Protein AF-A0A3B3RCG5-F1 (afdb_monomer)

Mean predicted aligned error: 26.18 Å

Organism: NCBI:txid1676925

pLDDT: mean 73.28, std 20.29, range [25.5, 97.88]

Sequence (905 aa):
MWHACSPLQGFFHMVLTFVVLSPRSDWYYARSPFLKSHLAAGIINHLYELNEVQFDVASRGFDLDSSWPTFARRTLGSPAHMWRPPSRSSSISSLVSSYSQAPEFVCSPEPGPSFISDLSSLTPCSAAEDLRVELDQSELRQQELLEQVERANEEAAGLRALVKSLESQLEARHRSANQKNDELLARLDAALVEMGQHAVGHLDYAQKIHVLLDKLKEAEKAKFEALREAETRRQEADGLAEDLRRDEASGCEMEEMHSTIEKLQGALAVKEKESRKLQMQLLDLQSSLEARDRQVEELKWKLQEEKGNLNVRQGSDWNELEGQLHALTKQLGAEKEELSVSPEMETQEQSVSTGLVESEADVQQQRGKVDDYKARCACLMELNDRMLQIMSRNKETKRELTEVQEAHMGGQAADTMVQGVIRRLQLENRELGEKQGILTEALSSTREELRAIGCHITELESSLTSSRRSEATFREQLKGAGLLESRDQQSEELQAGLQSTERGPSALALQAQLELHVKEVSRLQTEAVDLRCRVQDLAKEKLKAQAQLEVAEASCEELKSLTDQLKSQVEELNRRHVQEILLHQQREEMLETEEEAHSLESASCREELDVLKQRLERLALEHAETKAYLEKATTETAELGIRVGGLTSEKEEAYGRLQVLEQENTSLHKRLQQAEALSGTVPQLQERLKQAEVRAREEVDTVRFQMSGEALTLQNQLQCASGELESVRQWHAVELEKTRGLEARLSQLEDEIGRYSQLLEERNVLVEKSESVIQQKGAEMVRLTENLTSAEEELSATQAACRDLREQMDLAAADRRSCDMKTAAEIDDLYRTKKNLEERLIELIQDKDALFKQNLRSEEPNDRDGTHCLGCQGQFSWWLRRHPCRWVAVSGVPVTNPPAQGPVS

Foldseek 3Di:
DDDDDDPVVVVVVVVVCVLPVPLDDPPDDPVDLSVPPVSVVVVVVVVVVVVPPDDPPPPPPPVDDPPDDPVPPDDDDDDDDDDDDDDPDDDDDDDDDDDDDDDDDDDDDDDDDDDDDDPDDDDPPPVVVVVVVVVVVVVVVVVVVVVVVVVVVVVVVVVVVVVVVVVVVVVVVVVVVVVVVVVVVVVVVVVVVVVVVVVVVVVVVVVVVVVVVVVVVVVVVVVVVVVVVVVVVVVVVVVVVVVVVVVVLPDDDPPPVVVVVVVVVVVVVVVVVVVVVVVVVVVVVVVVVVVVVVVVVVVVVVVVVVVVVVVVVCVVVVVVVVVVCVVVVVVVVPPPPDDDDDDDDDPPCVVVVVVCVVVVVVVVVVVVVVVVVVVVVVVVVVVVVVVVVVVVVVVVVVVVVVVVVVVVVVVVVVVVVVVVVVVVVVVVVVVVVVVVVVVVVVVVVVVVVVVVVVVVVVVVVVVVVVVVVVVVVVVVVVPPDDDDDDDDDDDDDYDDDYYDDDDDPPVCVVVVVVVVVVVVVVVVVVVVVVVVVVVVVVVVVVVVVVVVVVVVVVVVVVVVVVVVVVVVVVVVVVVVVVVVVVVVVVVVVVVVVVVVVVVVVVVVVVVVVVVVVVVVVVVVVVVVVVVVVVVVVVVVVVVVVSVVVSVVVVVVVVVVVVVVVVVCVVVVVVVVVVVVPPPDDPPVVVVVVVVVVVVVVVVVVVVVVVVVVVVVVVVVVVVVVVVVVVVVVVVVVVVVVVVVVVVVVVVVVVVVVVVVVVVVVVVVVVVVVVVVVVVVVVVVVVVVVVVVVVVVVVVVVVVVVVVVVVVVVVVVVVVVVVVVVVVVVVVVVVVVVVVVVVVVVVVVVVVVVVVVVVVVVVDDDDDDDDQADPVPRDGDDPVPPDDPPDDDDDDDDDDDDDDDDDDDD

Solvent-accessible surface area (backbone atoms only — not comparable to full-atom values): 53177 Å² total; per-residue (Å²): 140,88,82,92,76,60,71,69,60,55,50,53,51,51,50,54,51,57,67,70,74,48,97,76,66,96,83,65,61,98,82,46,57,74,80,36,70,82,48,30,55,53,55,52,50,50,61,59,58,77,61,75,73,83,73,82,78,75,78,63,84,79,85,63,68,97,81,64,70,77,82,74,81,71,88,85,83,84,91,76,82,93,79,77,84,88,76,94,71,84,86,92,77,90,93,84,89,89,88,82,84,82,85,88,84,88,84,84,85,87,87,89,83,88,83,92,80,82,96,77,82,89,68,83,80,47,70,62,55,52,54,46,55,52,46,54,53,49,53,50,52,50,50,57,50,48,55,51,52,51,51,52,51,50,53,51,47,53,51,56,50,51,49,53,51,52,50,55,52,48,54,52,49,50,53,56,49,49,52,49,50,56,51,49,48,55,51,48,54,50,50,53,52,51,52,49,52,50,53,52,49,53,51,55,50,51,52,50,50,50,55,50,53,50,52,46,55,50,53,51,50,52,50,57,51,54,51,51,54,50,51,52,54,45,54,52,49,54,51,52,53,51,53,50,57,62,62,64,71,73,72,87,77,77,80,69,53,66,76,50,47,67,60,49,53,59,51,49,66,48,51,54,56,53,49,56,50,52,52,49,52,49,52,52,48,48,54,53,44,55,54,46,49,53,50,49,52,52,48,49,49,50,51,51,50,49,49,49,53,49,53,52,44,51,52,51,52,48,57,52,46,56,53,46,48,60,51,46,61,66,44,65,73,64,68,77,76,75,80,84,89,86,90,88,79,91,80,60,55,78,66,50,53,56,54,44,54,56,54,47,52,51,51,48,54,53,47,50,53,53,51,52,51,49,51,55,50,49,54,51,49,53,50,50,52,51,50,51,52,51,53,50,50,56,59,44,56,54,48,56,50,49,53,52,49,54,51,48,53,52,49,53,54,50,51,55,51,50,53,55,51,52,55,50,55,53,49,53,51,49,54,50,51,56,54,48,50,57,52,52,52,54,56,48,54,56,51,50,53,52,48,53,52,50,52,55,51,54,54,52,49,53,53,51,50,54,51,50,52,58,51,45,64,60,53,60,77,67,58,89,73,87,91,93,88,91,91,91,90,87,90,88,92,95,95,92,90,91,92,88,95,92,87,71,73,69,70,40,48,61,50,48,50,50,49,47,54,51,50,48,50,49,49,53,49,50,50,53,47,54,51,51,51,51,53,52,50,53,50,50,52,49,52,51,54,48,55,52,46,56,52,52,52,52,53,51,50,53,52,47,54,54,50,54,50,51,47,55,53,51,54,53,48,50,54,47,51,53,52,50,50,54,59,46,51,57,47,50,57,50,48,52,55,52,50,52,51,50,48,51,53,49,47,54,52,48,54,53,49,51,55,48,47,58,50,50,53,49,52,48,49,55,47,50,50,54,46,48,54,50,50,52,51,49,49,54,51,45,56,50,48,48,52,51,47,49,57,49,49,55,48,52,48,47,54,48,50,49,55,45,48,53,53,41,56,62,41,44,65,53,38,66,76,43,60,88,73,62,92,74,65,72,73,70,58,64,61,59,53,60,65,49,62,54,54,62,48,59,54,51,57,52,52,52,52,51,54,55,52,52,54,52,51,53,52,50,50,52,53,53,52,49,54,51,52,50,55,51,51,54,51,52,53,55,49,53,53,51,50,51,55,47,53,55,48,49,54,53,49,52,56,45,52,52,51,52,52,52,53,48,50,57,47,50,62,49,48,56,56,49,48,54,51,50,51,51,51,50,55,52,49,52,53,52,50,55,53,48,52,54,50,50,50,53,49,50,52,53,54,46,55,58,44,56,56,47,55,53,50,54,50,54,50,49,54,48,53,52,51,56,51,50,53,50,52,53,50,49,51,50,51,51,53,48,50,55,51,53,52,52,49,52,51,52,51,50,54,52,51,50,52,49,58,48,52,66,69,68,60,76,92,82,83,87,78,79,64,50,40,92,92,73,70,48,68,65,52,93,93,41,97,65,78,85,81,85,77,92,87,87,92,92,88,87,91,90,88,90,93,88,89,87,83,92,134

Secondary structure (DSSP, 8-state):
------HHHHHHHHHHHHHHH-SS-TTS-TT-GGGSHHHHHHHHHHHHHTT---------TTSS-TTS-GGG----SS-----------------------PPP-------------------TTSHHHHHHHHHHHHHHHHHHHHHHHHHHHHHHHHHHHHHHHHHHHHHHHHHHHHHHHHHHHHHHHHHHHHHHHHHHHHHHHHHHHHHHHHHHHHHHHHHHHHHHHHHHHHHHHHHHHHHHHHHGGGSS-TTTTHHHHHHHHHHHHHHHHHHHHHHHHHHHHHHHHHHHHHHHHHHHHHHHHHHHHHHHHHHHHHHHHHHHHHHHHTTTTTTTS--------SSSHHHHHHHHHHHHHHHHHHHHHHHHHHHHHHHHHHHHHHHHHHHHHHHHHHHHHHHHHHHHHHHHHHHHHHHHHHHHHHHHHHHHHHHHHHHHHHHHHHHHHHHHHHHHHHHHHHHHHHHHHHHHHHHHTT-S------------------------HHHHHHHHHHHHHHHHHHHHHHHHHHHHHHHHHHHHHHHHHHHHHHHHHHHHHHHHHHHHHHHHHHHHHHHHHHHHHHHHHHHHHHHHHHHHHHHHHHHHHHHHHHHHHHHHHHHHHHHHHHHHHHHHHHHHHHHHHHHHHHHHHHHHHHHHHHHHHHHHHHHHHHHHHHHTT-TT-THHHHHHHHHHHHHHHHHHHHHHHHHHHHHHHHHHHHHHHHHHHHHHHHHHHHHHHHHHHHHHHHHHHHHHHHHHHHHHHHHHHHHHHHHHHHHHHHHHHHHHHHHHHHHHHHHHHHHHHHHHHHHHHHHHHHHHHHHHHHHHHHHHHHHHHHHHHHHHHHHHHHHHHHHHHHHHHH------S--B-TTT-PBPPTT-SS-----------------------

Radius of gyration: 77.42 Å; Cα contacts (8 Å, |Δi|>4): 28; chains: 1; bounding box: 190×118×249 Å

Structure (mmCIF, N/CA/C/O backbone):
data_AF-A0A3B3RCG5-F1
#
_entry.id   AF-A0A3B3RCG5-F1
#
loop_
_atom_site.group_PDB
_atom_site.id
_atom_site.type_symbol
_atom_site.label_atom_id
_atom_site.label_alt_id
_atom_site.label_comp_id
_atom_site.label_asym_id
_atom_site.label_entity_id
_atom_site.label_seq_id
_atom_site.pdbx_PDB_ins_code
_atom_site.Cartn_x
_atom_site.Cartn_y
_atom_site.Cartn_z
_atom_site.occupancy
_atom_site.B_iso_or_equiv
_atom_site.auth_seq_id
_atom_site.auth_comp_id
_atom_site.auth_asym_id
_atom_site.auth_atom_id
_atom_site.pdbx_PDB_model_num
ATOM 1 N N . MET A 1 1 ? 43.922 20.743 5.793 1.00 31.58 1 MET A N 1
ATOM 2 C CA . MET A 1 1 ? 42.515 21.133 6.025 1.00 31.58 1 MET A CA 1
ATOM 3 C C . MET A 1 1 ? 41.739 19.861 6.301 1.00 31.58 1 MET A C 1
ATOM 5 O O . MET A 1 1 ? 41.776 18.983 5.455 1.00 31.58 1 MET A O 1
ATOM 9 N N . TRP A 1 2 ? 41.135 19.737 7.480 1.00 30.47 2 TRP A N 1
ATOM 10 C CA . TRP A 1 2 ? 40.265 18.630 7.896 1.00 30.47 2 TRP A CA 1
ATOM 11 C C . TRP A 1 2 ? 39.188 19.262 8.783 1.00 30.47 2 TRP A C 1
ATOM 13 O O . TRP A 1 2 ? 39.561 19.849 9.791 1.00 30.47 2 TRP A O 1
ATOM 23 N N . HIS A 1 3 ? 37.917 19.212 8.378 1.00 33.69 3 HIS A N 1
ATOM 24 C CA . HIS A 1 3 ? 36.691 19.361 9.186 1.00 33.69 3 HIS A CA 1
ATOM 25 C C . HIS A 1 3 ? 35.468 19.321 8.243 1.00 33.69 3 HIS A C 1
ATOM 27 O O . HIS A 1 3 ? 35.633 19.435 7.032 1.00 33.69 3 HIS A O 1
ATOM 33 N N . ALA A 1 4 ? 34.263 19.172 8.808 1.00 33.28 4 ALA A N 1
ATOM 34 C CA . ALA A 1 4 ? 32.976 19.072 8.101 1.00 33.28 4 ALA A CA 1
ATOM 35 C C . ALA A 1 4 ? 32.783 17.815 7.216 1.00 33.28 4 ALA A C 1
ATOM 37 O O . ALA A 1 4 ? 32.541 17.897 6.017 1.00 33.28 4 ALA A O 1
ATOM 38 N N . CYS A 1 5 ? 32.787 16.642 7.854 1.00 32.41 5 CYS A N 1
ATOM 39 C CA . CYS A 1 5 ? 31.914 15.527 7.461 1.00 32.41 5 CYS A CA 1
ATOM 40 C C . CYS A 1 5 ? 30.988 15.199 8.641 1.00 32.41 5 CYS A C 1
ATOM 42 O O . CYS A 1 5 ? 31.374 15.391 9.798 1.00 32.41 5 CYS A O 1
ATOM 44 N N . SER A 1 6 ? 29.763 14.758 8.355 1.00 35.47 6 SER A N 1
ATOM 45 C CA . SER A 1 6 ? 28.703 14.615 9.363 1.00 35.47 6 SER A CA 1
ATOM 46 C C . SER A 1 6 ? 28.993 13.488 10.367 1.00 35.47 6 SER A C 1
ATOM 48 O O . SER A 1 6 ? 29.526 12.445 9.976 1.00 35.47 6 SER A O 1
ATOM 50 N N . PRO A 1 7 ? 28.608 13.631 11.653 1.00 41.03 7 PRO A N 1
ATOM 51 C CA . PRO A 1 7 ? 28.958 12.663 12.699 1.00 41.03 7 PRO A CA 1
ATOM 52 C C . PRO A 1 7 ? 28.417 11.249 12.433 1.00 41.03 7 PRO A C 1
ATOM 54 O O . PRO A 1 7 ? 29.111 10.276 12.717 1.00 41.03 7 PRO A O 1
ATOM 57 N N . LEU A 1 8 ? 27.236 11.125 11.812 1.00 39.19 8 LEU A N 1
ATOM 58 C CA . LEU A 1 8 ? 26.661 9.844 11.371 1.00 39.19 8 LEU A CA 1
ATOM 59 C C . LEU A 1 8 ? 27.567 9.094 10.380 1.00 39.19 8 LEU A C 1
ATOM 61 O O . LEU A 1 8 ? 27.749 7.884 10.498 1.00 39.19 8 LEU A O 1
ATOM 65 N N . GLN A 1 9 ? 28.177 9.817 9.440 1.00 42.44 9 GLN A N 1
ATOM 66 C CA . GLN A 1 9 ? 29.020 9.246 8.389 1.00 42.44 9 GLN A CA 1
ATOM 67 C C . GLN A 1 9 ? 30.347 8.728 8.965 1.00 42.44 9 GLN A C 1
ATOM 69 O O . GLN A 1 9 ? 30.796 7.638 8.613 1.00 42.44 9 GLN A O 1
ATOM 74 N N . GLY A 1 10 ? 30.923 9.457 9.929 1.00 40.38 10 GLY A N 1
ATOM 75 C CA . GLY A 1 10 ? 32.064 8.981 10.714 1.00 40.38 10 GLY A CA 1
ATOM 76 C C . GLY A 1 10 ? 31.732 7.748 11.563 1.00 40.38 10 GLY A C 1
ATOM 77 O O . GLY A 1 10 ? 32.540 6.824 11.637 1.00 40.38 10 GLY A O 1
ATOM 78 N N . PHE A 1 11 ? 30.533 7.693 12.155 1.00 45.59 11 PHE A N 1
ATOM 79 C CA . PHE A 1 11 ? 30.102 6.560 12.980 1.00 45.59 11 PHE A CA 1
ATOM 80 C C . PHE A 1 11 ? 29.924 5.279 12.151 1.00 45.59 11 PHE A C 1
ATOM 82 O O . PHE A 1 11 ? 30.487 4.244 12.504 1.00 45.59 11 PHE A O 1
ATOM 89 N N . PHE A 1 12 ? 29.226 5.350 11.011 1.00 46.81 12 PHE A N 1
ATOM 90 C CA . PHE A 1 12 ? 29.067 4.206 10.103 1.00 46.81 12 PHE A CA 1
ATOM 91 C C . PHE A 1 12 ? 30.399 3.729 9.520 1.00 46.81 12 PHE A C 1
ATOM 93 O O . PHE A 1 12 ? 30.667 2.526 9.521 1.00 46.81 12 PHE A O 1
ATOM 100 N N . HIS A 1 13 ? 31.271 4.648 9.088 1.00 46.84 13 HIS A N 1
ATOM 101 C CA . HIS A 1 13 ? 32.583 4.256 8.574 1.00 46.84 13 HIS A CA 1
ATOM 102 C C . HIS A 1 13 ? 33.433 3.596 9.671 1.00 46.84 13 HIS A C 1
ATOM 104 O O . HIS A 1 13 ? 34.086 2.587 9.403 1.00 46.84 13 HIS A O 1
ATOM 110 N N . MET A 1 14 ? 33.393 4.098 10.913 1.00 46.84 14 MET A N 1
ATOM 111 C CA . MET A 1 14 ? 34.090 3.483 12.051 1.00 46.84 14 MET A CA 1
ATOM 112 C C . MET A 1 14 ? 33.549 2.079 12.354 1.00 46.84 14 MET A C 1
ATOM 114 O O . MET A 1 14 ? 34.348 1.164 12.537 1.00 46.84 14 MET A O 1
ATOM 118 N N . VAL A 1 15 ? 32.226 1.880 12.343 1.00 51.78 15 VAL A N 1
ATOM 119 C CA . VAL A 1 15 ? 31.593 0.568 12.571 1.00 51.78 15 VAL A CA 1
ATOM 120 C C . VAL A 1 15 ? 31.966 -0.443 11.481 1.00 51.78 15 VAL A C 1
ATOM 122 O O . VAL A 1 15 ? 32.437 -1.528 11.821 1.00 51.78 15 VAL A O 1
ATOM 125 N N . LEU A 1 16 ? 31.851 -0.106 10.188 1.00 51.81 16 LEU A N 1
ATOM 126 C CA . LEU A 1 16 ? 32.253 -1.031 9.114 1.00 51.81 16 LEU A CA 1
ATOM 127 C C . LEU A 1 16 ? 33.760 -1.335 9.153 1.00 51.81 16 LEU A C 1
ATOM 129 O O . LEU A 1 16 ? 34.157 -2.491 9.016 1.00 51.81 16 LEU A O 1
ATOM 133 N N . THR A 1 17 ? 34.599 -0.331 9.423 1.00 52.06 17 THR A N 1
ATOM 134 C CA . THR A 1 17 ? 36.053 -0.519 9.596 1.00 52.06 17 THR A CA 1
ATOM 135 C C . THR A 1 17 ? 36.348 -1.486 10.753 1.00 52.06 17 THR A C 1
ATOM 137 O O . THR A 1 17 ? 37.196 -2.366 10.613 1.00 52.06 17 THR A O 1
ATOM 140 N N . PHE A 1 18 ? 35.611 -1.395 11.867 1.00 48.3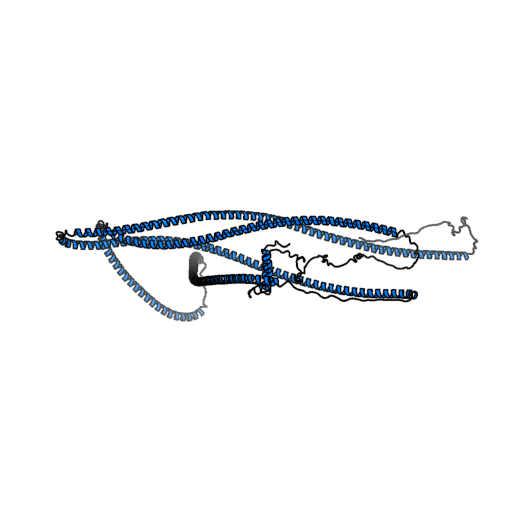4 18 PHE A N 1
ATOM 141 C CA . PHE A 1 18 ? 35.766 -2.290 13.021 1.00 48.34 18 PHE A CA 1
ATOM 142 C C . PHE A 1 18 ? 35.312 -3.733 12.728 1.00 48.34 18 PHE A C 1
ATOM 144 O O . PHE A 1 18 ? 35.955 -4.682 13.176 1.00 48.34 18 PHE A O 1
ATOM 151 N N . VAL A 1 19 ? 34.235 -3.905 11.952 1.00 54.03 19 VAL A N 1
ATOM 152 C CA . VAL A 1 19 ? 33.704 -5.220 11.539 1.00 54.03 19 VAL A CA 1
ATOM 153 C C . VAL A 1 19 ? 34.623 -5.920 10.530 1.00 54.03 19 VAL A C 1
ATOM 155 O O . VAL A 1 19 ? 34.802 -7.132 10.615 1.00 54.03 19 VAL A O 1
ATOM 158 N N . VAL A 1 20 ? 35.230 -5.183 9.593 1.00 52.09 20 VAL A N 1
ATOM 159 C CA . VAL A 1 20 ? 35.996 -5.770 8.476 1.00 52.09 20 VAL A CA 1
ATOM 160 C C . VAL A 1 20 ? 37.474 -6.031 8.815 1.00 52.09 20 VAL A C 1
ATOM 162 O O . VAL A 1 20 ? 38.040 -7.010 8.331 1.00 52.09 20 VAL A O 1
ATOM 165 N N . LEU A 1 21 ? 38.120 -5.207 9.652 1.00 46.69 21 LEU A N 1
ATOM 166 C CA . LEU A 1 21 ? 39.577 -5.288 9.886 1.00 46.69 21 LEU A CA 1
ATOM 167 C C . LEU A 1 21 ? 40.017 -6.109 11.112 1.00 46.69 21 LEU A C 1
ATOM 169 O O . LEU A 1 21 ? 41.219 -6.275 11.318 1.00 46.69 21 LEU A O 1
ATOM 173 N N . SER A 1 22 ? 39.094 -6.668 11.904 1.00 42.69 22 SER A N 1
ATOM 174 C CA . SER A 1 22 ? 39.428 -7.518 13.064 1.00 42.69 22 SER A CA 1
ATOM 175 C C . SER A 1 22 ? 38.922 -8.962 12.933 1.00 42.69 22 SER A C 1
ATOM 177 O O . SER A 1 22 ? 38.000 -9.359 13.642 1.00 42.69 22 SER A O 1
ATOM 179 N N . PRO A 1 23 ? 39.590 -9.823 12.138 1.00 46.72 23 PRO A N 1
ATOM 180 C CA . PRO A 1 23 ? 39.331 -11.268 12.129 1.00 46.72 23 PRO A CA 1
ATOM 181 C C . PRO A 1 23 ? 39.806 -11.990 13.413 1.00 46.72 23 PRO A C 1
ATOM 183 O O . PRO A 1 23 ? 39.847 -13.219 13.449 1.00 46.72 23 PRO A O 1
ATOM 186 N N . ARG A 1 24 ? 40.228 -11.246 14.450 1.00 52.44 24 ARG A N 1
ATOM 187 C CA . ARG A 1 24 ? 40.677 -11.740 15.762 1.00 52.44 24 ARG A CA 1
ATOM 188 C C . ARG A 1 24 ? 40.438 -10.691 16.861 1.00 52.44 24 ARG A C 1
ATOM 190 O O . ARG A 1 24 ? 41.349 -9.932 17.186 1.00 52.44 24 ARG A O 1
ATOM 197 N N . SER A 1 25 ? 39.252 -10.657 17.460 1.00 42.72 25 SER A N 1
ATOM 198 C CA . SER A 1 25 ? 39.077 -10.079 18.800 1.00 42.72 25 SER A CA 1
ATOM 199 C C . SER A 1 25 ? 37.866 -10.687 19.512 1.00 42.72 25 SER A C 1
ATOM 201 O O . SER A 1 25 ? 36.861 -11.033 18.890 1.00 42.72 25 SER A O 1
ATOM 203 N N . ASP A 1 26 ? 37.967 -10.837 20.830 1.00 47.38 26 ASP A N 1
ATOM 204 C CA . ASP A 1 26 ? 37.087 -11.683 21.652 1.00 47.38 26 ASP A CA 1
ATOM 205 C C . ASP A 1 26 ? 35.729 -11.033 22.003 1.00 47.38 26 ASP A C 1
ATOM 207 O O . ASP A 1 26 ? 35.097 -11.362 23.005 1.00 47.38 26 ASP A O 1
ATOM 211 N N . TRP A 1 27 ? 35.278 -10.086 21.175 1.00 51.88 27 TRP A N 1
ATOM 212 C CA . TRP A 1 27 ? 34.093 -9.248 21.402 1.00 51.88 27 TRP A CA 1
ATOM 213 C C . TRP A 1 27 ? 32.800 -9.829 20.814 1.00 51.88 27 TRP A C 1
ATOM 215 O O . TRP A 1 27 ? 31.707 -9.411 21.194 1.00 51.88 27 TRP A O 1
ATOM 225 N N . TYR A 1 28 ? 32.899 -10.804 19.906 1.00 55.97 28 TYR A N 1
ATOM 226 C CA . TYR A 1 28 ? 31.740 -11.458 19.296 1.00 55.97 28 TYR A CA 1
ATOM 227 C C . TYR A 1 28 ? 31.475 -12.826 19.926 1.00 55.97 28 TYR A C 1
ATOM 229 O O . TYR A 1 28 ? 32.331 -13.708 19.928 1.00 55.97 28 TYR A O 1
ATOM 237 N N . TYR A 1 29 ? 30.246 -13.031 20.404 1.00 52.94 29 TYR A N 1
ATOM 238 C CA . TYR A 1 29 ? 29.803 -14.315 20.949 1.00 52.94 29 TYR A CA 1
ATOM 239 C C . TYR A 1 29 ? 29.952 -15.432 19.902 1.00 52.94 29 TYR A C 1
ATOM 241 O O . TYR A 1 29 ? 29.623 -15.226 18.734 1.00 52.94 29 TYR A O 1
ATOM 249 N N . ALA A 1 30 ? 30.364 -16.640 20.303 1.00 57.75 30 ALA A N 1
ATOM 250 C CA . ALA A 1 30 ? 30.774 -17.726 19.392 1.00 57.75 30 ALA A CA 1
ATOM 251 C C . ALA A 1 30 ? 29.689 -18.267 18.423 1.00 57.75 30 ALA A C 1
ATOM 253 O O . ALA A 1 30 ? 29.959 -19.153 17.615 1.00 57.75 30 ALA A O 1
ATOM 254 N N . ARG A 1 31 ? 28.452 -17.755 18.493 1.00 61.06 31 ARG A N 1
ATOM 255 C CA . ARG A 1 31 ? 27.352 -18.039 17.551 1.00 61.06 31 ARG A CA 1
ATOM 256 C C . ARG A 1 31 ? 27.023 -16.874 16.601 1.00 61.06 31 ARG A C 1
ATOM 258 O O . ARG A 1 31 ? 26.123 -17.024 15.779 1.00 61.06 31 ARG A O 1
ATOM 265 N N . SER A 1 32 ? 27.733 -15.747 16.703 1.00 66.56 32 SER A N 1
ATOM 266 C CA . SER A 1 32 ? 27.517 -14.532 15.905 1.00 66.56 32 SER A CA 1
ATOM 267 C C . SER A 1 32 ? 27.558 -14.820 14.396 1.00 66.56 32 SER A C 1
ATOM 269 O O . SER A 1 32 ? 28.487 -15.494 13.937 1.00 66.56 32 SER A O 1
ATOM 271 N N . PRO A 1 33 ? 26.606 -14.302 13.593 1.00 61.47 33 PRO A N 1
ATOM 272 C CA . PRO A 1 33 ? 26.634 -14.470 12.141 1.00 61.47 33 PRO A CA 1
ATOM 273 C C . PRO A 1 33 ? 27.833 -13.758 11.496 1.00 61.47 33 PRO A C 1
ATOM 275 O O . PRO A 1 33 ? 28.336 -14.235 10.484 1.00 61.47 33 PRO A O 1
ATOM 278 N N . PHE A 1 34 ? 28.365 -12.697 12.114 1.00 60.59 34 PHE A N 1
ATOM 279 C CA . PHE A 1 34 ? 29.555 -11.985 11.630 1.00 60.59 34 PHE A CA 1
ATOM 280 C C . PHE A 1 34 ? 30.847 -12.821 11.704 1.00 60.59 34 PHE A C 1
ATOM 282 O O . PHE A 1 34 ? 31.789 -12.550 10.969 1.00 60.59 34 PHE A O 1
ATOM 289 N N . LEU A 1 35 ? 30.884 -13.883 12.522 1.00 63.03 35 LEU A N 1
ATOM 290 C CA . LEU A 1 35 ? 31.996 -14.847 12.549 1.00 63.03 35 LEU A CA 1
ATOM 291 C C . LEU A 1 35 ? 31.900 -15.910 11.432 1.00 63.03 35 LEU A C 1
ATOM 293 O O . LEU A 1 35 ? 32.794 -16.744 11.295 1.00 63.03 35 LEU A O 1
ATOM 297 N N . LYS A 1 36 ? 30.824 -15.912 10.633 1.00 64.38 36 LYS A N 1
ATOM 298 C CA . LYS A 1 36 ? 30.596 -16.857 9.531 1.00 64.38 36 LYS A CA 1
ATOM 299 C C . LYS A 1 36 ? 30.736 -16.124 8.200 1.00 64.3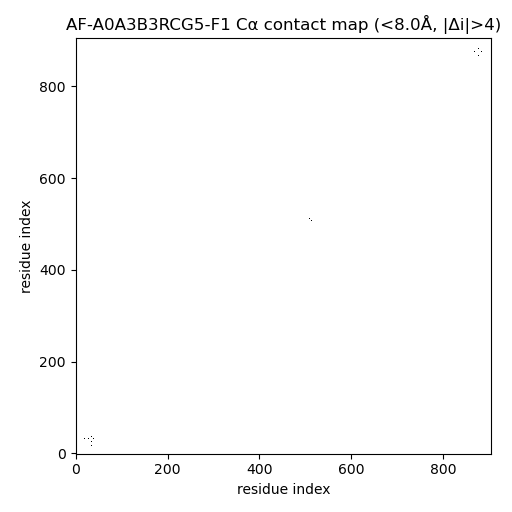8 36 LYS A C 1
ATOM 301 O O . LYS A 1 36 ? 29.834 -15.396 7.801 1.00 64.38 36 LYS A O 1
ATOM 306 N N . SER A 1 37 ? 31.836 -16.360 7.487 1.00 58.03 37 SER A N 1
ATOM 307 C CA . SER A 1 37 ? 32.199 -15.653 6.243 1.00 58.03 37 SER A CA 1
ATOM 308 C C . SER A 1 37 ? 31.068 -15.530 5.209 1.00 58.03 37 SER A C 1
ATOM 310 O O . SER A 1 37 ? 30.870 -14.456 4.648 1.00 58.03 37 SER A O 1
ATOM 312 N N . HIS A 1 38 ? 30.291 -16.597 4.999 1.00 60.66 38 HIS A N 1
ATOM 313 C CA . HIS A 1 38 ? 29.174 -16.626 4.045 1.00 60.66 38 HIS A CA 1
ATOM 314 C C . HIS A 1 38 ? 27.949 -15.797 4.477 1.00 60.66 38 HIS A C 1
ATOM 316 O O . HIS A 1 38 ? 27.205 -15.342 3.618 1.00 60.66 38 HIS A O 1
ATOM 322 N N . LEU A 1 39 ? 27.740 -15.572 5.781 1.00 61.88 39 LEU A N 1
ATOM 323 C CA . LEU A 1 39 ? 26.678 -14.686 6.283 1.00 61.88 39 LEU A CA 1
ATOM 324 C C . LEU A 1 39 ? 27.171 -13.247 6.433 1.00 61.88 39 LEU A C 1
ATOM 326 O O . LEU A 1 39 ? 26.435 -12.322 6.109 1.00 61.88 39 LEU A O 1
ATOM 330 N N . ALA A 1 40 ? 28.417 -13.053 6.873 1.00 60.16 40 ALA A N 1
ATOM 331 C CA . ALA A 1 40 ? 29.023 -11.732 7.004 1.00 60.16 40 ALA A CA 1
ATOM 332 C C . ALA A 1 40 ? 28.998 -10.964 5.671 1.00 60.16 40 ALA A C 1
ATOM 334 O O . ALA A 1 40 ? 28.579 -9.812 5.654 1.00 60.16 40 ALA A O 1
ATOM 335 N N . ALA A 1 41 ? 29.356 -11.611 4.554 1.00 60.06 41 ALA A N 1
ATOM 336 C CA . ALA A 1 41 ? 29.289 -10.996 3.226 1.00 60.06 41 ALA A CA 1
ATOM 337 C C . ALA A 1 41 ? 27.856 -10.584 2.834 1.00 60.06 41 ALA A C 1
ATOM 339 O O . ALA A 1 41 ? 27.646 -9.459 2.392 1.00 60.06 41 ALA A O 1
ATOM 340 N N . GLY A 1 42 ? 26.862 -11.454 3.055 1.00 58.31 42 GLY A N 1
ATOM 341 C CA . GLY A 1 42 ? 25.458 -11.148 2.756 1.00 58.31 42 GLY A CA 1
ATOM 342 C C . GLY A 1 42 ? 24.910 -9.986 3.591 1.00 58.31 42 GLY A C 1
ATOM 343 O O . GLY A 1 42 ? 24.308 -9.070 3.040 1.00 58.31 42 GLY A O 1
ATOM 344 N N . ILE A 1 43 ? 25.181 -9.985 4.901 1.00 65.12 43 ILE A N 1
ATOM 345 C CA . ILE A 1 43 ? 24.760 -8.917 5.824 1.00 65.12 43 ILE A CA 1
ATOM 346 C C . ILE A 1 43 ? 25.448 -7.589 5.476 1.00 65.12 43 ILE A C 1
ATOM 348 O O . ILE A 1 43 ? 24.803 -6.546 5.514 1.00 65.12 43 ILE A O 1
ATOM 352 N N . ILE A 1 44 ? 26.734 -7.612 5.109 1.00 61.75 44 ILE A N 1
ATOM 353 C CA . ILE A 1 44 ? 27.460 -6.410 4.675 1.00 61.75 44 ILE A CA 1
ATOM 354 C C . ILE A 1 44 ? 26.867 -5.863 3.369 1.00 61.75 44 ILE A C 1
ATOM 356 O O . ILE A 1 44 ? 26.608 -4.666 3.309 1.00 61.75 44 ILE A O 1
ATOM 360 N N . ASN A 1 45 ? 26.574 -6.706 2.370 1.00 59.16 45 ASN A N 1
ATOM 361 C CA . ASN A 1 45 ? 25.902 -6.262 1.142 1.00 59.16 45 ASN A CA 1
ATOM 362 C C . ASN A 1 45 ? 24.538 -5.620 1.432 1.00 59.16 45 ASN A C 1
ATOM 364 O O . ASN A 1 45 ? 24.313 -4.494 1.003 1.00 59.16 45 ASN A O 1
ATOM 368 N N . HIS A 1 46 ? 23.684 -6.261 2.240 1.00 57.88 46 HIS A N 1
ATOM 369 C CA . HIS A 1 46 ? 22.372 -5.697 2.584 1.00 57.88 46 HIS A CA 1
ATOM 370 C C . HIS A 1 46 ? 22.499 -4.362 3.342 1.00 57.88 46 HIS A C 1
ATOM 372 O O . HIS A 1 46 ? 21.672 -3.477 3.162 1.00 57.88 46 HIS A O 1
ATOM 378 N N . LEU A 1 47 ? 23.545 -4.170 4.158 1.00 56.09 47 LEU A N 1
ATOM 379 C CA . LEU A 1 47 ? 23.832 -2.890 4.826 1.00 56.09 47 LEU A CA 1
ATOM 380 C C . LEU A 1 47 ? 24.382 -1.806 3.879 1.00 56.09 47 LEU A C 1
ATOM 382 O O . LEU A 1 47 ? 24.246 -0.620 4.185 1.00 56.09 47 LEU A O 1
ATOM 386 N N . TYR A 1 48 ? 24.984 -2.179 2.747 1.00 53.75 48 TYR A N 1
ATOM 387 C CA . TYR A 1 48 ? 25.320 -1.242 1.670 1.00 53.75 48 TYR A CA 1
ATOM 388 C C . TYR A 1 48 ? 24.091 -0.900 0.812 1.00 53.75 48 TYR A C 1
ATOM 390 O O . TYR A 1 48 ? 23.902 0.265 0.474 1.00 53.75 48 TYR A O 1
ATOM 398 N N . GLU A 1 49 ? 23.236 -1.880 0.514 1.00 53.88 49 GLU A N 1
ATOM 399 C CA . GLU A 1 49 ? 22.001 -1.713 -0.267 1.00 53.88 49 GLU A CA 1
ATOM 400 C C . GLU A 1 49 ? 20.961 -0.855 0.483 1.00 53.88 49 GLU A C 1
ATOM 402 O O . GLU A 1 49 ? 20.440 0.105 -0.081 1.00 53.88 49 GLU A O 1
ATOM 407 N N . LEU A 1 50 ? 20.746 -1.105 1.783 1.00 47.97 50 LEU A N 1
ATOM 408 C CA . LEU A 1 50 ? 19.796 -0.381 2.654 1.00 47.97 50 LEU A CA 1
ATOM 409 C C . LEU A 1 50 ? 20.082 1.120 2.861 1.00 47.97 50 LEU A C 1
ATOM 411 O O . LEU A 1 50 ? 19.318 1.785 3.558 1.00 47.97 50 LEU A O 1
ATOM 415 N N . ASN A 1 51 ? 21.176 1.661 2.320 1.00 44.97 51 ASN A N 1
ATOM 416 C CA . ASN A 1 51 ? 21.504 3.084 2.438 1.00 44.97 51 ASN A CA 1
ATOM 417 C C . ASN A 1 51 ? 21.078 3.929 1.221 1.00 44.97 51 ASN A C 1
ATOM 419 O O . ASN A 1 51 ? 21.135 5.150 1.326 1.00 44.97 51 ASN A O 1
ATOM 423 N N . GLU A 1 52 ? 20.715 3.322 0.082 1.00 46.41 52 GLU A N 1
ATOM 424 C CA . GLU A 1 52 ? 20.310 3.964 -1.197 1.00 46.41 52 GLU A CA 1
ATOM 425 C C . GLU A 1 52 ? 21.237 5.059 -1.791 1.00 46.41 52 GLU A C 1
ATOM 427 O O . GLU A 1 52 ? 21.006 5.546 -2.900 1.00 46.41 52 GLU A O 1
ATOM 432 N N . VAL A 1 53 ? 22.340 5.421 -1.126 1.00 41.62 53 VAL A N 1
ATOM 433 C CA . VAL A 1 53 ? 23.340 6.362 -1.644 1.00 41.62 53 VAL A CA 1
ATOM 434 C C . VAL A 1 53 ? 24.055 5.739 -2.843 1.00 41.62 53 VAL A C 1
ATOM 436 O O . VAL A 1 53 ? 24.957 4.914 -2.691 1.00 41.62 53 VAL A O 1
ATOM 439 N N . GLN A 1 54 ? 23.691 6.184 -4.047 1.00 32.09 54 GLN A N 1
ATOM 440 C CA . GLN A 1 54 ? 24.430 5.886 -5.271 1.00 32.09 54 GLN A CA 1
ATOM 441 C C . GLN A 1 54 ? 25.836 6.500 -5.205 1.00 32.09 54 GLN A C 1
ATOM 443 O O . GLN A 1 54 ? 26.052 7.665 -5.542 1.00 32.09 54 GLN A O 1
ATOM 448 N N . PHE A 1 55 ? 26.813 5.700 -4.782 1.00 39.31 55 PHE A N 1
ATOM 449 C CA . PHE A 1 55 ? 28.221 6.023 -4.964 1.00 39.31 55 PHE A CA 1
ATOM 450 C C . PHE A 1 55 ? 28.595 5.831 -6.437 1.00 39.31 55 PHE A C 1
ATOM 452 O O . PHE A 1 55 ? 28.639 4.704 -6.928 1.00 39.31 55 PHE A O 1
ATOM 459 N N . ASP A 1 56 ? 28.917 6.922 -7.133 1.00 33.88 56 ASP A N 1
ATOM 460 C CA . ASP A 1 56 ? 29.596 6.856 -8.430 1.00 33.88 56 ASP A CA 1
ATOM 461 C C . ASP A 1 56 ? 31.039 6.369 -8.214 1.00 33.88 56 ASP A C 1
ATOM 463 O O . ASP A 1 56 ? 31.965 7.154 -7.994 1.00 33.88 56 ASP A O 1
ATOM 467 N N . VAL A 1 57 ? 31.237 5.045 -8.234 1.00 39.56 57 VAL A N 1
ATOM 468 C CA . VAL A 1 57 ? 32.558 4.404 -8.099 1.00 39.56 57 VAL A CA 1
ATOM 469 C C . VAL A 1 57 ? 33.331 4.465 -9.426 1.00 39.56 57 VAL A C 1
ATOM 471 O O . VAL A 1 57 ? 33.945 3.497 -9.878 1.00 39.56 57 VAL A O 1
ATOM 474 N N . ALA A 1 58 ? 33.367 5.647 -10.043 1.00 34.59 58 ALA A N 1
ATOM 475 C CA . ALA A 1 58 ? 34.363 6.026 -11.032 1.00 34.59 58 ALA A CA 1
ATOM 476 C C . ALA A 1 58 ? 35.743 6.102 -10.349 1.00 34.59 58 ALA A C 1
ATOM 478 O O . ALA A 1 58 ? 36.237 7.180 -10.017 1.00 34.59 58 ALA A O 1
ATOM 479 N N . SER A 1 59 ? 36.361 4.939 -10.115 1.00 40.38 59 SER A N 1
ATOM 480 C CA . SER A 1 59 ? 37.563 4.741 -9.294 1.00 40.38 59 SER A CA 1
ATOM 481 C C . SER A 1 59 ? 38.836 5.341 -9.916 1.00 40.38 59 SER A C 1
ATOM 483 O O . SER A 1 59 ? 39.749 4.634 -10.357 1.00 40.38 59 SER A O 1
ATOM 485 N N . ARG A 1 60 ? 38.905 6.674 -9.956 1.00 47.81 60 ARG A N 1
ATOM 486 C CA . ARG A 1 60 ? 40.077 7.453 -10.363 1.00 47.81 60 ARG A CA 1
ATOM 487 C C . ARG A 1 60 ? 41.182 7.212 -9.337 1.00 47.81 60 ARG A C 1
ATOM 489 O O . ARG A 1 60 ? 41.049 7.549 -8.169 1.00 47.81 60 ARG A O 1
ATOM 496 N N . GLY A 1 61 ? 42.284 6.600 -9.771 1.00 45.19 61 GLY A N 1
ATOM 497 C CA . GLY A 1 61 ? 43.296 5.997 -8.890 1.00 45.19 61 GLY A CA 1
ATOM 498 C C . GLY A 1 61 ? 44.181 6.943 -8.061 1.00 45.19 61 GLY A C 1
ATOM 499 O O . GLY A 1 61 ? 45.301 6.542 -7.740 1.00 45.19 61 GLY A O 1
ATOM 500 N N . PHE A 1 62 ? 43.713 8.158 -7.754 1.00 43.78 62 PHE A N 1
ATOM 501 C CA . PHE A 1 62 ? 44.375 9.161 -6.910 1.00 43.78 62 PHE A CA 1
ATOM 502 C C . PHE A 1 62 ? 43.933 9.112 -5.437 1.00 43.78 62 PHE A C 1
ATOM 504 O O . PHE A 1 62 ? 44.740 9.441 -4.573 1.00 43.78 62 PHE A O 1
ATOM 511 N N . ASP A 1 63 ? 42.711 8.653 -5.143 1.00 45.12 63 ASP A N 1
ATOM 512 C CA . ASP A 1 63 ? 42.132 8.682 -3.785 1.00 45.12 63 ASP A CA 1
ATOM 513 C C . ASP A 1 63 ? 42.404 7.408 -2.953 1.00 45.12 63 ASP A C 1
ATOM 515 O O . ASP A 1 63 ? 41.932 7.275 -1.826 1.00 45.12 63 ASP A O 1
ATOM 519 N N . LEU A 1 64 ? 43.180 6.459 -3.494 1.00 52.44 64 LEU A N 1
ATOM 520 C CA . LEU A 1 64 ? 43.559 5.208 -2.825 1.00 52.44 64 LEU A CA 1
ATOM 521 C C . LEU A 1 64 ? 45.025 5.242 -2.388 1.00 52.44 64 LEU A C 1
ATOM 523 O O . LEU A 1 64 ? 45.924 5.379 -3.225 1.00 52.44 64 LEU A O 1
ATOM 527 N N . ASP A 1 65 ? 45.259 5.059 -1.087 1.00 50.22 65 ASP A N 1
ATOM 528 C CA . ASP A 1 65 ? 46.597 5.112 -0.503 1.00 50.22 65 ASP A CA 1
ATOM 529 C C . ASP A 1 65 ? 47.495 3.913 -0.885 1.00 50.22 65 ASP A C 1
ATOM 531 O O . ASP A 1 65 ? 47.106 2.966 -1.578 1.00 50.22 65 ASP A O 1
ATOM 535 N N . SER A 1 66 ? 48.754 3.982 -0.449 1.00 47.50 66 SER A N 1
ATOM 536 C CA . SER A 1 66 ? 49.786 2.988 -0.772 1.00 47.50 66 SER A CA 1
ATOM 537 C C . SER A 1 66 ? 49.661 1.639 -0.039 1.00 47.50 66 SER A C 1
ATOM 539 O O . SER A 1 66 ? 50.467 0.748 -0.298 1.00 47.50 66 SER A O 1
ATOM 541 N N . SER A 1 67 ? 48.665 1.466 0.836 1.00 46.56 67 SER A N 1
ATOM 542 C CA . SER A 1 67 ? 48.396 0.225 1.577 1.00 46.56 67 SER A CA 1
ATOM 543 C C . SER A 1 67 ? 47.268 -0.630 0.976 1.00 46.56 67 SER A C 1
ATOM 545 O O . SER A 1 67 ? 47.099 -1.787 1.370 1.00 46.56 67 SER A O 1
ATOM 547 N N . TRP A 1 68 ? 46.514 -0.105 0.001 1.00 44.78 68 TRP A N 1
ATOM 548 C CA . TRP A 1 68 ? 45.349 -0.799 -0.557 1.00 44.78 68 TRP A CA 1
ATOM 549 C C . TRP A 1 68 ? 45.725 -2.049 -1.392 1.00 44.78 68 TRP A C 1
ATOM 551 O O . TRP A 1 68 ? 46.636 -1.972 -2.226 1.00 44.78 68 TRP A O 1
ATOM 561 N N . PRO A 1 69 ? 45.023 -3.196 -1.246 1.00 38.56 69 PRO A N 1
ATOM 562 C CA . PRO A 1 69 ? 45.359 -4.435 -1.953 1.00 38.56 69 PRO A CA 1
ATOM 563 C C . PRO A 1 69 ? 45.374 -4.312 -3.485 1.00 38.56 69 PRO A C 1
ATOM 565 O O . PRO A 1 69 ? 44.447 -3.798 -4.112 1.00 38.56 69 PRO A O 1
ATOM 568 N N . THR A 1 70 ? 46.415 -4.866 -4.112 1.00 37.34 70 THR A N 1
ATOM 569 C CA . THR A 1 70 ? 46.755 -4.627 -5.528 1.00 37.34 70 THR A CA 1
ATOM 570 C C . THR A 1 70 ? 45.717 -5.140 -6.535 1.00 37.34 70 THR A C 1
ATOM 572 O O . THR A 1 70 ? 45.724 -4.701 -7.684 1.00 37.34 70 THR A O 1
ATOM 575 N N . PHE A 1 71 ? 44.808 -6.040 -6.136 1.00 41.16 71 PHE A N 1
ATOM 576 C CA . PHE A 1 71 ? 43.803 -6.615 -7.041 1.00 41.16 71 PHE A CA 1
ATOM 577 C C . PHE A 1 71 ? 42.770 -5.587 -7.538 1.00 41.16 71 PHE A C 1
ATOM 579 O O . PHE A 1 71 ? 42.233 -5.752 -8.630 1.00 41.16 71 PHE A O 1
ATOM 586 N N . ALA A 1 72 ? 42.541 -4.505 -6.783 1.00 36.75 72 ALA A N 1
ATOM 587 C CA . ALA A 1 72 ? 41.552 -3.475 -7.104 1.00 36.75 72 ALA A CA 1
ATOM 588 C C . ALA A 1 72 ? 41.967 -2.527 -8.253 1.00 36.75 72 ALA A C 1
ATOM 590 O O . ALA A 1 72 ? 41.171 -1.698 -8.684 1.00 36.75 72 ALA A O 1
ATOM 591 N N . ARG A 1 73 ? 43.197 -2.627 -8.785 1.00 45.03 73 ARG A N 1
ATOM 592 C CA . ARG A 1 73 ? 43.684 -1.786 -9.900 1.00 45.03 73 ARG A CA 1
ATOM 593 C C . ARG A 1 73 ? 43.441 -2.432 -11.276 1.00 45.03 73 ARG A C 1
ATOM 595 O O . ARG A 1 73 ? 44.363 -2.543 -12.081 1.00 45.03 73 ARG A O 1
ATOM 602 N N . ARG A 1 74 ? 42.202 -2.861 -11.550 1.00 42.06 74 ARG A N 1
ATOM 603 C CA . ARG A 1 74 ? 41.747 -3.326 -12.876 1.00 42.06 74 ARG A CA 1
ATOM 604 C C . ARG A 1 74 ? 40.455 -2.616 -13.278 1.00 42.06 74 ARG A C 1
ATOM 606 O O . ARG A 1 74 ? 39.421 -2.830 -12.660 1.00 42.06 74 ARG A O 1
ATOM 613 N N . THR A 1 75 ? 40.523 -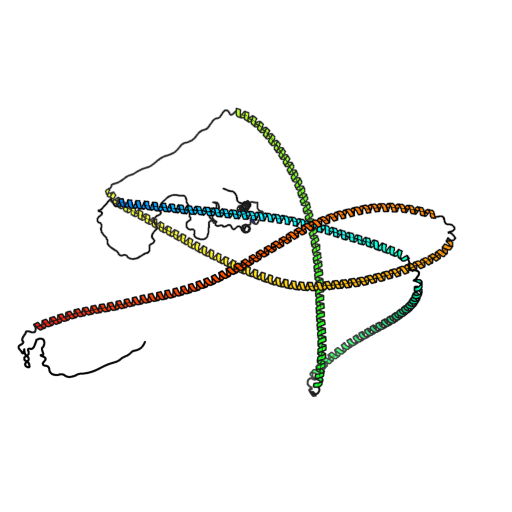1.811 -14.333 1.00 34.28 75 THR A N 1
ATOM 614 C CA . THR A 1 75 ? 39.374 -1.109 -14.927 1.00 34.28 75 THR A CA 1
ATOM 615 C C . THR A 1 75 ? 39.080 -1.710 -16.301 1.00 34.28 75 THR A C 1
ATOM 617 O O . THR A 1 75 ? 40.011 -2.014 -17.047 1.00 34.28 75 THR A O 1
ATOM 620 N N . LEU A 1 76 ? 37.802 -1.894 -16.636 1.00 36.19 76 LEU A N 1
ATOM 621 C CA . LEU A 1 76 ? 37.342 -2.427 -17.922 1.00 36.19 76 LEU A CA 1
ATOM 622 C C . LEU A 1 76 ? 36.696 -1.309 -18.757 1.00 36.19 76 LEU A C 1
ATOM 624 O O . LEU A 1 76 ? 35.879 -0.561 -18.232 1.00 36.19 76 LEU A O 1
ATOM 628 N N . GLY A 1 77 ? 37.002 -1.263 -20.059 1.00 32.94 77 GLY A N 1
ATOM 629 C CA . GLY A 1 77 ? 36.194 -0.555 -21.064 1.00 32.94 77 GLY A CA 1
ATOM 630 C C . GLY A 1 77 ? 36.713 0.802 -21.574 1.00 32.94 77 GLY A C 1
ATOM 631 O O . GLY A 1 77 ? 36.735 1.791 -20.851 1.00 32.94 77 GLY A O 1
ATOM 632 N N . SER A 1 78 ? 36.965 0.852 -22.889 1.00 28.36 78 SER A N 1
ATOM 633 C CA . SER A 1 78 ? 37.049 2.052 -23.748 1.00 28.36 78 SER A CA 1
ATOM 634 C C . SER A 1 78 ? 38.261 3.012 -23.619 1.00 28.36 78 SER A C 1
ATOM 636 O O . SER A 1 78 ? 39.020 2.967 -22.650 1.00 28.36 78 SER A O 1
ATOM 638 N N . PRO A 1 79 ? 38.569 3.791 -24.686 1.00 42.56 79 PRO A N 1
ATOM 639 C CA . PRO A 1 79 ? 39.965 3.997 -25.084 1.00 42.56 79 PRO A CA 1
ATOM 640 C C . PRO A 1 79 ? 40.598 5.308 -24.591 1.00 42.56 79 PRO A C 1
ATOM 642 O O . PRO A 1 79 ? 40.575 6.330 -25.275 1.00 42.56 79 PRO A O 1
ATOM 645 N N . ALA A 1 80 ? 41.283 5.248 -23.449 1.00 29.50 80 ALA A N 1
ATOM 646 C CA . ALA A 1 80 ? 42.178 6.307 -22.974 1.00 29.50 80 ALA A CA 1
ATOM 647 C C . ALA A 1 80 ? 43.659 5.993 -23.277 1.00 29.50 80 ALA A C 1
ATOM 649 O O . ALA A 1 80 ? 44.462 5.723 -22.381 1.00 29.50 80 ALA A O 1
ATOM 650 N N . HIS A 1 81 ? 44.054 6.045 -24.553 1.00 40.03 81 HIS A N 1
ATOM 651 C CA . HIS A 1 81 ? 45.472 6.250 -24.871 1.00 40.03 81 HIS A CA 1
ATOM 652 C C . HIS A 1 81 ? 45.900 7.664 -24.421 1.00 40.03 81 HIS A C 1
ATOM 654 O O . HIS A 1 81 ? 45.095 8.589 -24.437 1.00 40.03 81 HIS A O 1
ATOM 660 N N . MET A 1 82 ? 47.180 7.835 -24.062 1.00 36.88 82 MET A N 1
ATOM 661 C CA . MET A 1 82 ? 47.791 9.093 -23.579 1.00 36.88 82 MET A CA 1
ATOM 662 C C . MET A 1 82 ? 47.534 9.513 -22.113 1.00 36.88 82 MET A C 1
ATOM 664 O O . MET A 1 82 ? 47.365 10.696 -21.832 1.00 36.88 82 MET A O 1
ATOM 668 N N . TRP A 1 83 ? 47.684 8.602 -21.142 1.00 31.33 83 TRP A N 1
ATOM 669 C CA . TRP A 1 83 ? 48.232 9.016 -19.836 1.00 31.33 83 TRP A CA 1
ATOM 670 C C . TRP A 1 83 ? 49.304 8.052 -19.310 1.00 31.33 83 TRP A C 1
ATOM 672 O O . TRP A 1 83 ? 49.052 6.873 -19.072 1.00 31.33 83 TRP A O 1
ATOM 682 N N . ARG A 1 84 ? 50.521 8.574 -19.119 1.00 38.06 84 ARG A N 1
ATOM 683 C CA . ARG A 1 84 ? 51.604 7.952 -18.342 1.00 38.06 84 ARG A CA 1
ATOM 684 C C . ARG A 1 84 ? 51.915 8.869 -17.153 1.00 38.06 84 ARG A C 1
ATOM 686 O O . ARG A 1 84 ? 51.938 10.083 -17.350 1.00 38.06 84 ARG A O 1
ATOM 693 N N . PRO A 1 85 ? 52.191 8.335 -15.951 1.00 32.38 85 PRO A N 1
ATOM 694 C CA . PRO A 1 85 ? 52.588 9.162 -14.818 1.00 32.38 85 PRO A CA 1
ATOM 695 C C . PRO A 1 85 ? 53.972 9.806 -15.055 1.00 32.38 85 PRO A C 1
ATOM 697 O O . PRO A 1 85 ? 54.839 9.179 -15.670 1.00 32.38 85 PRO A O 1
ATOM 700 N N . PRO A 1 86 ? 54.219 11.033 -14.559 1.00 31.59 86 PRO A N 1
ATOM 701 C CA . PRO A 1 86 ? 55.477 11.743 -14.781 1.00 31.59 86 PRO A CA 1
ATOM 702 C C . PRO A 1 86 ? 56.611 11.224 -13.877 1.00 31.59 86 PRO A C 1
ATOM 704 O O . PRO A 1 86 ? 56.818 11.703 -12.760 1.00 31.59 86 PRO A O 1
ATOM 707 N N . SER A 1 87 ? 57.394 10.264 -14.373 1.00 34.56 87 SER A N 1
ATOM 708 C CA . SER A 1 87 ? 58.640 9.822 -13.729 1.00 34.56 87 SER A CA 1
ATOM 709 C C . SER A 1 87 ? 59.693 10.941 -13.720 1.00 34.56 87 SER A C 1
ATOM 711 O O . SER A 1 87 ? 60.179 11.365 -14.767 1.00 34.56 87 SER A O 1
ATOM 713 N N . ARG A 1 88 ? 60.083 11.413 -12.528 1.00 44.41 88 ARG A N 1
ATOM 714 C CA . ARG A 1 88 ? 61.087 12.480 -12.351 1.00 44.41 88 ARG A CA 1
ATOM 715 C C . ARG A 1 88 ? 62.524 11.955 -12.491 1.00 44.41 88 ARG A C 1
ATOM 717 O O . ARG A 1 88 ? 63.226 11.839 -11.489 1.00 44.41 88 ARG A O 1
ATOM 724 N N . SER A 1 89 ? 62.988 11.693 -13.713 1.00 32.09 89 SER A N 1
ATOM 725 C CA . SER A 1 89 ? 64.420 11.456 -13.969 1.00 32.09 89 SER A CA 1
ATOM 726 C C . SER A 1 89 ? 64.869 11.761 -15.406 1.00 32.09 89 SER A C 1
ATOM 728 O O . SER A 1 89 ? 64.505 11.050 -16.336 1.00 32.09 89 SER A O 1
ATOM 730 N N . SER A 1 90 ? 65.751 12.762 -15.516 1.00 31.98 90 SER A N 1
ATOM 731 C CA . SER A 1 90 ? 66.854 12.904 -16.489 1.00 31.98 90 SER A CA 1
ATOM 732 C C . SER A 1 90 ? 66.598 12.859 -18.012 1.00 31.98 90 SER A C 1
ATOM 734 O O . SER A 1 90 ? 66.435 11.797 -18.603 1.00 31.98 90 SER A O 1
ATOM 736 N N . SER A 1 91 ? 66.886 14.020 -18.618 1.00 35.12 91 SER A N 1
ATOM 737 C CA . SER A 1 91 ? 67.703 14.203 -19.836 1.00 35.12 91 SER A CA 1
ATOM 738 C C . SER A 1 91 ? 67.043 14.230 -21.220 1.00 35.12 91 SER A C 1
ATOM 740 O O . SER A 1 91 ? 66.262 13.375 -21.618 1.00 35.12 91 SER A O 1
ATOM 742 N N . ILE A 1 92 ? 67.459 15.249 -21.977 1.00 44.53 92 ILE A N 1
ATOM 743 C CA . ILE A 1 92 ? 67.081 15.558 -23.359 1.00 44.53 92 ILE A CA 1
ATOM 744 C C . ILE A 1 92 ? 67.918 14.713 -24.326 1.00 44.53 92 ILE A C 1
ATOM 746 O O . ILE A 1 92 ? 69.145 14.802 -24.289 1.00 44.53 92 ILE A O 1
ATOM 750 N N . SER A 1 93 ? 67.273 13.970 -25.232 1.00 37.22 93 SER A N 1
ATOM 751 C CA . SER A 1 93 ? 67.799 13.603 -26.562 1.00 37.22 93 SER A CA 1
ATOM 752 C C . SER A 1 93 ? 66.722 12.948 -27.441 1.00 37.22 93 SER A C 1
ATOM 754 O O . SER A 1 93 ? 65.856 12.239 -26.940 1.00 37.22 93 SER A O 1
ATOM 756 N N . SER A 1 94 ? 66.844 13.139 -28.759 1.00 33.78 94 SER A N 1
ATOM 757 C CA . SER A 1 94 ? 66.217 12.332 -29.824 1.00 33.78 94 SER A CA 1
ATOM 758 C C . SER A 1 94 ? 64.681 12.314 -29.941 1.00 33.78 94 SER A C 1
ATOM 760 O O . SER A 1 94 ? 64.037 11.297 -29.696 1.00 33.78 94 SER A O 1
ATOM 762 N N . LEU A 1 95 ? 64.115 13.392 -30.503 1.00 30.97 95 LEU A N 1
ATOM 763 C CA . LEU A 1 95 ? 62.845 13.352 -31.251 1.00 30.97 95 LEU A CA 1
ATOM 764 C C . LEU A 1 95 ? 62.944 14.107 -32.593 1.00 30.97 95 LEU A C 1
ATOM 766 O O . LEU A 1 95 ? 62.369 15.176 -32.742 1.00 30.97 95 LEU A O 1
ATOM 770 N N . VAL A 1 96 ? 63.620 13.519 -33.589 1.00 30.27 96 VAL A N 1
ATOM 771 C CA . VAL A 1 96 ? 63.284 13.696 -35.020 1.00 30.27 96 VAL A CA 1
ATOM 772 C C . VAL A 1 96 ? 63.640 12.411 -35.774 1.00 30.27 96 VAL A C 1
ATOM 774 O O . VAL A 1 96 ? 64.822 12.127 -35.950 1.00 30.27 96 VAL A O 1
ATOM 777 N N . SER A 1 97 ? 62.631 11.648 -36.217 1.00 31.66 97 SER A N 1
ATOM 778 C CA . SER A 1 97 ? 62.605 10.859 -37.474 1.00 31.66 97 SER A CA 1
ATOM 779 C C . SER A 1 97 ? 61.469 9.832 -37.459 1.00 31.66 97 SER A C 1
ATOM 781 O O . SER A 1 97 ? 61.628 8.728 -36.945 1.00 31.66 97 SER A O 1
ATOM 783 N N . SER A 1 98 ? 60.323 10.183 -38.047 1.00 28.11 98 SER A N 1
ATOM 784 C CA . SER A 1 98 ? 59.294 9.238 -38.520 1.00 28.11 98 SER A CA 1
ATOM 785 C C . SER A 1 98 ? 58.310 9.976 -39.429 1.00 28.11 98 SER A C 1
ATOM 787 O O . SER A 1 98 ? 57.223 10.350 -39.002 1.00 28.11 98 SER A O 1
ATOM 789 N N . TYR A 1 99 ? 58.711 10.221 -40.679 1.00 33.44 99 TYR A N 1
ATOM 790 C CA . TYR A 1 99 ? 57.797 10.705 -41.718 1.00 33.44 99 TYR A CA 1
ATOM 791 C C . TYR A 1 99 ? 58.193 10.168 -43.098 1.00 33.44 99 TYR A C 1
ATOM 793 O O . TYR A 1 99 ? 58.883 10.826 -43.870 1.00 33.44 99 TYR A O 1
ATOM 801 N N . SER A 1 100 ? 57.782 8.928 -43.378 1.00 34.41 100 SER A N 1
ATOM 802 C CA . SER A 1 100 ? 57.558 8.389 -44.729 1.00 34.41 100 SER A CA 1
ATOM 803 C C . SER A 1 100 ? 56.942 6.992 -44.633 1.00 34.41 100 SER A C 1
ATOM 805 O O . SER A 1 100 ? 57.632 6.014 -44.358 1.00 34.41 100 SER A O 1
ATOM 807 N N . GLN A 1 101 ? 55.644 6.899 -44.910 1.00 34.72 101 GLN A N 1
ATOM 808 C CA . GLN A 1 101 ? 55.109 5.771 -45.670 1.00 34.72 101 GLN A CA 1
ATOM 809 C C . GLN A 1 101 ? 54.810 6.309 -47.070 1.00 34.72 101 GLN A C 1
ATOM 811 O O . GLN A 1 101 ? 54.283 7.413 -47.204 1.00 34.72 101 GLN A O 1
ATOM 816 N N . ALA A 1 102 ? 55.212 5.570 -48.098 1.00 32.41 102 ALA A N 1
ATOM 817 C CA . ALA A 1 102 ? 55.028 5.958 -49.492 1.00 32.41 102 ALA A CA 1
ATOM 818 C C . ALA A 1 102 ? 53.769 5.303 -50.084 1.00 32.41 102 ALA A C 1
ATOM 820 O O . ALA A 1 102 ? 53.338 4.259 -49.593 1.00 32.41 102 ALA A O 1
ATOM 821 N N . PRO A 1 103 ? 53.245 5.838 -51.193 1.00 40.38 103 PRO A N 1
ATOM 822 C CA . PRO A 1 103 ? 52.666 5.042 -52.263 1.00 40.38 103 PRO A CA 1
ATOM 823 C C . PRO A 1 103 ? 53.691 4.816 -53.394 1.00 40.38 103 PRO A C 1
ATOM 825 O O . PRO A 1 103 ? 54.619 5.599 -53.597 1.00 40.38 103 PRO A O 1
ATOM 828 N N . GLU A 1 104 ? 53.532 3.713 -54.118 1.00 35.06 104 GLU A N 1
ATOM 829 C CA . GLU A 1 104 ? 54.453 3.226 -55.156 1.00 35.06 104 GLU A CA 1
ATOM 830 C C . GLU A 1 104 ? 54.201 3.891 -56.524 1.00 35.06 104 GLU A C 1
ATOM 832 O O . GLU A 1 104 ? 53.061 4.253 -56.796 1.00 35.06 104 GLU A O 1
ATOM 837 N N . PHE A 1 105 ? 55.205 3.945 -57.423 1.00 27.38 105 PHE A N 1
ATOM 838 C CA . PHE A 1 105 ? 55.014 3.615 -58.856 1.00 27.38 105 PHE A CA 1
ATOM 839 C C . PHE A 1 105 ? 56.339 3.402 -59.645 1.00 27.38 105 PHE A C 1
ATOM 841 O O . PHE A 1 105 ? 57.037 4.350 -59.980 1.00 27.38 105 PHE A O 1
ATOM 848 N N . VAL A 1 106 ? 56.628 2.130 -59.963 1.00 29.33 106 VAL A N 1
ATOM 849 C CA . VAL A 1 106 ? 57.160 1.558 -61.235 1.00 29.33 106 VAL A CA 1
ATOM 850 C C . VAL A 1 106 ? 58.425 2.121 -61.956 1.00 29.33 106 VAL A C 1
ATOM 852 O O . VAL A 1 106 ? 58.517 3.285 -62.319 1.00 29.33 106 VAL A O 1
ATOM 855 N N . CYS A 1 107 ? 59.271 1.161 -62.384 1.00 25.50 107 CYS A N 1
ATOM 856 C CA . CYS A 1 107 ? 60.302 1.168 -63.455 1.00 25.50 107 CYS A CA 1
ATOM 857 C C . CYS A 1 107 ? 61.737 1.693 -63.204 1.00 25.50 107 CYS A C 1
ATOM 859 O O . CYS A 1 107 ? 62.007 2.885 -63.115 1.00 25.50 107 CYS A O 1
ATOM 861 N N . SER A 1 108 ? 62.685 0.751 -63.301 1.00 30.41 108 SER A N 1
ATOM 862 C CA . SER A 1 108 ? 64.069 0.947 -63.782 1.00 30.41 108 SER A CA 1
ATOM 863 C C . SER A 1 108 ? 64.097 0.988 -65.335 1.00 30.41 108 SER A C 1
ATOM 865 O O . SER A 1 108 ? 63.086 0.627 -65.944 1.00 30.41 108 SER A O 1
ATOM 867 N N . PRO A 1 109 ? 65.202 1.396 -66.007 1.00 41.88 109 PRO A N 1
ATOM 868 C CA . PRO A 1 109 ? 66.408 0.554 -66.080 1.00 41.88 109 PRO A CA 1
ATOM 869 C C . PRO A 1 109 ? 67.771 1.274 -65.931 1.00 41.88 109 PRO A C 1
ATOM 871 O O . PRO A 1 109 ? 67.890 2.493 -65.992 1.00 41.88 109 PRO A O 1
ATOM 874 N N . GLU A 1 110 ? 68.800 0.446 -65.742 1.00 29.77 110 GLU A N 1
ATOM 875 C CA . GLU A 1 110 ? 70.255 0.707 -65.773 1.00 29.77 110 GLU A CA 1
ATOM 876 C C . GLU A 1 110 ? 70.807 0.962 -67.208 1.00 29.77 110 GLU A C 1
ATOM 878 O O . GLU A 1 110 ? 70.031 0.836 -68.161 1.00 29.77 110 GLU A O 1
ATOM 883 N N . PRO A 1 111 ? 72.137 1.153 -67.445 1.00 55.94 111 PRO A N 1
ATOM 884 C CA . PRO A 1 111 ? 73.249 1.574 -66.560 1.00 55.94 111 PRO A CA 1
ATOM 885 C C . PRO A 1 111 ? 74.183 2.662 -67.181 1.00 55.94 111 PRO A C 1
ATOM 887 O O . PRO A 1 111 ? 74.095 2.973 -68.367 1.00 55.94 111 PRO A O 1
ATOM 890 N N . GLY A 1 112 ? 75.183 3.168 -66.435 1.00 28.67 112 GLY A N 1
ATOM 891 C CA . GLY A 1 112 ? 76.322 3.907 -67.033 1.00 28.67 112 GLY A CA 1
ATOM 892 C C . GLY A 1 112 ? 77.262 4.637 -66.043 1.00 28.67 112 GLY A C 1
ATOM 893 O O . GLY A 1 112 ? 76.758 5.374 -65.201 1.00 28.67 112 GLY A O 1
ATOM 894 N N . PRO A 1 113 ? 78.607 4.476 -66.115 1.00 58.22 113 PRO A N 1
ATOM 895 C CA . PRO A 1 113 ? 79.557 5.106 -65.182 1.00 58.22 113 PRO A CA 1
ATOM 896 C C . PRO A 1 113 ? 80.421 6.239 -65.789 1.00 58.22 113 PRO A C 1
ATOM 898 O O . PRO A 1 113 ? 80.557 6.347 -67.006 1.00 58.22 113 PRO A O 1
ATOM 901 N N . SER A 1 114 ? 81.174 6.936 -64.919 1.00 32.69 114 SER A N 1
ATOM 902 C CA . SER A 1 114 ? 82.180 7.997 -65.202 1.00 32.69 114 SER A CA 1
ATOM 903 C C . SER A 1 114 ? 81.569 9.394 -65.423 1.00 32.69 114 SER A C 1
ATOM 905 O O . SER A 1 114 ? 80.675 9.558 -66.237 1.00 32.69 114 SER A O 1
ATOM 907 N N . PHE A 1 115 ? 82.017 10.453 -64.740 1.00 34.09 115 PHE A N 1
ATOM 908 C CA . PHE A 1 115 ? 83.405 10.933 -64.773 1.00 34.09 115 PHE A CA 1
ATOM 909 C C . PHE A 1 115 ? 83.833 11.689 -63.499 1.00 34.09 115 PHE A C 1
ATOM 911 O O . PHE A 1 115 ? 83.008 12.291 -62.818 1.00 34.09 115 PHE A O 1
ATOM 918 N N . ILE A 1 116 ? 85.143 11.728 -63.232 1.00 48.44 116 ILE A N 1
ATOM 919 C CA . ILE A 1 116 ? 85.758 12.693 -62.305 1.00 48.44 116 ILE A CA 1
ATOM 920 C C . ILE A 1 116 ? 86.200 13.906 -63.126 1.00 48.44 116 ILE A C 1
ATOM 922 O O . ILE A 1 116 ? 87.082 13.756 -63.968 1.00 48.44 116 ILE A O 1
ATOM 926 N N . SER A 1 117 ? 85.655 15.094 -62.852 1.00 37.59 117 SER A N 1
ATOM 927 C CA . SER A 1 117 ? 86.326 16.358 -63.186 1.00 37.59 117 SER A CA 1
ATOM 928 C C . SER A 1 117 ? 85.838 17.521 -62.314 1.00 37.59 117 SER A C 1
ATOM 930 O O . SER A 1 117 ? 84.714 17.521 -61.821 1.00 37.59 117 SER A O 1
ATOM 932 N N . ASP A 1 118 ? 86.712 18.516 -62.177 1.00 33.22 118 ASP A N 1
ATOM 933 C CA . ASP A 1 118 ? 86.402 19.930 -61.930 1.00 33.22 118 ASP A CA 1
ATOM 934 C C . ASP A 1 118 ? 85.844 20.318 -60.550 1.00 33.22 118 ASP A C 1
ATOM 936 O O . ASP A 1 118 ? 84.981 21.182 -60.389 1.00 33.22 118 ASP A O 1
ATOM 940 N N . LEU A 1 119 ? 86.516 19.807 -59.517 1.00 46.75 119 LEU A N 1
ATOM 941 C CA . LEU A 1 119 ? 86.642 20.487 -58.223 1.00 46.75 119 LEU A CA 1
ATOM 942 C C . LEU A 1 119 ? 87.454 21.796 -58.408 1.00 46.75 119 LEU A C 1
ATOM 944 O O . LEU A 1 119 ? 88.654 21.846 -58.140 1.00 46.75 119 LEU A O 1
ATOM 948 N N . SER A 1 120 ? 86.836 22.848 -58.963 1.00 46.06 120 SER A N 1
ATOM 949 C CA . SER A 1 120 ? 87.506 24.129 -59.282 1.00 46.06 120 SER A CA 1
ATOM 950 C C . SER A 1 120 ? 86.574 25.353 -59.318 1.00 46.06 120 SER A C 1
ATOM 952 O O . SER A 1 120 ? 86.546 26.101 -60.293 1.00 46.06 120 SER A O 1
ATOM 954 N N . SER A 1 121 ? 85.845 25.609 -58.226 1.00 37.72 121 SER A N 1
ATOM 955 C CA . SER A 1 121 ? 85.380 26.958 -57.838 1.00 37.72 121 SER A CA 1
ATOM 956 C C . SER A 1 121 ? 84.927 26.989 -56.375 1.00 37.72 121 SER A C 1
ATOM 958 O O . SER A 1 121 ? 83.852 26.499 -56.046 1.00 37.72 121 SER A O 1
ATOM 960 N N . LEU A 1 122 ? 85.734 27.592 -55.496 1.00 45.09 122 LEU A N 1
ATOM 961 C CA . LEU A 1 122 ? 85.296 28.023 -54.165 1.00 45.09 122 LEU A CA 1
ATOM 962 C C . LEU A 1 122 ? 85.024 29.528 -54.209 1.00 45.09 122 LEU A C 1
ATOM 964 O O . LEU A 1 122 ? 85.958 30.320 -54.324 1.00 45.09 122 LEU A O 1
ATOM 968 N N . THR A 1 123 ? 83.755 29.914 -54.077 1.00 46.50 123 THR A N 1
ATOM 969 C CA . THR A 1 123 ? 83.329 31.317 -53.992 1.00 46.50 123 THR A CA 1
ATOM 970 C C . THR A 1 123 ? 82.832 31.593 -52.568 1.00 46.50 123 THR A C 1
ATOM 972 O O . THR A 1 123 ? 81.757 31.106 -52.220 1.00 46.50 123 THR A O 1
ATOM 975 N N . PRO A 1 124 ? 83.549 32.370 -51.729 1.00 50.97 124 PRO A N 1
ATOM 976 C CA . PRO A 1 124 ? 83.183 32.558 -50.315 1.00 50.97 124 PRO A CA 1
ATOM 977 C C . PRO A 1 124 ? 81.865 33.312 -50.043 1.00 50.97 124 PRO A C 1
ATOM 979 O O . PRO A 1 124 ? 81.491 33.466 -48.886 1.00 50.97 124 PRO A O 1
ATOM 982 N N . CYS A 1 125 ? 81.180 33.805 -51.080 1.00 49.12 125 CYS A N 1
ATOM 983 C CA . CYS A 1 125 ? 80.030 34.716 -50.987 1.00 49.12 125 CYS A CA 1
ATOM 984 C C . CYS A 1 125 ? 78.663 34.060 -51.278 1.00 49.12 125 CYS A C 1
ATOM 986 O O . CYS A 1 125 ? 77.728 34.762 -51.638 1.00 49.12 125 CYS A O 1
ATOM 988 N N . SER A 1 126 ? 78.549 32.730 -51.182 1.00 57.09 126 SER A N 1
ATOM 989 C CA . SER A 1 126 ? 77.244 32.040 -51.105 1.00 57.09 126 SER A CA 1
ATOM 990 C C . SER A 1 126 ? 76.942 31.672 -49.656 1.00 57.09 126 SER A C 1
ATOM 992 O O . SER A 1 126 ? 76.084 32.290 -49.041 1.00 57.09 126 SER A O 1
ATOM 994 N N . ALA A 1 127 ? 77.766 30.806 -49.059 1.00 60.03 127 ALA A N 1
ATOM 995 C CA . ALA A 1 127 ? 77.563 30.271 -47.710 1.00 60.03 127 ALA A CA 1
ATOM 996 C C . ALA A 1 127 ? 77.364 31.323 -46.592 1.00 60.03 127 ALA A C 1
ATOM 998 O O . ALA A 1 127 ? 76.739 31.024 -45.579 1.00 60.03 127 ALA A O 1
ATOM 999 N N . ALA A 1 128 ? 77.884 32.547 -46.744 1.00 66.38 128 ALA A N 1
ATOM 1000 C CA . ALA A 1 128 ? 77.659 33.641 -45.791 1.00 66.38 128 ALA A CA 1
ATOM 1001 C C . ALA A 1 128 ? 76.274 34.307 -45.939 1.00 66.38 128 ALA A C 1
ATOM 1003 O O . ALA A 1 128 ? 75.699 34.749 -44.947 1.00 66.38 128 ALA A O 1
ATOM 1004 N N . GLU A 1 129 ? 75.741 34.361 -47.158 1.00 70.94 129 GLU A N 1
ATOM 1005 C CA . GLU A 1 129 ? 74.378 34.796 -47.475 1.00 70.94 129 GLU A CA 1
ATOM 1006 C C . GLU A 1 129 ? 73.364 33.684 -47.162 1.00 70.94 129 GLU A C 1
ATOM 1008 O O . GLU A 1 129 ? 72.321 33.968 -46.577 1.00 70.94 129 GLU A O 1
ATOM 1013 N N . ASP A 1 130 ? 73.698 32.421 -47.444 1.00 74.88 130 ASP A N 1
ATOM 1014 C CA . ASP A 1 130 ? 72.863 31.259 -47.109 1.00 74.88 130 ASP A CA 1
ATOM 1015 C C . ASP A 1 130 ? 72.614 31.185 -45.588 1.00 74.88 130 ASP A C 1
ATOM 1017 O O . ASP A 1 130 ? 71.468 31.122 -45.146 1.00 74.88 130 ASP A O 1
ATOM 1021 N N . LEU A 1 131 ? 73.670 31.320 -44.770 1.00 78.31 131 LEU A N 1
ATOM 1022 C CA . LEU A 1 131 ? 73.562 31.357 -43.302 1.00 78.31 131 LEU A CA 1
ATOM 1023 C C . LEU A 1 131 ? 72.788 32.575 -42.764 1.00 78.31 131 LEU A C 1
ATOM 1025 O O . LEU A 1 131 ? 72.233 32.502 -41.669 1.00 78.31 131 LEU A O 1
ATOM 1029 N N . ARG A 1 132 ? 72.730 33.692 -43.506 1.00 81.50 132 ARG A N 1
ATOM 1030 C CA . ARG A 1 132 ? 71.872 34.841 -43.155 1.00 81.50 132 ARG A CA 1
ATOM 1031 C C . ARG A 1 132 ? 70.407 34.517 -43.411 1.00 81.50 132 ARG A C 1
ATOM 1033 O O . ARG A 1 132 ? 69.588 34.720 -42.528 1.00 81.50 132 ARG A O 1
ATOM 1040 N N . VAL A 1 133 ? 70.096 33.932 -44.566 1.00 83.50 133 VAL A N 1
ATOM 1041 C CA . VAL A 1 133 ? 68.733 33.501 -44.907 1.00 83.50 133 VAL A CA 1
ATOM 1042 C C . VAL A 1 133 ? 68.237 32.398 -43.961 1.00 83.50 133 VAL A C 1
ATOM 1044 O O . VAL A 1 133 ? 67.062 32.394 -43.599 1.00 83.50 133 VAL A O 1
ATOM 1047 N N . GLU A 1 134 ? 69.107 31.491 -43.507 1.00 85.75 134 GLU A N 1
ATOM 1048 C CA . GLU A 1 134 ? 68.770 30.518 -42.458 1.00 85.75 134 GLU A CA 1
ATOM 1049 C C . GLU A 1 134 ? 68.533 31.181 -41.091 1.00 85.75 134 GLU A C 1
ATOM 1051 O O . GLU A 1 134 ? 67.590 30.795 -40.393 1.00 85.75 134 GLU A O 1
ATOM 1056 N N . LEU A 1 135 ? 69.327 32.195 -40.719 1.00 87.00 135 LEU A N 1
ATOM 1057 C CA . LEU A 1 135 ? 69.118 32.964 -39.488 1.00 87.00 135 LEU A CA 1
ATOM 1058 C C . LEU A 1 135 ? 67.787 33.727 -39.532 1.00 87.00 135 LEU A C 1
ATOM 1060 O O . LEU A 1 135 ? 66.971 33.535 -38.633 1.00 87.00 135 LEU A O 1
ATOM 1064 N N . ASP A 1 136 ? 67.522 34.487 -40.597 1.00 87.44 136 ASP A N 1
ATOM 1065 C CA . ASP A 1 136 ? 66.275 35.238 -40.800 1.00 87.44 136 ASP A CA 1
ATOM 1066 C C . ASP A 1 136 ? 65.046 34.303 -40.755 1.00 87.44 136 ASP A C 1
ATOM 1068 O O . ASP A 1 136 ? 64.037 34.603 -40.113 1.00 87.44 136 ASP A O 1
ATOM 1072 N N . GLN A 1 137 ? 65.136 33.114 -41.372 1.00 87.25 137 GLN A N 1
ATOM 1073 C CA . GLN A 1 137 ? 64.094 32.082 -41.275 1.00 87.25 137 GLN A CA 1
ATOM 1074 C C . GLN A 1 137 ? 63.950 31.501 -39.862 1.00 87.25 137 GLN A C 1
ATOM 1076 O O . GLN A 1 137 ? 62.844 31.122 -39.473 1.00 87.25 137 GLN A O 1
ATOM 1081 N N . SER A 1 138 ? 65.035 31.392 -39.092 1.00 79.50 138 SER A N 1
ATOM 1082 C CA . SER A 1 138 ? 64.976 30.932 -37.701 1.00 79.50 138 SER A CA 1
ATOM 1083 C C . SER A 1 138 ? 64.349 31.980 -36.776 1.00 79.50 138 SER A C 1
ATOM 1085 O O . SER A 1 138 ? 63.523 31.619 -35.939 1.00 79.50 138 SER A O 1
ATOM 1087 N N . GLU A 1 139 ? 64.641 33.268 -36.986 1.00 91.38 139 GLU A N 1
ATOM 1088 C CA . GLU A 1 139 ? 64.034 34.374 -36.242 1.00 91.38 139 GLU A CA 1
ATOM 1089 C C . GLU A 1 139 ? 62.539 34.506 -36.558 1.00 91.38 139 GLU A C 1
ATOM 1091 O O . GLU A 1 139 ? 61.736 34.658 -35.636 1.00 91.38 139 GLU A O 1
ATOM 1096 N N . LEU A 1 140 ? 62.139 34.350 -37.826 1.00 90.62 140 LEU A N 1
ATOM 1097 C CA . LEU A 1 140 ? 60.726 34.336 -38.215 1.00 90.62 140 LEU A CA 1
ATOM 1098 C C . LEU A 1 140 ? 59.972 33.161 -37.568 1.00 90.62 140 LEU A C 1
ATOM 1100 O O . LEU A 1 140 ? 58.940 33.373 -36.937 1.00 90.62 140 LEU A O 1
ATOM 1104 N N . ARG A 1 141 ? 60.522 31.938 -37.621 1.00 89.88 141 ARG A N 1
ATOM 1105 C CA . ARG A 1 141 ? 59.938 30.768 -36.929 1.00 89.88 141 ARG A CA 1
ATOM 1106 C C . ARG A 1 141 ? 59.867 30.969 -35.414 1.00 89.88 141 ARG A C 1
ATOM 1108 O O . ARG A 1 141 ? 58.929 30.497 -34.777 1.00 89.88 141 ARG A O 1
ATOM 1115 N N . GLN A 1 142 ? 60.837 31.664 -34.817 1.00 87.94 142 GLN A N 1
ATOM 1116 C CA . GLN A 1 142 ? 60.810 31.997 -33.393 1.00 87.94 142 GLN A CA 1
ATOM 1117 C C . GLN A 1 142 ? 59.694 33.004 -33.064 1.00 87.94 142 GLN A C 1
ATOM 1119 O O . GLN A 1 142 ? 59.035 32.847 -32.038 1.00 87.94 142 GLN A O 1
ATOM 1124 N N . GLN A 1 143 ? 59.433 33.987 -33.932 1.00 90.56 143 GLN A N 1
ATOM 1125 C CA . GLN A 1 143 ? 58.303 34.916 -33.795 1.00 90.56 143 GLN A CA 1
ATOM 1126 C C . GLN A 1 143 ? 56.956 34.187 -33.952 1.00 90.56 143 GLN A C 1
ATOM 1128 O O . GLN A 1 143 ? 56.101 34.293 -33.075 1.00 90.56 143 GLN A O 1
ATOM 1133 N N . GLU A 1 144 ? 56.802 33.350 -34.985 1.00 91.31 144 GLU A N 1
ATOM 1134 C CA . GLU A 1 144 ? 55.608 32.515 -35.199 1.00 91.31 144 GLU A CA 1
ATOM 1135 C C . GLU A 1 144 ? 55.312 31.584 -34.009 1.00 91.31 144 GLU A C 1
ATOM 1137 O O . GLU A 1 144 ? 54.148 31.351 -33.672 1.00 91.31 144 GLU A O 1
ATOM 1142 N N . LEU A 1 145 ? 56.350 31.038 -33.362 1.00 91.75 145 LEU A N 1
ATOM 1143 C CA . LEU A 1 145 ? 56.216 30.208 -32.160 1.00 91.75 145 LEU A CA 1
ATOM 1144 C C . LEU A 1 145 ? 55.836 31.027 -30.919 1.00 91.75 145 LEU A C 1
ATOM 1146 O O . LEU A 1 145 ? 55.060 30.540 -30.096 1.00 91.75 145 LEU A O 1
ATOM 1150 N N . LEU A 1 146 ? 56.333 32.260 -30.783 1.00 92.31 146 LEU A N 1
ATOM 1151 C CA . LEU A 1 146 ? 55.933 33.160 -29.698 1.00 92.31 146 LEU A CA 1
ATOM 1152 C C . LEU A 1 146 ? 54.454 33.549 -29.823 1.00 92.31 146 LEU A C 1
ATOM 1154 O O . LEU A 1 146 ? 53.717 33.380 -28.856 1.00 92.31 146 LEU A O 1
ATOM 1158 N N . GLU A 1 147 ? 53.979 33.929 -31.013 1.00 93.88 147 GLU A N 1
ATOM 1159 C CA . GLU A 1 147 ? 52.552 34.213 -31.243 1.00 93.88 147 GLU A CA 1
ATOM 1160 C C . GLU A 1 147 ? 51.647 32.995 -30.978 1.00 93.88 147 GLU A C 1
ATOM 1162 O O . GLU A 1 147 ? 50.521 33.137 -30.497 1.00 93.88 147 GLU A O 1
ATOM 1167 N N . GLN A 1 148 ? 52.117 31.780 -31.285 1.00 91.25 148 GLN A N 1
ATOM 1168 C CA . GLN A 1 148 ? 51.402 30.542 -30.950 1.00 91.25 148 GLN A CA 1
ATOM 1169 C C . GLN A 1 148 ? 51.320 30.321 -29.434 1.00 91.25 148 GLN A C 1
ATOM 1171 O O . GLN A 1 148 ? 50.267 29.930 -28.929 1.00 91.25 148 GLN A O 1
ATOM 1176 N N . VAL A 1 149 ? 52.400 30.601 -28.698 1.00 90.94 149 VAL A N 1
ATOM 1177 C CA . VAL A 1 149 ? 52.433 30.515 -27.230 1.00 90.94 149 VAL A CA 1
ATOM 1178 C C . VAL A 1 149 ? 51.573 31.603 -26.581 1.00 90.94 149 VAL A C 1
ATOM 1180 O O . VAL A 1 149 ? 50.911 31.327 -25.581 1.00 90.94 149 VAL A O 1
ATOM 1183 N N . GLU A 1 150 ? 51.529 32.817 -27.128 1.00 92.38 150 GLU A N 1
ATOM 1184 C CA . GLU A 1 150 ? 50.663 33.890 -26.626 1.00 92.38 150 GLU A CA 1
ATOM 1185 C C . GLU A 1 150 ? 49.181 33.549 -26.827 1.00 92.38 150 GLU A C 1
ATOM 1187 O O . GLU A 1 150 ? 48.436 33.523 -25.845 1.00 92.38 150 GLU A O 1
ATOM 1192 N N . ARG A 1 151 ? 48.770 33.128 -28.033 1.00 91.62 151 ARG A N 1
ATOM 1193 C CA . ARG A 1 151 ? 47.392 32.663 -28.291 1.00 91.62 151 ARG A CA 1
ATOM 1194 C C . ARG A 1 151 ? 46.989 31.483 -27.402 1.00 91.62 151 ARG A C 1
ATOM 1196 O O . ARG A 1 151 ? 45.923 31.514 -26.793 1.00 91.62 151 ARG A O 1
ATOM 1203 N N . ALA A 1 152 ? 47.863 30.490 -27.223 1.00 87.50 152 ALA A N 1
ATOM 1204 C CA . ALA A 1 152 ? 47.604 29.375 -26.308 1.00 87.50 152 ALA A CA 1
ATOM 1205 C C . ALA A 1 152 ? 47.476 29.822 -24.833 1.00 87.50 152 ALA A C 1
ATOM 1207 O O . ALA A 1 152 ? 46.715 29.231 -24.062 1.00 87.50 152 ALA A O 1
ATOM 1208 N N . ASN A 1 153 ? 48.186 30.879 -24.418 1.00 90.19 153 ASN A N 1
ATOM 1209 C CA . ASN A 1 153 ? 48.048 31.461 -23.081 1.00 90.19 153 ASN A CA 1
ATOM 1210 C C . ASN A 1 153 ? 46.730 32.231 -22.901 1.00 90.19 153 ASN A C 1
ATOM 1212 O O . ASN A 1 153 ? 46.141 32.150 -21.817 1.00 90.19 153 ASN A O 1
ATOM 1216 N N . GLU A 1 154 ? 46.257 32.933 -23.935 1.00 93.25 154 GLU A N 1
ATOM 1217 C CA . GLU A 1 154 ? 44.951 33.604 -23.959 1.00 93.25 154 GLU A CA 1
ATOM 1218 C C . GLU A 1 154 ? 43.795 32.595 -23.932 1.00 93.25 154 GLU A C 1
ATOM 1220 O O . GLU A 1 154 ? 42.912 32.698 -23.079 1.00 93.25 154 GLU A O 1
ATOM 1225 N N . GLU A 1 155 ? 43.840 31.555 -24.770 1.00 92.56 155 GLU A N 1
ATOM 1226 C CA . GLU A 1 155 ? 42.876 30.446 -24.756 1.00 92.56 155 GLU A CA 1
ATOM 1227 C C . GLU A 1 155 ? 42.833 29.768 -23.378 1.00 92.56 155 GLU A C 1
ATOM 1229 O O . GLU A 1 155 ? 41.765 29.607 -22.779 1.00 92.56 155 GLU A O 1
ATOM 1234 N N . ALA A 1 156 ? 43.999 29.461 -22.799 1.00 88.50 156 ALA A N 1
ATOM 1235 C CA . ALA A 1 156 ? 44.086 28.928 -21.445 1.00 88.50 156 ALA A CA 1
ATOM 1236 C C . ALA A 1 156 ? 43.564 29.917 -20.382 1.00 88.50 156 ALA A C 1
ATOM 1238 O O . ALA A 1 156 ? 43.050 29.490 -19.347 1.00 88.50 156 ALA A O 1
ATOM 1239 N N . ALA A 1 157 ? 43.672 31.236 -20.587 1.00 91.88 157 ALA A N 1
ATOM 1240 C CA . ALA A 1 157 ? 43.092 32.238 -19.691 1.00 91.88 157 ALA A CA 1
ATOM 1241 C C . ALA A 1 157 ? 41.558 32.265 -19.787 1.00 91.88 157 ALA A C 1
ATOM 1243 O O . ALA A 1 157 ? 40.898 32.262 -18.745 1.00 91.88 157 ALA A O 1
ATOM 1244 N N . GLY A 1 158 ? 41.002 32.189 -20.999 1.00 94.25 158 GLY A N 1
ATOM 1245 C CA . GLY A 1 158 ? 39.565 32.046 -21.240 1.00 94.25 158 GLY A CA 1
ATOM 1246 C C . GLY A 1 158 ? 38.992 30.781 -20.598 1.00 94.25 158 GLY A C 1
ATOM 1247 O O . GLY A 1 158 ? 38.015 30.855 -19.853 1.00 94.25 158 GLY A O 1
ATOM 1248 N N . LEU A 1 159 ? 39.653 29.633 -20.779 1.00 91.50 159 LEU A N 1
ATOM 1249 C CA . LEU A 1 159 ? 39.267 28.371 -20.136 1.00 91.50 159 LEU A CA 1
ATOM 1250 C C . LEU A 1 159 ? 39.329 28.459 -18.601 1.00 91.50 159 LEU A C 1
ATOM 1252 O O . LEU A 1 159 ? 38.385 28.050 -17.928 1.00 91.50 159 LEU A O 1
ATOM 1256 N N . ARG A 1 160 ? 40.382 29.062 -18.026 1.00 94.50 160 ARG A N 1
ATOM 1257 C CA . ARG A 1 160 ? 40.480 29.300 -16.569 1.00 94.50 160 ARG A CA 1
ATOM 1258 C C . ARG A 1 160 ? 39.380 30.232 -16.040 1.00 94.50 160 ARG A C 1
ATOM 1260 O O . ARG A 1 160 ? 38.954 30.066 -14.899 1.00 94.50 160 ARG A O 1
ATOM 1267 N N . ALA A 1 161 ? 38.916 31.197 -16.834 1.00 93.50 161 ALA A N 1
ATOM 1268 C CA . ALA A 1 161 ? 37.791 32.059 -16.471 1.00 93.50 161 ALA A CA 1
ATOM 1269 C C . ALA A 1 161 ? 36.444 31.315 -16.544 1.00 93.50 161 ALA A C 1
ATOM 1271 O O . ALA A 1 161 ? 35.620 31.451 -15.637 1.00 93.50 161 ALA A O 1
ATOM 1272 N N . LEU A 1 162 ? 36.244 30.479 -17.571 1.00 94.19 162 LEU A N 1
ATOM 1273 C CA . LEU A 1 162 ? 35.054 29.638 -17.716 1.00 94.19 162 LEU A CA 1
ATOM 1274 C C . LEU A 1 162 ? 34.928 28.637 -16.559 1.00 94.19 162 LEU A C 1
ATOM 1276 O O . LEU A 1 162 ? 33.861 28.538 -15.958 1.00 94.19 162 LEU A O 1
ATOM 1280 N N . VAL A 1 163 ? 36.024 27.955 -16.201 1.00 91.94 163 VAL A N 1
ATOM 1281 C CA . VAL A 1 163 ? 36.077 27.025 -15.059 1.00 91.94 163 VAL A CA 1
ATOM 1282 C C . VAL A 1 163 ? 35.643 27.726 -13.771 1.00 91.94 163 VAL A C 1
ATOM 1284 O O . VAL A 1 163 ? 34.706 27.260 -13.135 1.00 91.94 163 VAL A O 1
ATOM 1287 N N . LYS A 1 164 ? 36.196 28.906 -13.454 1.00 94.19 164 LYS A N 1
ATOM 1288 C CA . LYS A 1 164 ? 35.779 29.694 -12.277 1.00 94.19 164 LYS A CA 1
ATOM 1289 C C . LYS A 1 164 ? 34.304 30.097 -12.293 1.00 94.19 164 LYS A C 1
ATOM 1291 O O . LYS A 1 164 ? 33.659 30.133 -11.245 1.00 94.19 164 LYS A O 1
ATOM 1296 N N . SER A 1 165 ? 33.749 30.399 -13.468 1.00 93.62 165 SER A N 1
ATOM 1297 C CA . SER A 1 165 ? 32.314 30.673 -13.594 1.00 93.62 165 SER A CA 1
ATOM 1298 C C . SER A 1 165 ? 31.483 29.428 -13.267 1.00 93.62 165 SER A C 1
ATOM 1300 O O . SER A 1 165 ? 30.546 29.515 -12.474 1.00 93.62 165 SER A O 1
ATOM 1302 N N . LEU A 1 166 ? 31.861 28.264 -13.803 1.00 90.44 166 LEU A N 1
ATOM 1303 C CA . LEU A 1 166 ? 31.181 26.991 -13.551 1.00 90.44 166 LEU A CA 1
ATOM 1304 C C . LEU A 1 166 ? 31.316 26.537 -12.089 1.00 90.44 166 LEU A C 1
ATOM 1306 O O . LEU A 1 166 ? 30.315 26.145 -11.496 1.00 90.44 166 LEU A O 1
ATOM 1310 N N . GLU A 1 167 ? 32.498 26.676 -11.482 1.00 89.88 167 GLU A N 1
ATOM 1311 C CA . GLU A 1 167 ? 32.735 26.463 -10.045 1.00 89.88 167 GLU A CA 1
ATOM 1312 C C . GLU A 1 167 ? 31.761 27.308 -9.207 1.00 89.88 167 GLU A C 1
ATOM 1314 O O . GLU A 1 167 ? 31.002 26.763 -8.407 1.00 89.88 167 GLU A O 1
ATOM 1319 N N . SER A 1 168 ? 31.672 28.619 -9.466 1.00 90.94 168 SER A N 1
ATOM 1320 C CA . SER A 1 168 ? 30.760 29.510 -8.729 1.00 90.94 168 SER A CA 1
ATOM 1321 C C . SER A 1 168 ? 29.270 29.165 -8.910 1.00 90.94 168 SER A C 1
ATOM 1323 O O . SER A 1 168 ? 28.475 29.322 -7.979 1.00 90.94 168 SER A O 1
ATOM 1325 N N . GLN A 1 169 ? 28.878 28.648 -10.083 1.00 91.69 169 GLN A N 1
ATOM 1326 C CA . GLN A 1 169 ? 27.513 28.177 -10.343 1.00 91.69 169 GLN A CA 1
ATOM 1327 C C . GLN A 1 169 ? 27.217 26.853 -9.626 1.00 91.69 169 GLN A C 1
ATOM 1329 O O . GLN A 1 169 ? 26.115 26.681 -9.101 1.00 91.69 169 GLN A O 1
ATOM 1334 N N . LEU A 1 170 ? 28.184 25.933 -9.567 1.00 91.19 170 LEU A N 1
ATOM 1335 C CA . LEU A 1 170 ? 28.071 24.687 -8.810 1.00 91.19 170 LEU A CA 1
ATOM 1336 C C . LEU A 1 170 ? 27.986 24.971 -7.307 1.00 91.19 170 LEU A C 1
ATOM 1338 O O . LEU A 1 170 ? 27.070 24.475 -6.657 1.00 91.19 170 LEU A O 1
ATOM 1342 N N . GLU A 1 171 ? 28.834 25.845 -6.762 1.00 91.19 171 GLU A N 1
ATOM 1343 C CA . GLU A 1 171 ? 28.741 26.292 -5.366 1.00 91.19 171 GLU A CA 1
ATOM 1344 C C . GLU A 1 171 ? 27.383 26.926 -5.032 1.00 91.19 171 GLU A C 1
ATOM 1346 O O . GLU A 1 171 ? 26.865 26.735 -3.931 1.00 91.19 171 GLU A O 1
ATOM 1351 N N . ALA A 1 172 ? 26.806 27.711 -5.948 1.00 92.75 172 ALA A N 1
ATOM 1352 C CA . ALA A 1 172 ? 25.487 28.312 -5.760 1.00 92.75 172 ALA A CA 1
ATOM 1353 C C . ALA A 1 172 ? 24.369 27.253 -5.781 1.00 92.75 172 ALA A C 1
ATOM 1355 O O . ALA A 1 172 ? 23.467 27.294 -4.941 1.00 92.75 172 ALA A O 1
ATOM 1356 N N . ARG A 1 173 ? 24.454 26.266 -6.686 1.00 89.69 173 ARG A N 1
ATOM 1357 C CA . ARG A 1 173 ? 23.527 25.123 -6.740 1.00 89.69 173 ARG A CA 1
ATOM 1358 C C . ARG A 1 173 ? 23.630 24.246 -5.492 1.00 89.69 173 ARG A C 1
ATOM 1360 O O . ARG A 1 173 ? 22.596 23.946 -4.907 1.00 89.69 173 ARG A O 1
ATOM 1367 N N . HIS A 1 174 ? 24.838 23.912 -5.035 1.00 89.81 174 HIS A N 1
ATOM 1368 C CA . HIS A 1 174 ? 25.055 23.165 -3.791 1.00 89.81 174 HIS A CA 1
ATOM 1369 C C . HIS A 1 174 ? 24.508 23.912 -2.570 1.00 89.81 174 HIS A C 1
ATOM 1371 O O . HIS A 1 174 ? 23.813 23.311 -1.758 1.00 89.81 174 HIS A O 1
ATOM 1377 N N . ARG A 1 175 ? 24.730 25.230 -2.458 1.00 91.19 175 ARG A N 1
ATOM 1378 C CA . ARG A 1 175 ? 24.137 26.035 -1.374 1.00 91.19 175 ARG A CA 1
ATOM 1379 C C . ARG A 1 175 ? 22.606 26.015 -1.402 1.00 91.19 175 ARG A C 1
ATOM 1381 O O . ARG A 1 175 ? 21.999 25.824 -0.355 1.00 91.19 175 ARG A O 1
ATOM 1388 N N . SER A 1 176 ? 21.988 26.144 -2.578 1.00 93.31 176 SER A N 1
ATOM 1389 C CA . SER A 1 176 ? 20.526 26.070 -2.713 1.00 93.31 176 SER A CA 1
ATOM 1390 C C . SER A 1 176 ? 19.965 24.666 -2.442 1.00 93.31 176 SER A C 1
ATOM 1392 O O . SER A 1 176 ? 18.881 24.549 -1.875 1.00 93.31 176 SER A O 1
ATOM 1394 N N . ALA A 1 177 ? 20.690 23.604 -2.807 1.00 87.12 177 ALA A N 1
ATOM 1395 C CA . ALA A 1 177 ? 20.313 22.226 -2.498 1.00 87.12 177 ALA A CA 1
ATOM 1396 C C . ALA A 1 177 ? 20.406 21.939 -0.991 1.00 87.12 177 ALA A C 1
ATOM 1398 O O . ALA A 1 177 ? 19.451 21.432 -0.411 1.00 87.12 177 ALA A O 1
ATOM 1399 N N . ASN A 1 178 ? 21.502 22.345 -0.341 1.00 88.56 178 ASN A N 1
ATOM 1400 C CA . ASN A 1 178 ? 21.671 22.184 1.102 1.00 88.56 178 ASN A CA 1
ATOM 1401 C C . ASN A 1 178 ? 20.584 22.940 1.877 1.00 88.56 178 ASN A C 1
ATOM 1403 O O . ASN A 1 178 ? 19.940 22.337 2.721 1.00 88.56 178 ASN A O 1
ATOM 1407 N N . GLN A 1 179 ? 20.279 24.193 1.513 1.00 92.12 179 GLN A N 1
ATOM 1408 C CA . GLN A 1 179 ? 19.190 24.957 2.141 1.00 92.12 179 GLN A CA 1
ATOM 1409 C C . GLN A 1 179 ? 17.825 24.255 2.051 1.00 92.12 179 GLN A C 1
ATOM 1411 O O . GLN A 1 179 ? 17.048 24.312 2.999 1.00 92.12 179 GLN A O 1
ATOM 1416 N N . LYS A 1 180 ? 17.532 23.565 0.939 1.00 92.38 180 LYS A N 1
ATOM 1417 C CA . LYS A 1 180 ? 16.310 22.754 0.804 1.00 92.38 180 LYS A CA 1
ATOM 1418 C C . LYS A 1 180 ? 16.351 21.496 1.667 1.00 92.38 180 LYS A C 1
ATOM 1420 O O . LYS A 1 180 ? 15.328 21.137 2.234 1.00 92.38 180 LYS A O 1
ATOM 1425 N N . ASN A 1 181 ? 17.506 20.845 1.787 1.00 89.12 181 ASN A N 1
ATOM 1426 C CA . ASN A 1 181 ? 17.670 19.694 2.673 1.00 89.12 181 ASN A CA 1
ATOM 1427 C C . ASN A 1 181 ? 17.533 20.102 4.147 1.00 89.12 181 ASN A C 1
ATOM 1429 O O . ASN A 1 181 ? 16.836 19.419 4.888 1.00 89.12 181 ASN A O 1
ATOM 1433 N N . ASP A 1 182 ? 18.110 21.235 4.552 1.00 90.69 182 ASP A N 1
ATOM 1434 C CA . ASP A 1 182 ? 17.957 21.807 5.895 1.00 90.69 182 ASP A CA 1
ATOM 1435 C C . ASP A 1 182 ? 16.477 22.131 6.192 1.00 90.69 182 ASP A C 1
ATOM 1437 O O . ASP A 1 182 ? 15.971 21.827 7.272 1.00 90.69 182 ASP A O 1
ATOM 1441 N N . GLU A 1 183 ? 15.746 22.689 5.217 1.00 93.19 183 GLU A N 1
ATOM 1442 C CA . GLU A 1 183 ? 14.308 22.965 5.340 1.00 93.19 183 GLU A CA 1
ATOM 1443 C C . GLU A 1 183 ? 13.461 21.678 5.403 1.00 93.19 183 GLU A C 1
ATOM 1445 O O . GLU A 1 183 ? 12.511 21.600 6.182 1.00 93.19 183 GLU A O 1
ATOM 1450 N N . LEU A 1 184 ? 13.802 20.649 4.620 1.00 92.12 184 LEU A N 1
ATOM 1451 C CA . LEU A 1 184 ? 13.133 19.343 4.655 1.00 92.12 184 LEU A CA 1
ATOM 1452 C C . LEU A 1 184 ? 13.402 18.591 5.965 1.00 92.12 184 LEU A C 1
ATOM 1454 O O . LEU A 1 184 ? 12.475 17.996 6.510 1.00 92.12 184 LEU A O 1
ATOM 1458 N N . LEU A 1 185 ? 14.621 18.663 6.506 1.00 91.19 185 LEU A N 1
ATOM 1459 C CA . LEU A 1 185 ? 14.959 18.118 7.823 1.00 91.19 185 LEU A CA 1
ATOM 1460 C C . LEU A 1 185 ? 14.178 18.833 8.931 1.00 91.19 185 LEU A C 1
ATOM 1462 O O . LEU A 1 185 ? 13.545 18.169 9.742 1.00 91.19 185 LEU A O 1
ATOM 1466 N N . ALA A 1 186 ? 14.107 20.168 8.909 1.00 91.50 186 ALA A N 1
ATOM 1467 C CA . ALA A 1 186 ? 13.308 20.926 9.875 1.00 91.50 186 ALA A CA 1
ATOM 1468 C C . ALA A 1 186 ? 11.801 20.597 9.800 1.00 91.50 186 ALA A C 1
ATOM 1470 O O . ALA A 1 186 ? 11.122 20.560 10.827 1.00 91.50 186 ALA A O 1
ATOM 1471 N N . ARG A 1 187 ? 11.268 20.322 8.599 1.00 92.31 187 ARG A N 1
ATOM 1472 C CA . ARG A 1 187 ? 9.888 19.837 8.406 1.00 92.31 187 ARG A CA 1
ATOM 1473 C C . ARG A 1 187 ? 9.699 18.407 8.930 1.00 92.31 187 ARG A C 1
ATOM 1475 O O . ARG A 1 187 ? 8.659 18.124 9.519 1.00 92.31 187 ARG A O 1
ATOM 1482 N N . LEU A 1 188 ? 10.685 17.526 8.744 1.00 89.00 188 LEU A N 1
ATOM 1483 C CA . LEU A 1 188 ? 10.663 16.155 9.262 1.00 89.00 188 LEU A CA 1
ATOM 1484 C C . LEU A 1 188 ? 10.714 16.135 10.796 1.00 89.00 188 LEU A C 1
ATOM 1486 O O . LEU A 1 188 ? 9.894 15.464 11.414 1.00 89.00 188 LEU A O 1
ATOM 1490 N N . ASP A 1 189 ? 11.605 16.917 11.410 1.00 89.94 189 ASP A N 1
ATOM 1491 C CA . ASP A 1 189 ? 11.689 17.073 12.867 1.00 89.94 189 ASP A CA 1
ATOM 1492 C C . ASP A 1 189 ? 10.372 17.615 13.447 1.00 89.94 189 ASP A C 1
ATOM 1494 O O . ASP A 1 189 ? 9.876 17.100 14.451 1.00 89.94 189 ASP A O 1
ATOM 1498 N N . ALA A 1 190 ? 9.753 18.606 12.792 1.00 91.88 190 ALA A N 1
ATOM 1499 C CA . ALA A 1 190 ? 8.443 19.120 13.189 1.00 91.88 190 ALA A CA 1
ATOM 1500 C C . ALA A 1 190 ? 7.349 18.038 13.116 1.00 91.88 190 ALA A C 1
ATOM 1502 O O . ALA A 1 190 ? 6.614 17.850 14.085 1.00 91.88 190 ALA A O 1
ATOM 1503 N N . ALA A 1 191 ? 7.281 17.278 12.017 1.00 88.38 191 ALA A N 1
ATOM 1504 C CA . ALA A 1 191 ? 6.323 16.183 11.859 1.00 88.38 191 ALA A CA 1
ATOM 1505 C C . ALA A 1 191 ? 6.543 15.054 12.885 1.00 88.38 191 ALA A C 1
ATOM 1507 O O . ALA A 1 191 ? 5.579 14.517 13.426 1.00 88.38 191 ALA A O 1
ATOM 1508 N N . LEU A 1 192 ? 7.795 14.720 13.214 1.00 85.50 192 LEU A N 1
ATOM 1509 C CA . LEU A 1 192 ? 8.125 13.745 14.261 1.00 85.50 192 LEU A CA 1
ATOM 1510 C C . LEU A 1 192 ? 7.708 14.235 15.657 1.00 85.50 192 LEU A C 1
ATOM 1512 O O . LEU A 1 192 ? 7.226 13.439 16.465 1.00 85.50 192 LEU A O 1
ATOM 1516 N N . VAL A 1 193 ? 7.830 15.536 15.937 1.00 87.38 193 VAL A N 1
ATOM 1517 C CA . VAL A 1 193 ? 7.334 16.146 17.182 1.00 87.38 193 VAL A CA 1
ATOM 1518 C C . VAL A 1 193 ? 5.802 16.141 17.241 1.00 87.38 193 VAL A C 1
ATOM 1520 O O . VAL A 1 193 ? 5.253 15.785 18.284 1.00 87.38 193 VAL A O 1
ATOM 1523 N N . GLU A 1 194 ? 5.100 16.466 16.151 1.00 89.12 194 GLU A N 1
ATOM 1524 C CA . GLU A 1 194 ? 3.632 16.374 16.089 1.00 89.12 194 GLU A CA 1
ATOM 1525 C C . GLU A 1 194 ? 3.151 14.924 16.266 1.00 89.12 194 GLU A C 1
ATOM 1527 O O . GLU A 1 194 ? 2.292 14.661 17.108 1.00 89.12 194 GLU A O 1
ATOM 1532 N N . MET A 1 195 ? 3.760 13.956 15.573 1.00 80.44 195 MET A N 1
ATOM 1533 C CA . MET A 1 195 ? 3.457 12.527 15.744 1.00 80.44 195 MET A CA 1
ATOM 1534 C C . MET A 1 195 ? 3.741 12.035 17.170 1.00 80.44 195 MET A C 1
ATOM 1536 O O . MET A 1 195 ? 2.967 11.248 17.715 1.00 80.44 195 MET A O 1
ATOM 1540 N N . GLY A 1 196 ? 4.799 12.535 17.817 1.00 80.31 196 GLY A N 1
ATOM 1541 C CA . GLY A 1 196 ? 5.078 12.276 19.231 1.00 80.31 196 GLY A CA 1
ATOM 1542 C C . GLY A 1 196 ? 3.997 12.829 20.167 1.00 80.31 196 GLY A C 1
ATOM 1543 O O . GLY A 1 196 ? 3.577 12.140 21.097 1.00 80.31 196 GLY A O 1
ATOM 1544 N N . GLN A 1 197 ? 3.489 14.037 19.903 1.00 79.31 197 GLN A N 1
ATOM 1545 C CA . GLN A 1 197 ? 2.376 14.626 20.660 1.00 79.31 197 GLN A CA 1
ATOM 1546 C C . GLN A 1 197 ? 1.066 13.854 20.447 1.00 79.31 197 GLN A C 1
ATOM 1548 O O . GLN A 1 197 ? 0.354 13.585 21.415 1.00 79.31 197 GLN A O 1
ATOM 1553 N N . HIS A 1 198 ? 0.776 13.426 19.214 1.00 77.81 198 HIS A N 1
ATOM 1554 C CA . HIS A 1 198 ? -0.359 12.549 18.922 1.00 77.81 198 HIS A CA 1
ATOM 1555 C C . HIS A 1 198 ? -0.240 11.203 19.653 1.00 77.81 198 HIS A C 1
ATOM 1557 O O . HIS A 1 198 ? -1.208 10.767 20.273 1.00 77.81 198 HIS A O 1
ATOM 1563 N N . ALA A 1 199 ? 0.943 10.578 19.675 1.00 76.75 199 ALA A N 1
ATOM 1564 C CA . ALA A 1 199 ? 1.183 9.332 20.406 1.00 76.75 199 ALA A CA 1
ATOM 1565 C C . ALA A 1 199 ? 0.969 9.473 21.927 1.00 76.75 199 ALA A C 1
ATOM 1567 O O . ALA A 1 199 ? 0.343 8.605 22.536 1.00 76.75 199 ALA A O 1
ATOM 1568 N N . VAL A 1 200 ? 1.414 10.580 22.539 1.00 76.62 200 VAL A N 1
ATOM 1569 C CA . VAL A 1 200 ? 1.110 10.890 23.951 1.00 76.62 200 VAL A CA 1
ATOM 1570 C C . VAL A 1 200 ? -0.399 11.061 24.156 1.00 76.62 200 VAL A C 1
ATOM 1572 O O . VAL A 1 200 ? -0.957 10.454 25.067 1.00 76.62 200 VAL A O 1
ATOM 1575 N N . GLY A 1 201 ? -1.082 11.778 23.258 1.00 81.12 201 GLY A N 1
ATOM 1576 C CA . GLY A 1 201 ? -2.542 11.883 23.269 1.00 81.12 201 GLY A CA 1
ATOM 1577 C C . GLY A 1 201 ? -3.232 10.514 23.228 1.00 81.12 201 GLY A C 1
ATOM 1578 O O . GLY A 1 201 ? -4.102 10.244 24.050 1.00 81.12 201 GLY A O 1
ATOM 1579 N N . HIS A 1 202 ? -2.811 9.607 22.341 1.00 78.06 202 HIS A N 1
ATOM 1580 C CA . HIS A 1 202 ? -3.342 8.238 22.268 1.00 78.06 202 HIS A CA 1
ATOM 1581 C C . HIS A 1 202 ? -3.160 7.442 23.571 1.00 78.06 202 HIS A C 1
ATOM 1583 O O . HIS A 1 202 ? -4.065 6.691 23.945 1.00 78.06 202 HIS A O 1
ATOM 1589 N N . LEU A 1 203 ? -2.061 7.644 24.305 1.00 77.38 203 LEU A N 1
ATOM 1590 C CA . LEU A 1 203 ? -1.868 7.050 25.633 1.00 77.38 203 LEU A CA 1
ATOM 1591 C C . LEU A 1 203 ? -2.804 7.661 26.689 1.00 77.38 203 LEU A C 1
ATOM 1593 O O . LEU A 1 203 ? -3.348 6.919 27.510 1.00 77.38 203 LEU A O 1
ATOM 1597 N N . ASP A 1 204 ? -3.048 8.972 26.650 1.00 84.88 204 ASP A N 1
ATOM 1598 C CA . ASP A 1 204 ? -4.015 9.639 27.533 1.00 84.88 204 ASP A CA 1
ATOM 1599 C C . ASP A 1 204 ? -5.458 9.180 27.247 1.00 84.88 204 ASP A C 1
ATOM 1601 O O . ASP A 1 204 ? -6.221 8.913 28.180 1.00 84.88 204 ASP A O 1
ATOM 1605 N N . TYR A 1 205 ? -5.839 9.011 25.974 1.00 76.00 205 TYR A N 1
ATOM 1606 C CA . TYR A 1 205 ? -7.141 8.446 25.598 1.00 76.00 205 TYR A CA 1
ATOM 1607 C C . TYR A 1 205 ? -7.280 6.989 26.052 1.00 76.00 205 TYR A C 1
ATOM 1609 O O . TYR A 1 205 ? -8.318 6.631 26.607 1.00 76.00 205 TYR A O 1
ATOM 1617 N N . ALA A 1 206 ? -6.243 6.158 25.893 1.00 79.81 206 ALA A N 1
ATOM 1618 C CA . ALA A 1 206 ? -6.255 4.772 26.362 1.00 79.81 206 ALA A CA 1
ATOM 1619 C C . ALA A 1 206 ? -6.419 4.684 27.892 1.00 79.81 206 ALA A C 1
ATOM 1621 O O . ALA A 1 206 ? -7.274 3.945 28.383 1.00 79.81 206 ALA A O 1
ATOM 1622 N N . GLN A 1 207 ? -5.679 5.497 28.656 1.00 81.50 207 GLN A N 1
ATOM 1623 C CA . GLN A 1 207 ? -5.858 5.610 30.109 1.00 81.50 207 GLN A CA 1
ATOM 1624 C C . GLN A 1 207 ? -7.277 6.068 30.474 1.00 81.50 207 GLN A C 1
ATOM 1626 O O . GLN A 1 207 ? -7.899 5.506 31.376 1.00 81.50 207 GLN A O 1
ATOM 1631 N N . LYS A 1 208 ? -7.830 7.046 29.747 1.00 90.94 208 LYS A N 1
ATOM 1632 C CA . LYS A 1 208 ? -9.192 7.546 29.973 1.00 90.94 208 LYS A CA 1
ATOM 1633 C C . LYS A 1 208 ? -10.261 6.492 29.677 1.00 90.94 208 LYS A C 1
ATOM 1635 O O . LYS A 1 208 ? -11.221 6.389 30.437 1.00 90.94 208 LYS A O 1
ATOM 1640 N N . ILE A 1 209 ? -10.074 5.675 28.640 1.00 82.81 209 ILE A N 1
ATOM 1641 C CA . ILE A 1 209 ? -10.931 4.521 28.331 1.00 82.81 209 ILE A CA 1
ATOM 1642 C C . ILE A 1 209 ? -10.861 3.483 29.459 1.00 82.81 209 ILE A C 1
ATOM 1644 O O . ILE A 1 209 ? -11.908 3.025 29.907 1.00 82.81 209 ILE A O 1
ATOM 1648 N N . HIS A 1 210 ? -9.675 3.168 29.992 1.00 83.62 210 HIS A N 1
ATOM 1649 C CA . HIS A 1 210 ? -9.550 2.274 31.151 1.00 83.62 210 HIS A CA 1
ATOM 1650 C C . HIS A 1 210 ? -10.274 2.814 32.396 1.00 83.62 210 HIS A C 1
ATOM 1652 O O . HIS A 1 210 ? -11.063 2.087 32.996 1.00 83.62 210 HIS A O 1
ATOM 1658 N N . VAL A 1 211 ? -10.103 4.098 32.735 1.00 91.12 211 VAL A N 1
ATOM 1659 C CA . VAL A 1 211 ? -10.812 4.735 33.865 1.00 91.12 211 VAL A CA 1
ATOM 1660 C C . VAL A 1 211 ? -12.334 4.721 33.669 1.00 91.12 211 VAL A C 1
ATOM 1662 O O . VAL A 1 211 ? -13.074 4.489 34.624 1.00 91.12 211 VAL A O 1
ATOM 1665 N N . LEU A 1 212 ? -12.824 4.932 32.443 1.00 88.88 212 LEU A N 1
ATOM 1666 C CA . LEU A 1 212 ? -14.254 4.841 32.130 1.00 88.88 212 LEU A CA 1
ATOM 1667 C C . LEU A 1 212 ? -14.777 3.398 32.209 1.00 88.88 212 LEU A C 1
ATOM 1669 O O . LEU A 1 212 ? -15.870 3.187 32.728 1.00 88.88 212 LEU A O 1
ATOM 1673 N N . LEU A 1 213 ? -13.999 2.406 31.763 1.00 86.12 213 LEU A N 1
ATOM 1674 C CA . LEU A 1 213 ? -14.335 0.983 31.889 1.00 86.12 213 LEU A CA 1
ATOM 1675 C C . LEU A 1 213 ? -14.385 0.525 33.351 1.00 86.12 213 LEU A C 1
ATOM 1677 O O . LEU A 1 213 ? -15.245 -0.279 33.701 1.00 86.12 213 LEU A O 1
ATOM 1681 N N . ASP A 1 214 ? -13.495 1.016 34.212 1.00 88.31 214 ASP A N 1
ATOM 1682 C CA . ASP A 1 214 ? -13.517 0.665 35.635 1.00 88.31 214 ASP A CA 1
ATOM 1683 C C . ASP A 1 214 ? -14.666 1.363 36.377 1.00 88.31 214 ASP A C 1
ATOM 1685 O O . ASP A 1 214 ? -15.410 0.689 37.094 1.00 88.31 214 ASP A O 1
ATOM 1689 N N . LYS A 1 215 ? -14.939 2.646 36.091 1.00 90.75 215 LYS A N 1
ATOM 1690 C CA . LYS A 1 215 ? -16.157 3.324 36.578 1.00 90.75 215 LYS A CA 1
ATOM 1691 C C . LYS A 1 215 ? -17.449 2.651 36.093 1.00 90.75 215 LYS A C 1
ATOM 1693 O O . LYS A 1 215 ? -18.425 2.612 36.839 1.00 90.75 215 LYS A O 1
ATOM 1698 N N . LEU A 1 216 ? -17.467 2.083 34.881 1.00 85.56 216 LEU A N 1
ATOM 1699 C CA . LEU A 1 216 ? -18.602 1.299 34.381 1.00 85.56 216 LEU A CA 1
ATOM 1700 C C . LEU A 1 216 ? -18.804 0.021 35.211 1.00 85.56 216 LEU A C 1
ATOM 1702 O O . LEU A 1 216 ? -19.911 -0.216 35.687 1.00 85.56 216 LEU A O 1
ATOM 1706 N N . LYS A 1 217 ? -17.739 -0.755 35.462 1.00 88.31 217 LYS A N 1
ATOM 1707 C CA . LYS A 1 217 ? -17.792 -1.973 36.300 1.00 88.31 217 LYS A CA 1
ATOM 1708 C C . LYS A 1 217 ? -18.247 -1.673 37.732 1.00 88.31 217 LYS A C 1
ATOM 1710 O O . LYS A 1 217 ? -18.913 -2.500 38.351 1.00 88.31 217 LYS A O 1
ATOM 1715 N N . GLU A 1 218 ? -17.868 -0.524 38.286 1.00 89.00 218 GLU A N 1
ATOM 1716 C CA . GLU A 1 218 ? -18.321 -0.079 39.610 1.00 89.00 218 GLU A CA 1
ATOM 1717 C C . GLU A 1 218 ? -19.806 0.307 39.604 1.00 89.00 218 GLU A C 1
ATOM 1719 O O . GLU A 1 218 ? -20.553 -0.149 40.470 1.00 89.00 218 GLU A O 1
ATOM 1724 N N . ALA A 1 219 ? -20.269 1.041 38.587 1.00 85.38 219 ALA A N 1
ATOM 1725 C CA . ALA A 1 219 ? -21.687 1.357 38.412 1.00 85.38 219 ALA A CA 1
ATOM 1726 C C . ALA A 1 219 ? -22.555 0.102 38.182 1.00 85.38 219 ALA A C 1
ATOM 1728 O O . ALA A 1 219 ? -23.671 0.019 38.694 1.00 85.38 219 ALA A O 1
ATOM 1729 N N . GLU A 1 220 ? -22.048 -0.902 37.460 1.00 82.50 220 GLU A N 1
ATOM 1730 C CA . GLU A 1 220 ? -22.719 -2.194 37.281 1.00 82.50 220 GLU A CA 1
ATOM 1731 C C . GLU A 1 220 ? -22.839 -2.968 38.600 1.00 82.50 220 GLU A C 1
ATOM 1733 O O . GLU A 1 220 ? -23.929 -3.441 38.924 1.00 82.50 220 GLU A O 1
ATOM 1738 N N . LYS A 1 221 ? -21.767 -3.048 39.404 1.00 88.44 221 LYS A N 1
ATOM 1739 C CA . LYS A 1 221 ? -21.814 -3.657 40.749 1.00 88.44 221 LYS A CA 1
ATOM 1740 C C . LYS A 1 221 ? -22.833 -2.957 41.646 1.00 88.44 221 LYS A C 1
ATOM 1742 O O . LYS A 1 221 ? -23.724 -3.623 42.170 1.00 88.44 221 LYS A O 1
ATOM 1747 N N . ALA A 1 222 ? -22.768 -1.627 41.733 1.00 87.88 222 ALA A N 1
ATOM 1748 C CA . ALA A 1 222 ? -23.703 -0.827 42.522 1.00 87.88 222 ALA A CA 1
ATOM 1749 C C . ALA A 1 222 ? -25.161 -1.016 42.058 1.00 87.88 222 ALA A C 1
ATOM 1751 O O . ALA A 1 222 ? -26.072 -1.091 42.880 1.00 87.88 222 ALA A O 1
ATOM 1752 N N . LYS A 1 223 ? -25.399 -1.175 40.747 1.00 86.62 223 LYS A N 1
ATOM 1753 C CA . LYS A 1 223 ? -26.720 -1.517 40.197 1.00 86.62 223 LYS A CA 1
ATOM 1754 C C . LYS A 1 223 ? -27.186 -2.914 40.626 1.00 86.62 223 LYS A C 1
ATOM 1756 O O . LYS A 1 223 ? -28.354 -3.068 40.973 1.00 86.62 223 LYS A O 1
ATOM 1761 N N . PHE A 1 224 ? -26.316 -3.927 40.619 1.00 83.50 224 PHE A N 1
ATOM 1762 C CA . PHE A 1 224 ? -26.663 -5.270 41.108 1.00 83.50 224 PHE A CA 1
ATOM 1763 C C . PHE A 1 224 ? -26.928 -5.302 42.620 1.00 83.50 224 PHE A C 1
ATOM 1765 O O . PHE A 1 224 ? -27.793 -6.052 43.072 1.00 83.50 224 PHE A O 1
ATOM 1772 N N . GLU A 1 225 ? -26.221 -4.487 43.399 1.00 88.31 225 GLU A N 1
ATOM 1773 C CA . GLU A 1 225 ? -26.435 -4.338 44.842 1.00 88.31 225 GLU A CA 1
ATOM 1774 C C . GLU A 1 225 ? -27.763 -3.618 45.127 1.00 88.31 225 GLU A C 1
ATOM 1776 O O . GLU A 1 225 ? -28.618 -4.178 45.812 1.00 88.31 225 GLU A O 1
ATOM 1781 N N . ALA A 1 226 ? -28.022 -2.476 44.483 1.00 85.81 226 ALA A N 1
ATOM 1782 C CA . ALA A 1 226 ? -29.296 -1.761 44.585 1.00 85.81 226 ALA A CA 1
ATOM 1783 C C . ALA A 1 226 ? -30.506 -2.610 44.140 1.00 85.81 226 ALA A C 1
ATOM 1785 O O . ALA A 1 226 ? -31.573 -2.524 44.747 1.00 85.81 226 ALA A O 1
ATOM 1786 N N . LEU A 1 227 ? -30.354 -3.467 43.120 1.00 84.88 227 LEU A N 1
ATOM 1787 C CA . LEU A 1 227 ? -31.399 -4.414 42.706 1.00 84.88 227 LEU A CA 1
ATOM 1788 C C . LEU A 1 227 ? -31.673 -5.495 43.763 1.00 84.88 227 LEU A C 1
ATOM 1790 O O . LEU A 1 227 ? -32.830 -5.867 43.950 1.00 84.88 227 LEU A O 1
ATOM 1794 N N . ARG A 1 228 ? -30.649 -5.979 44.481 1.00 85.31 228 ARG A N 1
ATOM 1795 C CA . ARG A 1 228 ? -30.847 -6.912 45.605 1.00 85.31 228 ARG A CA 1
ATOM 1796 C C . ARG A 1 228 ? -31.594 -6.247 46.754 1.00 85.31 228 ARG A C 1
ATOM 1798 O O . ARG A 1 228 ? -32.544 -6.834 47.258 1.00 85.31 228 ARG A O 1
ATOM 1805 N N . GLU A 1 229 ? -31.213 -5.029 47.132 1.00 85.12 229 GLU A N 1
ATOM 1806 C CA . GLU A 1 229 ? -31.916 -4.303 48.195 1.00 85.12 229 GLU A CA 1
ATOM 1807 C C . GLU A 1 229 ? -33.348 -3.897 47.804 1.00 85.12 229 GLU A C 1
ATOM 1809 O O . GLU A 1 229 ? -34.227 -3.801 48.657 1.00 85.12 229 GLU A O 1
ATOM 1814 N N . ALA A 1 230 ? -33.603 -3.618 46.522 1.00 78.00 230 ALA A N 1
ATOM 1815 C CA . ALA A 1 230 ? -34.954 -3.358 46.031 1.00 78.00 230 ALA A CA 1
ATOM 1816 C C . ALA A 1 230 ? -35.836 -4.612 46.141 1.00 78.00 230 ALA A C 1
ATOM 1818 O O . ALA A 1 230 ? -36.993 -4.514 46.541 1.00 78.00 230 ALA A O 1
ATOM 1819 N N . GLU A 1 231 ? -35.281 -5.789 45.844 1.00 82.69 231 GLU A N 1
ATOM 1820 C CA . GLU A 1 231 ? -35.991 -7.063 45.959 1.00 82.69 231 GLU A CA 1
ATOM 1821 C C . GLU A 1 231 ? -36.246 -7.467 47.422 1.00 82.69 231 GLU A C 1
ATOM 1823 O O . GLU A 1 231 ? -37.344 -7.928 47.727 1.00 82.69 231 GLU A O 1
ATOM 1828 N N . THR A 1 232 ? -35.315 -7.226 48.358 1.00 85.50 232 THR A N 1
ATOM 1829 C CA . THR A 1 232 ? -35.588 -7.464 49.792 1.00 85.50 232 THR A CA 1
ATOM 1830 C C . THR A 1 232 ? -36.662 -6.517 50.327 1.00 85.50 232 THR A C 1
ATOM 1832 O O . THR A 1 232 ? -37.611 -6.978 50.956 1.00 85.50 232 THR A O 1
ATOM 1835 N N . ARG A 1 233 ? -36.596 -5.218 49.996 1.00 82.00 233 ARG A N 1
ATOM 1836 C CA . ARG A 1 233 ? -37.640 -4.239 50.367 1.00 82.00 233 ARG A CA 1
ATOM 1837 C C . ARG A 1 233 ? -39.004 -4.577 49.758 1.00 82.00 233 ARG A C 1
ATOM 1839 O O . ARG A 1 233 ? -40.031 -4.301 50.372 1.00 82.00 233 ARG A O 1
ATOM 1846 N N . ARG A 1 234 ? -39.036 -5.187 48.565 1.00 84.38 234 ARG A N 1
ATOM 1847 C CA . ARG A 1 234 ? -40.273 -5.686 47.944 1.00 84.38 234 ARG A CA 1
ATOM 1848 C C . ARG A 1 234 ? -40.866 -6.844 48.743 1.00 84.38 234 ARG A C 1
ATOM 1850 O O . ARG A 1 234 ? -42.048 -6.804 49.049 1.00 84.38 234 ARG A O 1
ATOM 1857 N N . GLN A 1 235 ? -40.047 -7.816 49.143 1.00 84.56 235 GLN A N 1
ATOM 1858 C CA . GLN A 1 235 ? -40.482 -8.959 49.957 1.00 84.56 235 GLN A CA 1
ATOM 1859 C C . GLN A 1 235 ? -40.974 -8.528 51.354 1.00 84.56 235 GLN A C 1
ATOM 1861 O O . GLN A 1 235 ? -41.968 -9.057 51.847 1.00 84.56 235 GLN A O 1
ATOM 1866 N N . GLU A 1 236 ? -40.339 -7.520 51.961 1.00 79.25 236 GLU A N 1
ATOM 1867 C CA . GLU A 1 236 ? -40.800 -6.881 53.204 1.00 79.25 236 GLU A CA 1
ATOM 1868 C C . GLU A 1 236 ? -42.161 -6.178 53.020 1.00 79.25 236 GLU A C 1
ATOM 1870 O O . GLU A 1 236 ? -43.066 -6.346 53.841 1.00 79.25 236 GLU A O 1
ATOM 1875 N N . ALA A 1 237 ? -42.338 -5.430 51.925 1.00 73.56 237 ALA A N 1
ATOM 1876 C CA . ALA A 1 237 ? -43.590 -4.742 51.610 1.00 73.56 237 ALA A CA 1
ATOM 1877 C C . ALA A 1 237 ? -44.737 -5.706 51.252 1.00 73.56 237 ALA A C 1
ATOM 1879 O O . ALA A 1 237 ? -45.867 -5.482 51.682 1.00 73.56 237 ALA A O 1
ATOM 1880 N N . ASP A 1 238 ? -44.457 -6.784 50.513 1.00 78.56 238 ASP A N 1
ATOM 1881 C CA . ASP A 1 238 ? -45.434 -7.824 50.175 1.00 78.56 238 ASP A CA 1
ATOM 1882 C C . ASP A 1 238 ? -45.943 -8.529 51.449 1.00 78.56 238 ASP A C 1
ATOM 1884 O O . ASP A 1 238 ? -47.151 -8.729 51.594 1.00 78.56 238 ASP A O 1
ATOM 1888 N N . GLY A 1 239 ? -45.057 -8.810 52.417 1.00 80.56 239 GLY A N 1
ATOM 1889 C CA . GLY A 1 239 ? -45.427 -9.354 53.730 1.00 80.56 239 GLY A CA 1
ATOM 1890 C C . GLY A 1 239 ? -46.333 -8.416 54.538 1.00 80.56 239 GLY A C 1
ATOM 1891 O O . GLY A 1 239 ? -47.406 -8.824 54.981 1.00 80.56 239 GLY A O 1
ATOM 1892 N N . LEU A 1 240 ? -45.965 -7.134 54.650 1.00 76.44 240 LEU A N 1
ATOM 1893 C CA . LEU A 1 240 ? -46.802 -6.118 55.309 1.00 76.44 240 LEU A CA 1
ATOM 1894 C C . LEU A 1 240 ? -48.157 -5.927 54.605 1.00 76.44 240 LEU A C 1
ATOM 1896 O O . LEU A 1 240 ? -49.172 -5.688 55.258 1.00 76.44 240 LEU A O 1
ATOM 1900 N N . ALA A 1 241 ? -48.198 -6.066 53.278 1.00 70.44 241 ALA A N 1
ATOM 1901 C CA . ALA A 1 241 ? -49.435 -6.023 52.510 1.00 70.44 241 ALA A CA 1
ATOM 1902 C C . ALA A 1 241 ? -50.292 -7.288 52.690 1.00 70.44 241 ALA A C 1
ATOM 1904 O O . ALA A 1 241 ? -51.507 -7.217 52.515 1.00 70.44 241 ALA A O 1
ATOM 1905 N N . GLU A 1 242 ? -49.723 -8.454 53.011 1.00 69.25 242 GLU A N 1
ATOM 1906 C CA . GLU A 1 242 ? -50.517 -9.600 53.474 1.00 69.25 242 GLU A CA 1
ATOM 1907 C C . GLU A 1 242 ? -51.093 -9.372 54.876 1.00 69.25 242 GLU A C 1
ATOM 1909 O O . GLU A 1 242 ? -52.263 -9.678 55.087 1.00 69.25 242 GLU A O 1
ATOM 1914 N N . ASP A 1 243 ? -50.320 -8.810 55.810 1.00 62.50 243 ASP A N 1
ATOM 1915 C CA . ASP A 1 243 ? -50.798 -8.532 57.171 1.00 62.50 243 ASP A CA 1
ATOM 1916 C C . ASP A 1 243 ? -51.942 -7.508 57.181 1.00 62.50 243 ASP A C 1
ATOM 1918 O O . ASP A 1 243 ? -52.993 -7.767 57.764 1.00 62.50 243 ASP A O 1
ATOM 1922 N N . LEU A 1 244 ? -51.828 -6.410 56.426 1.00 56.16 244 LEU A N 1
ATOM 1923 C CA . LEU A 1 244 ? -52.933 -5.454 56.267 1.00 56.16 244 LEU A CA 1
ATOM 1924 C C . LEU A 1 244 ? -54.175 -6.090 55.612 1.00 56.16 244 LEU A C 1
ATOM 1926 O O . LEU A 1 244 ? -55.299 -5.788 56.005 1.00 56.16 244 LEU A O 1
ATOM 1930 N N . ARG A 1 245 ? -53.996 -7.037 54.677 1.00 58.50 245 ARG A N 1
ATOM 1931 C CA . ARG A 1 245 ? -55.110 -7.802 54.081 1.00 58.50 245 ARG A CA 1
ATOM 1932 C C . ARG A 1 245 ? -55.740 -8.825 55.037 1.00 58.50 245 ARG A C 1
ATOM 1934 O O . ARG A 1 245 ? -56.837 -9.296 54.743 1.00 58.50 245 ARG A O 1
ATOM 1941 N N . ARG A 1 246 ? -55.101 -9.156 56.167 1.00 54.19 246 ARG A N 1
ATOM 1942 C CA . ARG A 1 246 ? -55.710 -9.939 57.261 1.00 54.19 246 ARG A CA 1
ATOM 1943 C C . ARG A 1 246 ? -56.600 -9.052 58.139 1.00 54.19 246 ARG A C 1
ATOM 1945 O O . ARG A 1 246 ? -57.693 -9.481 58.495 1.00 54.19 246 ARG A O 1
ATOM 1952 N N . ASP A 1 247 ? -56.182 -7.815 58.409 1.00 46.22 247 ASP A N 1
ATOM 1953 C CA . ASP A 1 247 ? -56.943 -6.864 59.233 1.00 46.22 247 ASP A CA 1
ATOM 1954 C C . ASP A 1 247 ? -58.152 -6.253 58.489 1.00 46.22 247 ASP A C 1
ATOM 1956 O O . ASP A 1 247 ? -59.265 -6.219 59.026 1.00 46.22 247 ASP A O 1
ATOM 1960 N N . GLU A 1 248 ? -57.978 -5.807 57.237 1.00 43.62 248 GLU A N 1
ATOM 1961 C CA . GLU A 1 248 ? -59.034 -5.129 56.457 1.00 43.62 248 GLU A CA 1
ATOM 1962 C C . GLU A 1 248 ? -60.208 -6.047 56.064 1.00 43.62 248 GLU A C 1
ATOM 1964 O O . GLU A 1 248 ? -61.321 -5.571 55.830 1.00 43.62 248 GLU A O 1
ATOM 1969 N N . ALA A 1 249 ? -60.004 -7.369 56.057 1.00 46.03 249 ALA A N 1
ATOM 1970 C CA . ALA A 1 249 ? -61.035 -8.361 55.732 1.00 46.03 249 ALA A CA 1
ATOM 1971 C C . ALA A 1 249 ? -62.177 -8.451 56.771 1.00 46.03 249 ALA A C 1
ATOM 1973 O O . ALA A 1 249 ? -63.176 -9.119 56.532 1.00 46.03 249 ALA A O 1
ATOM 1974 N N . SER A 1 250 ? -62.058 -7.779 57.921 1.00 49.84 250 SER A N 1
ATOM 1975 C CA . SER A 1 250 ? -63.003 -7.872 59.048 1.00 49.84 250 SER A CA 1
ATOM 1976 C C . SER A 1 250 ? -64.229 -6.931 58.975 1.00 49.84 250 SER A C 1
ATOM 1978 O O . SER A 1 250 ? -65.054 -6.926 59.892 1.00 49.84 250 SER A O 1
ATOM 1980 N N . GLY A 1 251 ? -64.340 -6.113 57.919 1.00 45.91 251 GLY A N 1
ATOM 1981 C CA . GLY A 1 251 ? -65.109 -4.858 57.919 1.00 45.91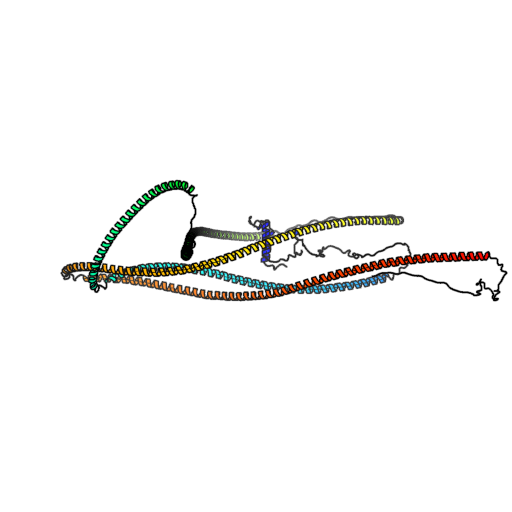 251 GLY A CA 1
ATOM 1982 C C . GLY A 1 251 ? -66.632 -4.900 57.679 1.00 45.91 251 GLY A C 1
ATOM 1983 O O . GLY A 1 251 ? -67.402 -4.586 58.587 1.00 45.91 251 GLY A O 1
ATOM 1984 N N . CYS A 1 252 ? -67.076 -5.107 56.427 1.00 45.25 252 CYS A N 1
ATOM 1985 C CA . CYS A 1 252 ? -68.192 -4.289 55.898 1.00 45.25 252 CYS A CA 1
ATOM 1986 C C . CYS A 1 252 ? -69.443 -4.980 55.301 1.00 45.25 252 CYS A C 1
ATOM 1988 O O . CYS A 1 252 ? -70.457 -4.298 55.172 1.00 45.25 252 CYS A O 1
ATOM 1990 N N . GLU A 1 253 ? -69.443 -6.262 54.907 1.00 44.88 253 GLU A N 1
ATOM 1991 C CA . GLU A 1 253 ? -70.456 -6.783 53.944 1.00 44.88 253 GLU A CA 1
ATOM 1992 C C . GLU A 1 253 ? -71.537 -7.738 54.518 1.00 44.88 253 GLU A C 1
ATOM 1994 O O . GLU A 1 253 ? -72.137 -8.539 53.800 1.00 44.88 253 GLU A O 1
ATOM 1999 N N . MET A 1 254 ? -71.842 -7.654 55.819 1.00 46.34 254 MET A N 1
ATOM 2000 C CA . MET A 1 254 ? -72.678 -8.660 56.507 1.00 46.34 254 MET A CA 1
ATOM 2001 C C . MET A 1 254 ? -74.205 -8.567 56.247 1.00 46.34 254 MET A C 1
ATOM 2003 O O . MET A 1 254 ? -74.919 -9.564 56.403 1.00 46.34 254 MET A O 1
ATOM 2007 N N . GLU A 1 255 ? -74.741 -7.397 55.874 1.00 44.72 255 GLU A N 1
ATOM 2008 C CA . GLU A 1 255 ? -76.200 -7.158 55.910 1.00 44.72 255 GLU A CA 1
ATOM 2009 C C . GLU A 1 255 ? -76.971 -7.583 54.640 1.00 44.72 255 GLU A C 1
ATOM 2011 O O . GLU A 1 255 ? -78.099 -8.065 54.759 1.00 44.72 255 GLU A O 1
ATOM 2016 N N . GLU A 1 256 ? -76.398 -7.497 53.430 1.00 47.28 256 GLU A N 1
ATOM 2017 C CA . GLU A 1 256 ? -77.147 -7.825 52.196 1.00 47.28 256 GLU A CA 1
ATOM 2018 C C . GLU A 1 256 ? -77.154 -9.327 51.838 1.00 47.28 256 GLU A C 1
ATOM 2020 O O . GLU A 1 256 ? -78.147 -9.837 51.301 1.00 47.28 256 GLU A O 1
ATOM 2025 N N . MET A 1 257 ? -76.095 -10.081 52.171 1.00 43.69 257 MET A N 1
ATOM 2026 C CA . MET A 1 257 ? -75.965 -11.496 51.772 1.00 43.69 257 MET A CA 1
ATOM 2027 C C . MET A 1 257 ? -77.011 -12.434 52.403 1.00 43.69 257 MET A C 1
ATOM 2029 O O . MET A 1 257 ? -77.350 -13.471 51.827 1.00 43.69 257 MET A O 1
ATOM 2033 N N . HIS A 1 258 ? -77.605 -12.063 53.539 1.00 44.16 258 HIS A N 1
ATOM 2034 C CA . HIS A 1 258 ? -78.627 -12.879 54.203 1.00 44.16 258 HIS A CA 1
ATOM 2035 C C . HIS A 1 258 ? -79.870 -13.140 53.320 1.00 44.16 258 HIS A C 1
ATOM 2037 O O . HIS A 1 258 ? -80.462 -14.216 53.392 1.00 44.16 258 HIS A O 1
ATOM 2043 N N . SER A 1 259 ? -80.231 -12.212 52.420 1.00 45.75 259 SER A N 1
ATOM 2044 C CA . SER A 1 259 ? -81.395 -12.345 51.519 1.00 45.75 259 SER A CA 1
ATOM 2045 C C . SER A 1 259 ? -81.137 -13.234 50.290 1.00 45.75 259 SER A C 1
ATOM 2047 O O . SER A 1 259 ? -82.080 -13.702 49.639 1.00 45.75 259 SER A O 1
ATOM 2049 N N . THR A 1 260 ? -79.875 -13.474 49.926 1.00 51.91 260 THR A N 1
ATOM 2050 C CA . THR A 1 260 ? -79.498 -14.311 48.772 1.00 51.91 260 THR A CA 1
ATOM 2051 C C . THR A 1 260 ? -79.165 -15.745 49.182 1.00 51.91 260 THR A C 1
ATOM 2053 O O . THR A 1 260 ? -79.451 -16.671 48.418 1.00 51.91 260 THR A O 1
ATOM 2056 N N . ILE A 1 261 ? -78.668 -15.956 50.405 1.00 52.22 261 ILE A N 1
ATOM 2057 C CA . ILE A 1 261 ? -78.299 -17.278 50.931 1.00 52.22 261 ILE A CA 1
ATOM 2058 C C . ILE A 1 261 ? -79.493 -18.251 50.973 1.00 52.22 261 ILE A C 1
ATOM 2060 O O . ILE A 1 261 ? -79.353 -19.366 50.468 1.00 52.22 261 ILE A O 1
ATOM 2064 N N . GLU A 1 262 ? -80.682 -17.854 51.453 1.00 47.34 262 GLU A N 1
ATOM 2065 C CA . GLU A 1 262 ? -81.874 -18.736 51.439 1.00 47.34 262 GLU A CA 1
ATOM 2066 C C . GLU A 1 262 ? -82.222 -19.237 50.022 1.00 47.34 262 GLU A C 1
ATOM 2068 O O . GLU A 1 262 ? -82.579 -20.401 49.815 1.00 47.34 262 GLU A O 1
ATOM 2073 N N . LYS A 1 263 ? -82.074 -18.366 49.016 1.00 52.59 263 LYS A N 1
ATOM 2074 C CA . LYS A 1 263 ? -82.392 -18.670 47.611 1.00 52.59 263 LYS A CA 1
ATOM 2075 C C . LYS A 1 263 ? -81.365 -19.629 46.999 1.00 52.59 263 LYS A C 1
ATOM 2077 O O . LYS A 1 263 ? -81.733 -20.517 46.229 1.00 52.59 263 LYS A O 1
ATOM 2082 N N . LEU A 1 264 ? -80.090 -19.493 47.369 1.00 56.59 264 LEU A N 1
ATOM 2083 C CA . LEU A 1 264 ? -79.004 -20.361 46.900 1.00 56.59 264 LEU A CA 1
ATOM 2084 C C . LEU A 1 264 ? -78.982 -21.726 47.606 1.00 56.59 264 LEU A C 1
ATOM 2086 O O . LEU A 1 264 ? -78.716 -22.736 46.953 1.00 56.59 264 LEU A O 1
ATOM 2090 N N . GLN A 1 265 ? -79.350 -21.799 48.889 1.00 48.97 265 GLN A N 1
ATOM 2091 C CA . GLN A 1 265 ? -79.526 -23.070 49.607 1.00 48.97 265 GLN A CA 1
ATOM 2092 C C . GLN A 1 265 ? -80.598 -23.955 48.943 1.00 48.97 265 GLN A C 1
ATOM 2094 O O . GLN A 1 265 ? -80.385 -25.156 48.757 1.00 48.97 265 GLN A O 1
ATOM 2099 N N . GLY A 1 266 ? -81.708 -23.357 48.489 1.00 57.69 266 GLY A N 1
ATOM 2100 C CA . GLY A 1 266 ? -82.726 -24.059 47.700 1.00 57.69 266 GLY A CA 1
ATOM 2101 C C . GLY A 1 266 ? -82.200 -24.618 46.369 1.00 57.69 266 GLY A C 1
ATOM 2102 O O . GLY A 1 266 ? -82.545 -25.739 45.992 1.00 57.69 266 GLY A O 1
ATOM 2103 N N . ALA A 1 267 ? -81.326 -23.880 45.676 1.00 55.28 267 ALA A N 1
ATOM 2104 C CA . ALA A 1 267 ? -80.733 -24.310 44.407 1.00 55.28 267 ALA A CA 1
ATOM 2105 C C . ALA A 1 267 ? -79.694 -25.439 44.579 1.00 55.28 267 ALA A C 1
ATOM 2107 O O . ALA A 1 267 ? -79.693 -26.405 43.809 1.00 55.28 267 ALA A O 1
ATOM 2108 N N . LEU A 1 268 ? -78.847 -25.361 45.612 1.00 55.09 268 LEU A N 1
ATOM 2109 C CA . LEU A 1 268 ? -77.841 -26.385 45.925 1.00 55.09 268 LEU A CA 1
ATOM 2110 C C . LEU A 1 268 ? -78.483 -27.745 46.238 1.00 55.09 268 LEU A C 1
ATOM 2112 O O . LEU A 1 268 ? -78.072 -28.761 45.676 1.00 55.09 268 LEU A O 1
ATOM 2116 N N . ALA A 1 269 ? -79.563 -27.767 47.025 1.00 61.69 269 ALA A N 1
ATOM 2117 C CA . ALA A 1 269 ? -80.290 -28.996 47.358 1.00 61.69 269 ALA A CA 1
ATOM 2118 C C . ALA A 1 269 ? -80.932 -29.701 46.138 1.00 61.69 269 ALA A C 1
ATOM 2120 O O . ALA A 1 269 ? -81.213 -30.905 46.189 1.00 61.69 269 ALA A O 1
ATOM 2121 N N . VAL A 1 270 ? -81.163 -28.976 45.035 1.00 64.00 270 VAL A N 1
ATOM 2122 C CA . VAL A 1 270 ? -81.567 -29.552 43.740 1.00 64.00 270 VAL A CA 1
ATOM 2123 C C . VAL A 1 270 ? -80.344 -30.076 42.985 1.00 64.00 270 VAL A C 1
ATOM 2125 O O . VAL A 1 270 ? -80.348 -31.231 42.551 1.00 64.00 270 VAL A O 1
ATOM 2128 N N . LYS A 1 271 ? -79.269 -29.281 42.889 1.00 63.25 271 LYS A N 1
ATOM 2129 C CA . LYS A 1 271 ? -78.037 -29.668 42.181 1.00 63.25 271 LYS A CA 1
ATOM 2130 C C . LYS A 1 271 ? -77.349 -30.891 42.784 1.00 63.25 271 LYS A C 1
ATOM 2132 O O . LYS A 1 271 ? -76.838 -31.718 42.035 1.00 63.25 271 LYS A O 1
ATOM 2137 N N . GLU A 1 272 ? -77.413 -31.092 44.098 1.00 66.25 272 GLU A N 1
ATOM 2138 C CA . GLU A 1 272 ? -76.940 -32.332 44.723 1.00 66.25 272 GLU A CA 1
ATOM 2139 C C . GLU A 1 272 ? -77.728 -33.572 44.274 1.00 66.25 272 GLU A C 1
ATOM 2141 O O . GLU A 1 272 ? -77.139 -34.631 44.057 1.00 66.25 272 GLU A O 1
ATOM 2146 N N . LYS A 1 273 ? -79.053 -33.468 44.108 1.00 68.75 273 LYS A N 1
ATOM 2147 C CA . LYS A 1 273 ? -79.888 -34.590 43.643 1.00 68.75 273 LYS A CA 1
ATOM 2148 C C . LYS A 1 273 ? -79.636 -34.905 42.170 1.00 68.75 273 LYS A C 1
ATOM 2150 O O . LYS A 1 273 ? -79.603 -36.077 41.800 1.00 68.75 273 LYS A O 1
ATOM 2155 N N . GLU A 1 274 ? -79.413 -33.882 41.349 1.00 69.50 274 GLU A N 1
ATOM 2156 C CA . GLU A 1 274 ? -78.986 -34.047 39.956 1.00 69.50 274 GLU A CA 1
ATOM 2157 C C . GLU A 1 274 ? -77.590 -34.681 39.868 1.00 69.50 274 GLU A C 1
ATOM 2159 O O . GLU A 1 274 ? -77.417 -35.659 39.146 1.00 69.50 274 GLU A O 1
ATOM 2164 N N . SER A 1 275 ? -76.625 -34.206 40.662 1.00 61.56 275 SER A N 1
ATOM 2165 C CA . SER A 1 275 ? -75.262 -34.750 40.718 1.00 61.56 275 SER A CA 1
ATOM 2166 C C . SER A 1 275 ? -75.246 -36.229 41.118 1.00 61.56 275 SER A C 1
ATOM 2168 O O . SER A 1 275 ? -74.682 -37.054 40.402 1.00 61.56 275 SER A O 1
ATOM 2170 N N . ARG A 1 276 ? -75.970 -36.613 42.180 1.00 70.19 276 ARG A N 1
ATOM 2171 C CA . ARG A 1 276 ? -76.099 -38.023 42.603 1.00 70.19 276 ARG A CA 1
ATOM 2172 C C . ARG A 1 276 ? -76.761 -38.901 41.530 1.00 70.19 276 ARG A C 1
ATOM 2174 O O . ARG A 1 276 ? -76.410 -40.071 41.397 1.00 70.19 276 ARG A O 1
ATOM 2181 N N . LYS A 1 277 ? -77.692 -38.352 40.738 1.00 74.69 277 LYS A N 1
ATOM 2182 C CA . LYS A 1 277 ? -78.308 -39.058 39.600 1.00 74.69 277 LYS A CA 1
ATOM 2183 C C . LYS A 1 277 ? -77.317 -39.245 38.445 1.00 74.69 277 LYS A C 1
ATOM 2185 O O . LYS A 1 277 ? -77.242 -40.341 37.897 1.00 74.69 277 LYS A O 1
ATOM 2190 N N . LEU A 1 278 ? -76.532 -38.218 38.119 1.00 74.38 278 LEU A N 1
ATOM 2191 C CA . LEU A 1 278 ? -75.480 -38.281 37.098 1.00 74.38 278 LEU A CA 1
ATOM 2192 C C . LEU A 1 278 ? -74.347 -39.236 37.502 1.00 74.38 278 LEU A C 1
ATOM 2194 O O . LEU A 1 278 ? -73.886 -40.005 36.666 1.00 74.38 278 LEU A O 1
ATOM 2198 N N . GLN A 1 279 ? -73.955 -39.267 38.780 1.00 72.06 279 GLN A N 1
ATOM 2199 C CA . GLN A 1 279 ? -73.006 -40.254 39.311 1.00 72.06 279 GLN A CA 1
ATOM 2200 C C . GLN A 1 279 ? -73.518 -41.691 39.154 1.00 72.06 279 GLN A C 1
ATOM 2202 O O . GLN A 1 279 ? -72.755 -42.560 38.742 1.00 72.06 279 GLN A O 1
ATOM 2207 N N . MET A 1 280 ? -74.807 -41.945 39.414 1.00 74.81 280 MET A N 1
ATOM 2208 C CA . MET A 1 280 ? -75.397 -43.272 39.199 1.00 74.81 280 MET A CA 1
ATOM 2209 C C . MET A 1 280 ? -75.387 -43.664 37.713 1.00 74.81 280 MET A C 1
ATOM 2211 O O . MET A 1 280 ? -75.009 -44.779 37.372 1.00 74.81 280 MET A O 1
ATOM 2215 N N . GLN A 1 281 ? -75.716 -42.726 36.816 1.00 76.81 281 GLN A N 1
ATOM 2216 C CA . GLN A 1 281 ? -75.662 -42.962 35.368 1.00 76.81 281 GLN A CA 1
ATOM 2217 C C . GLN A 1 281 ? -74.229 -43.183 34.857 1.00 76.81 281 GLN A C 1
ATOM 2219 O O . GLN A 1 281 ? -74.030 -43.987 33.951 1.00 76.81 281 GLN A O 1
ATOM 2224 N N . LEU A 1 282 ? -73.227 -42.514 35.437 1.00 75.25 282 LEU A N 1
ATOM 2225 C CA . LEU A 1 282 ? -71.815 -42.772 35.143 1.00 75.25 282 LEU A CA 1
ATOM 2226 C C . LEU A 1 282 ? -71.378 -44.161 35.623 1.00 75.25 282 LEU A C 1
ATOM 2228 O O . LEU A 1 282 ? -70.668 -44.839 34.888 1.00 75.25 282 LEU A O 1
ATOM 2232 N N . LEU A 1 283 ? -71.839 -44.613 36.793 1.00 83.88 283 LEU A N 1
ATOM 2233 C CA . LEU A 1 283 ? -71.540 -45.951 37.312 1.00 83.88 283 LEU A CA 1
ATOM 2234 C C . LEU A 1 283 ? -72.174 -47.056 36.444 1.00 83.88 283 LEU A C 1
ATOM 2236 O O . LEU A 1 283 ? -71.495 -48.020 36.084 1.00 83.88 283 LEU A O 1
ATOM 2240 N N . ASP A 1 284 ? -73.434 -46.881 36.029 1.00 80.25 284 ASP A N 1
ATOM 2241 C CA . ASP A 1 284 ? -74.099 -47.773 35.068 1.00 80.25 284 ASP A CA 1
ATOM 2242 C C . ASP A 1 284 ? -73.332 -47.815 33.733 1.00 80.25 284 ASP A C 1
ATOM 2244 O O . ASP A 1 284 ? -73.039 -48.897 33.217 1.00 80.25 284 ASP A O 1
ATOM 2248 N N . LEU A 1 285 ? -72.942 -46.653 33.191 1.00 79.31 285 LEU A N 1
ATOM 2249 C CA . LEU A 1 285 ? -72.171 -46.558 31.946 1.00 79.31 285 LEU A CA 1
ATOM 2250 C C . LEU A 1 285 ? -70.773 -47.179 32.065 1.00 79.31 285 LEU A C 1
ATOM 2252 O O . LEU A 1 285 ? -70.348 -47.849 31.126 1.00 79.31 285 LEU A O 1
ATOM 2256 N N . GLN A 1 286 ? -70.082 -47.026 33.200 1.00 77.06 286 GLN A N 1
ATOM 2257 C CA . GLN A 1 286 ? -68.818 -47.720 33.470 1.00 77.06 286 GLN A CA 1
ATOM 2258 C C . GLN A 1 286 ? -69.019 -49.238 33.484 1.00 77.06 286 GLN A C 1
ATOM 2260 O O . GLN A 1 286 ? -68.289 -49.945 32.794 1.00 77.06 286 GLN A O 1
ATOM 2265 N N . SER A 1 287 ? -70.050 -49.748 34.166 1.00 78.69 287 SER A N 1
ATOM 2266 C CA . SER A 1 287 ? -70.344 -51.190 34.172 1.00 78.69 287 SER A CA 1
ATOM 2267 C C . SER A 1 287 ? -70.674 -51.731 32.770 1.00 78.69 287 SER A C 1
ATOM 2269 O O . SER A 1 287 ? -70.260 -52.835 32.409 1.00 78.69 287 SER A O 1
ATOM 2271 N N . SER A 1 288 ? -71.351 -50.928 31.937 1.00 83.31 288 SER A N 1
ATOM 2272 C CA . SER A 1 288 ? -71.642 -51.260 30.539 1.00 83.31 288 SER A CA 1
ATOM 2273 C C . SER A 1 288 ? -70.412 -51.169 29.630 1.00 83.31 288 SER A C 1
ATOM 2275 O O . SER A 1 288 ? -70.355 -51.901 28.640 1.00 83.31 288 SER A O 1
ATOM 2277 N N . LEU A 1 289 ? -69.452 -50.290 29.932 1.00 77.94 289 LEU A N 1
ATOM 2278 C CA . LEU A 1 289 ? -68.156 -50.216 29.255 1.00 77.94 289 LEU A CA 1
ATOM 2279 C C . LEU A 1 289 ? -67.311 -51.438 29.603 1.00 77.94 289 LEU A C 1
ATOM 2281 O O . LEU A 1 289 ? -66.941 -52.168 28.695 1.00 77.94 289 LEU A O 1
ATOM 2285 N N . GLU A 1 290 ? -67.149 -51.773 30.886 1.00 80.94 290 GLU A N 1
ATOM 2286 C CA . GLU A 1 290 ? -66.447 -52.998 31.287 1.00 80.94 290 GLU A CA 1
ATOM 2287 C C . GLU A 1 290 ? -67.088 -54.264 30.690 1.00 80.94 290 GLU A C 1
ATOM 2289 O O . GLU A 1 290 ? -66.393 -55.211 30.326 1.00 80.94 290 GLU A O 1
ATOM 2294 N N . ALA A 1 291 ? -68.421 -54.318 30.586 1.00 80.56 291 ALA A N 1
ATOM 2295 C CA . ALA A 1 291 ? -69.117 -55.418 29.921 1.00 80.56 291 ALA A CA 1
ATOM 2296 C C . ALA A 1 291 ? -68.817 -55.471 28.411 1.00 80.56 291 ALA A C 1
ATOM 2298 O O . ALA A 1 291 ? -68.705 -56.563 27.851 1.00 80.56 291 ALA A O 1
ATOM 2299 N N . ARG A 1 292 ? -68.648 -54.316 27.754 1.00 74.88 292 ARG A N 1
ATOM 2300 C CA . ARG A 1 292 ? -68.236 -54.227 26.347 1.00 74.88 292 ARG A CA 1
ATOM 2301 C C . ARG A 1 292 ? -66.763 -54.554 26.148 1.00 74.88 292 ARG A C 1
ATOM 2303 O O . ARG A 1 292 ? -66.460 -55.272 25.205 1.00 74.88 292 ARG A O 1
ATOM 2310 N N . ASP A 1 293 ? -65.880 -54.144 27.049 1.00 80.75 293 ASP A N 1
ATOM 2311 C CA . ASP A 1 293 ? -64.459 -54.492 27.005 1.00 80.75 293 ASP A CA 1
ATOM 2312 C C . ASP A 1 293 ? -64.261 -55.998 27.223 1.00 80.75 293 ASP A C 1
ATOM 2314 O O . ASP A 1 293 ? -63.542 -56.641 26.462 1.00 80.75 293 ASP A O 1
ATOM 2318 N N . ARG A 1 294 ? -65.001 -56.612 28.160 1.00 82.00 294 ARG A N 1
ATOM 2319 C CA . ARG A 1 294 ? -65.066 -58.081 28.306 1.00 82.00 294 ARG A CA 1
ATOM 2320 C C . ARG A 1 294 ? -65.552 -58.764 27.021 1.00 82.00 294 ARG A C 1
ATOM 2322 O O . ARG A 1 294 ? -64.973 -59.769 26.625 1.00 82.00 294 ARG A O 1
ATOM 2329 N N . GLN A 1 295 ? -66.567 -58.216 26.343 1.00 79.12 295 GLN A N 1
ATOM 2330 C CA . GLN A 1 295 ? -67.018 -58.720 25.036 1.00 79.12 295 GLN A CA 1
ATOM 2331 C C . GLN A 1 295 ? -65.957 -58.534 23.937 1.00 79.12 295 GLN A C 1
ATOM 2333 O O . GLN A 1 295 ? -65.802 -59.417 23.099 1.00 79.12 295 GLN A O 1
ATOM 2338 N N . VAL A 1 296 ? -65.205 -57.431 23.940 1.00 77.75 296 VAL A N 1
ATOM 2339 C CA . VAL A 1 296 ? -64.114 -57.174 22.987 1.00 77.75 296 VAL A CA 1
ATOM 2340 C C . VAL A 1 296 ? -62.937 -58.119 23.223 1.00 77.75 296 VAL A C 1
ATOM 2342 O O . VAL A 1 296 ? -62.419 -58.656 22.250 1.00 77.75 296 VAL A O 1
ATOM 2345 N N . GLU A 1 297 ? -62.539 -58.391 24.468 1.00 80.50 297 GLU A N 1
ATOM 2346 C CA . GLU A 1 297 ? -61.498 -59.387 24.763 1.00 80.50 297 GLU A CA 1
ATOM 2347 C C . GLU A 1 297 ? -61.959 -60.819 24.456 1.00 80.50 297 GLU A C 1
ATOM 2349 O O . GLU A 1 297 ? -61.185 -61.605 23.914 1.00 80.50 297 GLU A O 1
ATOM 2354 N N . GLU A 1 298 ? -63.228 -61.163 24.696 1.00 84.06 298 GLU A N 1
ATOM 2355 C CA . GLU A 1 298 ? -63.769 -62.472 24.308 1.00 84.06 298 GLU A CA 1
ATOM 2356 C C . GLU A 1 298 ? -63.851 -62.632 22.775 1.00 84.06 298 GLU A C 1
ATOM 2358 O O . GLU A 1 298 ? -63.572 -63.708 22.242 1.00 84.06 298 GLU A O 1
ATOM 2363 N N . LEU A 1 299 ? -64.167 -61.558 22.040 1.00 79.00 299 LEU A N 1
ATOM 2364 C CA . LEU A 1 299 ? -64.117 -61.530 20.573 1.00 79.00 299 LEU A CA 1
ATOM 2365 C C . LEU A 1 299 ? -62.679 -61.547 20.037 1.00 79.00 299 LEU A C 1
ATOM 2367 O O . LEU A 1 299 ? -62.424 -62.234 19.053 1.00 79.00 299 LEU A O 1
ATOM 2371 N N . LYS A 1 300 ? -61.726 -60.863 20.684 1.00 77.31 300 LYS A N 1
ATOM 2372 C CA . LYS A 1 300 ? -60.290 -60.961 20.367 1.00 77.31 300 LYS A CA 1
ATOM 2373 C C . LYS A 1 300 ? -59.777 -62.377 20.591 1.00 77.31 300 LYS A C 1
ATOM 2375 O O . LYS A 1 300 ? -59.062 -62.880 19.734 1.00 77.31 300 LYS A O 1
ATOM 2380 N N . TRP A 1 301 ? -60.160 -63.031 21.690 1.00 82.44 301 TRP A N 1
ATOM 2381 C CA . TRP A 1 301 ? -59.825 -64.433 21.939 1.00 82.44 301 TRP A CA 1
ATOM 2382 C C . TRP A 1 301 ? -60.372 -65.329 20.825 1.00 82.44 301 TRP A C 1
ATOM 2384 O O . TRP A 1 301 ? -59.608 -66.064 20.208 1.00 82.44 301 TRP A O 1
ATOM 2394 N N . LYS A 1 302 ? -61.665 -65.208 20.496 1.00 81.88 302 LYS A N 1
ATOM 2395 C CA . LYS A 1 302 ? -62.297 -65.975 19.408 1.00 81.88 302 LYS A CA 1
ATOM 2396 C C . LYS A 1 302 ? -61.639 -65.706 18.052 1.00 81.88 302 LYS A C 1
ATOM 2398 O O . LYS A 1 302 ? -61.399 -66.649 17.312 1.00 81.88 302 LYS A O 1
ATOM 2403 N N . LEU A 1 303 ? -61.260 -64.462 17.752 1.00 76.88 303 LEU A N 1
ATOM 2404 C CA . LEU A 1 303 ? -60.528 -64.104 16.533 1.00 76.88 303 LEU A CA 1
ATOM 2405 C C . LEU A 1 303 ? -59.092 -64.659 16.528 1.00 76.88 303 LEU A C 1
ATOM 2407 O O . LEU A 1 303 ? -58.597 -65.058 15.480 1.00 76.88 303 LEU A O 1
ATOM 2411 N N . GLN A 1 304 ? -58.418 -64.708 17.679 1.00 73.00 304 GLN A N 1
ATOM 2412 C CA . GLN A 1 304 ? -57.089 -65.307 17.838 1.00 73.00 304 GLN A CA 1
ATOM 2413 C C . GLN A 1 304 ? -57.149 -66.837 17.672 1.00 73.00 304 GLN A C 1
ATOM 2415 O O . GLN A 1 304 ? -56.271 -67.427 17.044 1.00 73.00 304 GLN A O 1
ATOM 2420 N N . GLU A 1 305 ? -58.206 -67.469 18.185 1.00 78.94 305 GLU A N 1
ATOM 2421 C CA . GLU A 1 305 ? -58.495 -68.899 18.057 1.00 78.94 305 GLU A CA 1
ATOM 2422 C C . GLU A 1 305 ? -58.888 -69.265 16.616 1.00 78.94 305 GLU A C 1
ATOM 2424 O O . GLU A 1 305 ? -58.304 -70.178 16.035 1.00 78.94 305 GLU A O 1
ATOM 2429 N N . GLU A 1 306 ? -59.779 -68.502 15.973 1.00 73.94 306 GLU A N 1
ATOM 2430 C CA . GLU A 1 306 ? -60.074 -68.635 14.541 1.00 73.94 306 GLU A CA 1
ATOM 2431 C C . GLU A 1 306 ? -58.843 -68.364 13.676 1.00 73.94 306 GLU A C 1
ATOM 2433 O O . GLU A 1 306 ? -58.617 -69.104 12.726 1.00 73.94 306 GLU A O 1
ATOM 2438 N N . LYS A 1 307 ? -57.991 -67.389 14.014 1.00 72.06 307 LYS A N 1
ATOM 2439 C CA . LYS A 1 307 ? -56.716 -67.155 13.320 1.00 72.06 307 LYS A CA 1
ATOM 2440 C C . LYS A 1 307 ? -55.750 -68.329 13.490 1.00 72.06 307 LYS A C 1
ATOM 2442 O O . LYS A 1 307 ? -55.079 -68.690 12.529 1.00 72.06 307 LYS A O 1
ATOM 2447 N N . GLY A 1 308 ? -55.700 -68.957 14.665 1.00 75.44 308 GLY A N 1
ATOM 2448 C CA . GLY A 1 308 ? -54.952 -70.196 14.889 1.00 75.44 308 GLY A CA 1
ATOM 2449 C C . GLY A 1 308 ? -55.480 -71.344 14.024 1.00 75.44 308 GLY A C 1
ATOM 2450 O O . GLY A 1 308 ? -54.716 -71.971 13.292 1.00 75.44 308 GLY A O 1
ATOM 2451 N N . ASN A 1 309 ? -56.796 -71.556 14.031 1.00 76.62 309 ASN A N 1
ATOM 2452 C CA . ASN A 1 309 ? -57.474 -72.574 13.225 1.00 76.62 309 ASN A CA 1
ATOM 2453 C C . ASN A 1 309 ? -57.337 -72.319 11.712 1.00 76.62 309 ASN A C 1
ATOM 2455 O O . ASN A 1 309 ? -57.143 -73.261 10.948 1.00 76.62 309 ASN A O 1
ATOM 2459 N N . LEU A 1 310 ? -57.378 -71.059 11.272 1.00 72.25 310 LEU A N 1
ATOM 2460 C CA . LEU A 1 310 ? -57.124 -70.642 9.892 1.00 72.25 310 LEU A CA 1
ATOM 2461 C C . LEU A 1 310 ? -55.657 -70.812 9.504 1.00 72.25 310 LEU A C 1
ATOM 2463 O O . LEU A 1 310 ? -55.402 -71.175 8.369 1.00 72.25 310 LEU A O 1
ATOM 2467 N N . ASN A 1 311 ? -54.702 -70.617 10.414 1.00 69.69 311 ASN A N 1
ATOM 2468 C CA . ASN A 1 311 ? -53.285 -70.862 10.139 1.00 69.69 311 ASN A CA 1
ATOM 2469 C C . ASN A 1 311 ? -52.981 -72.372 10.050 1.00 69.69 311 ASN A C 1
ATOM 2471 O O . ASN A 1 311 ? -52.180 -72.793 9.220 1.00 69.69 311 ASN A O 1
ATOM 2475 N N . VAL A 1 312 ? -53.669 -73.205 10.843 1.00 70.81 312 VAL A N 1
ATOM 2476 C CA . VAL A 1 312 ? -53.631 -74.674 10.707 1.00 70.81 312 VAL A CA 1
ATOM 2477 C C . VAL A 1 312 ? -54.289 -75.126 9.399 1.00 70.81 312 VAL A C 1
ATOM 2479 O O . VAL A 1 312 ? -53.712 -75.961 8.708 1.00 70.81 312 VAL A O 1
ATOM 2482 N N . ARG A 1 313 ? -55.438 -74.547 9.015 1.00 69.06 313 ARG A N 1
ATOM 2483 C CA . ARG A 1 313 ? -56.075 -74.817 7.713 1.00 69.06 313 ARG A CA 1
ATOM 2484 C C . ARG A 1 313 ? -55.228 -74.339 6.544 1.00 69.06 313 ARG A C 1
ATOM 2486 O O . ARG A 1 313 ? -54.956 -75.120 5.657 1.00 69.06 313 ARG A O 1
ATOM 2493 N N . GLN A 1 314 ? -54.695 -73.123 6.565 1.00 66.44 314 GLN A N 1
ATOM 2494 C CA . GLN A 1 314 ? -53.750 -72.671 5.540 1.00 66.44 314 GLN A CA 1
ATOM 2495 C C . GLN A 1 314 ? -52.517 -73.581 5.473 1.00 66.44 314 GLN A C 1
ATOM 2497 O O . GLN A 1 314 ? -51.998 -73.789 4.386 1.00 66.44 314 GLN A O 1
ATOM 2502 N N . GLY A 1 315 ? -52.098 -74.187 6.590 1.00 69.88 315 GLY A N 1
ATOM 2503 C CA . GLY A 1 315 ? -51.096 -75.252 6.614 1.00 69.88 315 GLY A CA 1
ATOM 2504 C C . GLY A 1 315 ? -51.538 -76.554 5.930 1.00 69.88 315 GLY A C 1
ATOM 2505 O O . GLY A 1 315 ? -50.759 -77.109 5.159 1.00 69.88 315 GLY A O 1
ATOM 2506 N N . SER A 1 316 ? -52.757 -77.060 6.159 1.00 64.00 316 SER A N 1
ATOM 2507 C CA . SER A 1 316 ? -53.266 -78.229 5.415 1.00 64.00 316 SER A CA 1
ATOM 2508 C C . SER A 1 316 ? -53.457 -77.912 3.936 1.00 64.00 316 SER A C 1
ATOM 2510 O O . SER A 1 316 ? -52.990 -78.653 3.078 1.00 64.00 316 SER A O 1
ATOM 2512 N N . ASP A 1 317 ? -54.075 -76.774 3.653 1.00 71.31 317 ASP A N 1
ATOM 2513 C CA . ASP A 1 317 ? -54.518 -76.359 2.332 1.00 71.31 317 ASP A CA 1
ATOM 2514 C C . ASP A 1 317 ? -53.317 -75.990 1.445 1.00 71.31 317 ASP A C 1
ATOM 2516 O O . ASP A 1 317 ? -53.368 -76.235 0.246 1.00 71.31 317 ASP A O 1
ATOM 2520 N N . TRP A 1 318 ? -52.199 -75.500 2.006 1.00 68.62 318 TRP A N 1
ATOM 2521 C CA . TRP A 1 318 ? -50.932 -75.368 1.268 1.00 68.62 318 TRP A CA 1
ATOM 2522 C C . TRP A 1 318 ? -50.315 -76.716 0.896 1.00 68.62 318 TRP A C 1
ATOM 2524 O O . TRP A 1 318 ? -49.889 -76.876 -0.242 1.00 68.62 318 TRP A O 1
ATOM 2534 N N . ASN A 1 319 ? -50.277 -77.688 1.814 1.00 66.44 319 ASN A N 1
ATOM 2535 C CA . ASN A 1 319 ? -49.755 -79.027 1.505 1.00 66.44 319 ASN A CA 1
ATOM 2536 C C . ASN A 1 319 ? -50.636 -79.739 0.456 1.00 66.44 319 ASN A C 1
ATOM 2538 O O . ASN A 1 319 ? -50.130 -80.409 -0.444 1.00 66.44 319 ASN A O 1
ATOM 2542 N N . GLU A 1 320 ? -51.955 -79.549 0.541 1.00 71.69 320 GLU A N 1
ATOM 2543 C CA . GLU A 1 320 ? -52.937 -80.020 -0.437 1.00 71.69 320 GLU A CA 1
ATOM 2544 C C . GLU A 1 320 ? -52.731 -79.330 -1.804 1.00 71.69 320 GLU A C 1
ATOM 2546 O O . GLU A 1 320 ? -52.629 -80.004 -2.830 1.00 71.69 320 GLU A O 1
ATOM 2551 N N . LEU A 1 321 ? -52.579 -77.998 -1.834 1.00 66.31 321 LEU A N 1
ATOM 2552 C CA . LEU A 1 321 ? -52.335 -77.214 -3.053 1.00 66.31 321 LEU A CA 1
ATOM 2553 C C . LEU A 1 321 ? -50.970 -77.488 -3.692 1.00 66.31 321 LEU A C 1
ATOM 2555 O O . LEU A 1 321 ? -50.877 -77.489 -4.914 1.00 66.31 321 LEU A O 1
ATOM 2559 N N . GLU A 1 322 ? -49.916 -77.753 -2.921 1.00 65.31 322 GLU A N 1
ATOM 2560 C CA . GLU A 1 322 ? -48.594 -78.101 -3.458 1.00 65.31 322 GLU A CA 1
ATOM 2561 C C . GLU A 1 322 ? -48.614 -79.491 -4.127 1.00 65.31 322 GLU A C 1
ATOM 2563 O O . GLU A 1 322 ? -48.033 -79.684 -5.203 1.00 65.31 322 GLU A O 1
ATOM 2568 N N . GLY A 1 323 ? -49.390 -80.429 -3.567 1.00 65.88 323 GLY A N 1
ATOM 2569 C CA . GLY A 1 323 ? -49.729 -81.702 -4.206 1.00 65.88 323 GLY A CA 1
ATOM 2570 C C . GLY A 1 323 ? -50.588 -81.535 -5.468 1.00 65.88 323 GLY A C 1
ATOM 2571 O O . GLY A 1 323 ? -50.298 -82.143 -6.503 1.00 65.88 323 GLY A O 1
ATOM 2572 N N . GLN A 1 324 ? -51.607 -80.671 -5.427 1.00 68.19 324 GLN A N 1
ATOM 2573 C CA . GLN A 1 324 ? -52.464 -80.380 -6.583 1.00 68.19 324 GLN A CA 1
ATOM 2574 C C . GLN A 1 324 ? -51.722 -79.622 -7.693 1.00 68.19 324 GLN A C 1
ATOM 2576 O O . GLN A 1 324 ? -51.953 -79.904 -8.865 1.00 68.19 324 GLN A O 1
ATOM 2581 N N . LEU A 1 325 ? -50.770 -78.740 -7.376 1.00 63.25 325 LEU A N 1
ATOM 2582 C CA . LEU A 1 325 ? -49.900 -78.085 -8.360 1.00 63.25 325 LEU A CA 1
ATOM 2583 C C . LEU A 1 325 ? -48.938 -79.081 -9.020 1.00 63.25 325 LEU A C 1
ATOM 2585 O O . LEU A 1 325 ? -48.721 -78.998 -10.231 1.00 63.25 325 LEU A O 1
ATOM 2589 N N . HIS A 1 326 ? -48.429 -80.075 -8.284 1.00 62.84 326 HIS A N 1
ATOM 2590 C CA . HIS A 1 326 ? -47.692 -81.198 -8.877 1.00 62.84 326 HIS A CA 1
ATOM 2591 C C . HIS A 1 326 ? -48.564 -82.050 -9.819 1.00 62.84 326 HIS A C 1
ATOM 2593 O O . HIS A 1 326 ? -48.066 -82.542 -10.835 1.00 62.84 326 HIS A O 1
ATOM 2599 N N . ALA A 1 327 ? -49.860 -82.206 -9.529 1.00 62.56 327 ALA A N 1
ATOM 2600 C CA . ALA A 1 327 ? -50.803 -82.887 -10.416 1.00 62.56 327 ALA A CA 1
ATOM 2601 C C . ALA A 1 327 ? -51.165 -82.041 -11.654 1.00 62.56 327 ALA A C 1
ATOM 2603 O O . ALA A 1 327 ? -51.075 -82.531 -12.778 1.00 62.56 327 ALA A O 1
ATOM 2604 N N . LEU A 1 328 ? -51.487 -80.758 -11.477 1.00 59.22 328 LEU A N 1
ATOM 2605 C CA . LEU A 1 328 ? -51.894 -79.848 -12.553 1.00 59.22 328 LEU A CA 1
ATOM 2606 C C . LEU A 1 328 ? -50.740 -79.490 -13.495 1.00 59.22 328 LEU A C 1
ATOM 2608 O O . LEU A 1 328 ? -50.945 -79.430 -14.704 1.00 59.22 328 LEU A O 1
ATOM 2612 N N . THR A 1 329 ? -49.503 -79.371 -13.000 1.00 60.16 329 THR A N 1
ATOM 2613 C CA . THR A 1 329 ? -48.306 -79.229 -13.860 1.00 60.16 329 THR A CA 1
ATOM 2614 C C . THR A 1 329 ? -48.128 -80.443 -14.785 1.00 60.16 329 THR A C 1
ATOM 2616 O O . THR A 1 329 ? -47.602 -80.324 -15.890 1.00 60.16 329 THR A O 1
ATOM 2619 N N . LYS A 1 330 ? -48.632 -81.615 -14.375 1.00 57.19 330 LYS A N 1
ATOM 2620 C CA . LYS A 1 330 ? -48.649 -82.853 -15.168 1.00 57.19 330 LYS A CA 1
ATOM 2621 C C . LYS A 1 330 ? -49.836 -82.937 -16.148 1.00 57.19 330 LYS A C 1
ATOM 2623 O O . LYS A 1 330 ? -49.819 -83.802 -17.019 1.00 57.19 330 LYS A O 1
ATOM 2628 N N . GLN A 1 331 ? -50.836 -82.057 -16.027 1.00 52.41 331 GLN A N 1
ATOM 2629 C CA . GLN A 1 331 ? -52.027 -81.986 -16.893 1.00 52.41 331 GLN A CA 1
ATOM 2630 C C . GLN A 1 331 ? -51.958 -80.816 -17.891 1.00 52.41 331 GLN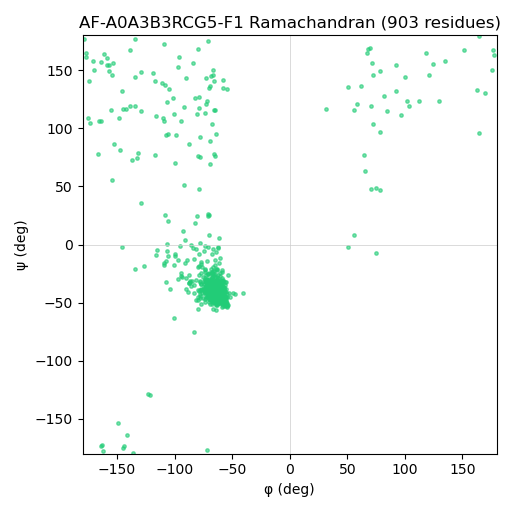 A C 1
ATOM 2632 O O . GLN A 1 331 ? -52.254 -81.004 -19.067 1.00 52.41 331 GLN A O 1
ATOM 2637 N N . LEU A 1 332 ? -51.433 -79.654 -17.488 1.00 55.56 332 LEU A N 1
ATOM 2638 C CA . LEU A 1 332 ? -51.171 -78.502 -18.370 1.00 55.56 332 LEU A CA 1
ATOM 2639 C C . LEU A 1 332 ? -50.096 -78.770 -19.442 1.00 55.56 332 LEU A C 1
ATOM 2641 O O . LEU A 1 332 ? -49.975 -78.017 -20.406 1.00 55.56 332 LEU A O 1
ATOM 2645 N N . GLY A 1 333 ? -49.330 -79.857 -19.307 1.00 49.97 333 GLY A N 1
ATOM 2646 C CA . GLY A 1 333 ? -48.484 -80.387 -20.381 1.00 49.97 333 GLY A CA 1
ATOM 2647 C C . GLY A 1 333 ? -49.244 -81.171 -21.463 1.00 49.97 333 GLY A C 1
ATOM 2648 O O . GLY A 1 333 ? -48.671 -81.416 -22.519 1.00 49.97 333 GLY A O 1
ATOM 2649 N N . ALA A 1 334 ? -50.499 -81.563 -21.212 1.00 48.31 334 ALA A N 1
ATOM 2650 C CA . ALA A 1 334 ? -51.334 -82.373 -22.104 1.00 48.31 334 ALA A CA 1
ATOM 2651 C C . ALA A 1 334 ? -52.464 -81.569 -22.778 1.00 48.31 334 ALA A C 1
ATOM 2653 O O . ALA A 1 334 ? -52.776 -81.824 -23.934 1.00 48.31 334 ALA A O 1
ATOM 2654 N N . GLU A 1 335 ? -53.028 -80.549 -22.122 1.00 44.53 335 GLU A N 1
ATOM 2655 C CA . GLU A 1 335 ? -54.102 -79.703 -22.693 1.00 44.53 335 GLU A CA 1
ATOM 2656 C C . GLU A 1 335 ? -53.594 -78.576 -23.621 1.00 44.53 335 GLU A C 1
ATOM 2658 O O . GLU A 1 335 ? -54.305 -77.618 -23.911 1.00 44.53 335 GLU A O 1
ATOM 2663 N N . LYS A 1 336 ? -52.357 -78.672 -24.128 1.00 42.97 336 LYS A N 1
ATOM 2664 C CA . LYS A 1 336 ? -51.770 -77.661 -25.028 1.00 42.97 336 LYS A CA 1
ATOM 2665 C C . LYS A 1 336 ? -52.147 -77.848 -26.512 1.00 42.97 336 LYS A C 1
ATOM 2667 O O . LYS A 1 336 ? -51.732 -77.039 -27.339 1.00 42.97 336 LYS A O 1
ATOM 2672 N N . GLU A 1 337 ? -52.895 -78.897 -26.864 1.00 40.03 337 GLU A N 1
ATOM 2673 C CA . GLU A 1 337 ? -53.195 -79.251 -28.265 1.00 40.03 337 GLU A CA 1
ATOM 2674 C C . GLU A 1 337 ? -54.639 -78.972 -28.732 1.00 40.03 337 GLU A C 1
ATOM 2676 O O . GLU A 1 337 ? -54.862 -78.934 -29.942 1.00 40.03 337 GLU A O 1
ATOM 2681 N N . GLU A 1 338 ? -55.612 -78.705 -27.847 1.00 35.81 338 GLU A N 1
ATOM 2682 C CA . GLU A 1 338 ? -57.019 -78.534 -28.262 1.00 35.81 338 GLU A CA 1
ATOM 2683 C C . GLU A 1 338 ? -57.528 -77.079 -28.246 1.00 35.81 338 GLU A C 1
ATOM 2685 O O . GLU A 1 338 ? -58.036 -76.577 -27.252 1.00 35.81 338 GLU A O 1
ATOM 2690 N N . LEU A 1 339 ? -57.437 -76.471 -29.437 1.00 34.47 339 LEU A N 1
ATOM 2691 C CA . LEU A 1 339 ? -58.440 -75.619 -30.112 1.00 34.47 339 LEU A CA 1
ATOM 2692 C C . LEU A 1 339 ? -58.945 -74.337 -29.394 1.00 34.47 339 LEU A C 1
ATOM 2694 O O . LEU A 1 339 ? -59.512 -74.376 -28.314 1.00 34.47 339 LEU A O 1
ATOM 2698 N N . SER A 1 340 ? -58.809 -73.115 -29.925 1.00 25.77 340 SER A N 1
ATOM 2699 C CA . SER A 1 340 ? -58.967 -72.579 -31.299 1.00 25.77 340 SER A CA 1
ATOM 2700 C C . SER A 1 340 ? -60.418 -72.334 -31.763 1.00 25.77 340 SER A C 1
ATOM 2702 O O . SER A 1 340 ? -61.050 -73.204 -32.353 1.00 25.77 340 SER A O 1
ATOM 2704 N N . VAL A 1 341 ? -60.840 -71.066 -31.615 1.00 32.16 341 VAL A N 1
ATOM 2705 C CA . VAL A 1 341 ? -61.712 -70.290 -32.532 1.00 32.16 341 VAL A CA 1
ATOM 2706 C C . VAL A 1 341 ? -63.206 -70.654 -32.644 1.00 32.16 341 VAL A C 1
ATOM 2708 O O . VAL A 1 341 ? -63.583 -71.659 -33.239 1.00 32.16 341 VAL A O 1
ATOM 2711 N N . SER A 1 342 ? -64.069 -69.687 -32.293 1.00 29.44 342 SER A N 1
ATOM 2712 C CA . SER A 1 342 ? -65.053 -69.096 -33.232 1.00 29.44 342 SER A CA 1
ATOM 2713 C C . SER A 1 342 ? -65.544 -67.704 -32.760 1.00 29.44 342 SER A C 1
ATOM 2715 O O . SER A 1 342 ? -65.446 -67.442 -31.561 1.00 29.44 342 SER A O 1
ATOM 2717 N N . PRO A 1 343 ? -66.001 -66.790 -33.654 1.00 48.94 343 PRO A N 1
ATOM 2718 C CA . PRO A 1 343 ? -66.034 -65.347 -33.357 1.00 48.94 343 PRO A CA 1
ATOM 2719 C C . PRO A 1 343 ? -67.371 -64.611 -33.614 1.00 48.94 343 PRO A C 1
ATOM 2721 O O . PRO A 1 343 ? -68.047 -64.864 -34.607 1.00 48.94 343 PRO A O 1
ATOM 2724 N N . GLU A 1 344 ? -67.655 -63.576 -32.814 1.00 33.97 344 GLU A N 1
ATOM 2725 C CA . GLU A 1 344 ? -68.565 -62.466 -33.163 1.00 33.97 344 GLU A CA 1
ATOM 2726 C C . GLU A 1 344 ? -67.945 -61.134 -32.676 1.00 33.97 344 GLU A C 1
ATOM 2728 O O . GLU A 1 344 ? -67.679 -60.971 -31.486 1.00 33.97 344 GLU A O 1
ATOM 2733 N N . MET A 1 345 ? -67.661 -60.195 -33.590 1.00 45.09 345 MET A N 1
ATOM 2734 C CA . MET A 1 345 ? -67.047 -58.875 -33.322 1.00 45.09 345 MET A CA 1
ATOM 2735 C C . MET A 1 345 ? -67.635 -57.782 -34.249 1.00 45.09 345 MET A C 1
ATOM 2737 O O . MET A 1 345 ? -68.596 -58.030 -34.974 1.00 45.09 345 MET A O 1
ATOM 2741 N N . GLU A 1 346 ? -67.079 -56.564 -34.204 1.00 40.44 346 GLU A N 1
ATOM 2742 C CA . GLU A 1 346 ? -67.299 -55.441 -35.138 1.00 40.44 346 GLU A CA 1
ATOM 2743 C C . GLU A 1 346 ? -68.624 -54.650 -35.052 1.00 40.44 346 GLU A C 1
ATOM 2745 O O . GLU A 1 346 ? -68.722 -53.584 -35.658 1.00 40.44 346 GLU A O 1
ATOM 2750 N N . THR A 1 347 ? -69.618 -55.054 -34.245 1.00 42.41 347 THR A N 1
ATOM 2751 C CA . THR A 1 347 ? -70.827 -54.216 -33.988 1.00 42.41 347 THR A CA 1
ATOM 2752 C C . THR A 1 347 ? -71.016 -53.733 -32.545 1.00 42.41 347 THR A C 1
ATOM 2754 O O . THR A 1 347 ? -71.893 -52.908 -32.297 1.00 42.41 347 THR A O 1
ATOM 2757 N N . GLN A 1 348 ? -70.165 -54.155 -31.601 1.00 47.50 348 GLN A N 1
ATOM 2758 C CA . GLN A 1 348 ? -70.211 -53.694 -30.201 1.00 47.50 348 GLN A CA 1
ATOM 2759 C C . GLN A 1 348 ? -69.040 -52.766 -29.814 1.00 47.50 348 GLN A C 1
ATOM 2761 O O . GLN A 1 348 ? -69.122 -52.030 -28.832 1.00 47.50 348 GLN A O 1
ATOM 2766 N N . GLU A 1 349 ? -67.969 -52.723 -30.611 1.00 48.25 349 GLU A N 1
ATOM 2767 C CA . GLU A 1 349 ? -66.772 -51.924 -30.312 1.00 48.25 349 GLU A CA 1
ATOM 2768 C C . GLU A 1 349 ? -67.036 -50.412 -30.308 1.00 48.25 349 GLU A C 1
ATOM 2770 O O . GLU A 1 349 ? -66.483 -49.702 -29.475 1.00 48.25 349 GLU A O 1
ATOM 2775 N N . GLN A 1 350 ? -67.913 -49.899 -31.177 1.00 47.44 350 GLN A N 1
ATOM 2776 C CA . GLN A 1 350 ? -68.097 -48.448 -31.335 1.00 47.44 350 GLN A CA 1
ATOM 2777 C C . GLN A 1 350 ? -68.845 -47.765 -30.173 1.00 47.44 350 GLN A C 1
ATOM 2779 O O . GLN A 1 350 ? -68.660 -46.565 -29.977 1.00 47.44 350 GLN A O 1
ATOM 2784 N N . SER A 1 351 ? -69.635 -48.493 -29.368 1.00 49.38 351 SER A N 1
ATOM 2785 C CA . SER A 1 351 ? -70.210 -47.946 -28.122 1.00 49.38 351 SER A CA 1
ATOM 2786 C C . SER A 1 351 ? -69.368 -48.261 -26.884 1.00 49.38 351 SER A C 1
ATOM 2788 O O . SER A 1 351 ? -69.436 -47.536 -25.895 1.00 49.38 351 SER A O 1
ATOM 2790 N N . VAL A 1 352 ? -68.571 -49.334 -26.917 1.00 55.47 352 VAL A N 1
ATOM 2791 C CA . VAL A 1 352 ? -67.617 -49.644 -25.841 1.00 55.47 352 VAL A CA 1
ATOM 2792 C C . VAL A 1 352 ? -66.411 -48.701 -25.908 1.00 55.47 352 VAL A C 1
ATOM 2794 O O . VAL A 1 352 ? -65.947 -48.250 -24.871 1.00 55.47 352 VAL A O 1
ATOM 2797 N N . SER A 1 353 ? -65.951 -48.323 -27.104 1.00 53.25 353 SER A N 1
ATOM 2798 C CA . SER A 1 353 ? -64.829 -47.397 -27.306 1.00 53.25 353 SER A CA 1
ATOM 2799 C C . SER A 1 353 ? -65.109 -45.984 -26.778 1.00 53.25 353 SER A C 1
ATOM 2801 O O . SER A 1 353 ? -64.223 -45.387 -26.173 1.00 53.25 353 SER A O 1
ATOM 2803 N N . THR A 1 354 ? -66.329 -45.457 -26.921 1.00 58.47 354 THR A N 1
ATOM 2804 C CA . THR A 1 354 ? -66.691 -44.141 -26.360 1.00 58.47 354 THR A CA 1
ATOM 2805 C C . THR A 1 354 ? -66.804 -44.169 -24.835 1.00 58.47 354 THR A C 1
ATOM 2807 O O . THR A 1 354 ? -66.235 -43.301 -24.178 1.00 58.47 354 THR A O 1
ATOM 2810 N N . GLY A 1 355 ? -67.440 -45.196 -24.259 1.00 61.03 355 GLY A N 1
ATOM 2811 C CA . GLY A 1 355 ? -67.479 -45.382 -22.801 1.00 61.03 355 GLY A CA 1
ATOM 2812 C C . GLY A 1 355 ? -66.103 -45.670 -22.182 1.00 61.03 355 GLY A C 1
ATOM 2813 O O . GLY A 1 355 ? -65.825 -45.236 -21.064 1.00 61.03 355 GLY A O 1
ATOM 2814 N N . LEU A 1 356 ? -65.214 -46.350 -22.918 1.00 59.56 356 LEU A N 1
ATOM 2815 C CA . LEU A 1 356 ? -63.814 -46.526 -22.531 1.00 59.56 356 LEU A CA 1
ATOM 2816 C C . LEU A 1 356 ? -63.085 -45.187 -22.467 1.00 59.56 356 LEU A C 1
ATOM 2818 O O . LEU A 1 356 ? -62.438 -44.944 -21.461 1.00 59.56 356 LEU A O 1
ATOM 2822 N N . VAL A 1 357 ? -63.219 -44.305 -23.464 1.00 64.81 357 VAL A N 1
ATOM 2823 C CA . VAL A 1 357 ? -62.537 -42.995 -23.459 1.00 64.81 357 VAL A CA 1
ATOM 2824 C C . VAL A 1 357 ? -62.969 -42.122 -22.273 1.00 64.81 357 VAL A C 1
ATOM 2826 O O . VAL A 1 357 ? -62.118 -41.486 -21.654 1.00 64.81 357 VAL A O 1
ATOM 2829 N N . GLU A 1 358 ? -64.252 -42.120 -21.896 1.00 63.06 358 GLU A N 1
ATOM 2830 C CA . GLU A 1 358 ? -64.709 -41.395 -20.698 1.00 63.06 358 GLU A CA 1
ATOM 2831 C C . GLU A 1 358 ? -64.165 -42.029 -19.404 1.00 63.06 358 GLU A C 1
ATOM 2833 O O . GLU A 1 358 ? -63.604 -41.329 -18.559 1.00 63.06 358 GLU A O 1
ATOM 2838 N N . SER A 1 359 ? -64.236 -43.360 -19.267 1.00 61.19 359 SER A N 1
ATOM 2839 C CA . SER A 1 359 ? -63.690 -44.059 -18.094 1.00 61.19 359 SER A CA 1
ATOM 2840 C C . SER A 1 359 ? -62.159 -43.997 -18.009 1.00 61.19 359 SER A C 1
ATOM 2842 O O . SER A 1 359 ? -61.609 -44.040 -16.910 1.00 61.19 359 SER A O 1
ATOM 2844 N N . GLU A 1 360 ? -61.458 -43.923 -19.138 1.00 68.75 360 GLU A N 1
ATOM 2845 C CA . GLU A 1 360 ? -60.002 -43.809 -19.230 1.00 68.75 360 GLU A CA 1
ATOM 2846 C C . GLU A 1 360 ? -59.550 -42.388 -18.880 1.00 68.75 360 GLU A C 1
ATOM 2848 O O . GLU A 1 360 ? -58.581 -42.233 -18.136 1.00 68.75 360 GLU A O 1
ATOM 2853 N N . ALA A 1 361 ? -60.301 -41.363 -19.299 1.00 70.88 361 ALA A N 1
ATOM 2854 C CA . ALA A 1 361 ? -60.096 -39.982 -18.869 1.00 70.88 361 ALA A CA 1
ATOM 2855 C C . ALA A 1 361 ? -60.304 -39.813 -17.352 1.00 70.88 361 ALA A C 1
ATOM 2857 O O . ALA A 1 361 ? -59.475 -39.186 -16.688 1.00 70.88 361 ALA A O 1
ATOM 2858 N N . ASP A 1 362 ? -61.344 -40.425 -16.773 1.00 74.50 362 ASP A N 1
ATOM 2859 C CA . ASP A 1 362 ? -61.552 -40.436 -15.318 1.00 74.50 362 ASP A CA 1
ATOM 2860 C C . ASP A 1 362 ? -60.425 -41.187 -14.589 1.00 74.50 362 ASP A C 1
ATOM 2862 O O . ASP A 1 362 ? -59.875 -40.684 -13.605 1.00 74.50 362 ASP A O 1
ATOM 2866 N N . VAL A 1 363 ? -60.002 -42.354 -15.089 1.00 75.25 363 VAL A N 1
ATOM 2867 C CA . VAL A 1 363 ? -58.857 -43.101 -14.535 1.00 75.25 363 VAL A CA 1
ATOM 2868 C C . VAL A 1 363 ? -57.555 -42.301 -14.647 1.00 75.25 363 VAL A C 1
ATOM 2870 O O . VAL A 1 363 ? -56.770 -42.300 -13.698 1.00 75.25 363 VAL A O 1
ATOM 2873 N N . GLN A 1 364 ? -57.327 -41.563 -15.735 1.00 74.56 364 GLN A N 1
ATOM 2874 C CA . GLN A 1 364 ? -56.186 -40.653 -15.874 1.00 74.56 364 GLN A CA 1
ATOM 2875 C C . GLN A 1 364 ? -56.285 -39.455 -14.920 1.00 74.56 364 GLN A C 1
ATOM 2877 O O . GLN A 1 364 ? -55.275 -39.084 -14.322 1.00 74.56 364 GLN A O 1
ATOM 2882 N N . GLN A 1 365 ? -57.478 -38.902 -14.677 1.00 79.38 365 GLN A N 1
ATOM 2883 C CA . GLN A 1 365 ? -57.668 -37.830 -13.696 1.00 79.38 365 GLN A CA 1
ATOM 2884 C C . GLN A 1 365 ? -57.406 -38.316 -12.258 1.00 79.38 365 GLN A C 1
ATOM 2886 O O . GLN A 1 365 ? -56.776 -37.609 -11.469 1.00 79.38 365 GLN A O 1
ATOM 2891 N N . GLN A 1 366 ? -57.850 -39.526 -11.898 1.00 77.06 366 GLN A N 1
ATOM 2892 C CA . GLN A 1 366 ? -57.563 -40.111 -10.582 1.00 77.06 366 GLN A CA 1
ATOM 2893 C C . GLN A 1 366 ? -56.091 -40.532 -10.452 1.00 77.06 366 GLN A C 1
ATOM 2895 O O . GLN A 1 366 ? -55.494 -40.322 -9.398 1.00 77.06 366 GLN A O 1
ATOM 2900 N N . ARG A 1 367 ? -55.470 -41.047 -11.523 1.00 75.19 367 ARG A N 1
ATOM 2901 C CA . ARG A 1 367 ? -54.024 -41.313 -11.586 1.00 75.19 367 ARG A CA 1
ATOM 2902 C C . ARG A 1 367 ? -53.219 -40.033 -11.366 1.00 75.19 367 ARG A C 1
ATOM 2904 O O . ARG A 1 367 ? -52.325 -40.048 -10.531 1.00 75.19 367 ARG A O 1
ATOM 2911 N N . GLY A 1 368 ? -53.585 -38.931 -12.026 1.00 80.62 368 GLY A N 1
ATOM 2912 C CA . GLY A 1 368 ? -52.973 -37.615 -11.824 1.00 80.62 368 GLY A CA 1
ATOM 2913 C C . GLY A 1 368 ? -53.019 -37.178 -10.359 1.00 80.62 368 GLY A C 1
ATOM 2914 O O . GLY A 1 368 ? -51.977 -36.903 -9.778 1.00 80.62 368 GLY A O 1
ATOM 2915 N N . LYS A 1 369 ? -54.191 -37.249 -9.710 1.00 84.44 369 LYS A N 1
ATOM 2916 C CA . LYS A 1 369 ? -54.323 -36.957 -8.267 1.00 84.44 369 LYS A CA 1
ATOM 2917 C C . LYS A 1 369 ? -53.466 -37.881 -7.397 1.00 84.44 369 LYS A C 1
ATOM 2919 O O . LYS A 1 369 ? -52.870 -37.431 -6.425 1.00 84.44 369 LYS A O 1
ATOM 2924 N N . VAL A 1 370 ? -53.404 -39.177 -7.710 1.00 81.88 370 VAL A N 1
ATOM 2925 C CA . VAL A 1 370 ? -52.567 -40.145 -6.980 1.00 81.88 370 VAL A CA 1
ATOM 2926 C C . VAL A 1 370 ? -51.078 -39.834 -7.150 1.00 81.88 370 VAL A C 1
ATOM 2928 O O . VAL A 1 370 ? -50.324 -39.943 -6.185 1.00 81.88 370 VAL A O 1
ATOM 2931 N N . ASP A 1 371 ? -50.653 -39.417 -8.339 1.00 83.12 371 ASP A N 1
ATOM 2932 C CA . ASP A 1 371 ? -49.268 -39.044 -8.623 1.00 83.12 371 ASP A CA 1
ATOM 2933 C C . ASP A 1 371 ? -48.916 -37.665 -8.001 1.00 83.12 371 ASP A C 1
ATOM 2935 O O . ASP A 1 371 ? -47.839 -37.534 -7.418 1.00 83.12 371 ASP A O 1
ATOM 2939 N N . ASP A 1 372 ? -49.857 -36.710 -7.929 1.00 83.44 372 ASP A N 1
ATOM 2940 C CA . ASP A 1 372 ? -49.756 -35.483 -7.111 1.00 83.44 372 ASP A CA 1
ATOM 2941 C C . ASP A 1 372 ? -49.597 -35.797 -5.612 1.00 83.44 372 ASP A C 1
ATOM 2943 O O . ASP A 1 372 ? -48.774 -35.194 -4.917 1.00 83.44 372 ASP A O 1
ATOM 2947 N N . TYR A 1 373 ? -50.375 -36.749 -5.079 1.00 81.81 373 TYR A N 1
ATOM 2948 C CA . TYR A 1 373 ? -50.248 -37.180 -3.683 1.00 81.81 373 TYR A CA 1
ATOM 2949 C C . TYR A 1 373 ? -48.897 -37.859 -3.418 1.00 81.81 373 TYR A C 1
ATOM 2951 O O . TYR A 1 373 ? -48.296 -37.595 -2.375 1.00 81.81 373 TYR A O 1
ATOM 2959 N N . LYS A 1 374 ? -48.375 -38.667 -4.353 1.00 83.50 374 LYS A N 1
ATOM 2960 C CA . LYS A 1 374 ? -47.013 -39.228 -4.260 1.00 83.50 374 LYS A CA 1
ATOM 2961 C C . LYS A 1 374 ? -45.951 -38.132 -4.272 1.00 83.50 374 LYS A C 1
ATOM 2963 O O . LYS A 1 374 ? -45.060 -38.176 -3.431 1.00 83.50 374 LYS A O 1
ATOM 2968 N N . ALA A 1 375 ? -46.064 -37.141 -5.158 1.00 85.25 375 ALA A N 1
ATOM 2969 C CA . ALA A 1 375 ? -45.142 -36.007 -5.211 1.00 85.25 375 ALA A CA 1
ATOM 2970 C C . ALA A 1 375 ? -45.142 -35.223 -3.887 1.00 85.25 375 ALA A C 1
ATOM 2972 O O . ALA A 1 375 ? -44.086 -34.975 -3.312 1.00 85.25 375 ALA A O 1
ATOM 2973 N N . ARG A 1 376 ? -46.324 -34.937 -3.322 1.00 83.38 376 ARG A N 1
ATOM 2974 C CA . ARG A 1 376 ? -46.450 -34.308 -1.993 1.00 83.38 376 ARG A CA 1
ATOM 2975 C C . ARG A 1 376 ? -45.842 -35.158 -0.874 1.00 83.38 376 ARG A C 1
ATOM 2977 O O . ARG A 1 376 ? -45.209 -34.603 0.019 1.00 83.38 376 ARG A O 1
ATOM 2984 N N . CYS A 1 377 ? -45.994 -36.483 -0.924 1.00 79.25 377 CYS A N 1
ATOM 2985 C CA . CYS A 1 377 ? -45.341 -37.384 0.029 1.00 79.25 377 CYS A CA 1
ATOM 2986 C C . CYS A 1 377 ? -43.812 -37.382 -0.132 1.00 79.25 377 CYS A C 1
ATOM 2988 O O . CYS A 1 377 ? -43.114 -37.352 0.875 1.00 79.25 377 CYS A O 1
ATOM 2990 N N . ALA A 1 378 ? -43.286 -37.349 -1.360 1.00 83.69 378 ALA A N 1
ATOM 2991 C CA . ALA A 1 378 ? -41.849 -37.242 -1.616 1.00 83.69 378 ALA A CA 1
ATOM 2992 C C . ALA A 1 378 ? -41.273 -35.929 -1.056 1.00 83.69 378 ALA A C 1
ATOM 2994 O O . ALA A 1 378 ? -40.326 -35.968 -0.276 1.00 83.69 378 ALA A O 1
ATOM 2995 N N . CYS A 1 379 ? -41.908 -34.784 -1.332 1.00 81.75 379 CYS A N 1
ATOM 2996 C CA . CYS A 1 379 ? -41.488 -33.496 -0.769 1.00 81.75 379 CYS A CA 1
ATOM 2997 C C . CYS A 1 379 ? -41.571 -33.457 0.771 1.00 81.75 379 CYS A C 1
ATOM 2999 O O . CYS A 1 379 ? -40.743 -32.814 1.412 1.00 81.75 379 CYS A O 1
ATOM 3001 N N . LEU A 1 380 ? -42.539 -34.152 1.384 1.00 90.56 380 LEU A N 1
ATOM 3002 C CA . LEU A 1 380 ? -42.619 -34.299 2.844 1.00 90.56 380 LEU A CA 1
ATOM 3003 C C . LEU A 1 380 ? -41.510 -35.197 3.414 1.00 90.56 380 LEU A C 1
ATOM 3005 O O . LEU A 1 380 ? -41.013 -34.913 4.502 1.00 90.56 380 LEU A O 1
ATOM 3009 N N . MET A 1 381 ? -41.098 -36.247 2.698 1.00 86.62 381 MET A N 1
ATOM 3010 C CA . MET A 1 381 ? -39.944 -37.069 3.081 1.00 86.62 381 MET A CA 1
ATOM 3011 C C . MET A 1 381 ? -38.645 -36.260 2.989 1.00 86.62 381 MET A C 1
ATOM 3013 O O . MET A 1 381 ? -37.924 -36.179 3.978 1.00 86.62 381 MET A O 1
ATOM 3017 N N . GLU A 1 382 ? -38.405 -35.554 1.877 1.00 89.44 382 GLU A N 1
ATOM 3018 C CA . GLU A 1 382 ? -37.248 -34.656 1.737 1.00 89.44 382 GLU A CA 1
ATOM 3019 C C . GLU A 1 382 ? -37.197 -33.578 2.829 1.00 89.44 382 GLU A C 1
ATOM 3021 O O . GLU A 1 382 ? -36.125 -33.270 3.348 1.00 89.44 382 GLU A O 1
ATOM 3026 N N . LEU A 1 383 ? -38.343 -32.993 3.196 1.00 86.50 383 LEU A N 1
ATOM 3027 C CA . LEU A 1 383 ? -38.413 -31.995 4.263 1.00 86.50 383 LEU A CA 1
ATOM 3028 C C . LEU A 1 383 ? -38.064 -32.599 5.634 1.00 86.50 383 LEU A C 1
ATOM 3030 O O . LEU A 1 383 ? -37.355 -31.966 6.419 1.00 86.50 383 LEU A O 1
ATOM 3034 N N . ASN A 1 384 ? -38.516 -33.826 5.911 1.00 81.50 384 ASN A N 1
ATOM 3035 C CA . ASN A 1 384 ? -38.162 -34.552 7.131 1.00 81.50 384 ASN A CA 1
ATOM 3036 C C . ASN A 1 384 ? -36.671 -34.921 7.168 1.00 81.50 384 ASN A C 1
ATOM 3038 O O . ASN A 1 384 ? -36.038 -34.726 8.205 1.00 81.50 384 ASN A O 1
ATOM 3042 N N . ASP A 1 385 ? -36.090 -35.374 6.055 1.00 92.19 385 ASP A N 1
ATOM 3043 C CA . ASP A 1 385 ? -34.662 -35.700 5.964 1.00 92.19 385 ASP A CA 1
ATOM 3044 C C . ASP A 1 385 ? -33.784 -34.451 6.144 1.00 92.19 385 ASP A C 1
ATOM 3046 O O . ASP A 1 385 ? -32.830 -34.470 6.926 1.00 92.19 385 ASP A O 1
ATOM 3050 N N . ARG A 1 386 ? -34.157 -33.314 5.535 1.00 90.00 386 ARG A N 1
ATOM 3051 C CA . ARG A 1 386 ? -33.508 -32.012 5.788 1.00 90.00 386 ARG A CA 1
ATOM 3052 C C . ARG A 1 386 ? -33.623 -31.602 7.260 1.00 90.00 386 ARG A C 1
ATOM 3054 O O . ARG A 1 386 ? -32.642 -31.152 7.848 1.00 90.00 386 ARG A O 1
ATOM 3061 N N . MET A 1 387 ? -34.783 -31.794 7.894 1.00 86.06 387 MET A N 1
ATOM 3062 C CA . MET A 1 387 ? -34.969 -31.480 9.317 1.00 86.06 387 MET A CA 1
ATOM 3063 C C . MET A 1 387 ? -34.143 -32.401 10.234 1.00 86.06 387 MET A C 1
ATOM 3065 O O . MET A 1 387 ? -33.568 -31.930 11.218 1.00 86.06 387 MET A O 1
ATOM 3069 N N . LEU A 1 388 ? -34.012 -33.689 9.899 1.00 90.75 388 LEU A N 1
ATOM 3070 C CA . LEU A 1 388 ? -33.106 -34.625 10.574 1.00 90.75 388 LEU A CA 1
ATOM 3071 C C . LEU A 1 388 ? -31.641 -34.183 10.431 1.00 90.75 388 LEU A C 1
ATOM 3073 O O . LEU A 1 388 ? -30.918 -34.160 11.428 1.00 90.75 388 LEU A O 1
ATOM 3077 N N . GLN A 1 389 ? -31.227 -33.755 9.234 1.00 90.19 389 GLN A N 1
ATOM 3078 C CA . GLN A 1 389 ? -29.873 -33.268 8.954 1.00 90.19 389 GLN A CA 1
ATOM 3079 C C . GLN A 1 389 ? -29.544 -31.975 9.728 1.00 90.19 389 GLN A C 1
ATOM 3081 O O . GLN A 1 389 ? -28.471 -31.865 10.332 1.00 90.19 389 GLN A O 1
ATOM 3086 N N . ILE A 1 390 ? -30.490 -31.030 9.797 1.00 88.31 390 ILE A N 1
ATOM 3087 C CA . ILE A 1 390 ? -30.388 -29.816 10.625 1.00 88.31 390 ILE A CA 1
ATOM 3088 C C . ILE A 1 390 ? -30.284 -30.188 12.112 1.00 88.31 390 ILE A C 1
ATOM 3090 O O . ILE A 1 390 ? -29.432 -29.649 12.820 1.00 88.31 390 ILE A O 1
ATOM 3094 N N . MET A 1 391 ? -31.077 -31.152 12.596 1.00 83.94 391 MET A N 1
ATOM 3095 C CA . MET A 1 391 ? -30.978 -31.630 13.980 1.00 83.94 391 MET A CA 1
ATOM 3096 C C . MET A 1 391 ? -29.648 -32.332 14.284 1.00 83.94 391 MET A C 1
ATOM 3098 O O . MET A 1 391 ? -29.127 -32.152 15.386 1.00 83.94 391 MET A O 1
ATOM 3102 N N . SER A 1 392 ? -29.069 -33.101 13.354 1.00 87.94 392 SER A N 1
ATOM 3103 C CA . SER A 1 392 ? -27.722 -33.658 13.545 1.00 87.94 392 SER A CA 1
ATOM 3104 C C . SER A 1 392 ? -26.658 -32.563 13.580 1.00 87.94 392 SER A C 1
ATOM 3106 O O . SER A 1 392 ? -25.844 -32.558 14.498 1.00 87.94 392 SER A O 1
ATOM 3108 N N . ARG A 1 393 ? -26.720 -31.571 12.681 1.00 88.19 393 ARG A N 1
ATOM 3109 C CA . ARG A 1 393 ? -25.756 -30.460 12.657 1.00 88.19 393 ARG A CA 1
ATOM 3110 C C . ARG A 1 393 ? -25.861 -29.590 13.915 1.00 88.19 393 ARG A C 1
ATOM 3112 O O . ARG A 1 393 ? -24.842 -29.252 14.498 1.00 88.19 393 ARG A O 1
ATOM 3119 N N . ASN A 1 394 ? -27.070 -29.343 14.426 1.00 81.00 394 ASN A N 1
ATOM 3120 C CA . ASN A 1 394 ? -27.286 -28.644 15.701 1.00 81.00 394 ASN A CA 1
ATOM 3121 C C . ASN A 1 394 ? -26.783 -29.440 16.927 1.00 81.00 394 ASN A C 1
ATOM 3123 O O . ASN A 1 394 ? -26.419 -28.848 17.943 1.00 81.00 394 ASN A O 1
ATOM 3127 N N . LYS A 1 395 ? -26.750 -30.780 16.850 1.00 87.62 395 LYS A N 1
ATOM 3128 C CA . LYS A 1 395 ? -26.107 -31.651 17.853 1.00 87.62 395 LYS A CA 1
ATOM 3129 C C . LYS A 1 395 ? -24.584 -31.717 17.705 1.00 87.62 395 LYS A C 1
ATOM 3131 O O . LYS A 1 395 ? -23.934 -32.158 18.650 1.00 87.62 395 LYS A O 1
ATOM 3136 N N . GLU A 1 396 ? -24.028 -31.352 16.553 1.00 86.75 396 GLU A N 1
ATOM 3137 C CA . GLU A 1 396 ? -22.583 -31.219 16.316 1.00 86.75 396 GLU A CA 1
ATOM 3138 C C . GLU A 1 396 ? -22.085 -29.889 16.882 1.00 86.75 396 GLU A C 1
ATOM 3140 O O . GLU A 1 396 ? -21.306 -29.891 17.829 1.00 86.75 396 GLU A O 1
ATOM 3145 N N . THR A 1 397 ? -22.676 -28.767 16.458 1.00 82.62 397 THR A N 1
ATOM 3146 C CA . THR A 1 397 ? -22.276 -27.422 16.913 1.00 82.62 397 THR A CA 1
ATOM 3147 C C . THR A 1 397 ? -22.428 -27.217 18.421 1.00 82.62 397 THR A C 1
ATOM 3149 O O . THR A 1 397 ? -21.736 -26.396 19.014 1.00 82.62 397 THR A O 1
ATOM 3152 N N . LYS A 1 398 ? -23.318 -27.972 19.080 1.00 85.00 398 LYS A N 1
ATOM 3153 C CA . LYS A 1 398 ? -23.423 -27.996 20.549 1.00 85.00 398 LYS A CA 1
ATOM 3154 C C . LYS A 1 398 ? -22.273 -28.732 21.240 1.00 85.00 398 LYS A C 1
ATOM 3156 O O . LYS A 1 398 ? -21.946 -28.348 22.356 1.00 85.00 398 LYS A O 1
ATOM 3161 N N . ARG A 1 399 ? -21.678 -29.750 20.608 1.00 90.62 399 ARG A N 1
ATOM 3162 C CA . ARG A 1 399 ? -20.487 -30.452 21.118 1.00 90.62 399 ARG A CA 1
ATOM 3163 C C . ARG A 1 399 ? -19.221 -29.643 20.864 1.00 90.62 399 ARG A C 1
ATOM 3165 O O . ARG A 1 399 ? -18.482 -29.396 21.810 1.00 90.62 399 ARG A O 1
ATOM 3172 N N . GLU A 1 400 ? -19.069 -29.108 19.653 1.00 88.69 400 GLU A N 1
ATOM 3173 C CA . GLU A 1 400 ? -18.009 -28.150 19.306 1.00 88.69 400 GLU A CA 1
ATOM 3174 C C . GLU A 1 400 ? -17.988 -26.967 20.296 1.00 88.69 400 GLU A C 1
ATOM 3176 O O . GLU A 1 400 ? -16.941 -26.617 20.835 1.00 88.69 400 GLU A O 1
ATOM 3181 N N . LEU A 1 401 ? -19.157 -26.396 20.624 1.00 82.69 401 LEU A N 1
ATOM 3182 C CA . LEU A 1 401 ? -19.263 -25.310 21.603 1.00 82.69 401 LEU A CA 1
ATOM 3183 C C . LEU A 1 401 ? -18.848 -25.731 23.024 1.00 82.69 401 LEU A C 1
ATOM 3185 O O . LEU A 1 401 ? -18.189 -24.945 23.705 1.00 82.69 401 LEU A O 1
ATOM 3189 N N . THR A 1 402 ? -19.200 -26.937 23.486 1.00 81.06 402 THR A N 1
ATOM 3190 C CA . THR A 1 402 ? -18.743 -27.425 24.801 1.00 81.06 402 THR A CA 1
ATOM 3191 C C . THR A 1 402 ? -17.242 -27.709 24.824 1.00 81.06 402 THR A C 1
ATOM 3193 O O . THR A 1 402 ? -16.581 -27.344 25.790 1.00 81.06 402 THR A O 1
ATOM 3196 N N . GLU A 1 403 ? -16.674 -28.257 23.749 1.00 85.38 403 GLU A N 1
ATOM 3197 C CA . GLU A 1 403 ? -15.231 -28.507 23.630 1.00 85.38 403 GLU A CA 1
ATOM 3198 C C . GLU A 1 403 ? -14.433 -27.189 23.616 1.00 85.38 403 GLU A C 1
ATOM 3200 O O . GLU A 1 403 ? -13.418 -27.065 24.303 1.00 85.38 403 GLU A O 1
ATOM 3205 N N . VAL A 1 404 ? -14.935 -26.153 22.930 1.00 79.50 404 VAL A N 1
ATOM 3206 C CA . VAL A 1 404 ? -14.361 -24.795 22.967 1.00 79.50 404 VAL A CA 1
ATOM 3207 C C . VAL A 1 404 ? -14.480 -24.159 24.359 1.00 79.50 404 VAL A C 1
ATOM 3209 O O . VAL A 1 404 ? -13.551 -23.481 24.800 1.00 79.50 404 VAL A O 1
ATOM 3212 N N . GLN A 1 405 ? -15.578 -24.389 25.088 1.00 77.50 405 GLN A N 1
ATOM 3213 C CA . GLN A 1 405 ? -15.728 -23.917 26.471 1.00 77.50 405 GLN A CA 1
ATOM 3214 C C . GLN A 1 405 ? -14.745 -24.612 27.427 1.00 77.50 405 GLN A C 1
ATOM 3216 O O . GLN A 1 405 ? -14.096 -23.934 28.226 1.00 77.50 405 GLN A O 1
ATOM 3221 N N . GLU A 1 406 ? -14.568 -25.931 27.320 1.00 77.62 406 GLU A N 1
ATOM 3222 C CA . GLU A 1 406 ? -13.580 -26.680 28.108 1.00 77.62 406 GLU A CA 1
ATOM 3223 C C . GLU A 1 406 ? -12.143 -26.235 27.789 1.00 77.62 406 GLU A C 1
ATOM 3225 O O . GLU A 1 406 ? -11.357 -25.971 28.705 1.00 77.62 406 GLU A O 1
ATOM 3230 N N . ALA A 1 407 ? -11.814 -26.039 26.507 1.00 81.62 407 ALA A N 1
ATOM 3231 C CA . ALA A 1 407 ? -10.524 -25.502 26.078 1.00 81.62 407 ALA A CA 1
ATOM 3232 C C . ALA A 1 407 ? -10.270 -24.079 26.613 1.00 81.62 407 ALA A C 1
ATOM 3234 O O . ALA A 1 407 ? -9.163 -23.778 27.067 1.00 81.62 407 ALA A O 1
ATOM 3235 N N . HIS A 1 408 ? -11.290 -23.212 26.630 1.00 72.94 408 HIS A N 1
ATOM 3236 C CA . HIS A 1 408 ? -11.180 -21.862 27.186 1.00 72.94 408 HIS A CA 1
ATOM 3237 C C . HIS A 1 408 ? -10.914 -21.878 28.701 1.00 72.94 408 HIS A C 1
ATOM 3239 O O . HIS A 1 408 ? -10.036 -21.155 29.176 1.00 72.94 408 HIS A O 1
ATOM 3245 N N . MET A 1 409 ? -11.594 -22.748 29.458 1.00 74.88 409 MET A N 1
ATOM 3246 C CA . MET A 1 409 ? -11.325 -22.937 30.891 1.00 74.88 409 MET A CA 1
ATOM 3247 C C . MET A 1 409 ? -9.908 -23.480 31.146 1.00 74.88 409 MET A C 1
ATOM 3249 O O . MET A 1 409 ? -9.239 -23.041 32.084 1.00 74.88 409 MET A O 1
ATOM 3253 N N . GLY A 1 410 ? -9.409 -24.373 30.283 1.00 80.38 410 GLY A N 1
ATOM 3254 C CA . GLY A 1 410 ? -8.012 -24.821 30.298 1.00 80.38 410 GLY A CA 1
ATOM 3255 C C . GLY A 1 410 ? -7.014 -23.682 30.045 1.00 80.38 410 GLY A C 1
ATOM 3256 O O . GLY A 1 410 ? -6.009 -23.573 30.750 1.00 80.38 410 GLY A O 1
ATOM 3257 N N . GLY A 1 411 ? -7.319 -22.786 29.101 1.00 78.25 411 GLY A N 1
ATOM 3258 C CA . GLY A 1 411 ? -6.535 -21.577 28.830 1.00 78.25 411 GLY A CA 1
ATOM 3259 C C . GLY A 1 411 ? -6.467 -20.628 30.031 1.00 78.25 411 GLY A C 1
ATOM 3260 O O . GLY A 1 411 ? -5.377 -20.225 30.434 1.00 78.25 411 GLY A O 1
ATOM 3261 N N . GLN A 1 412 ? -7.602 -20.345 30.681 1.00 73.81 412 GLN A N 1
ATOM 3262 C CA . GLN A 1 412 ? -7.638 -19.519 31.899 1.00 73.81 412 GLN A CA 1
ATOM 3263 C C . GLN A 1 412 ? -6.805 -20.125 33.050 1.00 73.81 412 GLN A C 1
ATOM 3265 O O . GLN A 1 412 ? -6.132 -19.403 33.796 1.00 73.81 412 GLN A O 1
ATOM 3270 N N . ALA A 1 413 ? -6.803 -21.455 33.192 1.00 75.19 413 ALA A N 1
ATOM 3271 C CA . ALA A 1 413 ? -5.958 -22.140 34.170 1.00 75.19 413 ALA A CA 1
ATOM 3272 C C . ALA A 1 413 ? -4.455 -21.972 33.860 1.00 75.19 413 ALA A C 1
ATOM 3274 O O . ALA A 1 413 ? -3.659 -21.747 34.775 1.00 75.19 413 ALA A O 1
ATOM 3275 N N . ALA A 1 414 ? -4.059 -22.005 32.583 1.00 77.25 414 ALA A N 1
ATOM 3276 C CA . ALA A 1 414 ? -2.684 -21.726 32.173 1.00 77.25 414 ALA A CA 1
ATOM 3277 C C . ALA A 1 414 ? -2.286 -20.261 32.443 1.00 77.25 414 ALA A C 1
ATOM 3279 O O . ALA A 1 414 ? -1.235 -20.015 33.039 1.00 77.25 414 ALA A O 1
ATOM 3280 N N . ASP A 1 415 ? -3.142 -19.292 32.104 1.00 78.12 415 ASP A N 1
ATOM 3281 C CA . ASP A 1 415 ? -2.883 -17.863 32.331 1.00 78.12 415 ASP A CA 1
ATOM 3282 C C . ASP A 1 415 ? -2.704 -17.526 33.816 1.00 78.12 415 ASP A C 1
ATOM 3284 O O . ASP A 1 415 ? -1.767 -16.813 34.188 1.00 78.12 415 ASP A O 1
ATOM 3288 N N . THR A 1 416 ? -3.544 -18.071 34.701 1.00 78.62 416 THR A N 1
ATOM 3289 C CA . THR A 1 416 ? -3.376 -17.864 36.153 1.00 78.62 416 THR A CA 1
ATOM 3290 C C . THR A 1 416 ? -2.071 -18.474 36.679 1.00 78.62 416 THR A C 1
ATOM 3292 O O . THR A 1 416 ? -1.420 -17.882 37.548 1.00 78.62 416 THR A O 1
ATOM 3295 N N . MET A 1 417 ? -1.616 -19.597 36.111 1.00 80.62 417 MET A N 1
ATOM 3296 C CA . MET A 1 417 ? -0.311 -20.186 36.426 1.00 80.62 417 MET A CA 1
ATOM 3297 C C . MET A 1 417 ? 0.855 -19.313 35.927 1.00 80.62 417 MET A C 1
ATOM 3299 O O . MET A 1 417 ? 1.813 -19.096 36.675 1.00 80.62 417 MET A O 1
ATOM 3303 N N . VAL A 1 418 ? 0.762 -18.754 34.714 1.00 85.19 418 VAL A N 1
ATOM 3304 C CA . VAL A 1 418 ? 1.752 -17.821 34.141 1.00 85.19 418 VAL A CA 1
ATOM 3305 C C . VAL A 1 418 ? 1.830 -16.528 34.958 1.00 85.19 418 VAL A C 1
ATOM 3307 O O . VAL A 1 418 ? 2.926 -16.113 35.338 1.00 85.19 418 VAL A O 1
ATOM 3310 N N . GLN A 1 419 ? 0.695 -15.936 35.342 1.00 82.19 419 GLN A N 1
ATOM 3311 C CA . GLN A 1 419 ? 0.663 -14.788 36.259 1.00 82.19 419 GLN A CA 1
ATOM 3312 C C . GLN A 1 419 ? 1.310 -15.120 37.617 1.00 82.19 419 GLN A C 1
ATOM 3314 O O . GLN A 1 419 ? 2.026 -14.292 38.184 1.00 82.19 419 GLN A O 1
ATOM 3319 N 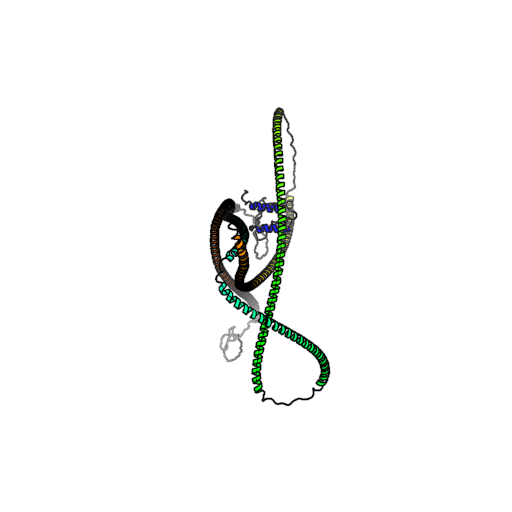N . GLY A 1 420 ? 1.125 -16.345 38.121 1.00 85.19 420 GLY A N 1
ATOM 3320 C CA . GLY A 1 420 ? 1.803 -16.844 39.321 1.00 85.19 420 GLY A CA 1
ATOM 3321 C C . GLY A 1 420 ? 3.329 -16.953 39.178 1.00 85.19 420 GLY A C 1
ATOM 3322 O O . GLY A 1 420 ? 4.052 -16.678 40.137 1.00 85.19 420 GLY A O 1
ATOM 3323 N N . VAL A 1 421 ? 3.839 -17.308 37.992 1.00 84.56 421 VAL A N 1
ATOM 3324 C CA . VAL A 1 421 ? 5.281 -17.284 37.678 1.00 84.56 421 VAL A CA 1
ATOM 3325 C C . VAL A 1 421 ? 5.799 -15.844 37.613 1.00 84.56 421 VAL A C 1
ATOM 3327 O O . VAL A 1 421 ? 6.800 -15.534 38.259 1.00 84.56 421 VAL A O 1
ATOM 3330 N N . ILE A 1 422 ? 5.096 -14.954 36.906 1.00 82.88 422 ILE A N 1
ATOM 3331 C CA . ILE A 1 422 ? 5.474 -13.538 36.756 1.00 82.88 422 ILE A CA 1
ATOM 3332 C C . ILE A 1 422 ? 5.586 -12.854 38.126 1.00 82.88 422 ILE A C 1
ATOM 3334 O O . ILE A 1 422 ? 6.588 -12.194 38.394 1.00 82.88 422 ILE A O 1
ATOM 3338 N N . ARG A 1 423 ? 4.623 -13.072 39.034 1.00 87.62 423 ARG A N 1
ATOM 3339 C CA . ARG A 1 423 ? 4.666 -12.510 40.398 1.00 87.62 423 ARG A CA 1
ATOM 3340 C C . ARG A 1 423 ? 5.873 -12.985 41.217 1.00 87.62 423 ARG A C 1
ATOM 3342 O O . ARG A 1 423 ? 6.414 -12.195 41.986 1.00 87.62 423 ARG A O 1
ATOM 3349 N N . ARG A 1 424 ? 6.327 -14.237 41.050 1.00 88.38 424 ARG A N 1
ATOM 3350 C CA . ARG A 1 424 ? 7.558 -14.729 41.706 1.00 88.38 424 ARG A CA 1
ATOM 3351 C C . ARG A 1 424 ? 8.801 -14.034 41.156 1.00 88.38 424 ARG A C 1
ATOM 3353 O O . ARG A 1 424 ? 9.577 -13.493 41.935 1.00 88.38 424 ARG A O 1
ATOM 3360 N N . LEU A 1 425 ? 8.933 -13.952 39.831 1.00 85.19 425 LEU A N 1
ATOM 3361 C CA . LEU A 1 425 ? 10.057 -13.267 39.182 1.00 85.19 425 LEU A CA 1
ATOM 3362 C C . LEU A 1 425 ? 10.101 -11.766 39.521 1.00 85.19 425 LEU A C 1
ATOM 3364 O O . LEU A 1 425 ? 11.181 -11.197 39.661 1.00 85.19 425 LEU A O 1
ATOM 3368 N N . GLN A 1 426 ? 8.950 -11.112 39.696 1.00 87.12 426 GLN A N 1
ATOM 3369 C CA . GLN A 1 426 ? 8.875 -9.727 40.179 1.00 87.12 426 GLN A CA 1
ATOM 3370 C C . GLN A 1 426 ? 9.383 -9.583 41.625 1.00 87.12 426 GLN A C 1
ATOM 3372 O O . GLN A 1 426 ? 10.089 -8.620 41.926 1.00 87.12 426 GLN A O 1
ATOM 3377 N N . LEU A 1 427 ? 9.072 -10.543 42.505 1.00 90.00 427 LEU A N 1
ATOM 3378 C CA . LEU A 1 427 ? 9.563 -10.557 43.887 1.00 90.00 427 LEU A CA 1
ATOM 3379 C C . LEU A 1 427 ? 11.084 -10.785 43.945 1.00 90.00 427 LEU A C 1
ATOM 3381 O O . LEU A 1 427 ? 11.795 -10.040 44.614 1.00 90.00 427 LEU A O 1
ATOM 3385 N N . GLU A 1 428 ? 11.591 -11.761 43.188 1.00 88.31 428 GLU A N 1
ATOM 3386 C CA . GLU A 1 428 ? 13.022 -12.082 43.108 1.00 88.31 428 GLU A CA 1
ATOM 3387 C C . GLU A 1 428 ? 13.843 -10.904 42.556 1.00 88.31 428 GLU A C 1
ATOM 3389 O O . GLU A 1 428 ? 14.878 -10.553 43.123 1.00 88.31 428 GLU A O 1
ATOM 3394 N N . ASN A 1 429 ? 13.362 -10.230 41.504 1.00 85.50 429 ASN A N 1
ATOM 3395 C CA . ASN A 1 429 ? 14.009 -9.022 40.977 1.00 85.50 429 ASN A CA 1
ATOM 3396 C C . ASN A 1 429 ? 14.014 -7.870 41.993 1.00 85.50 429 ASN A C 1
ATOM 3398 O O . ASN A 1 429 ? 15.008 -7.148 42.089 1.00 85.50 429 ASN A O 1
ATOM 3402 N N . ARG A 1 430 ? 12.945 -7.711 42.784 1.00 91.00 430 ARG A N 1
ATOM 3403 C CA . ARG A 1 430 ? 12.903 -6.719 43.865 1.00 91.00 430 ARG A CA 1
ATOM 3404 C C . ARG A 1 430 ? 13.942 -7.025 44.944 1.00 91.00 430 ARG A C 1
ATOM 3406 O O . ARG A 1 430 ? 14.720 -6.141 45.292 1.00 91.00 430 ARG A O 1
ATOM 3413 N N . GLU A 1 431 ? 14.003 -8.266 45.425 1.00 90.00 431 GLU A N 1
ATOM 3414 C CA . GLU A 1 431 ? 15.025 -8.679 46.392 1.00 90.00 431 GLU A CA 1
ATOM 3415 C C . GLU A 1 431 ? 16.450 -8.480 45.854 1.00 90.00 431 GLU A C 1
ATOM 3417 O O . GLU A 1 431 ? 17.349 -8.110 46.606 1.00 90.00 431 GLU A O 1
ATOM 3422 N N . LEU A 1 432 ? 16.685 -8.741 44.563 1.00 88.25 432 LEU A N 1
ATOM 3423 C CA . LEU A 1 432 ? 17.982 -8.509 43.924 1.00 88.25 432 LEU A CA 1
ATOM 3424 C C . LEU A 1 432 ? 18.323 -7.014 43.844 1.00 88.25 432 LEU A C 1
ATOM 3426 O O . LEU A 1 432 ? 19.473 -6.658 44.094 1.00 88.25 432 LEU A O 1
ATOM 3430 N N . GLY A 1 433 ? 17.346 -6.143 43.579 1.00 90.19 433 GLY A N 1
ATOM 3431 C CA . GLY A 1 433 ? 17.516 -4.688 43.646 1.00 90.19 433 GLY A CA 1
ATOM 3432 C C . GLY A 1 433 ? 17.853 -4.195 45.058 1.00 90.19 433 GLY A C 1
ATOM 3433 O O . GLY A 1 433 ? 18.798 -3.429 45.237 1.00 90.19 433 GLY A O 1
ATOM 3434 N N . GLU A 1 434 ? 17.154 -4.698 46.079 1.00 89.81 434 GLU A N 1
ATOM 3435 C CA . GLU A 1 434 ? 17.430 -4.382 47.489 1.00 89.81 434 GLU A CA 1
ATOM 3436 C C . GLU A 1 434 ? 18.841 -4.869 47.906 1.00 89.81 434 GLU A C 1
ATOM 3438 O O . GLU A 1 434 ? 19.604 -4.123 48.526 1.00 89.81 434 GLU A O 1
ATOM 3443 N N . LYS A 1 435 ? 19.262 -6.065 47.460 1.00 89.62 435 LYS A N 1
ATOM 3444 C CA . LYS A 1 435 ? 20.632 -6.593 47.653 1.00 89.62 435 LYS A CA 1
ATOM 3445 C C . LYS A 1 435 ? 21.698 -5.772 46.905 1.00 89.62 435 LYS A C 1
ATOM 3447 O O . LYS A 1 435 ? 22.795 -5.588 47.432 1.00 89.62 435 LYS A O 1
ATOM 3452 N N . GLN A 1 436 ? 21.397 -5.256 45.710 1.00 83.44 436 GLN A N 1
ATOM 3453 C CA . GLN A 1 436 ? 22.291 -4.351 44.973 1.00 83.44 436 GLN A CA 1
ATOM 3454 C C . GLN A 1 436 ? 22.455 -3.001 45.684 1.00 83.44 436 GLN A C 1
ATOM 3456 O O . GLN A 1 436 ? 23.583 -2.521 45.783 1.00 83.44 436 GLN A O 1
ATOM 3461 N N . GLY A 1 437 ? 21.377 -2.431 46.236 1.00 89.44 437 GLY A N 1
ATOM 3462 C CA . GLY A 1 437 ? 21.425 -1.194 47.025 1.00 89.44 437 GLY A CA 1
ATOM 3463 C C . GLY A 1 437 ? 22.424 -1.288 48.182 1.00 89.44 437 GLY A C 1
ATOM 3464 O O . GLY A 1 437 ? 23.386 -0.519 48.233 1.00 89.44 437 GLY A O 1
ATOM 3465 N N . ILE A 1 438 ? 22.281 -2.318 49.022 1.00 90.56 438 ILE A N 1
ATOM 3466 C CA . ILE A 1 438 ? 23.176 -2.594 50.163 1.00 90.56 438 ILE A CA 1
ATOM 3467 C C . ILE A 1 438 ? 24.646 -2.725 49.714 1.00 90.56 438 ILE A C 1
ATOM 3469 O O . ILE A 1 438 ? 25.554 -2.194 50.358 1.00 90.56 438 ILE A O 1
ATOM 3473 N N . LEU A 1 439 ? 24.904 -3.392 48.582 1.00 91.00 439 LEU A N 1
ATOM 3474 C CA . LEU A 1 439 ? 26.255 -3.501 48.019 1.00 91.00 439 LEU A CA 1
ATOM 3475 C C . LEU A 1 439 ? 26.798 -2.150 47.523 1.00 91.00 439 LEU A C 1
ATOM 3477 O O . LEU A 1 439 ? 27.984 -1.872 47.708 1.00 91.00 439 LEU A O 1
ATOM 3481 N N . THR A 1 440 ? 25.967 -1.291 46.924 1.00 90.75 440 THR A N 1
ATOM 3482 C CA . THR A 1 440 ? 26.404 0.052 46.502 1.00 90.75 440 THR A CA 1
ATOM 3483 C C . THR A 1 440 ? 26.710 0.976 47.681 1.00 90.75 440 THR A C 1
ATOM 3485 O O . THR A 1 440 ? 27.690 1.719 47.616 1.00 90.75 440 THR A O 1
ATOM 3488 N N . GLU A 1 441 ? 25.962 0.880 48.783 1.00 90.44 441 GLU A N 1
ATOM 3489 C CA . GLU A 1 441 ? 26.241 1.624 50.017 1.00 90.44 441 GLU A CA 1
ATOM 3490 C C . GLU A 1 441 ? 27.585 1.196 50.628 1.00 90.44 441 GLU A C 1
ATOM 3492 O O . GLU A 1 441 ? 28.451 2.044 50.863 1.00 90.44 441 GLU A O 1
ATOM 3497 N N . ALA A 1 442 ? 27.837 -0.111 50.762 1.00 89.12 442 ALA A N 1
ATOM 3498 C CA . ALA A 1 442 ? 29.126 -0.639 51.228 1.00 89.12 442 ALA A CA 1
ATOM 3499 C C . ALA A 1 442 ? 30.312 -0.222 50.326 1.00 89.12 442 ALA A C 1
ATOM 3501 O O . ALA A 1 442 ? 31.400 0.107 50.813 1.00 89.12 442 ALA A O 1
ATOM 3502 N N . LEU A 1 443 ? 30.103 -0.171 49.004 1.00 88.19 443 LEU A N 1
ATOM 3503 C CA . LEU A 1 443 ? 31.099 0.326 48.047 1.00 88.19 443 LEU A CA 1
ATOM 3504 C C . LEU A 1 443 ? 31.303 1.845 48.114 1.00 88.19 443 LEU A C 1
ATOM 3506 O O . LEU A 1 443 ? 32.379 2.321 47.754 1.00 88.19 443 LEU A O 1
ATOM 3510 N N . SER A 1 444 ? 30.316 2.624 48.565 1.00 89.19 444 SER A N 1
ATOM 3511 C CA . SER A 1 444 ? 30.520 4.049 48.845 1.00 89.19 444 SER A CA 1
ATOM 3512 C C . SER A 1 444 ? 31.340 4.247 50.123 1.00 89.19 444 SER A C 1
ATOM 3514 O O . SER A 1 444 ? 32.378 4.899 50.054 1.00 89.19 444 SER A O 1
ATOM 3516 N N . SER A 1 445 ? 30.982 3.584 51.228 1.00 92.88 445 SER A N 1
ATOM 3517 C CA . SER A 1 445 ? 31.697 3.661 52.512 1.00 92.88 445 SER A CA 1
ATOM 3518 C C . SER A 1 445 ? 33.189 3.318 52.379 1.00 92.88 445 SER A C 1
ATOM 3520 O O . SER A 1 445 ? 34.045 4.129 52.733 1.00 92.88 445 SER A O 1
ATOM 3522 N N . THR A 1 446 ? 33.523 2.187 51.749 1.00 87.50 446 THR A N 1
ATOM 3523 C CA . THR A 1 446 ? 34.925 1.783 51.513 1.00 87.50 446 THR A CA 1
ATOM 3524 C C . THR A 1 446 ? 35.701 2.753 50.607 1.00 87.50 446 THR A C 1
ATOM 3526 O O . THR A 1 446 ? 36.908 2.930 50.775 1.00 87.50 446 THR A O 1
ATOM 3529 N N . ARG A 1 447 ? 35.037 3.455 49.674 1.00 89.88 447 ARG A N 1
ATOM 3530 C CA . ARG A 1 447 ? 35.666 4.539 48.890 1.00 89.88 447 ARG A CA 1
ATOM 3531 C C . ARG A 1 447 ? 35.965 5.778 49.732 1.00 89.88 447 ARG A C 1
ATOM 3533 O O . ARG A 1 447 ? 36.911 6.496 49.413 1.00 89.88 447 ARG A O 1
ATOM 3540 N N . GLU A 1 448 ? 35.191 6.049 50.779 1.00 90.06 448 GLU A N 1
ATOM 3541 C CA . GLU A 1 448 ? 35.436 7.184 51.678 1.00 90.06 448 GLU A CA 1
ATOM 3542 C C . GLU A 1 448 ? 36.578 6.894 52.655 1.00 90.06 448 GLU A C 1
ATOM 3544 O O . GLU A 1 448 ? 37.434 7.756 52.854 1.00 90.06 448 GLU A O 1
ATOM 3549 N N . GLU A 1 449 ? 36.678 5.660 53.156 1.00 91.56 449 GLU A N 1
ATOM 3550 C CA . GLU A 1 449 ? 37.845 5.181 53.912 1.00 91.56 449 GLU A CA 1
ATOM 3551 C C . GLU A 1 449 ? 39.136 5.302 53.084 1.00 91.56 449 GLU A C 1
ATOM 3553 O O . GLU A 1 449 ? 40.120 5.895 53.533 1.00 91.56 449 GLU A O 1
ATOM 3558 N N . LEU A 1 450 ? 39.120 4.831 51.829 1.00 88.00 450 LEU A N 1
ATOM 3559 C CA . LEU A 1 450 ? 40.251 4.973 50.904 1.00 88.00 450 LEU A CA 1
ATOM 3560 C C . LEU A 1 450 ? 40.597 6.445 50.614 1.00 88.00 450 LEU A C 1
ATOM 3562 O O . LEU A 1 450 ? 41.777 6.785 50.504 1.00 88.00 450 LEU A O 1
ATOM 3566 N N . ARG A 1 451 ? 39.599 7.337 50.538 1.00 92.31 451 ARG A N 1
ATOM 3567 C CA . ARG A 1 451 ? 39.812 8.787 50.387 1.00 92.31 451 ARG A CA 1
ATOM 3568 C C . ARG A 1 451 ? 40.504 9.379 51.621 1.00 92.31 451 ARG A C 1
ATOM 3570 O O . ARG A 1 451 ? 41.456 10.140 51.465 1.00 92.31 451 ARG A O 1
ATOM 3577 N N . ALA A 1 452 ? 40.079 8.999 52.827 1.00 90.62 452 ALA A N 1
ATOM 3578 C CA . ALA A 1 452 ? 40.684 9.451 54.080 1.00 90.62 452 ALA A CA 1
ATOM 3579 C C . ALA A 1 452 ? 42.142 8.974 54.234 1.00 90.62 452 ALA A C 1
ATOM 3581 O O . ALA A 1 452 ? 43.006 9.755 54.640 1.00 90.62 452 ALA A O 1
ATOM 3582 N N . ILE A 1 453 ? 42.434 7.727 53.842 1.00 90.50 453 ILE A N 1
ATOM 3583 C CA . ILE A 1 453 ? 43.803 7.187 53.765 1.00 90.50 453 ILE A CA 1
ATOM 3584 C C . ILE A 1 453 ? 44.638 7.977 52.743 1.00 90.50 453 ILE A C 1
ATOM 3586 O O . ILE A 1 453 ? 45.778 8.340 53.033 1.00 90.50 453 ILE A O 1
ATOM 3590 N N . GLY A 1 454 ? 44.066 8.311 51.581 1.00 89.31 454 GLY A N 1
ATOM 3591 C CA . GLY A 1 454 ? 44.711 9.156 50.572 1.00 89.31 454 GLY A CA 1
ATOM 3592 C C . GLY A 1 454 ? 45.135 10.526 51.114 1.00 89.31 454 GLY A C 1
ATOM 3593 O O . GLY A 1 454 ? 46.277 10.936 50.908 1.00 89.31 454 GLY A O 1
ATOM 3594 N N . CYS A 1 455 ? 44.268 11.201 51.876 1.00 88.88 455 CYS A N 1
ATOM 3595 C CA . CYS A 1 455 ? 44.610 12.466 52.537 1.00 88.88 455 CYS A CA 1
ATOM 3596 C C . CYS A 1 455 ? 45.809 12.313 53.493 1.00 88.88 455 CYS A C 1
ATOM 3598 O O . CYS A 1 455 ? 46.773 13.072 53.379 1.00 88.88 455 CYS A O 1
ATOM 3600 N N . HIS A 1 456 ? 45.809 11.286 54.353 1.00 89.06 456 HIS A N 1
ATOM 3601 C CA . HIS A 1 456 ? 46.923 11.017 55.277 1.00 89.06 456 HIS A CA 1
ATOM 3602 C C . HIS A 1 456 ? 48.254 10.783 54.540 1.00 89.06 456 HIS A C 1
ATOM 3604 O O . HIS A 1 456 ? 49.301 11.246 54.993 1.00 89.06 456 HIS A O 1
ATOM 3610 N N . ILE A 1 457 ? 48.233 10.111 53.382 1.00 87.25 457 ILE A N 1
ATOM 3611 C CA . ILE A 1 457 ? 49.430 9.938 52.544 1.00 87.25 457 ILE A CA 1
ATOM 3612 C C . ILE A 1 457 ? 49.941 11.301 52.053 1.00 87.25 457 ILE A C 1
ATOM 3614 O O . ILE A 1 457 ? 51.126 11.590 52.212 1.00 87.25 457 ILE A O 1
ATOM 3618 N N . THR A 1 458 ? 49.068 12.178 51.543 1.00 85.81 458 THR A N 1
ATOM 3619 C CA . THR A 1 458 ? 49.495 13.509 51.063 1.00 85.81 458 THR A CA 1
ATOM 3620 C C . THR A 1 458 ? 50.049 14.412 52.175 1.00 85.81 458 THR A C 1
ATOM 3622 O O . THR A 1 458 ? 50.992 15.171 51.942 1.00 85.81 458 THR A O 1
ATOM 3625 N N . GLU A 1 459 ? 49.547 14.298 53.408 1.00 87.81 459 GLU A N 1
ATOM 3626 C CA . GLU A 1 459 ? 50.096 15.012 54.571 1.00 87.81 459 GLU A CA 1
ATOM 3627 C C . GLU A 1 459 ? 51.510 14.517 54.927 1.00 87.81 459 GLU A C 1
ATOM 3629 O O . GLU A 1 459 ? 52.425 15.325 55.141 1.00 87.81 459 GLU A O 1
ATOM 3634 N N . LEU A 1 460 ? 51.732 13.198 54.899 1.00 86.19 460 LEU A N 1
ATOM 3635 C CA . LEU A 1 460 ? 53.052 12.587 55.090 1.00 86.19 460 LEU A CA 1
ATOM 3636 C C . LEU A 1 460 ? 54.034 12.959 53.964 1.00 86.19 460 LEU A C 1
ATOM 3638 O O . LEU A 1 460 ? 55.199 13.249 54.241 1.00 86.19 460 LEU A O 1
ATOM 3642 N N . GLU A 1 461 ? 53.582 13.036 52.711 1.00 88.19 461 GLU A N 1
ATOM 3643 C CA . GLU A 1 461 ? 54.397 13.508 51.581 1.00 88.19 461 GLU A CA 1
ATOM 3644 C C . GLU A 1 461 ? 54.752 14.999 51.696 1.00 88.19 461 GLU A C 1
ATOM 3646 O O . GLU A 1 461 ? 55.893 15.392 51.420 1.00 88.19 461 GLU A O 1
ATOM 3651 N N . SER A 1 462 ? 53.827 15.841 52.170 1.00 86.50 462 SER A N 1
ATOM 3652 C CA . SER A 1 462 ? 54.111 17.256 52.448 1.00 86.50 462 SER A CA 1
ATOM 3653 C C . SER A 1 462 ? 55.186 17.415 53.540 1.00 86.50 462 SER A C 1
ATOM 3655 O O . SER A 1 462 ? 56.117 18.212 53.399 1.00 86.50 462 SER A O 1
ATOM 3657 N N . SER A 1 463 ? 55.138 16.558 54.564 1.00 85.94 463 SER A N 1
ATOM 3658 C CA . SER A 1 463 ? 56.121 16.500 55.654 1.00 85.94 463 SER A CA 1
ATOM 3659 C C . SER A 1 463 ? 57.487 15.987 55.170 1.00 85.94 463 SER A C 1
ATOM 3661 O O . SER A 1 463 ? 58.542 16.533 55.505 1.00 85.94 463 SER A O 1
ATOM 3663 N N . LEU A 1 464 ? 57.501 14.956 54.321 1.00 85.56 464 LEU A N 1
ATOM 3664 C CA . LEU A 1 464 ? 58.732 14.417 53.738 1.00 85.56 464 LEU A CA 1
ATOM 3665 C C . LEU A 1 464 ? 59.391 15.410 52.767 1.00 85.56 464 LEU A C 1
ATOM 3667 O O . LEU A 1 464 ? 60.618 15.524 52.729 1.00 85.56 464 LEU A O 1
ATOM 3671 N N . THR A 1 465 ? 58.603 16.155 51.989 1.00 79.81 465 THR A N 1
ATOM 3672 C CA . THR A 1 465 ? 59.134 17.166 51.063 1.00 79.81 465 THR A CA 1
ATOM 3673 C C . THR A 1 465 ? 59.667 18.404 51.784 1.00 79.81 465 THR A C 1
ATOM 3675 O O . THR A 1 465 ? 60.682 18.946 51.340 1.00 79.81 465 THR A O 1
ATOM 3678 N N . SER A 1 466 ? 59.096 18.819 52.924 1.00 78.12 466 SER A N 1
ATOM 3679 C CA . SER A 1 466 ? 59.711 19.862 53.761 1.00 78.12 466 SER A CA 1
ATOM 3680 C C . SER A 1 466 ? 61.053 19.402 54.344 1.00 78.12 466 SER A C 1
ATOM 3682 O O . SER A 1 466 ? 62.029 20.153 54.294 1.00 78.12 466 SER A O 1
ATOM 3684 N N . SER A 1 467 ? 61.147 18.145 54.796 1.00 76.31 467 SER A N 1
ATOM 3685 C CA . SER A 1 467 ? 62.409 17.543 55.249 1.00 76.31 467 SER A CA 1
ATOM 3686 C C . SER A 1 467 ? 63.460 17.513 54.127 1.00 76.31 467 SER A C 1
ATOM 3688 O O . SER A 1 467 ? 64.555 18.056 54.296 1.00 76.31 467 SER A O 1
ATOM 3690 N N . ARG A 1 468 ? 63.113 17.010 52.932 1.00 81.12 468 ARG A N 1
ATOM 3691 C CA . ARG A 1 468 ? 64.018 16.986 51.764 1.00 81.12 468 ARG A CA 1
ATOM 3692 C C . ARG A 1 468 ? 64.485 18.373 51.314 1.00 81.12 468 ARG A C 1
ATOM 3694 O O . ARG A 1 468 ? 65.614 18.494 50.849 1.00 81.12 468 ARG A O 1
ATOM 3701 N N . ARG A 1 469 ? 63.666 19.423 51.462 1.00 75.88 469 ARG A N 1
ATOM 3702 C CA . ARG A 1 469 ? 64.096 20.810 51.192 1.00 75.88 469 ARG A CA 1
ATOM 3703 C C . ARG A 1 469 ? 65.204 21.254 52.150 1.00 75.88 469 ARG A C 1
ATOM 3705 O O . ARG A 1 469 ? 66.175 21.845 51.688 1.00 75.88 469 ARG A O 1
ATOM 3712 N N . SER A 1 470 ? 65.109 20.910 53.438 1.00 70.75 470 SER A N 1
ATOM 3713 C CA . SER A 1 470 ? 66.191 21.190 54.396 1.00 70.75 470 SER A CA 1
ATOM 3714 C C . SER A 1 470 ? 67.478 20.420 54.058 1.00 70.75 470 SER A C 1
ATOM 3716 O O . SER A 1 470 ? 68.569 20.991 54.082 1.00 70.75 470 SER A O 1
ATOM 3718 N N . GLU A 1 471 ? 67.362 19.159 53.627 1.00 72.62 471 GLU A N 1
ATOM 3719 C CA . GLU A 1 471 ? 68.512 18.361 53.188 1.00 72.62 471 GLU A CA 1
ATOM 3720 C C . GLU A 1 471 ? 69.172 18.940 51.923 1.00 72.62 471 GLU A C 1
ATOM 3722 O O . GLU A 1 471 ? 70.397 19.032 51.840 1.00 72.62 471 GLU A O 1
ATOM 3727 N N . ALA A 1 472 ? 68.370 19.400 50.956 1.00 72.12 472 ALA A N 1
ATOM 3728 C CA . ALA A 1 472 ? 68.862 20.047 49.742 1.00 72.12 472 ALA A CA 1
ATOM 3729 C C . ALA A 1 472 ? 69.662 21.321 50.057 1.00 72.12 472 ALA A C 1
ATOM 3731 O O . ALA A 1 472 ? 70.751 21.493 49.511 1.00 72.12 472 ALA A O 1
ATOM 3732 N N . THR A 1 473 ? 69.202 22.156 50.999 1.00 67.56 473 THR A N 1
ATOM 3733 C CA . THR A 1 473 ? 69.953 23.352 51.422 1.00 67.56 473 THR A CA 1
ATOM 3734 C C . THR A 1 473 ? 71.302 23.038 52.079 1.00 67.56 473 THR A C 1
ATOM 3736 O O . THR A 1 473 ? 72.231 23.828 51.930 1.00 67.56 473 THR A O 1
ATOM 3739 N N . PHE A 1 474 ? 71.467 21.878 52.730 1.00 59.03 474 PHE A N 1
ATOM 3740 C CA . PHE A 1 474 ? 72.787 21.410 53.183 1.00 59.03 474 PHE A CA 1
ATOM 3741 C C . PHE A 1 474 ? 73.630 20.826 52.037 1.00 59.03 474 PHE A C 1
ATOM 3743 O O . PHE A 1 474 ? 74.849 20.978 52.015 1.00 59.03 474 PHE A O 1
ATOM 3750 N N . ARG A 1 475 ? 73.002 20.165 51.057 1.00 62.88 475 ARG A N 1
ATOM 3751 C CA . ARG A 1 475 ? 73.704 19.525 49.933 1.00 62.88 475 ARG A CA 1
ATOM 3752 C C . ARG A 1 475 ? 74.206 20.528 48.885 1.00 62.88 475 ARG A C 1
ATOM 3754 O O . ARG A 1 475 ? 75.215 20.270 48.232 1.00 62.88 475 ARG A O 1
ATOM 3761 N N . GLU A 1 476 ? 73.548 21.674 48.736 1.00 63.50 476 GLU A N 1
ATOM 3762 C CA . GLU A 1 476 ? 73.979 22.752 47.834 1.00 63.50 476 GLU A CA 1
ATOM 3763 C C . GLU A 1 476 ? 75.244 23.464 48.351 1.00 63.50 476 GLU A C 1
ATOM 3765 O O . GLU A 1 476 ? 76.143 23.772 47.571 1.00 63.50 476 GLU A O 1
ATOM 3770 N N . GLN A 1 477 ? 75.397 23.582 49.679 1.00 55.06 477 GLN A N 1
ATOM 3771 C CA . GLN A 1 477 ? 76.623 24.069 50.339 1.00 55.06 477 GLN A CA 1
ATOM 3772 C C . GLN A 1 477 ? 77.865 23.193 50.057 1.00 55.06 477 GLN A C 1
ATOM 3774 O O . GLN A 1 477 ? 78.989 23.640 50.271 1.00 55.06 477 GLN A O 1
ATOM 3779 N N . LEU A 1 478 ? 77.681 21.961 49.563 1.00 54.41 478 LEU A N 1
ATOM 3780 C CA . LEU A 1 478 ? 78.750 20.992 49.286 1.00 54.41 478 LEU A CA 1
ATOM 3781 C C . LEU A 1 478 ? 79.179 20.911 47.808 1.00 54.41 478 LEU A C 1
ATOM 3783 O O . LEU A 1 478 ? 80.166 20.243 47.509 1.00 54.41 478 LEU A O 1
ATOM 3787 N N . LYS A 1 479 ? 78.474 21.561 46.870 1.00 58.59 479 LYS A N 1
ATOM 3788 C CA . LYS A 1 479 ? 78.692 21.380 45.416 1.00 58.59 479 LYS A CA 1
ATOM 3789 C C . LYS A 1 479 ? 79.669 22.362 44.747 1.00 58.59 479 LYS A C 1
ATOM 3791 O O . LYS A 1 479 ? 79.771 22.380 43.524 1.00 58.59 479 LYS A O 1
ATOM 3796 N N . GLY A 1 480 ? 80.427 23.143 45.514 1.00 53.38 480 GLY A N 1
ATOM 3797 C CA . GLY A 1 480 ? 81.360 24.162 45.002 1.00 53.38 480 GLY A CA 1
ATOM 3798 C C . GLY A 1 480 ? 82.647 23.667 44.307 1.00 53.38 480 GLY A C 1
ATOM 3799 O O . GLY A 1 480 ? 83.628 24.404 44.320 1.00 53.38 480 GLY A O 1
ATOM 3800 N N . ALA A 1 481 ? 82.694 22.446 43.750 1.00 46.31 481 ALA A N 1
ATOM 3801 C CA . ALA A 1 481 ? 83.875 21.863 43.084 1.00 46.31 481 ALA A CA 1
ATOM 3802 C C . ALA A 1 481 ? 83.509 20.743 42.068 1.00 46.31 481 ALA A C 1
ATOM 3804 O O . ALA A 1 481 ? 82.533 20.026 42.282 1.00 46.31 481 ALA A O 1
ATOM 3805 N N . GLY A 1 482 ? 84.296 20.552 40.992 1.00 51.06 482 GLY A N 1
ATOM 3806 C CA . GLY A 1 482 ? 84.091 19.514 39.946 1.00 51.06 482 GLY A CA 1
ATOM 3807 C C . GLY A 1 482 ? 85.175 19.503 38.838 1.00 51.06 482 GLY A C 1
ATOM 3808 O O . GLY A 1 482 ? 86.067 20.345 38.904 1.00 51.06 482 GLY A O 1
ATOM 3809 N N . LEU A 1 483 ? 85.133 18.564 37.858 1.00 48.62 483 LEU A N 1
ATOM 3810 C CA . LEU A 1 483 ? 86.044 18.467 36.673 1.00 48.62 483 LEU A CA 1
ATOM 3811 C C . LEU A 1 483 ? 85.706 17.307 35.666 1.00 48.62 483 LEU A C 1
ATOM 3813 O O . LEU A 1 483 ? 85.114 16.326 36.108 1.00 48.62 483 LEU A O 1
ATOM 3817 N N . LEU A 1 484 ? 86.215 17.395 34.403 1.00 46.25 484 LEU A N 1
ATOM 3818 C CA . LEU A 1 484 ? 86.561 16.352 33.360 1.00 46.25 484 LEU A CA 1
ATOM 3819 C C . LEU A 1 484 ? 85.760 16.216 32.022 1.00 46.25 484 LEU A C 1
ATOM 3821 O O . LEU A 1 484 ? 84.594 15.849 32.054 1.00 46.25 484 LEU A O 1
ATOM 3825 N N . GLU A 1 485 ? 86.463 16.313 30.864 1.00 45.12 485 GLU A N 1
ATOM 3826 C CA . GLU A 1 485 ? 86.103 15.826 29.491 1.00 45.12 485 GLU A CA 1
ATOM 3827 C C . GLU A 1 485 ? 87.356 15.656 28.559 1.00 45.12 485 GLU A C 1
ATOM 3829 O O . GLU A 1 485 ? 88.372 16.295 28.839 1.00 45.12 485 GLU A O 1
ATOM 3834 N N . SER A 1 486 ? 87.265 14.864 27.451 1.00 44.34 486 SER A N 1
ATOM 3835 C CA . SER A 1 486 ? 88.008 14.942 26.135 1.00 44.34 486 SER A CA 1
ATOM 3836 C C . SER A 1 486 ? 88.688 13.653 25.577 1.00 44.34 486 SER A C 1
ATOM 3838 O O . SER A 1 486 ? 89.590 13.136 26.239 1.00 44.34 486 SER A O 1
ATOM 3840 N N . ARG A 1 487 ? 88.354 13.212 24.327 1.00 42.56 487 ARG A N 1
ATOM 3841 C CA . ARG A 1 487 ? 89.279 12.638 23.285 1.00 42.56 487 ARG A CA 1
ATOM 3842 C C . ARG A 1 487 ? 88.638 12.146 21.946 1.00 42.56 487 ARG A C 1
ATOM 3844 O O . ARG A 1 487 ? 87.455 11.839 21.919 1.00 42.56 487 ARG A O 1
ATOM 3851 N N . ASP A 1 488 ? 89.509 11.972 20.925 1.00 42.78 488 ASP A N 1
ATOM 3852 C CA . ASP A 1 488 ? 89.470 11.116 19.691 1.00 42.78 488 ASP A CA 1
ATOM 3853 C C . ASP A 1 488 ? 89.118 11.705 18.286 1.00 42.78 488 ASP A C 1
ATOM 3855 O O . ASP A 1 488 ? 88.045 12.260 18.081 1.00 42.78 488 ASP A O 1
ATOM 3859 N N . GLN A 1 489 ? 90.042 11.518 17.307 1.00 41.38 489 GLN A N 1
ATOM 3860 C CA . GLN A 1 489 ? 89.986 11.798 15.837 1.00 41.38 489 GLN A CA 1
ATOM 3861 C C . GLN A 1 489 ? 91.278 11.278 15.114 1.00 41.38 489 GLN A C 1
ATOM 3863 O O . GLN A 1 489 ? 92.337 11.490 15.700 1.00 41.38 489 GLN A O 1
ATOM 3868 N N . GLN A 1 490 ? 91.218 10.692 13.882 1.00 39.19 490 GLN A N 1
ATOM 3869 C CA . GLN A 1 490 ? 92.218 10.687 12.739 1.00 39.19 490 GLN A CA 1
ATOM 3870 C C . GLN A 1 490 ? 92.208 9.432 11.787 1.00 39.19 490 GLN A C 1
ATOM 3872 O O . GLN A 1 490 ? 91.622 8.414 12.141 1.00 39.19 490 GLN A O 1
ATOM 3877 N N . SER A 1 491 ? 92.898 9.532 10.615 1.00 38.59 491 SER A N 1
ATOM 3878 C CA . SER A 1 491 ? 93.084 8.581 9.455 1.00 38.59 491 SER A CA 1
ATOM 3879 C C . SER A 1 491 ? 91.919 8.456 8.424 1.00 38.59 491 SER A C 1
ATOM 3881 O O . SER A 1 491 ? 90.778 8.670 8.817 1.00 38.59 491 SER A O 1
ATOM 3883 N N . GLU A 1 492 ? 92.079 8.169 7.102 1.00 38.31 492 GLU A N 1
ATOM 3884 C CA . GLU A 1 492 ? 93.223 7.729 6.227 1.00 38.31 492 GLU A CA 1
ATOM 3885 C C . GLU A 1 492 ? 92.971 7.986 4.683 1.00 38.31 492 GLU A C 1
ATOM 3887 O O . GLU A 1 492 ? 91.815 8.195 4.321 1.00 38.31 492 GLU A O 1
ATOM 3892 N N . GLU A 1 493 ? 93.976 7.968 3.756 1.00 37.69 493 GLU A N 1
ATOM 3893 C CA . GLU A 1 493 ? 93.845 8.357 2.295 1.00 37.69 493 GLU A CA 1
ATOM 3894 C C . GLU A 1 493 ? 95.024 7.900 1.326 1.00 37.69 493 GLU A C 1
ATOM 3896 O O . GLU A 1 493 ? 96.120 7.719 1.854 1.00 37.69 493 GLU A O 1
ATOM 3901 N N . LEU A 1 494 ? 94.850 7.769 -0.044 1.00 42.06 494 LEU A N 1
ATOM 3902 C CA . LEU A 1 494 ? 95.820 7.983 -1.223 1.00 42.06 494 LEU A CA 1
ATOM 3903 C C . LEU A 1 494 ? 95.967 6.964 -2.449 1.00 42.06 494 LEU A C 1
ATOM 3905 O O . LEU A 1 494 ? 95.760 5.767 -2.284 1.00 42.06 494 LEU A O 1
ATOM 3909 N N . GLN A 1 495 ? 96.494 7.456 -3.628 1.00 33.91 495 GLN A N 1
ATOM 3910 C CA . GLN A 1 495 ? 97.338 6.834 -4.750 1.00 33.91 495 GLN A CA 1
ATOM 3911 C C . GLN A 1 495 ? 96.868 6.710 -6.273 1.00 33.91 495 GLN A C 1
ATOM 3913 O O . GLN A 1 495 ? 95.706 6.951 -6.580 1.00 33.91 495 GLN A O 1
ATOM 3918 N N . ALA A 1 496 ? 97.802 6.438 -7.247 1.00 40.84 496 ALA A N 1
ATOM 3919 C CA . ALA A 1 496 ? 97.714 6.434 -8.768 1.00 40.84 496 ALA A CA 1
ATOM 3920 C C . ALA A 1 496 ? 98.904 5.640 -9.469 1.00 40.84 496 ALA A C 1
ATOM 3922 O O . ALA A 1 496 ? 99.729 5.148 -8.707 1.00 40.84 496 ALA A O 1
ATOM 3923 N N . GLY A 1 497 ? 99.189 5.448 -10.802 1.00 43.00 497 GLY A N 1
ATOM 3924 C CA . GLY A 1 497 ? 98.652 5.776 -12.176 1.00 43.00 497 GLY A CA 1
ATOM 3925 C C . GLY A 1 497 ? 99.691 5.559 -13.371 1.00 43.00 497 GLY A C 1
ATOM 3926 O O . GLY A 1 497 ? 100.836 5.254 -13.062 1.00 43.00 497 GLY A O 1
ATOM 3927 N N . LEU A 1 498 ? 99.340 5.799 -14.682 1.00 43.12 498 LEU A N 1
ATOM 3928 C CA . LEU A 1 498 ? 100.186 6.181 -15.908 1.00 43.12 498 LEU A CA 1
ATOM 3929 C C . LEU A 1 498 ? 100.705 5.223 -17.082 1.00 43.12 498 LEU A C 1
ATOM 3931 O O . LEU A 1 498 ? 101.199 4.136 -16.821 1.00 43.12 498 LEU A O 1
ATOM 3935 N N . GLN A 1 499 ? 100.742 5.774 -18.346 1.00 41.34 499 GLN A N 1
ATOM 3936 C CA . GLN A 1 499 ? 101.685 5.661 -19.554 1.00 41.34 499 GLN A CA 1
ATOM 3937 C C . GLN A 1 499 ? 101.912 4.366 -20.446 1.00 41.34 499 GLN A C 1
ATOM 3939 O O . GLN A 1 499 ? 101.585 3.287 -19.976 1.00 41.34 499 GLN A O 1
ATOM 3944 N N . SER A 1 500 ? 102.522 4.325 -21.689 1.00 37.03 500 SER A N 1
ATOM 3945 C CA . SER A 1 500 ? 102.673 5.214 -22.924 1.00 37.03 500 SER A CA 1
ATOM 3946 C C . SER A 1 500 ? 103.474 4.603 -24.172 1.00 37.03 500 SER A C 1
ATOM 3948 O O . SER A 1 500 ? 104.229 3.655 -23.987 1.00 37.03 500 SER A O 1
ATOM 3950 N N . THR A 1 501 ? 103.400 5.195 -25.411 1.00 39.03 501 THR A N 1
ATOM 3951 C CA . THR A 1 501 ? 104.292 5.104 -26.669 1.00 39.03 501 THR A CA 1
ATOM 3952 C C . THR A 1 501 ? 104.392 3.813 -27.574 1.00 39.03 501 THR A C 1
ATOM 3954 O O . THR A 1 501 ? 103.971 2.764 -27.107 1.00 39.03 501 THR A O 1
ATOM 3957 N N . GLU A 1 502 ? 104.982 3.696 -28.816 1.00 41.00 502 GLU A N 1
ATOM 3958 C CA . GLU A 1 502 ? 105.062 4.442 -30.148 1.00 41.00 502 GLU A CA 1
ATOM 3959 C C . GLU A 1 502 ? 105.775 3.626 -31.325 1.00 41.00 502 GLU A C 1
ATOM 3961 O O . GLU A 1 502 ? 106.587 2.765 -30.996 1.00 41.00 502 GLU A O 1
ATOM 3966 N N . ARG A 1 503 ? 105.572 3.897 -32.665 1.00 38.41 503 ARG A N 1
ATOM 3967 C CA . ARG A 1 503 ? 106.453 3.511 -33.862 1.00 38.41 503 ARG A CA 1
ATOM 3968 C C . ARG A 1 503 ? 106.048 4.041 -35.307 1.00 38.41 503 ARG A C 1
ATOM 3970 O O . ARG A 1 503 ? 105.214 3.420 -35.946 1.00 38.41 503 ARG A O 1
ATOM 3977 N N . GLY A 1 504 ? 106.766 5.001 -35.936 1.00 41.00 504 GLY A N 1
ATOM 3978 C CA . GLY A 1 504 ? 107.118 5.044 -37.407 1.00 41.00 504 GLY A CA 1
ATOM 3979 C C . GLY A 1 504 ? 106.093 5.363 -38.563 1.00 41.00 504 GLY A C 1
ATOM 3980 O O . GLY A 1 504 ? 105.434 4.443 -39.039 1.00 41.00 504 GLY A O 1
ATOM 3981 N N . PRO A 1 505 ? 106.060 6.568 -39.198 1.00 53.72 505 PRO A N 1
ATOM 3982 C CA . PRO A 1 505 ? 104.871 7.085 -39.934 1.00 53.72 505 PRO A CA 1
ATOM 3983 C C . PRO A 1 505 ? 104.371 6.481 -41.274 1.00 53.72 505 PRO A C 1
ATOM 3985 O O . PRO A 1 505 ? 103.163 6.449 -41.472 1.00 53.72 505 PRO A O 1
ATOM 3988 N N . SER A 1 506 ? 105.211 6.084 -42.245 1.00 48.06 506 SER A N 1
ATOM 3989 C CA . SER A 1 506 ? 104.713 5.827 -43.629 1.00 48.06 506 SER A CA 1
ATOM 3990 C C . SER A 1 506 ? 104.214 4.393 -43.863 1.00 48.06 506 SER A C 1
ATOM 3992 O O . SER A 1 506 ? 103.147 4.186 -44.438 1.00 48.06 506 SER A O 1
ATOM 3994 N N . ALA A 1 507 ? 104.918 3.395 -43.318 1.00 51.44 507 ALA A N 1
ATOM 3995 C CA . ALA A 1 507 ? 104.362 2.046 -43.202 1.00 51.44 507 ALA A CA 1
ATOM 3996 C C . ALA A 1 507 ? 103.123 2.054 -42.287 1.00 51.44 507 ALA A C 1
ATOM 3998 O O . ALA A 1 507 ? 102.129 1.411 -42.615 1.00 51.44 507 ALA A O 1
ATOM 3999 N N . LEU A 1 508 ? 103.136 2.866 -41.215 1.00 57.53 508 LEU A N 1
ATOM 4000 C CA . LEU A 1 508 ? 101.932 3.156 -40.437 1.00 57.53 508 LEU A CA 1
ATOM 4001 C C . LEU A 1 508 ? 100.813 3.779 -41.272 1.00 57.53 508 LEU A C 1
ATOM 4003 O O . LEU A 1 508 ? 99.675 3.511 -40.947 1.00 57.53 508 LEU A O 1
ATOM 4007 N N . ALA A 1 509 ? 101.054 4.581 -42.311 1.00 59.50 509 ALA A N 1
ATOM 4008 C CA . ALA A 1 509 ? 99.954 5.199 -43.054 1.00 59.50 509 ALA A CA 1
ATOM 4009 C C . ALA A 1 509 ? 99.086 4.135 -43.749 1.00 59.50 509 ALA A C 1
ATOM 4011 O O . ALA A 1 509 ? 97.899 4.022 -43.455 1.00 59.50 509 ALA A O 1
ATOM 4012 N N . LEU A 1 510 ? 99.685 3.288 -44.595 1.00 58.44 510 LEU A N 1
ATOM 4013 C CA . LEU A 1 510 ? 98.949 2.209 -45.265 1.00 58.44 510 LEU A CA 1
ATOM 4014 C C . LEU A 1 510 ? 98.538 1.087 -44.304 1.00 58.44 510 LEU A C 1
ATOM 4016 O O . LEU A 1 510 ? 97.437 0.557 -44.444 1.00 58.44 510 LEU A O 1
ATOM 4020 N N . GLN A 1 511 ? 99.367 0.735 -43.313 1.00 61.12 511 GLN A N 1
ATOM 4021 C CA . GLN A 1 511 ? 98.993 -0.298 -42.346 1.00 61.12 511 GLN A CA 1
ATOM 4022 C C . GLN A 1 511 ? 97.893 0.188 -41.397 1.00 61.12 511 GLN A C 1
ATOM 4024 O O . GLN A 1 511 ? 96.945 -0.552 -41.180 1.00 61.12 511 GLN A O 1
ATOM 4029 N N . ALA A 1 512 ? 97.940 1.424 -40.889 1.00 65.88 512 ALA A N 1
ATOM 4030 C CA . ALA A 1 512 ? 96.859 1.987 -40.082 1.00 65.88 512 ALA A CA 1
ATOM 4031 C C . ALA A 1 512 ? 95.601 2.229 -40.917 1.00 65.88 512 ALA A C 1
ATOM 4033 O O . ALA A 1 512 ? 94.516 2.060 -40.384 1.00 65.88 512 ALA A O 1
ATOM 4034 N N . GLN A 1 513 ? 95.701 2.561 -42.208 1.00 68.06 513 GLN A N 1
ATOM 4035 C CA . GLN A 1 513 ? 94.527 2.667 -43.079 1.00 68.06 513 GLN A CA 1
ATOM 4036 C C . GLN A 1 513 ? 93.888 1.292 -43.332 1.00 68.06 513 GLN A C 1
ATOM 4038 O O . GLN A 1 513 ? 92.671 1.159 -43.221 1.00 68.06 513 GLN A O 1
ATOM 4043 N N . LEU A 1 514 ? 94.685 0.242 -43.568 1.00 72.06 514 LEU A N 1
ATOM 4044 C CA . LEU A 1 514 ? 94.176 -1.129 -43.661 1.00 72.06 514 LEU A CA 1
ATOM 4045 C C . LEU A 1 514 ? 93.628 -1.624 -42.313 1.00 72.06 514 LEU A C 1
ATOM 4047 O O . LEU A 1 514 ? 92.552 -2.208 -42.269 1.00 72.06 514 LEU A O 1
ATOM 4051 N N . GLU A 1 515 ? 94.314 -1.345 -41.204 1.00 74.94 515 GLU A N 1
ATOM 4052 C CA . GLU A 1 515 ? 93.836 -1.640 -39.853 1.00 74.94 515 GLU A CA 1
ATOM 4053 C C . GLU A 1 515 ? 92.576 -0.848 -39.502 1.00 74.94 515 GLU A C 1
ATOM 4055 O O . GLU A 1 515 ? 91.742 -1.383 -38.789 1.00 74.94 515 GLU A O 1
ATOM 4060 N N . LEU A 1 516 ? 92.409 0.392 -39.969 1.00 80.75 516 LEU A N 1
ATOM 4061 C CA . LEU A 1 516 ? 91.187 1.179 -39.788 1.00 80.75 516 LEU A CA 1
ATOM 4062 C C . LEU A 1 516 ? 90.045 0.570 -40.594 1.00 80.75 516 LEU A C 1
ATOM 4064 O O . LEU A 1 516 ? 88.973 0.387 -40.036 1.00 80.75 516 LEU A O 1
ATOM 4068 N N . HIS A 1 517 ? 90.272 0.162 -41.845 1.00 77.56 517 HIS A N 1
ATOM 4069 C CA . HIS A 1 517 ? 89.261 -0.569 -42.611 1.00 77.56 517 HIS A CA 1
ATOM 4070 C C . HIS A 1 517 ? 88.935 -1.941 -41.995 1.00 77.56 517 HIS A C 1
ATOM 4072 O O . HIS A 1 517 ? 87.771 -2.322 -41.973 1.00 77.56 517 HIS A O 1
ATOM 4078 N N . VAL A 1 518 ? 89.906 -2.663 -41.426 1.00 78.19 518 VAL A N 1
ATOM 4079 C CA . VAL A 1 518 ? 89.665 -3.927 -40.701 1.00 78.19 518 VAL A CA 1
ATOM 4080 C C . VAL A 1 518 ? 88.942 -3.687 -39.371 1.00 78.19 518 VAL A C 1
ATOM 4082 O O . VAL A 1 518 ? 88.006 -4.418 -39.059 1.00 78.19 518 VAL A O 1
ATOM 4085 N N . LYS A 1 519 ? 89.313 -2.651 -38.607 1.00 84.19 519 LYS A N 1
ATOM 4086 C CA . LYS A 1 519 ? 88.632 -2.243 -37.366 1.00 84.19 519 LYS A CA 1
ATOM 4087 C C . LYS A 1 519 ? 87.198 -1.813 -37.664 1.00 84.19 519 LYS A C 1
ATOM 4089 O O . LYS A 1 519 ? 86.293 -2.279 -36.984 1.00 84.19 519 LYS A O 1
ATOM 4094 N N . GLU A 1 520 ? 86.975 -1.038 -38.719 1.00 83.50 520 GLU A N 1
ATOM 4095 C CA . GLU A 1 520 ? 85.651 -0.586 -39.151 1.00 83.50 520 GLU A CA 1
ATOM 4096 C C . GLU A 1 520 ? 84.793 -1.741 -39.686 1.00 83.50 520 GLU A C 1
ATOM 4098 O O . GLU A 1 520 ? 83.642 -1.883 -39.285 1.00 83.50 520 GLU A O 1
ATOM 4103 N N . VAL A 1 521 ? 85.355 -2.647 -40.494 1.00 81.69 521 VAL A N 1
ATOM 4104 C CA . VAL A 1 521 ? 84.668 -3.889 -40.889 1.00 81.69 521 VAL A CA 1
ATOM 4105 C C . VAL A 1 521 ? 84.352 -4.751 -39.665 1.00 81.69 521 VAL A C 1
ATOM 4107 O O . VAL A 1 521 ? 83.257 -5.300 -39.597 1.00 81.69 521 VAL A O 1
ATOM 4110 N N . SER A 1 522 ? 85.238 -4.834 -38.666 1.00 82.06 522 SER A N 1
ATOM 4111 C CA . SER A 1 522 ? 84.952 -5.563 -37.423 1.00 82.06 522 SER A CA 1
ATOM 4112 C C . SER A 1 522 ? 83.868 -4.881 -36.577 1.00 82.06 522 SER A C 1
ATOM 4114 O O . SER A 1 522 ? 82.995 -5.574 -36.065 1.00 82.06 522 SER A O 1
ATOM 4116 N N . ARG A 1 523 ? 83.845 -3.538 -36.522 1.00 91.88 523 ARG A N 1
ATOM 4117 C CA . ARG A 1 523 ? 82.812 -2.731 -35.855 1.00 91.88 523 ARG A CA 1
ATOM 4118 C C . ARG A 1 523 ? 81.449 -2.954 -36.506 1.00 91.88 523 ARG A C 1
ATOM 4120 O O . ARG A 1 523 ? 80.488 -3.291 -35.820 1.00 91.88 523 ARG A O 1
ATOM 4127 N N . LEU A 1 524 ? 81.386 -2.864 -37.833 1.00 87.38 524 LEU A N 1
ATOM 4128 C CA . LEU A 1 524 ? 80.180 -3.126 -38.618 1.00 87.38 524 LEU A CA 1
ATOM 4129 C C . LEU A 1 524 ? 79.750 -4.601 -38.537 1.00 87.38 524 LEU A C 1
ATOM 4131 O O . LEU A 1 524 ? 78.556 -4.887 -38.541 1.00 87.38 524 LEU A O 1
ATOM 4135 N N . GLN A 1 525 ? 80.684 -5.550 -38.399 1.00 80.69 525 GLN A N 1
ATOM 4136 C CA . GLN A 1 525 ? 80.361 -6.955 -38.127 1.00 80.69 525 GLN A CA 1
ATOM 4137 C C . GLN A 1 525 ? 79.767 -7.149 -36.725 1.00 80.69 525 GLN A C 1
ATOM 4139 O O . GLN A 1 525 ? 78.763 -7.855 -36.612 1.00 80.69 525 GLN A O 1
ATOM 4144 N N . THR A 1 526 ? 80.315 -6.515 -35.681 1.00 88.19 526 THR A N 1
ATOM 4145 C CA . THR A 1 526 ? 79.728 -6.551 -34.329 1.00 88.19 526 THR A CA 1
ATOM 4146 C C . THR A 1 526 ? 78.365 -5.868 -34.289 1.00 88.19 526 THR A C 1
ATOM 4148 O O . THR A 1 526 ? 77.414 -6.462 -33.798 1.00 88.19 526 THR A O 1
ATOM 4151 N N . GLU A 1 527 ? 78.210 -4.699 -34.912 1.00 90.81 527 GLU A N 1
ATOM 4152 C CA . GLU A 1 527 ? 76.925 -3.993 -34.995 1.00 90.81 527 GLU A CA 1
ATOM 4153 C C . GLU A 1 527 ? 75.892 -4.795 -35.798 1.00 90.81 527 GLU A C 1
ATOM 4155 O O . GLU A 1 527 ? 74.733 -4.882 -35.400 1.00 90.81 527 GLU A O 1
ATOM 4160 N N . ALA A 1 528 ? 76.299 -5.487 -36.868 1.00 84.00 528 ALA A N 1
ATOM 4161 C CA . ALA A 1 528 ? 75.424 -6.413 -37.580 1.00 84.00 528 ALA A CA 1
ATOM 4162 C C . ALA A 1 528 ? 75.056 -7.651 -36.742 1.00 84.00 528 ALA A C 1
ATOM 4164 O O . ALA A 1 528 ? 73.971 -8.203 -36.925 1.00 84.00 528 ALA A O 1
ATOM 4165 N N . VAL A 1 529 ? 75.925 -8.147 -35.851 1.00 91.31 529 VAL A N 1
ATOM 4166 C CA . VAL A 1 529 ? 75.561 -9.198 -34.876 1.00 91.31 529 VAL A CA 1
ATOM 4167 C C . VAL A 1 529 ? 74.559 -8.649 -33.859 1.00 91.31 529 VAL A C 1
ATOM 4169 O O . VAL A 1 529 ? 73.483 -9.226 -33.728 1.00 91.31 529 VAL A O 1
ATOM 4172 N N . ASP A 1 530 ? 74.839 -7.508 -33.233 1.00 90.25 530 ASP A N 1
ATOM 4173 C CA . ASP A 1 530 ? 73.965 -6.881 -32.235 1.00 90.25 530 ASP A CA 1
ATOM 4174 C C . ASP A 1 530 ? 72.581 -6.544 -32.801 1.00 90.25 530 ASP A C 1
ATOM 4176 O O . ASP A 1 530 ? 71.567 -6.802 -32.153 1.00 90.25 530 ASP A O 1
ATOM 4180 N N . LEU A 1 531 ? 72.508 -6.023 -34.029 1.00 89.12 531 LEU A N 1
ATOM 4181 C CA . LEU A 1 531 ? 71.242 -5.772 -34.719 1.00 89.12 531 LEU A CA 1
ATOM 4182 C C . LEU A 1 531 ? 70.483 -7.074 -35.014 1.00 89.12 531 LEU A C 1
ATOM 4184 O O . LEU A 1 531 ? 69.268 -7.111 -34.834 1.00 89.12 531 LEU A O 1
ATOM 4188 N N . ARG A 1 532 ? 71.167 -8.165 -35.392 1.00 86.69 532 ARG A N 1
ATOM 4189 C CA . ARG A 1 532 ? 70.524 -9.483 -35.567 1.00 86.69 532 ARG A CA 1
ATOM 4190 C C . ARG A 1 532 ? 70.010 -10.050 -34.242 1.00 86.69 532 ARG A C 1
ATOM 4192 O O . ARG A 1 532 ? 68.894 -10.563 -34.222 1.00 86.69 532 ARG A O 1
ATOM 4199 N N . CYS A 1 533 ? 70.755 -9.907 -33.146 1.00 90.12 533 CYS A N 1
ATOM 4200 C CA . CYS A 1 533 ? 70.293 -10.278 -31.806 1.00 90.12 533 CYS A CA 1
ATOM 4201 C C . CYS A 1 533 ? 69.052 -9.464 -31.405 1.00 90.12 533 CYS A C 1
ATOM 4203 O O . CYS A 1 533 ? 68.021 -10.048 -31.086 1.00 90.12 533 CYS A O 1
ATOM 4205 N N . ARG A 1 534 ? 69.092 -8.131 -31.548 1.00 89.69 534 ARG A N 1
ATOM 4206 C CA . ARG A 1 534 ? 67.946 -7.243 -31.268 1.00 89.69 534 ARG A CA 1
ATOM 4207 C C . ARG A 1 534 ? 66.714 -7.588 -32.107 1.00 89.69 534 ARG A C 1
ATOM 4209 O O . ARG A 1 534 ? 65.614 -7.598 -31.571 1.00 89.69 534 ARG A O 1
ATOM 4216 N N . VAL A 1 535 ? 66.874 -7.914 -33.392 1.00 89.12 535 VAL A N 1
ATOM 4217 C CA . VAL A 1 535 ? 65.762 -8.364 -34.252 1.00 89.12 535 VAL A CA 1
ATOM 4218 C C . VAL A 1 535 ? 65.201 -9.712 -33.784 1.00 89.12 535 VAL A C 1
ATOM 4220 O O . VAL A 1 535 ? 63.983 -9.876 -33.748 1.00 89.12 535 VAL A O 1
ATOM 4223 N N . GLN A 1 536 ? 66.047 -10.662 -33.371 1.00 89.00 536 GLN A N 1
ATOM 4224 C CA . GLN A 1 536 ? 65.581 -11.928 -32.793 1.00 89.00 536 GLN A CA 1
ATOM 4225 C C . GLN A 1 536 ? 64.860 -11.734 -31.454 1.00 89.00 536 GLN A C 1
ATOM 4227 O O . GLN A 1 536 ? 63.866 -12.410 -31.204 1.00 89.00 536 GLN A O 1
ATOM 4232 N N . ASP A 1 537 ? 65.323 -10.825 -30.598 1.00 89.38 537 ASP A N 1
ATOM 4233 C CA . ASP A 1 537 ? 64.683 -10.545 -29.310 1.00 89.38 537 ASP A CA 1
ATOM 4234 C C . ASP A 1 537 ? 63.353 -9.802 -29.490 1.00 89.38 537 ASP A C 1
ATOM 4236 O O . ASP A 1 537 ? 62.348 -10.212 -28.916 1.00 89.38 537 ASP A O 1
ATOM 4240 N N . LEU A 1 538 ? 63.281 -8.816 -30.389 1.00 88.56 538 LEU A N 1
ATOM 4241 C CA . LEU A 1 538 ? 62.014 -8.184 -30.780 1.00 88.56 538 LEU A CA 1
ATOM 4242 C C . LEU A 1 538 ? 61.028 -9.189 -31.402 1.00 88.56 538 LEU A C 1
ATOM 4244 O O . LEU A 1 538 ? 59.825 -9.088 -31.162 1.00 88.56 538 LEU A O 1
ATOM 4248 N N . ALA A 1 539 ? 61.507 -10.193 -32.144 1.00 86.44 539 ALA A N 1
ATOM 4249 C CA . ALA A 1 539 ? 60.662 -11.279 -32.641 1.00 86.44 539 ALA A CA 1
ATOM 4250 C C . ALA A 1 539 ? 60.141 -12.189 -31.509 1.00 86.44 539 ALA A C 1
ATOM 4252 O O . ALA A 1 539 ? 58.971 -12.572 -31.533 1.00 86.44 539 ALA A O 1
ATOM 4253 N N . LYS A 1 540 ? 60.960 -12.491 -30.488 1.00 91.75 540 LYS A N 1
ATOM 4254 C CA . LYS A 1 540 ? 60.523 -13.228 -29.283 1.00 91.75 540 LYS A CA 1
ATOM 4255 C C . LYS A 1 540 ? 59.479 -12.437 -28.494 1.00 91.75 540 LYS A C 1
ATOM 4257 O O . LYS A 1 540 ? 58.463 -13.010 -28.112 1.00 91.75 540 LYS A O 1
ATOM 4262 N N . GLU A 1 541 ? 59.685 -11.136 -28.284 1.00 88.88 541 GLU A N 1
ATOM 4263 C CA . GLU A 1 541 ? 58.702 -10.290 -27.594 1.00 88.88 541 GLU A CA 1
ATOM 4264 C C . GLU A 1 541 ? 57.408 -10.133 -28.406 1.00 88.88 541 GLU A C 1
ATOM 4266 O O . GLU A 1 541 ? 56.328 -10.194 -27.821 1.00 88.88 541 GLU A O 1
ATOM 4271 N N . LYS A 1 542 ? 57.475 -10.047 -29.746 1.00 90.88 542 LYS A N 1
ATOM 4272 C CA . LYS A 1 542 ? 56.274 -10.094 -30.599 1.00 90.88 542 LYS A CA 1
ATOM 4273 C C . LYS A 1 542 ? 55.499 -11.402 -30.409 1.00 90.88 542 LYS A C 1
ATOM 4275 O O . LYS A 1 542 ? 54.287 -11.355 -30.235 1.00 90.88 542 LYS A O 1
ATOM 4280 N N . LEU A 1 543 ? 56.176 -12.554 -30.416 1.00 93.12 543 LEU A N 1
ATOM 4281 C CA . LEU A 1 543 ? 55.527 -13.858 -30.219 1.00 93.12 543 LEU A CA 1
ATOM 4282 C C . LEU A 1 543 ? 54.919 -14.001 -28.815 1.00 93.12 543 LEU A C 1
ATOM 4284 O O . LEU A 1 543 ? 53.819 -14.527 -28.685 1.00 93.12 543 LEU A O 1
ATOM 4288 N N . LYS A 1 544 ? 55.580 -13.484 -27.769 1.00 92.56 544 LYS A N 1
ATOM 4289 C CA . LYS A 1 544 ? 55.006 -13.422 -26.413 1.00 92.56 544 LYS A CA 1
ATOM 4290 C C . LYS A 1 544 ? 53.759 -12.539 -26.357 1.00 92.56 544 LYS A C 1
ATOM 4292 O O . LYS A 1 544 ? 52.766 -12.949 -25.768 1.00 92.56 544 LYS A O 1
ATOM 4297 N N . ALA A 1 545 ? 53.806 -11.351 -26.961 1.00 85.19 545 ALA A N 1
ATOM 4298 C CA . ALA A 1 545 ? 52.669 -10.435 -27.007 1.00 85.19 545 ALA A CA 1
ATOM 4299 C C . ALA A 1 545 ? 51.490 -11.032 -27.794 1.00 85.19 545 ALA A C 1
ATOM 4301 O O . ALA A 1 545 ? 50.346 -10.882 -27.380 1.00 85.19 545 ALA A O 1
ATOM 4302 N N . GLN A 1 546 ? 51.767 -11.764 -28.878 1.00 87.69 546 GLN A N 1
ATOM 4303 C CA . GLN A 1 546 ? 50.743 -12.473 -29.642 1.00 87.69 546 GLN A CA 1
ATOM 4304 C C . GLN A 1 546 ? 50.112 -13.616 -28.828 1.00 87.69 546 GLN A C 1
ATOM 4306 O O . GLN A 1 546 ? 48.894 -13.667 -28.715 1.00 87.69 546 GLN A O 1
ATOM 4311 N N . ALA A 1 547 ? 50.908 -14.462 -28.166 1.00 91.62 547 ALA A N 1
ATOM 4312 C CA . ALA A 1 547 ? 50.374 -15.514 -27.295 1.00 91.62 547 ALA A CA 1
ATOM 4313 C C . ALA A 1 547 ? 49.587 -14.951 -26.089 1.00 91.62 547 ALA A C 1
ATOM 4315 O O . ALA A 1 547 ? 48.630 -15.562 -25.622 1.00 91.62 547 ALA A O 1
ATOM 4316 N N . GLN A 1 548 ? 49.962 -13.770 -25.581 1.00 90.06 548 GLN A N 1
ATOM 4317 C CA . GLN A 1 548 ? 49.191 -13.059 -24.554 1.00 90.06 548 GLN A CA 1
ATOM 4318 C C . GLN A 1 548 ? 47.865 -12.504 -25.090 1.00 90.06 548 GLN A C 1
ATOM 4320 O O . GLN A 1 548 ? 46.885 -12.499 -24.347 1.00 90.06 548 GLN A O 1
ATOM 4325 N N . LEU A 1 549 ? 47.819 -12.067 -26.353 1.00 90.25 549 LEU A N 1
ATOM 4326 C CA . LEU A 1 549 ? 46.584 -11.660 -27.023 1.00 90.25 549 LEU A CA 1
ATOM 4327 C C . LEU A 1 549 ? 45.653 -12.861 -27.229 1.00 90.25 549 LEU A C 1
ATOM 4329 O O . LEU A 1 549 ? 44.514 -12.799 -26.789 1.00 90.25 549 LEU A O 1
ATOM 4333 N N . GLU A 1 550 ? 46.156 -13.971 -27.773 1.00 93.56 550 GLU A N 1
ATOM 4334 C CA . GLU A 1 550 ? 45.387 -15.208 -27.999 1.00 93.56 550 GLU A CA 1
ATOM 4335 C C . GLU A 1 550 ? 44.764 -15.745 -26.688 1.00 93.56 550 GLU A C 1
ATOM 4337 O O . GLU A 1 550 ? 43.594 -16.127 -26.652 1.00 93.56 550 GLU A O 1
ATOM 4342 N N . VAL A 1 551 ? 45.501 -15.696 -25.567 1.00 94.25 551 VAL A N 1
ATOM 4343 C CA . VAL A 1 551 ? 44.975 -16.050 -24.230 1.00 94.25 551 VAL A CA 1
ATOM 4344 C C . VAL A 1 551 ? 43.951 -15.030 -23.715 1.00 94.25 551 VAL A C 1
ATOM 4346 O O . VAL A 1 551 ? 42.964 -15.416 -23.085 1.00 94.25 551 VAL A O 1
ATOM 4349 N N . ALA A 1 552 ? 44.152 -13.734 -23.968 1.00 86.31 552 ALA A N 1
ATOM 4350 C CA . ALA A 1 552 ? 43.188 -12.706 -23.585 1.00 86.31 552 ALA A CA 1
ATOM 4351 C C . ALA A 1 552 ? 41.876 -12.852 -24.374 1.00 86.31 552 ALA A C 1
ATOM 4353 O O . ALA A 1 552 ? 40.803 -12.807 -23.771 1.00 86.31 552 ALA A O 1
ATOM 4354 N N . GLU A 1 553 ? 41.954 -13.100 -25.681 1.00 91.50 553 GLU A N 1
ATOM 4355 C CA . GLU A 1 553 ? 40.815 -13.334 -26.572 1.00 91.50 553 GLU A CA 1
ATOM 4356 C C . GLU A 1 553 ? 40.021 -14.571 -26.136 1.00 91.50 553 GLU A C 1
ATOM 4358 O O . GLU A 1 553 ? 38.821 -14.446 -25.884 1.00 91.50 553 GLU A O 1
ATOM 4363 N N . ALA A 1 554 ? 40.688 -15.705 -25.893 1.00 90.88 554 ALA A N 1
ATOM 4364 C CA . ALA A 1 554 ? 40.053 -16.907 -25.346 1.00 90.88 554 ALA A CA 1
ATOM 4365 C C . ALA A 1 554 ? 39.336 -16.635 -24.007 1.00 90.88 554 ALA A C 1
ATOM 4367 O O . ALA A 1 554 ? 38.170 -16.989 -23.845 1.00 90.88 554 ALA A O 1
ATOM 4368 N N . SER A 1 555 ? 39.973 -15.916 -23.072 1.00 83.44 555 SER A N 1
ATOM 4369 C CA . SER A 1 555 ? 39.327 -15.549 -21.798 1.00 83.44 555 SER A CA 1
ATOM 4370 C C . SER A 1 555 ? 38.127 -14.603 -21.974 1.00 83.44 555 SER A C 1
ATOM 4372 O O . SER A 1 555 ? 37.184 -14.632 -21.183 1.00 83.44 555 SER A O 1
ATOM 4374 N N . CYS A 1 556 ? 38.110 -13.785 -23.034 1.00 89.06 556 CYS A N 1
ATOM 4375 C CA . CYS A 1 556 ? 36.955 -12.959 -23.383 1.00 89.06 556 CYS A CA 1
ATOM 4376 C C . CYS A 1 556 ? 35.817 -13.790 -23.994 1.00 89.06 556 CYS A C 1
ATOM 4378 O O . CYS A 1 556 ? 34.654 -13.438 -23.814 1.00 89.06 556 CYS A O 1
ATOM 4380 N N . GLU A 1 557 ? 36.117 -14.876 -24.705 1.00 93.25 557 GLU A N 1
ATOM 4381 C CA . GLU A 1 557 ? 35.114 -15.821 -25.210 1.00 93.25 557 GLU A CA 1
ATOM 4382 C C . GLU A 1 557 ? 34.512 -16.674 -24.088 1.00 93.25 557 GLU A C 1
ATOM 4384 O O . GLU A 1 557 ? 33.288 -16.795 -24.011 1.00 93.25 557 GLU A O 1
ATOM 4389 N N . GLU A 1 558 ? 35.332 -17.145 -23.144 1.00 94.88 558 GLU A N 1
ATOM 4390 C CA . GLU A 1 558 ? 34.860 -17.778 -21.906 1.00 94.88 558 GLU A CA 1
ATOM 4391 C C . GLU A 1 558 ? 33.909 -16.843 -21.139 1.00 94.88 558 GLU A C 1
ATOM 4393 O O . GLU A 1 558 ? 32.779 -17.230 -20.832 1.00 94.88 558 GLU A O 1
ATOM 4398 N N . LEU A 1 559 ? 34.304 -15.584 -20.906 1.00 89.81 559 LEU A N 1
ATOM 4399 C CA . LEU A 1 559 ? 33.469 -14.592 -20.217 1.00 89.81 559 LEU A CA 1
ATOM 4400 C C . LEU A 1 559 ? 32.168 -14.259 -20.966 1.00 89.81 559 LEU A C 1
ATOM 4402 O O . LEU A 1 559 ? 31.133 -14.103 -20.315 1.00 89.81 559 LEU A O 1
ATOM 4406 N N . LYS A 1 560 ? 32.173 -14.194 -22.307 1.00 92.88 560 LYS A N 1
ATOM 4407 C CA . LYS A 1 560 ? 30.934 -14.073 -23.103 1.00 92.88 560 LYS A CA 1
ATOM 4408 C C . LYS A 1 560 ? 30.029 -15.283 -22.869 1.00 92.88 560 LYS A C 1
ATOM 4410 O O . LYS A 1 560 ? 28.873 -15.102 -22.507 1.00 92.88 560 LYS A O 1
ATOM 4415 N N . SER A 1 561 ? 30.568 -16.501 -22.973 1.00 93.00 561 SER A N 1
ATOM 4416 C CA . SER A 1 561 ? 29.786 -17.732 -22.796 1.00 93.00 561 SER A CA 1
ATOM 4417 C C . SER A 1 561 ? 29.159 -17.847 -21.400 1.00 93.00 561 SER A C 1
ATOM 4419 O O . SER A 1 561 ? 27.994 -18.222 -21.282 1.00 93.00 561 SER A O 1
ATOM 4421 N N . LEU A 1 562 ? 29.879 -17.439 -20.347 1.00 93.75 562 LEU A N 1
ATOM 4422 C CA . LEU A 1 562 ? 29.354 -17.362 -18.980 1.00 93.75 562 LEU A CA 1
ATOM 4423 C C . LEU A 1 562 ? 28.291 -16.265 -18.835 1.00 93.75 562 LEU A C 1
ATOM 4425 O O . LEU A 1 562 ? 27.288 -16.468 -18.155 1.00 93.75 562 LEU A O 1
ATOM 4429 N N . THR A 1 563 ? 28.475 -15.121 -19.499 1.00 91.94 563 THR A N 1
ATOM 4430 C CA . THR A 1 563 ? 27.486 -14.031 -19.515 1.00 91.94 563 THR A CA 1
ATOM 4431 C C . THR A 1 563 ? 26.186 -14.475 -20.186 1.00 91.94 563 THR A C 1
ATOM 4433 O O . THR A 1 563 ? 25.107 -14.215 -19.660 1.00 91.94 563 THR A O 1
ATOM 4436 N N . ASP A 1 564 ? 26.265 -15.180 -21.314 1.00 92.50 564 ASP A N 1
ATOM 4437 C CA . ASP A 1 564 ? 25.088 -15.655 -22.046 1.00 92.50 564 ASP A CA 1
ATOM 4438 C C . ASP A 1 564 ? 24.402 -16.839 -21.338 1.00 92.50 564 ASP A C 1
ATOM 4440 O O . ASP A 1 564 ? 23.172 -16.915 -21.313 1.00 92.50 564 ASP A O 1
ATOM 4444 N N . GLN A 1 565 ? 25.162 -17.694 -20.640 1.00 94.81 565 GLN A N 1
ATOM 4445 C CA . GLN A 1 565 ? 24.595 -18.669 -19.700 1.00 94.81 565 GLN A CA 1
ATOM 4446 C C . GLN A 1 565 ? 23.821 -17.976 -18.569 1.00 94.81 565 GLN A C 1
ATOM 4448 O O . GLN A 1 565 ? 22.679 -18.353 -18.303 1.00 94.81 565 GLN A O 1
ATOM 4453 N N . LEU A 1 566 ? 24.389 -16.941 -17.939 1.00 91.94 566 LEU A N 1
ATOM 4454 C CA . LEU A 1 566 ? 23.715 -16.184 -16.879 1.00 91.94 566 LEU A CA 1
ATOM 4455 C C . LEU A 1 566 ? 22.454 -15.465 -17.384 1.00 91.94 566 LEU A C 1
ATOM 4457 O O . LEU A 1 566 ? 21.433 -15.523 -16.702 1.00 91.94 566 LEU A O 1
ATOM 4461 N N . LYS A 1 567 ? 22.472 -14.874 -18.590 1.00 92.25 567 LYS A N 1
ATOM 4462 C CA . LYS A 1 567 ? 21.256 -14.339 -19.237 1.00 92.25 567 LYS A CA 1
ATOM 4463 C C . LYS A 1 567 ? 20.183 -15.415 -19.364 1.00 92.25 567 LYS A C 1
ATOM 4465 O O . LYS A 1 567 ? 19.087 -15.218 -18.856 1.00 92.25 567 LYS A O 1
ATOM 4470 N N . SER A 1 568 ? 20.513 -16.576 -19.936 1.00 91.25 568 SER A N 1
ATOM 4471 C CA . SER A 1 568 ? 19.536 -17.660 -20.122 1.00 91.25 568 SER A CA 1
ATOM 4472 C C . SER A 1 568 ? 18.957 -18.185 -18.798 1.00 91.25 568 SER A C 1
ATOM 4474 O O . SER A 1 568 ? 17.787 -18.557 -18.740 1.00 91.25 568 SER A O 1
ATOM 4476 N N . GLN A 1 569 ? 19.738 -18.163 -17.708 1.00 94.44 569 GLN A N 1
ATOM 4477 C CA . GLN A 1 569 ? 19.252 -18.505 -16.367 1.00 94.44 569 GLN A CA 1
ATOM 4478 C C . GLN A 1 569 ? 18.312 -17.434 -15.800 1.00 94.44 569 GLN A C 1
ATOM 4480 O O . GLN A 1 569 ? 17.291 -17.785 -15.214 1.00 94.44 569 GLN A O 1
ATOM 4485 N N . VAL A 1 570 ? 18.619 -16.146 -15.989 1.00 91.31 570 VAL A N 1
ATOM 4486 C CA . VAL A 1 570 ? 17.750 -15.031 -15.574 1.00 91.31 570 VAL A CA 1
ATOM 4487 C C . VAL A 1 570 ? 16.458 -15.001 -16.394 1.00 91.31 570 VAL A C 1
ATOM 4489 O O . VAL A 1 570 ? 15.384 -14.853 -15.825 1.00 91.31 570 VAL A O 1
ATOM 4492 N N . GLU A 1 571 ? 16.528 -15.211 -17.707 1.00 93.88 571 GLU A N 1
ATOM 4493 C CA . GLU A 1 571 ? 15.365 -15.300 -18.600 1.00 93.88 571 GLU A CA 1
ATOM 4494 C C . GLU A 1 571 ? 14.440 -16.463 -18.208 1.00 93.88 571 GLU A C 1
ATOM 4496 O O . GLU A 1 571 ? 13.231 -16.277 -18.085 1.00 93.88 571 GLU A O 1
ATOM 4501 N N . GLU A 1 572 ? 14.997 -17.644 -17.929 1.00 94.62 572 GLU A N 1
ATOM 4502 C CA . GLU A 1 572 ? 14.241 -18.816 -17.472 1.00 94.62 572 GLU A CA 1
ATOM 4503 C C . GLU A 1 572 ? 13.672 -18.644 -16.049 1.00 94.62 572 GLU A C 1
ATOM 4505 O O . GLU A 1 572 ? 12.563 -19.107 -15.777 1.00 94.62 572 GLU A O 1
ATOM 4510 N N . LEU A 1 573 ? 14.377 -17.957 -15.141 1.00 93.38 573 LEU A N 1
ATOM 4511 C CA . LEU A 1 573 ? 13.846 -17.598 -13.819 1.00 93.38 573 LEU A CA 1
ATOM 4512 C C . LEU A 1 573 ? 12.707 -16.579 -13.928 1.00 93.38 573 LEU A C 1
ATOM 4514 O O . LEU A 1 573 ? 11.653 -16.794 -13.335 1.00 93.38 573 LEU A O 1
ATOM 4518 N N . ASN A 1 574 ? 12.863 -15.533 -14.741 1.00 92.56 574 ASN A N 1
ATOM 4519 C CA . ASN A 1 574 ? 11.812 -14.552 -15.012 1.00 92.56 574 ASN A CA 1
ATOM 4520 C C . ASN A 1 574 ? 10.583 -15.224 -15.643 1.00 92.56 574 ASN A C 1
ATOM 4522 O O . ASN A 1 574 ? 9.454 -14.959 -15.234 1.00 92.56 574 ASN A O 1
ATOM 4526 N N . ARG A 1 575 ? 10.787 -16.156 -16.585 1.00 94.38 575 ARG A N 1
ATOM 4527 C CA . ARG A 1 575 ? 9.711 -16.941 -17.208 1.00 94.38 575 ARG A CA 1
ATOM 4528 C C . ARG A 1 575 ? 8.940 -17.782 -16.184 1.00 94.38 575 ARG A C 1
ATOM 4530 O O . ARG A 1 575 ? 7.720 -17.878 -16.290 1.00 94.38 575 ARG A O 1
ATOM 4537 N N . ARG A 1 576 ? 9.621 -18.372 -15.193 1.00 92.06 576 ARG A N 1
ATOM 4538 C CA . ARG A 1 576 ? 8.972 -19.086 -14.076 1.00 92.06 576 ARG A CA 1
ATOM 4539 C C . ARG A 1 576 ? 8.240 -18.131 -13.144 1.00 92.06 576 ARG A C 1
ATOM 4541 O O . ARG A 1 576 ? 7.088 -18.393 -12.835 1.00 92.06 576 ARG A O 1
ATOM 4548 N N . HIS A 1 577 ? 8.855 -17.013 -12.769 1.00 92.31 577 HIS A N 1
ATOM 4549 C CA . HIS A 1 577 ? 8.244 -16.042 -11.866 1.00 92.31 577 HIS A CA 1
ATOM 4550 C C . HIS A 1 577 ? 6.964 -15.428 -12.459 1.00 92.31 577 HIS A C 1
ATOM 4552 O O . HIS A 1 577 ? 5.955 -15.332 -11.771 1.00 92.31 577 HIS A O 1
ATOM 4558 N N . VAL A 1 578 ? 6.947 -15.122 -13.762 1.00 95.75 578 VAL A N 1
ATOM 4559 C CA . VAL A 1 578 ? 5.725 -14.706 -14.476 1.00 95.75 578 VAL A CA 1
ATOM 4560 C C . VAL A 1 578 ? 4.668 -15.819 -14.485 1.00 95.75 578 VAL A C 1
ATOM 4562 O O . VAL A 1 578 ? 3.489 -15.537 -14.297 1.00 95.75 578 VAL A O 1
ATOM 4565 N N . GLN A 1 579 ? 5.060 -17.088 -14.657 1.00 93.38 579 GLN A N 1
ATOM 4566 C CA . GLN A 1 579 ? 4.123 -18.217 -14.560 1.00 93.38 579 GLN A CA 1
ATOM 4567 C C . GLN A 1 579 ? 3.579 -18.415 -13.137 1.00 93.38 579 GLN A C 1
ATOM 4569 O O . GLN A 1 579 ? 2.408 -18.747 -12.984 1.00 93.38 579 GLN A O 1
ATOM 4574 N N . GLU A 1 580 ? 4.386 -18.179 -12.104 1.00 91.06 580 GLU A N 1
ATOM 4575 C CA . GLU A 1 580 ? 3.953 -18.197 -10.705 1.00 91.06 580 GLU A CA 1
ATOM 4576 C C . GLU A 1 580 ? 2.983 -17.045 -10.416 1.00 91.06 580 GLU A C 1
ATOM 4578 O O . GLU A 1 580 ? 1.909 -17.305 -9.885 1.00 91.06 580 GLU A O 1
ATOM 4583 N N . ILE A 1 581 ? 3.288 -15.811 -10.839 1.00 91.81 581 ILE A N 1
ATOM 4584 C CA . ILE A 1 581 ? 2.388 -14.651 -10.708 1.00 91.81 581 ILE A CA 1
ATOM 4585 C C . ILE A 1 581 ? 1.035 -14.931 -11.374 1.00 91.81 581 ILE A C 1
ATOM 4587 O O . ILE A 1 581 ? 0.005 -14.760 -10.732 1.00 91.81 581 ILE A O 1
ATOM 4591 N N . LEU A 1 582 ? 1.020 -15.439 -12.611 1.00 91.75 582 LEU A N 1
ATOM 4592 C CA . LEU A 1 582 ? -0.225 -15.782 -13.312 1.00 91.75 582 LEU A CA 1
ATOM 4593 C C . LEU A 1 582 ? -1.022 -16.889 -12.594 1.00 91.75 582 LEU A C 1
ATOM 4595 O O . LEU A 1 582 ? -2.246 -16.832 -12.548 1.00 91.75 582 LEU A O 1
ATOM 4599 N N . LEU A 1 583 ? -0.346 -17.878 -11.997 1.00 93.38 583 LEU A N 1
ATOM 4600 C CA . LEU A 1 583 ? -0.986 -18.921 -11.183 1.00 93.38 583 LEU A CA 1
ATOM 4601 C C . LEU A 1 583 ? -1.451 -18.423 -9.806 1.00 93.38 583 LEU A C 1
ATOM 4603 O O . LEU A 1 583 ? -2.294 -19.072 -9.188 1.00 93.38 583 LEU A O 1
ATOM 4607 N N . HIS A 1 584 ? -0.902 -17.316 -9.304 1.00 85.12 584 HIS A N 1
ATOM 4608 C CA . HIS A 1 584 ? -1.394 -16.630 -8.113 1.00 85.12 584 HIS A CA 1
ATOM 4609 C C . HIS A 1 584 ? -2.615 -15.769 -8.446 1.00 85.12 584 HIS A C 1
ATOM 4611 O O . HIS A 1 584 ? -3.648 -15.964 -7.817 1.00 85.12 584 HIS A O 1
ATOM 4617 N N . GLN A 1 585 ? -2.561 -14.967 -9.512 1.00 87.31 585 GLN A N 1
ATOM 4618 C CA . GLN A 1 585 ? -3.698 -14.184 -10.009 1.00 87.31 585 GLN A CA 1
ATOM 4619 C C . GLN A 1 585 ? -4.912 -15.071 -10.320 1.00 87.31 585 GLN A C 1
ATOM 4621 O O . GLN A 1 585 ? -6.001 -14.803 -9.838 1.00 87.31 585 GLN A O 1
ATOM 4626 N N . GLN A 1 586 ? -4.723 -16.209 -10.999 1.00 89.62 586 GLN A N 1
ATOM 4627 C CA . GLN A 1 586 ? -5.807 -17.176 -11.247 1.00 89.62 586 GLN A CA 1
ATOM 4628 C C . GLN A 1 586 ? -6.377 -17.827 -9.974 1.00 89.62 586 GLN A C 1
ATOM 4630 O O . GLN A 1 586 ? -7.479 -18.367 -10.005 1.00 89.62 586 GLN A O 1
ATOM 4635 N N . ARG A 1 587 ? -5.639 -17.833 -8.857 1.00 88.62 587 ARG A N 1
ATOM 4636 C CA . ARG A 1 587 ? -6.164 -18.281 -7.555 1.00 88.62 587 ARG A CA 1
ATOM 4637 C C . ARG A 1 587 ? -6.875 -17.156 -6.822 1.00 88.62 587 ARG A C 1
ATOM 4639 O O . ARG A 1 587 ? -7.854 -17.439 -6.152 1.00 88.62 587 ARG A O 1
ATOM 4646 N N . GLU A 1 588 ? -6.391 -15.928 -6.951 1.00 84.94 588 GLU A N 1
ATOM 4647 C CA . GLU A 1 588 ? -7.027 -14.729 -6.406 1.00 84.94 588 GLU A CA 1
ATOM 4648 C C . GLU A 1 588 ? -8.378 -14.499 -7.101 1.00 84.94 588 GLU A C 1
ATOM 4650 O O . GLU A 1 588 ? -9.385 -14.478 -6.410 1.00 84.94 588 GLU A O 1
ATOM 4655 N N . GLU A 1 589 ? -8.445 -14.533 -8.438 1.00 87.19 589 GLU A N 1
ATOM 4656 C CA . GLU A 1 589 ? -9.701 -14.508 -9.216 1.00 87.19 589 GLU A CA 1
ATOM 4657 C C . GLU A 1 589 ? -10.683 -15.618 -8.785 1.00 87.19 589 GLU A C 1
ATOM 4659 O O . GLU A 1 589 ? -11.875 -15.373 -8.596 1.00 87.19 589 GLU A O 1
ATOM 4664 N N . MET A 1 590 ? -10.200 -16.855 -8.595 1.00 84.38 590 MET A N 1
ATOM 4665 C CA . MET A 1 590 ? -11.047 -17.957 -8.118 1.00 84.38 590 MET A CA 1
ATOM 4666 C C . MET A 1 590 ? -11.556 -17.715 -6.690 1.00 84.38 590 MET A C 1
ATOM 4668 O O . MET A 1 590 ? -12.746 -17.901 -6.442 1.00 84.38 590 MET A O 1
ATOM 4672 N N . LEU A 1 591 ? -10.692 -17.271 -5.771 1.00 82.88 591 LEU A N 1
ATOM 4673 C CA . LEU A 1 591 ? -11.066 -16.957 -4.389 1.00 82.88 591 LEU A CA 1
ATOM 4674 C C . LEU A 1 591 ? -12.039 -15.775 -4.318 1.00 82.88 591 LEU A C 1
ATOM 4676 O O . LEU A 1 591 ? -12.992 -15.848 -3.555 1.00 82.88 591 LEU A O 1
ATOM 4680 N N . GLU A 1 592 ? -11.872 -14.742 -5.146 1.00 81.06 592 GLU A N 1
ATOM 4681 C CA . GLU A 1 592 ? -12.829 -13.638 -5.270 1.00 81.06 592 GLU A CA 1
ATOM 4682 C C . GLU A 1 592 ? -14.209 -14.158 -5.701 1.00 81.06 592 GLU A C 1
ATOM 4684 O O . GLU A 1 592 ? -15.209 -13.814 -5.073 1.00 81.06 592 GLU A O 1
ATOM 4689 N N . THR A 1 593 ? -14.293 -15.068 -6.683 1.00 81.38 593 THR A N 1
ATOM 4690 C CA . THR A 1 593 ? -15.590 -15.670 -7.062 1.00 81.38 593 THR A CA 1
ATOM 4691 C C . THR A 1 593 ? -16.185 -16.594 -5.989 1.00 81.38 593 THR A C 1
ATOM 4693 O O . THR A 1 593 ? -17.410 -16.670 -5.863 1.00 81.38 593 THR A O 1
ATOM 4696 N N . GLU A 1 594 ? -15.359 -17.273 -5.184 1.00 76.56 594 GLU A N 1
ATOM 4697 C CA . GLU A 1 594 ? -15.817 -18.066 -4.033 1.00 76.56 594 GLU A CA 1
ATOM 4698 C C . GLU A 1 594 ? -16.283 -17.162 -2.871 1.00 76.56 594 GLU A C 1
ATOM 4700 O O . GLU A 1 594 ? -17.304 -17.450 -2.242 1.00 76.56 594 GLU A O 1
ATOM 4705 N N . GLU A 1 595 ? -15.617 -16.029 -2.626 1.00 77.88 595 GLU A N 1
ATOM 4706 C CA . GLU A 1 595 ? -16.037 -15.018 -1.648 1.00 77.88 595 GLU A CA 1
ATOM 4707 C C . GLU A 1 595 ? -17.311 -14.278 -2.085 1.00 77.88 595 GLU A C 1
ATOM 4709 O O . GLU A 1 595 ? -18.196 -14.067 -1.253 1.00 77.88 595 GLU A O 1
ATOM 4714 N N . GLU A 1 596 ? -17.480 -13.950 -3.371 1.00 80.12 596 GLU A N 1
ATOM 4715 C CA . GLU A 1 596 ? -18.741 -13.420 -3.908 1.00 80.12 596 GLU A CA 1
ATOM 4716 C C . GLU A 1 596 ? -19.890 -14.425 -3.731 1.00 80.12 596 GLU A C 1
ATOM 4718 O O . GLU A 1 596 ? -20.961 -14.064 -3.229 1.00 80.12 596 GLU A O 1
ATOM 4723 N N . ALA A 1 597 ? -19.666 -15.701 -4.070 1.00 77.75 597 ALA A N 1
ATOM 4724 C CA . ALA A 1 597 ? -20.653 -16.763 -3.888 1.00 77.75 597 ALA A CA 1
ATOM 4725 C C . ALA A 1 597 ? -21.038 -16.938 -2.408 1.00 77.75 597 ALA A C 1
ATOM 4727 O O . ALA A 1 597 ? -22.224 -16.906 -2.069 1.00 77.75 597 ALA A O 1
ATOM 4728 N N . HIS A 1 598 ? -20.060 -17.032 -1.504 1.00 74.44 598 HIS A N 1
ATOM 4729 C CA . HIS A 1 598 ? -20.317 -17.129 -0.067 1.00 74.44 598 HIS A CA 1
ATOM 4730 C C . HIS A 1 598 ? -20.914 -15.843 0.528 1.00 74.44 598 HIS A C 1
ATOM 4732 O O . HIS A 1 598 ? -21.682 -15.915 1.490 1.00 74.44 598 HIS A O 1
ATOM 4738 N N . SER A 1 599 ? -20.640 -14.666 -0.040 1.00 79.19 599 SER A N 1
ATOM 4739 C CA . SER A 1 599 ? -21.283 -13.405 0.351 1.00 79.19 599 SER A CA 1
ATOM 4740 C C . SER A 1 599 ? -22.774 -13.401 -0.005 1.00 79.19 599 SER A C 1
ATOM 4742 O O . SER A 1 599 ? -23.600 -13.011 0.829 1.00 79.19 599 SER A O 1
ATOM 4744 N N . LEU A 1 600 ? -23.134 -13.922 -1.186 1.00 80.75 600 LEU A N 1
ATOM 4745 C CA . LEU A 1 600 ? -24.519 -14.129 -1.630 1.00 80.75 600 LEU A CA 1
ATOM 4746 C C . LEU A 1 600 ? -25.244 -15.194 -0.787 1.00 80.75 600 LEU A C 1
ATOM 4748 O O . LEU A 1 600 ? -26.349 -14.940 -0.303 1.00 80.75 600 LEU A O 1
ATOM 4752 N N . GLU A 1 601 ? -24.618 -16.345 -0.523 1.00 79.94 601 GLU A N 1
ATOM 4753 C CA . GLU A 1 601 ? -25.163 -17.368 0.388 1.00 79.94 601 GLU A CA 1
ATOM 4754 C C . GLU A 1 601 ? -25.366 -16.809 1.804 1.00 79.94 601 GLU A C 1
ATOM 4756 O O . GLU A 1 601 ? -26.412 -17.012 2.424 1.00 79.94 601 GLU A O 1
ATOM 4761 N N . SER A 1 602 ? -24.395 -16.043 2.307 1.00 77.00 602 SER A N 1
ATOM 4762 C CA . SER A 1 602 ? -24.462 -15.368 3.603 1.00 77.00 602 SER A CA 1
ATOM 4763 C C . SER A 1 602 ? -25.544 -14.286 3.626 1.00 77.00 602 SER A C 1
ATOM 4765 O O . SER A 1 602 ? -26.192 -14.085 4.651 1.00 77.00 602 SER A O 1
ATOM 4767 N N . ALA A 1 603 ? -25.788 -13.576 2.518 1.00 81.38 603 ALA A N 1
ATOM 4768 C CA . ALA A 1 603 ? -26.899 -12.629 2.396 1.00 81.38 603 ALA A CA 1
ATOM 4769 C C . ALA A 1 603 ? -28.250 -13.356 2.495 1.00 81.38 603 ALA A C 1
ATOM 4771 O O . ALA A 1 603 ? -29.047 -13.018 3.369 1.00 81.38 603 ALA A O 1
ATOM 4772 N N . SER A 1 604 ? -28.445 -14.430 1.723 1.00 86.00 604 SER A N 1
ATOM 4773 C CA . SER A 1 604 ? -29.640 -15.283 1.810 1.00 86.00 604 SER A CA 1
ATOM 4774 C C . SER A 1 604 ? -29.849 -15.843 3.226 1.00 86.00 604 SER A C 1
ATOM 4776 O O . SER A 1 604 ? -30.951 -15.777 3.767 1.00 86.00 604 SER A O 1
ATOM 4778 N N . CYS A 1 605 ? -28.790 -16.338 3.877 1.00 80.12 605 CYS A N 1
ATOM 4779 C CA . CYS A 1 605 ? -28.866 -16.836 5.254 1.00 80.12 605 CYS A CA 1
ATOM 4780 C C . CYS A 1 605 ? -29.191 -15.729 6.277 1.00 80.12 605 CYS A C 1
ATOM 4782 O O . CYS A 1 605 ? -29.831 -16.008 7.291 1.00 80.12 605 CYS A O 1
ATOM 4784 N N . ARG A 1 606 ? -28.770 -14.477 6.038 1.00 85.31 606 ARG A N 1
ATOM 4785 C CA . ARG A 1 606 ? -29.127 -13.319 6.879 1.00 85.31 606 ARG A CA 1
ATOM 4786 C C . ARG A 1 606 ? -30.603 -12.947 6.715 1.00 85.31 606 ARG A C 1
ATOM 4788 O O . ARG A 1 606 ? -31.268 -12.725 7.723 1.00 85.31 606 ARG A O 1
ATOM 4795 N N . GLU A 1 607 ? -31.132 -12.968 5.493 1.00 88.06 607 GLU A N 1
ATOM 4796 C CA . GLU A 1 607 ? -32.563 -12.753 5.231 1.00 88.06 607 GLU A CA 1
ATOM 4797 C C . GLU A 1 607 ? -33.436 -13.843 5.879 1.00 88.06 607 GLU A C 1
ATOM 4799 O O . GLU A 1 607 ? -34.398 -13.523 6.581 1.00 88.06 607 GLU A O 1
ATOM 4804 N N . GLU A 1 608 ? -33.073 -15.126 5.742 1.00 87.19 608 GLU A N 1
ATOM 4805 C CA . GLU A 1 608 ? -33.766 -16.223 6.436 1.00 87.19 608 GLU A CA 1
ATOM 4806 C C . GLU A 1 608 ? -33.706 -16.072 7.964 1.00 87.19 608 GLU A C 1
ATOM 4808 O O . GLU A 1 608 ? -34.717 -16.257 8.651 1.00 87.19 608 GLU A O 1
ATOM 4813 N N . LEU A 1 609 ? -32.544 -15.694 8.510 1.00 86.50 609 LEU A N 1
ATOM 4814 C CA . LEU A 1 609 ? -32.369 -15.451 9.941 1.00 86.50 609 LEU A CA 1
ATOM 4815 C C . LEU A 1 609 ? -33.270 -14.310 10.436 1.00 86.50 609 LEU A C 1
ATOM 4817 O O . LEU A 1 609 ? -33.869 -14.437 11.503 1.00 86.50 609 LEU A O 1
ATOM 4821 N N . ASP A 1 610 ? -33.401 -13.219 9.682 1.00 88.25 610 ASP A N 1
ATOM 4822 C CA . ASP A 1 610 ? -34.232 -12.073 10.065 1.00 88.25 610 ASP A CA 1
ATOM 4823 C C . ASP A 1 610 ? -35.734 -12.375 9.950 1.00 88.25 610 ASP A C 1
ATOM 4825 O O . ASP A 1 610 ? -36.506 -11.997 10.836 1.00 88.25 610 ASP A O 1
ATOM 4829 N N . VAL A 1 611 ? -36.156 -13.163 8.955 1.00 92.44 611 VAL A N 1
ATOM 4830 C CA . VAL A 1 611 ? -37.522 -13.719 8.891 1.00 92.44 611 VAL A CA 1
ATOM 4831 C C . VAL A 1 611 ? -37.805 -14.632 10.094 1.00 92.44 611 VAL A C 1
ATOM 4833 O O . VAL A 1 611 ? -38.900 -14.588 10.668 1.00 92.44 611 VAL A O 1
ATOM 4836 N N . LEU A 1 612 ? -36.826 -15.431 10.530 1.00 87.50 612 LEU A N 1
ATOM 4837 C CA . LEU A 1 612 ? -36.946 -16.264 11.730 1.00 87.50 612 LEU A CA 1
ATOM 4838 C C . LEU A 1 612 ? -36.968 -15.435 13.025 1.00 87.50 612 LEU A C 1
ATOM 4840 O O . LEU A 1 612 ? -37.784 -15.743 13.895 1.00 87.50 612 LEU A O 1
ATOM 4844 N N . LYS A 1 613 ? -36.172 -14.361 13.149 1.00 90.00 613 LYS A N 1
ATOM 4845 C CA . LYS A 1 613 ? -36.242 -13.409 14.279 1.00 90.00 613 LYS A CA 1
ATOM 4846 C C . LYS A 1 613 ? -37.632 -12.789 14.388 1.00 90.00 613 LYS A C 1
ATOM 4848 O O . LYS A 1 613 ? -38.268 -12.937 15.425 1.00 90.00 613 LYS A O 1
ATOM 4853 N N . GLN A 1 614 ? -38.159 -12.214 13.304 1.00 92.62 614 GLN A N 1
ATOM 4854 C CA . GLN A 1 614 ? -39.505 -11.621 13.280 1.00 92.62 614 GLN A CA 1
ATOM 4855 C C . GLN A 1 614 ? -40.606 -12.634 13.638 1.00 92.62 614 GLN A C 1
ATOM 4857 O O . GLN A 1 614 ? -41.638 -12.278 14.212 1.00 92.62 614 GLN A O 1
ATOM 4862 N N . ARG A 1 615 ? -40.413 -13.918 13.302 1.00 90.94 615 ARG A N 1
ATOM 4863 C CA . ARG A 1 615 ? -41.330 -14.996 13.692 1.00 90.94 615 ARG A CA 1
ATOM 4864 C C . ARG A 1 615 ? -41.199 -15.365 15.173 1.00 90.94 615 ARG A C 1
ATOM 4866 O O . ARG A 1 615 ? -42.220 -15.622 15.804 1.00 90.94 615 ARG A O 1
ATOM 4873 N N . LEU A 1 616 ? -39.988 -15.373 15.728 1.00 88.75 616 LEU A N 1
ATOM 4874 C CA . LEU A 1 616 ? -39.741 -15.592 17.157 1.00 88.75 616 LEU A CA 1
ATOM 4875 C C . LEU A 1 616 ? -40.254 -14.428 18.012 1.00 88.75 616 LEU A C 1
ATOM 4877 O O . LEU A 1 616 ? -40.873 -14.676 19.038 1.00 88.75 616 LEU A O 1
ATOM 4881 N N . GLU A 1 617 ? -40.075 -13.182 17.575 1.00 92.38 617 GLU A N 1
ATOM 4882 C CA . GLU A 1 617 ? -40.623 -11.983 18.225 1.00 92.38 617 GLU A CA 1
ATOM 4883 C C . GLU A 1 617 ? -42.155 -12.019 18.263 1.00 92.38 617 GLU A C 1
ATOM 4885 O O . GLU A 1 617 ? -42.758 -11.776 19.306 1.00 92.38 617 GLU A O 1
ATOM 4890 N N . ARG A 1 618 ? -42.796 -12.415 17.155 1.00 93.44 618 ARG A N 1
ATOM 4891 C CA . ARG A 1 618 ? -44.252 -12.609 17.095 1.00 93.44 618 ARG A CA 1
ATOM 4892 C C . ARG A 1 618 ? -44.730 -13.712 18.039 1.00 93.44 618 ARG A C 1
ATOM 4894 O O . ARG A 1 618 ? -45.658 -13.487 18.805 1.00 93.44 618 ARG A O 1
ATOM 4901 N N . LEU A 1 619 ? -44.058 -14.865 18.048 1.00 90.38 619 LEU A N 1
ATOM 4902 C CA . LEU A 1 619 ? -44.356 -15.956 18.984 1.00 90.38 619 LEU A CA 1
ATOM 4903 C C . LEU A 1 619 ? -44.091 -15.560 20.447 1.00 90.38 619 LEU A C 1
ATOM 4905 O O . LEU A 1 619 ? -44.790 -16.029 21.339 1.00 90.38 619 LEU A O 1
ATOM 4909 N N . ALA A 1 620 ? -43.118 -14.684 20.711 1.00 90.62 620 ALA A N 1
ATOM 4910 C CA . ALA A 1 620 ? -42.849 -14.147 22.043 1.00 90.62 620 ALA A CA 1
ATOM 4911 C C . ALA A 1 620 ? -43.932 -13.155 22.498 1.00 90.62 620 ALA A C 1
ATOM 4913 O O . ALA A 1 620 ? -44.286 -13.161 23.675 1.00 90.62 620 ALA A O 1
ATOM 4914 N N . LEU A 1 621 ? -44.497 -12.359 21.582 1.00 93.12 621 LEU A N 1
ATOM 4915 C CA . LEU A 1 621 ? -45.674 -11.520 21.839 1.00 93.12 621 LEU A CA 1
ATOM 4916 C C . LEU A 1 621 ? -46.920 -12.379 22.100 1.00 93.12 621 LEU A C 1
ATOM 4918 O O . LEU A 1 621 ? -47.551 -12.216 23.138 1.00 93.12 621 LEU A O 1
ATOM 4922 N N . GLU A 1 622 ? -47.214 -13.365 21.248 1.00 91.81 622 GLU A N 1
ATOM 4923 C CA . GLU A 1 622 ? -48.313 -14.329 21.447 1.00 91.81 622 GLU A CA 1
ATOM 4924 C C . GLU A 1 622 ? -48.162 -15.106 22.777 1.00 91.81 622 GLU A C 1
ATOM 4926 O O . GLU A 1 622 ? -49.137 -15.339 23.500 1.00 91.81 622 GLU A O 1
ATOM 4931 N N . HIS A 1 623 ? -46.930 -15.460 23.162 1.00 89.44 623 HIS A N 1
ATOM 4932 C CA . HIS A 1 623 ? -46.625 -16.067 24.460 1.00 89.44 623 HIS A CA 1
ATOM 4933 C C . HIS A 1 623 ? -46.773 -15.078 25.631 1.00 89.44 623 HIS A C 1
ATOM 4935 O O . HIS A 1 623 ? -47.242 -15.459 26.700 1.00 89.44 623 HIS A O 1
ATOM 4941 N N . ALA A 1 624 ? -46.401 -13.806 25.462 1.00 89.56 624 ALA A N 1
ATOM 4942 C CA . ALA A 1 624 ? -46.593 -12.775 26.481 1.00 89.56 624 ALA A CA 1
ATOM 4943 C C . ALA A 1 624 ? -48.083 -12.465 26.700 1.00 89.56 624 ALA A C 1
ATOM 4945 O O . ALA A 1 624 ? -48.517 -12.361 27.844 1.00 89.56 624 ALA A O 1
ATOM 4946 N N . GLU A 1 625 ? -48.878 -12.399 25.630 1.00 93.06 625 GLU A N 1
ATOM 4947 C CA . GLU A 1 625 ? -50.333 -12.247 25.692 1.00 93.06 625 GLU A CA 1
ATOM 4948 C C . GLU A 1 625 ? -50.989 -13.450 26.378 1.00 93.06 625 GLU A C 1
ATOM 4950 O O . GLU A 1 625 ? -51.735 -13.277 27.340 1.00 93.06 625 GLU A O 1
ATOM 4955 N N . THR A 1 626 ? -50.679 -14.681 25.957 1.00 90.44 626 THR A N 1
ATOM 4956 C CA . THR A 1 626 ? -51.226 -15.889 26.605 1.00 90.44 626 THR A CA 1
ATOM 4957 C C . THR A 1 626 ? -50.767 -16.046 28.056 1.00 90.44 626 THR A C 1
ATOM 4959 O O . THR A 1 626 ? -51.569 -16.462 28.893 1.00 90.44 626 THR A O 1
ATOM 4962 N N . LYS A 1 627 ? -49.541 -15.629 28.400 1.00 91.62 627 LYS A N 1
ATOM 4963 C CA . LYS A 1 627 ? -49.078 -15.533 29.792 1.00 91.62 627 LYS A CA 1
ATOM 4964 C C . LYS A 1 627 ? -49.836 -14.462 30.579 1.00 91.62 627 LYS A C 1
ATOM 4966 O O . LYS A 1 627 ? -50.213 -14.743 31.707 1.00 91.62 627 LYS A O 1
ATOM 4971 N N . ALA A 1 628 ? -50.138 -13.301 29.999 1.00 90.62 628 ALA A N 1
ATOM 4972 C CA . ALA A 1 628 ? -50.947 -12.268 30.650 1.00 90.62 628 ALA A CA 1
ATOM 4973 C C . ALA A 1 628 ? -52.413 -12.707 30.846 1.00 90.62 628 ALA A C 1
ATOM 4975 O O . ALA A 1 628 ? -53.004 -12.426 31.888 1.00 90.62 628 ALA A O 1
ATOM 4976 N N . TYR A 1 629 ? -52.996 -13.451 29.896 1.00 92.44 629 TYR A N 1
ATOM 4977 C CA . TYR A 1 629 ? -54.306 -14.090 30.072 1.00 92.44 629 TYR A CA 1
ATOM 4978 C C . TYR A 1 629 ? -54.277 -15.165 31.168 1.00 92.44 629 TYR A C 1
ATOM 4980 O O . TYR A 1 629 ? -55.213 -15.237 31.964 1.00 92.44 629 TYR A O 1
ATOM 4988 N N . LEU A 1 630 ? -53.209 -15.970 31.248 1.00 91.94 630 LEU A N 1
ATOM 4989 C CA . LEU A 1 630 ? -53.024 -16.951 32.319 1.00 91.94 630 LEU A CA 1
ATOM 4990 C C . LEU A 1 630 ? -52.848 -16.266 33.679 1.00 91.94 630 LEU A C 1
ATOM 4992 O O . LEU A 1 630 ? -53.502 -16.659 34.636 1.00 91.94 630 LEU A O 1
ATOM 4996 N N . GLU A 1 631 ? -52.018 -15.226 33.764 1.00 89.38 631 GLU A N 1
ATOM 4997 C CA . GLU A 1 631 ? -51.800 -14.446 34.984 1.00 89.38 631 GLU A CA 1
ATOM 4998 C C . GLU A 1 631 ? -53.104 -13.813 35.455 1.00 89.38 631 GLU A C 1
ATOM 5000 O O . GLU A 1 631 ? -53.485 -14.019 36.606 1.00 89.38 631 GLU A O 1
ATOM 5005 N N . LYS A 1 632 ? -53.857 -13.177 34.550 1.00 92.62 632 LYS A N 1
ATOM 5006 C CA . LYS A 1 632 ? -55.198 -12.660 34.836 1.00 92.62 632 LYS A CA 1
ATOM 5007 C C . LYS A 1 632 ? -56.155 -13.752 35.331 1.00 92.62 632 LYS A C 1
ATOM 5009 O O . LYS A 1 632 ? -56.858 -13.539 36.315 1.00 92.62 632 LYS A O 1
ATOM 5014 N N . ALA A 1 633 ? -56.170 -14.927 34.701 1.00 89.19 633 ALA A N 1
ATOM 5015 C CA . ALA A 1 633 ? -56.976 -16.050 35.175 1.00 89.19 633 ALA A CA 1
ATOM 5016 C C . ALA A 1 633 ? -56.520 -16.526 36.568 1.00 89.19 633 ALA A C 1
ATOM 5018 O O . ALA A 1 633 ? -57.358 -16.804 37.423 1.00 89.19 633 ALA A O 1
ATOM 5019 N N . THR A 1 634 ? -55.210 -16.562 36.845 1.00 86.69 634 THR A N 1
ATOM 5020 C CA . THR A 1 634 ? -54.703 -16.905 38.180 1.00 86.69 634 THR A CA 1
ATOM 5021 C C . THR A 1 634 ? -55.065 -15.849 39.221 1.00 86.69 634 THR A C 1
ATOM 5023 O O . THR A 1 634 ? -55.509 -16.238 40.297 1.00 86.69 634 THR A O 1
ATOM 5026 N N . THR A 1 635 ? -54.996 -14.546 38.913 1.00 89.25 635 THR A N 1
ATOM 5027 C CA . THR A 1 635 ? -55.458 -13.488 39.827 1.00 89.25 635 THR A CA 1
ATOM 5028 C C . THR A 1 635 ? -56.962 -13.569 40.056 1.00 89.25 635 THR A C 1
ATOM 5030 O O . THR A 1 635 ? -57.382 -13.531 41.204 1.00 89.25 635 THR A O 1
ATOM 5033 N N . GLU A 1 636 ? -57.774 -13.809 39.022 1.00 88.44 636 GLU A N 1
ATOM 5034 C CA . GLU A 1 636 ? -59.220 -14.028 39.180 1.00 88.44 636 GLU A CA 1
ATOM 5035 C C . GLU A 1 636 ? -59.506 -15.255 40.071 1.00 88.44 636 GLU A C 1
ATOM 5037 O O . GLU A 1 636 ? -60.328 -15.173 40.987 1.00 88.44 636 GLU A O 1
ATOM 5042 N N . THR A 1 637 ? -58.782 -16.373 39.902 1.00 84.94 637 THR A N 1
ATOM 5043 C CA . THR A 1 637 ? -58.911 -17.535 40.806 1.00 84.94 637 THR A CA 1
ATOM 5044 C C . THR A 1 637 ? -58.367 -17.284 42.213 1.00 84.94 637 THR A C 1
ATOM 5046 O O . THR A 1 637 ? -58.909 -17.840 43.165 1.00 84.94 637 THR A O 1
ATOM 5049 N N . ALA A 1 638 ? -57.350 -16.435 42.378 1.00 83.56 638 ALA A N 1
ATOM 5050 C CA . ALA A 1 638 ? -56.797 -16.069 43.678 1.00 83.56 638 ALA A CA 1
ATOM 5051 C C . ALA A 1 638 ? -57.741 -15.125 44.431 1.00 83.56 638 ALA A C 1
ATOM 5053 O O . ALA A 1 638 ? -58.015 -15.360 45.600 1.00 83.56 638 ALA A O 1
ATOM 5054 N N . GLU A 1 639 ? -58.335 -14.132 43.766 1.00 86.56 639 GLU A N 1
ATOM 5055 C CA . GLU A 1 639 ? -59.404 -13.310 44.339 1.00 86.56 639 GLU A CA 1
ATOM 5056 C C . GLU A 1 639 ? -60.644 -14.150 44.687 1.00 86.56 639 GLU A C 1
ATOM 5058 O O . GLU A 1 639 ? -61.320 -13.878 45.675 1.00 86.56 639 GLU A O 1
ATOM 5063 N N . LEU A 1 640 ? -60.992 -15.162 43.882 1.00 84.69 640 LEU A N 1
ATOM 5064 C CA . LEU A 1 640 ? -62.055 -16.114 44.227 1.00 84.69 640 LEU A CA 1
ATOM 5065 C C . LEU A 1 640 ? -61.657 -16.986 45.430 1.00 84.69 640 LEU A C 1
ATOM 5067 O O . LEU A 1 640 ? -62.486 -17.213 46.305 1.00 84.69 640 LEU A O 1
ATOM 5071 N N . GLY A 1 641 ? -60.396 -17.415 45.517 1.00 79.62 641 GLY A N 1
ATOM 5072 C CA . GLY A 1 641 ? -59.845 -18.142 46.662 1.00 79.62 641 GLY A CA 1
ATOM 5073 C C . GLY A 1 641 ? -59.827 -17.313 47.948 1.00 79.62 641 GLY A C 1
ATOM 5074 O O . GLY A 1 641 ? -60.220 -17.817 48.993 1.00 79.62 641 GLY A O 1
ATOM 5075 N N . ILE A 1 642 ? -59.462 -16.031 47.866 1.00 75.44 642 ILE A N 1
ATOM 5076 C CA . ILE A 1 642 ? -59.509 -15.062 48.970 1.00 75.44 642 ILE A CA 1
ATOM 5077 C C . ILE A 1 642 ? -60.961 -14.806 49.385 1.00 75.44 642 ILE A C 1
ATOM 5079 O O . ILE A 1 642 ? -61.261 -14.866 50.573 1.00 75.44 642 ILE A O 1
ATOM 5083 N N . ARG A 1 643 ? -61.886 -14.616 48.431 1.00 80.69 643 ARG A N 1
ATOM 5084 C CA . ARG A 1 643 ? -63.327 -14.485 48.719 1.00 80.69 643 ARG A CA 1
ATOM 5085 C C . ARG A 1 643 ? -63.886 -15.732 49.417 1.00 80.69 643 ARG A C 1
ATOM 5087 O O . ARG A 1 643 ? -64.603 -15.599 50.401 1.00 80.69 643 ARG A O 1
ATOM 5094 N N . VAL A 1 644 ? -63.519 -16.940 48.980 1.00 78.81 644 VAL A N 1
ATOM 5095 C CA . VAL A 1 644 ? -63.887 -18.190 49.676 1.00 78.81 644 VAL A CA 1
ATOM 5096 C C . VAL A 1 644 ? -63.227 -18.283 51.057 1.00 78.81 644 VAL A C 1
ATOM 5098 O O . VAL A 1 644 ? -63.895 -18.673 52.010 1.00 78.81 644 VAL A O 1
ATOM 5101 N N . GLY A 1 645 ? -61.955 -17.895 51.184 1.00 70.88 645 GLY A N 1
ATOM 5102 C CA . GLY A 1 645 ? -61.197 -17.894 52.437 1.00 70.88 645 GLY A CA 1
ATOM 5103 C C . GLY A 1 645 ? -61.802 -16.974 53.499 1.00 70.88 645 GLY A C 1
ATOM 5104 O O . GLY A 1 645 ? -62.060 -17.423 54.617 1.00 70.88 645 GLY A O 1
ATOM 5105 N N . GLY A 1 646 ? -62.117 -15.731 53.124 1.00 74.81 646 GLY A N 1
ATOM 5106 C CA . GLY A 1 646 ? -62.846 -14.771 53.956 1.00 74.81 646 GLY A CA 1
ATOM 5107 C C . GLY A 1 646 ? -64.192 -15.334 54.402 1.00 74.81 646 GLY A C 1
ATOM 5108 O O . GLY A 1 646 ? -64.420 -15.479 55.598 1.00 74.81 646 GLY A O 1
ATOM 5109 N N . LEU A 1 647 ? -65.017 -15.813 53.462 1.00 73.56 647 LEU A N 1
ATOM 5110 C CA . LEU A 1 647 ? -66.302 -16.455 53.771 1.00 73.56 647 LEU A CA 1
ATOM 5111 C C . LEU A 1 647 ? -66.172 -17.693 54.684 1.00 73.56 647 LEU A C 1
ATOM 5113 O O . LEU A 1 647 ? -67.100 -17.997 55.434 1.00 73.56 647 LEU A O 1
ATOM 5117 N N . THR A 1 648 ? -65.048 -18.421 54.659 1.00 72.31 648 THR A N 1
ATOM 5118 C CA . THR A 1 648 ? -64.786 -19.496 55.635 1.00 72.31 648 THR A CA 1
ATOM 5119 C C . THR A 1 648 ? -64.347 -18.979 57.005 1.00 72.31 648 THR A C 1
ATOM 5121 O O . THR A 1 648 ? -64.834 -19.512 58.001 1.00 72.31 648 THR A O 1
ATOM 5124 N N . SER A 1 649 ? -63.516 -17.932 57.076 1.00 67.44 649 SER A N 1
ATOM 5125 C CA . SER A 1 649 ? -63.110 -17.313 58.348 1.00 67.44 649 SER A CA 1
ATOM 5126 C C . SER A 1 649 ? -64.296 -16.634 59.027 1.00 67.44 649 SER A C 1
ATOM 5128 O O . SER A 1 649 ? -64.596 -16.941 60.172 1.00 67.44 649 SER A O 1
ATOM 5130 N N . GLU A 1 650 ? -65.063 -15.817 58.301 1.00 68.62 650 GLU A N 1
ATOM 5131 C CA . GLU A 1 650 ? -66.292 -15.177 58.786 1.00 68.62 650 GLU A CA 1
ATOM 5132 C C . GLU A 1 650 ? -67.319 -16.197 59.284 1.00 68.62 650 GLU A C 1
ATOM 5134 O O . GLU A 1 650 ? -67.964 -15.980 60.306 1.00 68.62 650 GLU A O 1
ATOM 5139 N N . LYS A 1 651 ? -67.458 -17.339 58.599 1.00 73.56 651 LYS A N 1
ATOM 5140 C CA . LYS A 1 651 ? -68.305 -18.453 59.041 1.00 73.56 651 LYS A CA 1
ATOM 5141 C C . LYS A 1 651 ? -67.802 -19.047 60.359 1.00 73.56 651 LYS A C 1
ATOM 5143 O O . LYS A 1 651 ? -68.605 -19.269 61.263 1.00 73.56 651 LYS A O 1
ATOM 5148 N N . GLU A 1 652 ? -66.512 -19.353 60.473 1.00 73.06 652 GLU A N 1
ATOM 5149 C CA . GLU A 1 652 ? -65.936 -19.948 61.687 1.00 73.06 652 GLU A CA 1
ATOM 5150 C C . GLU A 1 652 ? -65.936 -18.959 62.858 1.00 73.06 652 GLU A C 1
ATOM 5152 O O . GLU A 1 652 ? -66.284 -19.334 63.977 1.00 73.06 652 GLU A O 1
ATOM 5157 N N . GLU A 1 653 ? -65.706 -17.678 62.590 1.00 67.56 653 GLU A N 1
ATOM 5158 C CA . GLU A 1 653 ? -65.917 -16.584 63.528 1.00 67.56 653 GLU A CA 1
ATOM 5159 C C . GLU A 1 653 ? -67.387 -16.368 63.872 1.00 67.56 653 GLU A C 1
ATOM 5161 O O . GLU A 1 653 ? -67.668 -16.019 65.008 1.00 67.56 653 GLU A O 1
ATOM 5166 N N . ALA A 1 654 ? -68.348 -16.584 62.974 1.00 71.75 654 ALA A N 1
ATOM 5167 C CA . ALA A 1 654 ? -69.769 -16.505 63.308 1.00 71.75 654 ALA A CA 1
ATOM 5168 C C . ALA A 1 654 ? -70.180 -17.653 64.243 1.00 71.75 654 ALA A C 1
ATOM 5170 O O . ALA A 1 654 ? -70.887 -17.417 65.223 1.00 71.75 654 ALA A O 1
ATOM 5171 N N . TYR A 1 655 ? -69.676 -18.874 64.020 1.00 70.88 655 TYR A N 1
ATOM 5172 C CA . TYR A 1 655 ? -69.819 -19.977 64.979 1.00 70.88 655 TYR A CA 1
ATOM 5173 C C . TYR A 1 655 ? -69.108 -19.676 66.306 1.00 70.88 655 TYR A C 1
ATOM 5175 O O . TYR A 1 655 ? -69.684 -19.904 67.370 1.00 70.88 655 TYR A O 1
ATOM 5183 N N . GLY A 1 656 ? -67.900 -19.107 66.263 1.00 74.44 656 GLY A N 1
ATOM 5184 C CA . GLY A 1 656 ? -67.149 -18.679 67.443 1.00 74.44 656 GLY A CA 1
ATOM 5185 C C . GLY A 1 656 ? -67.858 -17.572 68.225 1.00 74.44 656 GLY A C 1
ATOM 5186 O O . GLY A 1 656 ? -67.989 -17.673 69.438 1.00 74.44 656 GLY A O 1
ATOM 5187 N N . ARG A 1 657 ? -68.398 -16.555 67.547 1.00 75.69 657 ARG A N 1
ATOM 5188 C CA . ARG A 1 657 ? -69.184 -15.457 68.128 1.00 75.69 657 ARG A CA 1
ATOM 5189 C C . ARG A 1 657 ? -70.521 -15.955 68.667 1.00 75.69 657 ARG A C 1
ATOM 5191 O O . ARG A 1 657 ? -70.918 -15.487 69.722 1.00 75.69 657 ARG A O 1
ATOM 5198 N N . LEU A 1 658 ? -71.186 -16.926 68.036 1.00 70.19 658 LEU A N 1
ATOM 5199 C CA . LEU A 1 658 ? -72.363 -17.591 68.615 1.00 70.19 658 LEU A CA 1
ATOM 5200 C C . LEU A 1 658 ? -71.994 -18.345 69.900 1.00 70.19 658 LEU A C 1
ATOM 5202 O O . LEU A 1 658 ? -72.618 -18.126 70.934 1.00 70.19 658 LEU A O 1
ATOM 5206 N N . GLN A 1 659 ? -70.933 -19.153 69.873 1.00 71.88 659 GLN A N 1
ATOM 5207 C CA . GLN A 1 659 ? -70.455 -19.893 71.044 1.00 71.88 659 GLN A CA 1
ATOM 5208 C C . GLN A 1 659 ? -69.996 -18.954 72.178 1.00 71.88 659 GLN A C 1
ATOM 5210 O O . GLN A 1 659 ? -70.259 -19.219 73.353 1.00 71.88 659 GLN A O 1
ATOM 5215 N N . VAL A 1 660 ? -69.353 -17.833 71.840 1.00 70.44 660 VAL A N 1
ATOM 5216 C CA . VAL A 1 660 ? -68.995 -16.769 72.785 1.00 70.44 660 VAL A CA 1
ATOM 5217 C C . VAL A 1 660 ? -70.243 -16.058 73.288 1.00 70.44 660 VAL A C 1
ATOM 5219 O O . VAL A 1 660 ? -70.341 -15.876 74.487 1.00 70.44 660 VAL A O 1
ATOM 5222 N N . LEU A 1 661 ? -71.243 -15.741 72.462 1.00 68.06 661 LEU A N 1
ATOM 5223 C CA . LEU A 1 661 ? -72.496 -15.116 72.907 1.00 68.06 661 LEU A CA 1
ATOM 5224 C C . LEU A 1 661 ? -73.370 -16.055 73.755 1.00 68.06 661 LEU A C 1
ATOM 5226 O O . LEU A 1 661 ? -74.123 -15.574 74.599 1.00 68.06 661 LEU A O 1
ATOM 5230 N N . GLU A 1 662 ? -73.254 -17.376 73.623 1.00 68.50 662 GLU A N 1
ATOM 5231 C CA . GLU A 1 662 ? -73.833 -18.350 74.563 1.00 68.50 662 GLU A CA 1
ATOM 5232 C C . GLU A 1 662 ? -73.067 -18.361 75.903 1.00 68.50 662 GLU A C 1
ATOM 5234 O O . GLU A 1 662 ? -73.661 -18.300 76.990 1.00 68.50 662 GLU A O 1
ATOM 5239 N N . GLN A 1 663 ? -71.731 -18.363 75.850 1.00 67.19 663 GLN A N 1
ATOM 5240 C CA . GLN A 1 663 ? -70.864 -18.244 77.030 1.00 67.19 663 GLN A CA 1
ATOM 5241 C C . GLN A 1 663 ? -70.964 -16.860 77.700 1.00 67.19 663 GLN A C 1
ATOM 5243 O O . GLN A 1 663 ? -70.817 -16.743 78.916 1.00 67.19 663 GLN A O 1
ATOM 5248 N N . GLU A 1 664 ? -71.292 -15.809 76.956 1.00 65.81 664 GLU A N 1
ATOM 5249 C CA . GLU A 1 664 ? -71.535 -14.456 77.443 1.00 65.81 664 GLU A CA 1
ATOM 5250 C C . GLU A 1 664 ? -72.977 -14.259 77.882 1.00 65.81 664 GLU A C 1
ATOM 5252 O O . GLU A 1 664 ? -73.176 -13.607 78.890 1.00 65.81 664 GLU A O 1
ATOM 5257 N N . ASN A 1 665 ? -73.991 -14.910 77.313 1.00 57.84 665 ASN A N 1
ATOM 5258 C CA . ASN A 1 665 ? -75.309 -14.932 77.957 1.00 57.84 665 ASN A CA 1
ATOM 5259 C C . ASN A 1 665 ? -75.238 -15.615 79.331 1.00 57.84 665 ASN A C 1
ATOM 5261 O O . ASN A 1 665 ? -75.792 -15.107 80.309 1.00 57.84 665 ASN A O 1
ATOM 5265 N N . THR A 1 666 ? -74.501 -16.725 79.441 1.00 63.38 666 THR A N 1
ATOM 5266 C CA . THR A 1 666 ? -74.342 -17.452 80.713 1.00 63.38 666 THR A CA 1
ATOM 5267 C C . THR A 1 666 ? -73.336 -16.814 81.680 1.00 63.38 666 THR A C 1
ATOM 5269 O O . THR A 1 666 ? -73.478 -16.989 82.895 1.00 63.38 666 THR A O 1
ATOM 5272 N N . SER A 1 667 ? -72.346 -16.057 81.193 1.00 61.50 667 SER A N 1
ATOM 5273 C CA . SER A 1 667 ? -71.395 -15.319 82.036 1.00 61.50 667 SER A CA 1
ATOM 5274 C C . SER A 1 667 ? -71.798 -13.874 82.314 1.00 61.50 667 SER A C 1
ATOM 5276 O O . SER A 1 667 ? -71.489 -13.413 83.400 1.00 61.50 667 SER A O 1
ATOM 5278 N N . LEU A 1 668 ? -72.557 -13.180 81.462 1.00 57.00 668 LEU A N 1
ATOM 5279 C CA . LEU A 1 668 ? -73.186 -11.886 81.765 1.00 57.00 668 LEU A CA 1
ATOM 5280 C C . LEU A 1 668 ? -74.331 -12.061 82.760 1.00 57.00 668 LEU A C 1
ATOM 5282 O O . LEU A 1 668 ? -74.460 -11.226 83.642 1.00 57.00 668 LEU A O 1
ATOM 5286 N N . HIS A 1 669 ? -75.059 -13.184 82.763 1.00 53.28 669 HIS A N 1
ATOM 5287 C CA . HIS A 1 669 ? -75.944 -13.511 83.893 1.00 53.28 669 HIS A CA 1
ATOM 5288 C C . HIS A 1 669 ? -75.189 -13.599 85.236 1.00 53.28 669 HIS A C 1
ATOM 5290 O O . HIS A 1 669 ? -75.740 -13.238 86.272 1.00 53.28 669 HIS A O 1
ATOM 5296 N N . LYS A 1 670 ? -73.914 -14.021 85.228 1.00 55.53 670 LYS A N 1
ATOM 5297 C CA . LYS A 1 670 ? -73.042 -14.083 86.420 1.00 55.53 670 LYS A CA 1
ATOM 5298 C C . LYS A 1 670 ? -72.253 -12.789 86.667 1.00 55.53 670 LYS A C 1
ATOM 5300 O O . LYS A 1 670 ? -71.934 -12.481 87.807 1.00 55.53 670 LYS A O 1
ATOM 5305 N N . ARG A 1 671 ? -71.939 -12.021 85.619 1.00 57.72 671 ARG A N 1
ATOM 5306 C CA . ARG A 1 671 ? -71.179 -10.762 85.671 1.00 57.72 671 ARG A CA 1
ATOM 5307 C C . ARG A 1 671 ? -72.081 -9.566 85.921 1.00 57.72 671 ARG A C 1
ATOM 5309 O O . ARG A 1 671 ? -71.615 -8.636 86.551 1.00 57.72 671 ARG A O 1
ATOM 5316 N N . LEU A 1 672 ? -73.362 -9.595 85.565 1.00 52.00 672 LEU A N 1
ATOM 5317 C CA . LEU A 1 672 ? -74.339 -8.623 86.061 1.00 52.00 672 LEU A CA 1
ATOM 5318 C C . LEU A 1 672 ? -74.475 -8.748 87.592 1.00 52.00 672 LEU A C 1
ATOM 5320 O O . LEU A 1 672 ? -74.550 -7.741 88.278 1.00 52.00 672 LEU A O 1
ATOM 5324 N N . GLN A 1 673 ? -74.340 -9.968 88.131 1.00 50.06 673 GLN A N 1
ATOM 5325 C CA . GLN A 1 673 ? -74.242 -10.259 89.572 1.00 50.06 673 GLN A CA 1
ATOM 5326 C C . GLN A 1 673 ? -72.853 -9.978 90.203 1.00 50.06 673 GLN A C 1
ATOM 5328 O O . GLN A 1 673 ? -72.659 -10.261 91.384 1.00 50.06 673 GLN A O 1
ATOM 5333 N N . GLN A 1 674 ? -71.862 -9.473 89.451 1.00 46.91 674 GLN A N 1
ATOM 5334 C CA . GLN A 1 674 ? -70.488 -9.224 89.949 1.00 46.91 674 GLN A CA 1
ATOM 5335 C C . GLN A 1 674 ? -69.903 -7.855 89.546 1.00 46.91 674 GLN A C 1
ATOM 5337 O O . GLN A 1 674 ? -68.993 -7.355 90.205 1.00 46.91 674 GLN A O 1
ATOM 5342 N N . ALA A 1 675 ? -70.418 -7.214 88.497 1.00 47.09 675 ALA A N 1
ATOM 5343 C CA . ALA A 1 675 ? -70.021 -5.880 88.052 1.00 47.09 675 ALA A CA 1
ATOM 5344 C C . ALA A 1 675 ? -70.482 -4.794 89.036 1.00 47.09 675 ALA A C 1
ATOM 5346 O O . ALA A 1 675 ? -69.808 -3.776 89.172 1.00 47.09 675 ALA A O 1
ATOM 5347 N N . GLU A 1 676 ? -71.539 -5.065 89.809 1.00 50.94 676 GLU A N 1
ATOM 5348 C CA . GLU A 1 676 ? -71.934 -4.277 90.984 1.00 50.94 676 GLU A CA 1
ATOM 5349 C C . GLU A 1 676 ? -70.844 -4.232 92.083 1.00 50.94 676 GLU A C 1
ATOM 5351 O O . GLU A 1 676 ? -70.943 -3.421 93.001 1.00 50.94 676 GLU A O 1
ATOM 5356 N N . ALA A 1 677 ? -69.788 -5.060 92.000 1.00 51.56 677 ALA A N 1
ATOM 5357 C CA . ALA A 1 677 ? -68.768 -5.205 93.044 1.00 51.56 677 ALA A CA 1
ATOM 5358 C C . ALA A 1 677 ? -67.327 -4.789 92.661 1.00 51.56 677 ALA A C 1
ATOM 5360 O O . ALA A 1 677 ? -66.474 -4.749 93.548 1.00 51.56 677 ALA A O 1
ATOM 5361 N N . LEU A 1 678 ? -67.005 -4.496 91.388 1.00 51.34 678 LEU A N 1
ATOM 5362 C CA . LEU A 1 678 ? -65.600 -4.381 90.923 1.00 51.34 678 LEU A CA 1
ATOM 5363 C C . LEU A 1 678 ? -65.237 -3.104 90.135 1.00 51.34 678 LEU A C 1
ATOM 5365 O O . LEU A 1 678 ? -64.348 -3.112 89.286 1.00 51.34 678 LEU A O 1
ATOM 5369 N N . SER A 1 679 ? -65.817 -1.957 90.496 1.00 46.59 679 SER A N 1
ATOM 5370 C CA . SER A 1 679 ? -65.448 -0.624 89.966 1.00 46.59 679 SER A CA 1
ATOM 5371 C C . SER A 1 679 ? -64.068 -0.088 90.445 1.00 46.59 679 SER A C 1
ATOM 5373 O O . SER A 1 679 ? -63.877 1.124 90.554 1.00 46.59 679 SER A O 1
ATOM 5375 N N . GLY A 1 680 ? -63.110 -0.955 90.804 1.00 57.44 680 GLY A N 1
ATOM 5376 C CA . GLY A 1 680 ? -61.976 -0.595 91.677 1.00 57.44 680 GLY A CA 1
ATOM 5377 C C . GLY A 1 680 ? -60.568 -0.505 91.063 1.00 57.44 680 GLY A C 1
ATOM 5378 O O . GLY A 1 680 ? -59.685 0.067 91.695 1.00 57.44 680 GLY A O 1
ATOM 5379 N N . THR A 1 681 ? -60.309 -1.068 89.878 1.00 59.84 681 THR A N 1
ATOM 5380 C CA . THR A 1 681 ? -58.927 -1.358 89.414 1.00 59.84 681 THR A CA 1
ATOM 5381 C C . THR A 1 681 ? -58.375 -0.444 88.311 1.00 59.84 681 THR A C 1
ATOM 5383 O O . THR A 1 681 ? -57.186 -0.516 88.001 1.00 59.84 681 THR A O 1
ATOM 5386 N N . VAL A 1 682 ? -59.193 0.459 87.759 1.00 54.56 682 VAL A N 1
ATOM 5387 C CA . VAL A 1 682 ? -58.840 1.362 86.638 1.00 54.56 682 VAL A CA 1
ATOM 5388 C C . VAL A 1 682 ? -57.504 2.129 86.801 1.00 54.56 682 VAL A C 1
ATOM 5390 O O . VAL A 1 682 ? -56.753 2.185 85.822 1.00 54.56 682 VAL A O 1
ATOM 5393 N N . PRO A 1 683 ? -57.130 2.684 87.980 1.00 56.94 683 PRO A N 1
ATOM 5394 C CA . PRO A 1 683 ? -55.957 3.563 88.087 1.00 56.94 683 PRO A CA 1
ATOM 5395 C C . PRO A 1 683 ? -54.607 2.918 87.735 1.00 56.94 683 PRO A C 1
ATOM 5397 O O . PRO A 1 683 ? -53.679 3.615 87.331 1.00 56.94 683 PRO A O 1
ATOM 5400 N N . GLN A 1 684 ? -54.467 1.596 87.879 1.00 53.00 684 GLN A N 1
ATOM 5401 C CA . GLN A 1 684 ? -53.169 0.914 87.745 1.00 53.00 684 GLN A CA 1
ATOM 5402 C C . GLN A 1 684 ? -52.706 0.736 86.288 1.00 53.00 684 GLN A C 1
ATOM 5404 O O . GLN A 1 684 ? -51.523 0.496 86.045 1.00 53.00 684 GLN A O 1
ATOM 5409 N N . LEU A 1 685 ? -53.609 0.874 85.311 1.00 56.53 685 LEU A N 1
ATOM 5410 C CA . LEU A 1 685 ? -53.274 0.756 83.887 1.00 56.53 685 LEU A CA 1
ATOM 5411 C C . LEU A 1 685 ? -52.788 2.086 83.286 1.00 56.53 685 LEU A C 1
ATOM 5413 O O . LEU A 1 685 ? -51.897 2.081 82.438 1.00 56.53 685 LEU A O 1
ATOM 5417 N N . GLN A 1 686 ? -53.295 3.224 83.773 1.00 56.91 686 GLN A N 1
ATOM 5418 C CA . GLN A 1 686 ? -52.929 4.556 83.265 1.00 56.91 686 GLN A 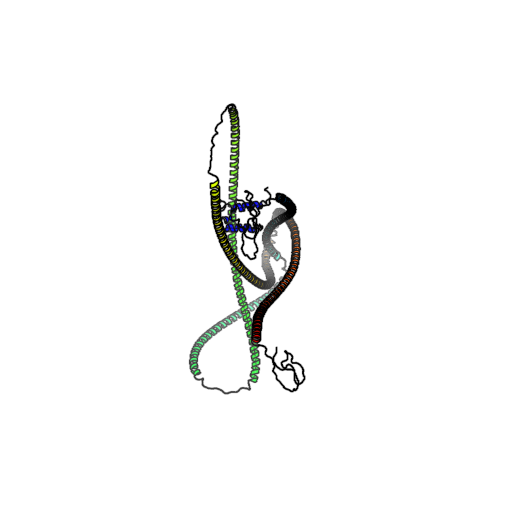CA 1
ATOM 5419 C C . GLN A 1 686 ? -51.472 4.948 83.557 1.00 56.91 686 GLN A C 1
ATOM 5421 O O . GLN A 1 686 ? -50.907 5.776 82.847 1.00 56.91 686 GLN A O 1
ATOM 5426 N N . GLU A 1 687 ? -50.846 4.358 84.577 1.00 59.25 687 GLU A N 1
ATOM 5427 C CA . GLU A 1 687 ? -49.454 4.662 84.929 1.00 59.25 687 GLU A CA 1
ATOM 5428 C C . GLU A 1 687 ? -48.441 3.906 84.055 1.00 59.25 687 GLU A C 1
ATOM 5430 O O . GLU A 1 687 ? -47.368 4.424 83.752 1.00 59.25 687 GLU A O 1
ATOM 5435 N N . ARG A 1 688 ? -48.800 2.705 83.578 1.00 62.22 688 ARG A N 1
ATOM 5436 C CA . ARG A 1 688 ? -47.942 1.901 82.691 1.00 62.22 688 ARG A CA 1
ATOM 5437 C C . ARG A 1 688 ? -47.857 2.471 81.274 1.00 62.22 688 ARG A C 1
ATOM 5439 O O . ARG A 1 688 ? -46.820 2.318 80.638 1.00 62.22 688 ARG A O 1
ATOM 5446 N N . LEU A 1 689 ? -48.914 3.138 80.802 1.00 65.69 689 LEU A N 1
ATOM 5447 C CA . LEU A 1 689 ? -48.967 3.756 79.472 1.00 65.69 689 LEU A CA 1
ATOM 5448 C C . LEU A 1 689 ? -47.914 4.870 79.325 1.00 65.69 689 LEU A C 1
ATOM 5450 O O . LEU A 1 689 ? -47.057 4.801 78.446 1.00 65.69 689 LEU A O 1
ATOM 5454 N N . LYS A 1 690 ? -47.891 5.818 80.272 1.00 68.00 690 LYS A N 1
ATOM 5455 C CA . LYS A 1 690 ? -46.949 6.957 80.300 1.00 68.00 690 LYS A CA 1
ATOM 5456 C C . LYS A 1 690 ? -45.476 6.536 80.260 1.00 68.00 690 LYS A C 1
ATOM 5458 O O . LYS A 1 690 ? -44.631 7.252 79.735 1.00 68.00 690 LYS A O 1
ATOM 5463 N N . GLN A 1 691 ? -45.150 5.377 80.838 1.00 66.75 691 GLN A N 1
ATOM 5464 C CA . GLN A 1 691 ? -43.777 4.863 80.894 1.00 66.75 691 GLN A CA 1
ATOM 5465 C C . GLN A 1 691 ? -43.297 4.274 79.556 1.00 66.75 691 GLN A C 1
ATOM 5467 O O . GLN A 1 691 ? -42.088 4.170 79.347 1.00 66.75 691 GLN A O 1
ATOM 5472 N N . ALA A 1 692 ? -44.213 3.915 78.650 1.00 68.69 692 ALA A N 1
ATOM 5473 C CA . ALA A 1 692 ? -43.887 3.518 77.281 1.00 68.69 692 ALA A CA 1
ATOM 5474 C C . ALA A 1 692 ? -43.715 4.742 76.362 1.00 68.69 692 ALA A C 1
ATOM 5476 O O . ALA A 1 692 ? -42.754 4.802 75.596 1.00 68.69 692 ALA A O 1
ATOM 5477 N N . GLU A 1 693 ? -44.590 5.747 76.501 1.00 69.12 693 GLU A N 1
ATOM 5478 C CA . GLU A 1 693 ? -44.595 6.984 75.696 1.00 69.12 693 GLU A CA 1
ATOM 5479 C C . GLU A 1 693 ? -43.267 7.761 75.742 1.00 69.12 693 GLU A C 1
ATOM 5481 O O . GLU A 1 693 ? -42.887 8.395 74.758 1.00 69.12 693 GLU A O 1
ATOM 5486 N N . VAL A 1 694 ? -42.544 7.713 76.868 1.00 71.50 694 VAL A N 1
ATOM 5487 C CA . VAL A 1 694 ? -41.234 8.375 77.012 1.00 71.50 694 VAL A CA 1
ATOM 5488 C C . VAL A 1 694 ? -40.148 7.671 76.190 1.00 71.50 694 VAL A C 1
ATOM 5490 O O . VAL A 1 694 ? -39.401 8.341 75.482 1.00 71.50 694 VAL A O 1
ATOM 5493 N N . ARG A 1 695 ? -40.085 6.332 76.228 1.00 68.31 695 ARG A N 1
ATOM 5494 C CA . ARG A 1 695 ? -39.003 5.547 75.598 1.00 68.31 695 ARG A CA 1
ATOM 5495 C C . ARG A 1 695 ? -39.023 5.650 74.075 1.00 68.31 695 ARG A C 1
ATOM 5497 O O . ARG A 1 695 ? -38.008 5.975 73.468 1.00 68.31 695 ARG A O 1
ATOM 5504 N N . ALA A 1 696 ? -40.208 5.501 73.482 1.00 69.62 696 ALA A N 1
ATOM 5505 C CA . ALA A 1 696 ? -40.401 5.647 72.039 1.00 69.62 696 ALA A CA 1
ATOM 5506 C C . ALA A 1 696 ? -39.984 7.040 71.518 1.00 69.62 696 ALA A C 1
ATOM 5508 O O . ALA A 1 696 ? -39.663 7.205 70.344 1.00 69.62 696 ALA A O 1
ATOM 5509 N N . ARG A 1 697 ? -39.971 8.063 72.385 1.00 73.31 697 ARG A N 1
ATOM 5510 C CA . ARG A 1 697 ? -39.567 9.428 72.031 1.00 73.31 697 ARG A CA 1
ATOM 5511 C C . ARG A 1 697 ? -38.049 9.577 71.916 1.00 73.31 697 ARG A C 1
ATOM 5513 O O . ARG A 1 697 ? -37.572 10.207 70.976 1.00 73.31 697 ARG A O 1
ATOM 5520 N N . GLU A 1 698 ? -37.307 8.964 72.835 1.00 73.69 698 GLU A N 1
ATOM 5521 C CA . GLU A 1 698 ? -35.837 8.957 72.854 1.00 73.69 698 GLU A CA 1
ATOM 5522 C C . GLU A 1 698 ? -35.267 8.151 71.665 1.00 73.69 698 GLU A C 1
ATOM 5524 O O . GLU A 1 698 ? -34.290 8.559 71.031 1.00 73.69 698 GLU A O 1
ATOM 5529 N N . GLU A 1 699 ? -35.939 7.059 71.291 1.00 76.00 699 GLU A N 1
ATOM 5530 C CA . GLU A 1 699 ? -35.636 6.250 70.100 1.00 76.00 699 GLU A CA 1
ATOM 5531 C C . GLU A 1 699 ? -35.903 7.025 68.790 1.00 76.00 699 GLU A C 1
ATOM 5533 O O . GLU A 1 699 ? -35.066 7.047 67.887 1.00 76.00 699 GLU A O 1
ATOM 5538 N N . VAL A 1 700 ? -37.024 7.750 68.690 1.00 76.81 700 VAL A N 1
ATOM 5539 C CA . VAL A 1 700 ? -37.351 8.558 67.499 1.00 76.81 700 VAL A CA 1
ATOM 5540 C C . VAL A 1 700 ? -36.393 9.742 67.300 1.00 76.81 700 VAL A C 1
ATOM 5542 O O . VAL A 1 700 ? -36.015 10.039 66.164 1.00 76.81 700 VAL A O 1
ATOM 5545 N N . ASP A 1 701 ? -35.987 10.433 68.368 1.00 76.94 701 ASP A N 1
ATOM 5546 C CA . ASP A 1 701 ? -35.078 11.581 68.249 1.00 76.94 701 ASP A CA 1
ATOM 5547 C C . ASP A 1 701 ? -33.627 11.153 67.935 1.00 76.94 701 ASP A C 1
ATOM 5549 O O . ASP A 1 701 ? -32.923 11.874 67.221 1.00 76.94 701 ASP A O 1
ATOM 5553 N N . THR A 1 702 ? -33.194 9.960 68.368 1.00 76.75 702 THR A N 1
ATOM 5554 C CA . THR A 1 702 ? -31.878 9.398 67.997 1.00 76.75 702 THR A CA 1
ATOM 5555 C C . THR A 1 702 ? -31.825 8.937 66.536 1.00 76.75 702 THR A C 1
ATOM 5557 O O . THR A 1 702 ? -30.887 9.311 65.827 1.00 76.75 702 THR A O 1
ATOM 5560 N N . VAL A 1 703 ? -32.856 8.242 66.038 1.00 79.31 703 VAL A N 1
ATOM 5561 C CA . VAL A 1 703 ? -32.966 7.884 64.607 1.00 79.31 703 VAL A CA 1
ATOM 5562 C C . VAL A 1 703 ? -33.043 9.135 63.722 1.00 79.31 703 VAL A C 1
ATOM 5564 O O . VAL A 1 703 ? -32.371 9.206 62.692 1.00 79.31 703 VAL A O 1
ATOM 5567 N N . ARG A 1 704 ? -33.784 10.180 64.130 1.00 83.50 704 ARG A N 1
ATOM 5568 C CA . ARG A 1 704 ? -33.860 11.441 63.362 1.00 83.50 704 ARG A CA 1
ATOM 5569 C C . ARG A 1 704 ? -32.484 12.087 63.170 1.00 83.50 704 ARG A C 1
ATOM 5571 O O . ARG A 1 704 ? -32.216 12.629 62.097 1.00 83.50 704 ARG A O 1
ATOM 5578 N N . PHE A 1 705 ? -31.614 12.028 64.180 1.00 79.94 705 PHE A N 1
ATOM 5579 C CA . PHE A 1 705 ? -30.256 12.562 64.073 1.00 79.94 705 PHE A CA 1
ATOM 5580 C C . PHE A 1 705 ? -29.416 11.783 63.048 1.00 79.94 705 PHE A C 1
ATOM 5582 O O . PHE A 1 705 ? -28.787 12.406 62.192 1.00 79.94 705 PHE A O 1
ATOM 5589 N N . GLN A 1 706 ? -29.475 10.446 63.066 1.00 85.50 706 GLN A N 1
ATOM 5590 C CA . GLN A 1 706 ? -28.782 9.581 62.097 1.00 85.50 706 GLN A CA 1
ATOM 5591 C C . GLN A 1 706 ? -29.221 9.883 60.656 1.00 85.50 706 GLN A C 1
ATOM 5593 O O . GLN A 1 706 ? -28.389 10.278 59.838 1.00 85.50 706 GLN A O 1
ATOM 5598 N N . MET A 1 707 ? -30.533 9.860 60.389 1.00 76.31 707 MET A N 1
ATOM 5599 C CA . MET A 1 707 ? -31.100 10.189 59.072 1.00 76.31 707 MET A CA 1
ATOM 5600 C C . MET A 1 707 ? -30.680 11.586 58.577 1.00 76.31 707 MET A C 1
ATOM 5602 O O . MET A 1 707 ? -30.473 11.788 57.382 1.00 76.31 707 MET A O 1
ATOM 5606 N N . SER A 1 708 ? -30.525 12.564 59.481 1.00 82.69 708 SER A N 1
ATOM 5607 C CA . SER A 1 708 ? -30.075 13.915 59.113 1.00 82.69 708 SER A CA 1
ATOM 5608 C C . SER A 1 708 ? -28.591 13.989 58.724 1.00 82.69 708 SER A C 1
ATOM 5610 O O . SER A 1 708 ? -28.227 14.789 57.862 1.00 82.69 708 SER A O 1
ATOM 5612 N N . GLY A 1 709 ? -27.739 13.135 59.304 1.00 86.12 709 GLY A N 1
ATOM 5613 C CA . GLY A 1 709 ? -26.330 13.006 58.920 1.00 86.12 709 GLY A CA 1
ATOM 5614 C C . GLY A 1 709 ? -26.148 12.267 57.590 1.00 86.12 709 GLY A C 1
ATOM 5615 O O . GLY A 1 709 ? -25.342 12.679 56.751 1.00 86.12 709 GLY A O 1
ATOM 5616 N N . GLU A 1 710 ? -26.940 11.218 57.368 1.00 86.88 710 GLU A N 1
ATOM 5617 C CA . GLU A 1 710 ? -26.959 10.440 56.122 1.00 86.88 710 GLU A CA 1
ATOM 5618 C C . GLU A 1 710 ? -27.458 11.277 54.936 1.00 86.88 710 GLU A C 1
ATOM 5620 O O . GLU A 1 710 ? -26.816 11.316 53.886 1.00 86.88 710 GLU A O 1
ATOM 5625 N N . ALA A 1 711 ? -28.528 12.060 55.120 1.00 83.44 711 ALA A N 1
ATOM 5626 C CA . ALA A 1 711 ? -28.999 13.006 54.106 1.00 83.44 711 ALA A CA 1
ATOM 5627 C C . ALA A 1 711 ? -27.913 14.028 53.706 1.00 83.44 711 ALA A C 1
ATOM 5629 O O . ALA A 1 711 ? -27.739 14.320 52.523 1.00 83.44 711 ALA A O 1
ATOM 5630 N N . LEU A 1 712 ? -27.139 14.530 54.677 1.00 87.31 712 LEU A N 1
ATOM 5631 C CA . LEU A 1 712 ? -26.028 15.458 54.439 1.00 87.31 712 LEU A CA 1
ATOM 5632 C C . LEU A 1 712 ? -24.851 14.808 53.695 1.00 87.31 712 LEU A C 1
ATOM 5634 O O . LEU A 1 712 ? -24.239 15.448 52.839 1.00 87.31 712 LEU A O 1
ATOM 5638 N N . THR A 1 713 ? -24.530 13.543 53.978 1.00 88.31 713 THR A N 1
ATOM 5639 C CA . THR A 1 713 ? -23.473 12.824 53.243 1.00 88.31 713 THR A CA 1
ATOM 5640 C C . THR A 1 713 ? -23.897 12.496 51.813 1.00 88.31 713 THR A C 1
ATOM 5642 O O . THR A 1 713 ? -23.119 12.755 50.895 1.00 88.31 713 THR A O 1
ATOM 5645 N N . LEU A 1 714 ? -25.136 12.046 51.597 1.00 88.62 714 LEU A N 1
ATOM 5646 C CA . LEU A 1 714 ? -25.695 11.818 50.258 1.00 88.62 714 LEU A CA 1
ATOM 5647 C C . LEU A 1 714 ? -25.764 13.113 49.430 1.00 88.62 714 LEU A C 1
ATOM 5649 O O . LEU A 1 714 ? -25.411 13.111 48.250 1.00 88.62 714 LEU A O 1
ATOM 5653 N N . GLN A 1 715 ? -26.150 14.240 50.040 1.00 92.00 715 GLN A N 1
ATOM 5654 C CA . GLN A 1 715 ? -26.176 15.540 49.363 1.00 92.00 715 GLN A CA 1
ATOM 5655 C C . GLN A 1 715 ? -24.771 15.997 48.932 1.00 92.00 715 GLN A C 1
ATOM 5657 O O . GLN A 1 715 ? -24.597 16.454 47.801 1.00 92.00 715 GLN A O 1
ATOM 5662 N N . ASN A 1 716 ? -23.758 15.822 49.787 1.00 90.12 716 ASN A N 1
ATOM 5663 C CA . ASN A 1 716 ? -22.367 16.129 49.440 1.00 90.12 716 ASN A CA 1
ATOM 5664 C C . ASN A 1 716 ? -21.834 15.211 48.322 1.00 90.12 716 ASN A C 1
ATOM 5666 O O . ASN A 1 716 ? -21.182 15.691 47.397 1.00 90.12 716 ASN A O 1
ATOM 5670 N N . GLN A 1 717 ? -22.151 13.910 48.360 1.00 92.19 717 GLN A N 1
ATOM 5671 C CA . GLN A 1 717 ? -21.774 12.955 47.308 1.00 92.19 717 GLN A CA 1
ATOM 5672 C C . GLN A 1 717 ? -22.398 13.318 45.952 1.00 92.19 717 GLN A C 1
ATOM 5674 O O . GLN A 1 717 ? -21.690 13.344 44.945 1.00 92.19 717 GLN A O 1
ATOM 5679 N N . LEU A 1 718 ? -23.688 13.677 45.924 1.00 90.12 718 LEU A N 1
ATOM 5680 C CA . LEU A 1 718 ? -24.363 14.196 44.727 1.00 90.12 718 LEU A CA 1
ATOM 5681 C C . LEU A 1 718 ? -23.678 15.454 44.179 1.00 90.12 718 LEU A C 1
ATOM 5683 O O . LEU A 1 718 ? -23.496 15.580 42.967 1.00 90.12 718 LEU A O 1
ATOM 5687 N N . GLN A 1 719 ? -23.264 16.371 45.056 1.00 91.31 719 GLN A N 1
ATOM 5688 C CA . GLN A 1 719 ? -22.606 17.606 44.641 1.00 91.31 719 GLN A CA 1
ATOM 5689 C C . GLN A 1 719 ? -21.212 17.335 44.045 1.00 91.31 719 GLN A C 1
ATOM 5691 O O . GLN A 1 719 ? -20.908 17.848 42.966 1.00 91.31 719 GLN A O 1
ATOM 5696 N N . CYS A 1 720 ? -20.408 16.452 44.649 1.00 91.38 720 CYS A N 1
ATOM 5697 C CA . CYS A 1 720 ? -19.146 15.984 44.062 1.00 91.38 720 CYS A CA 1
ATOM 5698 C C . CYS A 1 720 ? -19.356 15.297 42.700 1.00 91.38 720 CYS A C 1
ATOM 5700 O O . CYS A 1 720 ? -18.689 15.652 41.728 1.00 91.38 720 CYS A O 1
ATOM 5702 N N . ALA A 1 721 ? -20.328 14.385 42.598 1.00 87.12 721 ALA A N 1
ATOM 5703 C CA . ALA A 1 721 ? -20.648 13.688 41.353 1.00 87.12 721 ALA A CA 1
ATOM 5704 C C . ALA A 1 721 ? -21.098 14.648 40.235 1.00 87.12 721 ALA A C 1
ATOM 5706 O O . ALA A 1 721 ? -20.744 14.447 39.073 1.00 87.12 721 ALA A O 1
ATOM 5707 N N . SER A 1 722 ? -21.825 15.723 40.570 1.00 87.12 722 SER A N 1
ATOM 5708 C CA . SER A 1 722 ? -22.200 16.757 39.595 1.00 87.12 722 SER A CA 1
ATOM 5709 C C . SER A 1 722 ? -20.987 17.530 39.057 1.00 87.12 722 SER A C 1
ATOM 5711 O O . SER A 1 722 ? -20.881 17.714 37.845 1.00 87.12 722 SER A O 1
ATOM 5713 N N . GLY A 1 723 ? -20.020 17.881 39.915 1.00 94.00 723 GLY A N 1
ATOM 5714 C CA . GLY A 1 723 ? -18.774 18.534 39.498 1.00 94.00 723 GLY A CA 1
ATOM 5715 C C . GLY A 1 723 ? -17.890 17.635 38.627 1.00 94.00 723 GLY A C 1
ATOM 5716 O O . GLY A 1 723 ? -17.344 18.086 37.617 1.00 94.00 723 GLY A O 1
ATOM 5717 N N . GLU A 1 724 ? -17.803 16.339 38.948 1.00 92.50 724 GLU A N 1
ATOM 5718 C CA . GLU A 1 724 ? -17.144 15.366 38.069 1.00 92.50 724 GLU A CA 1
ATOM 5719 C C . GLU A 1 724 ? -17.838 15.283 36.702 1.00 92.50 724 GLU A C 1
ATOM 5721 O O . GLU A 1 724 ? -17.165 15.362 35.670 1.00 92.50 724 GLU A O 1
ATOM 5726 N N . LEU A 1 725 ? -19.173 15.197 36.671 1.00 91.31 725 LEU A N 1
ATOM 5727 C CA . LEU A 1 725 ? -19.950 15.140 35.430 1.00 91.31 725 LEU A CA 1
ATOM 5728 C C . LEU A 1 725 ? -19.736 16.386 34.555 1.00 91.31 725 LEU A C 1
ATOM 5730 O O . LEU A 1 725 ? -19.599 16.266 33.337 1.00 91.31 725 LEU A O 1
ATOM 5734 N N . GLU A 1 726 ? -19.675 17.577 35.153 1.00 93.12 726 GLU A N 1
ATOM 5735 C CA . GLU A 1 726 ? -19.374 18.822 34.440 1.00 93.12 726 GLU A CA 1
ATOM 5736 C C . GLU A 1 726 ? -17.945 18.839 33.883 1.00 93.12 726 GLU A C 1
ATOM 5738 O O . GLU A 1 726 ? -17.759 19.203 32.720 1.00 93.12 726 GLU A O 1
ATOM 5743 N N . SER A 1 727 ? -16.951 18.351 34.633 1.00 91.56 727 SER A N 1
ATOM 5744 C CA . SER A 1 727 ? -15.570 18.231 34.137 1.00 91.56 727 SER A CA 1
ATOM 5745 C C . SER A 1 727 ? -15.452 17.271 32.940 1.00 91.56 727 SER A C 1
ATOM 5747 O O . SER A 1 727 ? -14.746 17.556 31.969 1.00 91.56 727 SER A O 1
ATOM 5749 N N . VAL A 1 728 ? -16.205 16.163 32.951 1.00 92.44 728 VAL A N 1
ATOM 5750 C CA . VAL A 1 728 ? -16.258 15.198 31.842 1.00 92.44 728 VAL A CA 1
ATOM 5751 C C . VAL A 1 728 ? -16.970 15.799 30.628 1.00 92.44 728 VAL A C 1
ATOM 5753 O O . VAL A 1 728 ? -16.482 15.643 29.508 1.00 92.44 728 VAL A O 1
ATOM 5756 N N . ARG A 1 729 ? -18.068 16.544 30.828 1.00 93.88 729 ARG A N 1
ATOM 5757 C CA . ARG A 1 729 ? -18.770 17.277 29.756 1.00 93.88 729 ARG A CA 1
ATOM 5758 C C . ARG A 1 729 ? -17.872 18.327 29.099 1.00 93.88 729 ARG A C 1
ATOM 5760 O O . ARG A 1 729 ? -17.842 18.404 27.874 1.00 93.88 729 ARG A O 1
ATOM 5767 N N . GLN A 1 730 ? -17.120 19.100 29.885 1.00 95.12 730 GLN A N 1
ATOM 5768 C CA . GLN A 1 730 ? -16.173 20.095 29.367 1.00 95.12 730 GLN A CA 1
ATOM 5769 C C . GLN A 1 730 ? -15.046 19.434 28.561 1.00 95.12 730 GLN A C 1
ATOM 5771 O O . GLN A 1 730 ? -14.750 19.872 27.452 1.00 95.12 730 GLN A O 1
ATOM 5776 N N . TRP A 1 731 ? -14.469 18.338 29.067 1.00 93.81 731 TRP A N 1
ATOM 5777 C CA . TRP A 1 731 ? -13.453 17.580 28.333 1.00 93.81 731 TRP A CA 1
ATOM 5778 C C . TRP A 1 731 ? -13.996 17.013 27.012 1.00 93.81 731 TRP A C 1
ATOM 5780 O O . TRP A 1 731 ? -13.364 17.180 25.974 1.00 93.81 731 TRP A O 1
ATOM 5790 N N . HIS A 1 732 ? -15.195 16.422 27.019 1.00 90.12 732 HIS A N 1
ATOM 5791 C CA . HIS A 1 732 ? -15.840 15.901 25.809 1.00 90.12 732 HIS A CA 1
ATOM 5792 C C . HIS A 1 732 ? -16.178 17.012 24.796 1.00 90.12 732 HIS A C 1
ATOM 5794 O O . HIS A 1 732 ? -16.140 16.776 23.590 1.00 90.12 732 HIS A O 1
ATOM 5800 N N . ALA A 1 733 ? -16.491 18.231 25.248 1.00 93.81 733 ALA A N 1
ATOM 5801 C CA . ALA A 1 733 ? -16.714 19.369 24.355 1.00 93.81 733 ALA A CA 1
ATOM 5802 C C . ALA A 1 733 ? -15.419 19.816 23.649 1.00 93.81 733 ALA A C 1
ATOM 5804 O O . ALA A 1 733 ? -15.439 20.061 22.446 1.00 93.81 733 ALA A O 1
ATOM 5805 N N . VAL A 1 734 ? -14.288 19.852 24.366 1.00 95.38 734 VAL A N 1
ATOM 5806 C CA . VAL A 1 734 ? -12.961 20.096 23.763 1.00 95.38 734 VAL A CA 1
ATOM 5807 C C . VAL A 1 734 ? -12.592 18.983 22.777 1.00 95.38 734 VAL A C 1
ATOM 5809 O O . VAL A 1 734 ? -12.023 19.252 21.722 1.00 95.38 734 VAL A O 1
ATOM 5812 N N . GLU A 1 735 ? -12.943 17.736 23.089 1.00 88.69 735 GLU A N 1
ATOM 5813 C CA . GLU A 1 735 ? -12.627 16.582 22.245 1.00 88.69 735 GLU A CA 1
ATOM 5814 C C . GLU A 1 735 ? -13.450 16.529 20.946 1.00 88.69 735 GLU A C 1
ATOM 5816 O O . GLU A 1 735 ? -12.919 16.209 19.881 1.00 88.69 735 GLU A O 1
ATOM 5821 N N . LEU A 1 736 ? -14.721 16.940 21.001 1.00 95.75 736 LEU A N 1
ATOM 5822 C CA . LEU A 1 736 ? -15.548 17.154 19.807 1.00 95.75 736 LEU A CA 1
ATOM 5823 C C . LEU A 1 736 ? -14.972 18.237 18.884 1.00 95.75 736 LEU A C 1
ATOM 5825 O O . LEU A 1 736 ? -15.051 18.113 17.667 1.00 95.75 736 LEU A O 1
ATOM 5829 N N . GLU A 1 737 ? -14.366 19.288 19.435 1.00 95.25 737 GLU A N 1
ATOM 5830 C CA . GLU A 1 737 ? -13.794 20.357 18.610 1.00 95.25 737 GLU A CA 1
ATOM 5831 C C . GLU A 1 737 ? -12.444 19.961 17.988 1.00 95.25 737 GLU A C 1
ATOM 5833 O O . GLU A 1 737 ? -12.154 20.333 16.851 1.00 95.25 737 GLU A O 1
ATOM 5838 N N . LYS A 1 738 ? -11.648 19.121 18.669 1.00 95.00 738 LYS A N 1
ATOM 5839 C CA . LYS A 1 738 ? -10.467 18.479 18.061 1.00 95.00 738 LYS A CA 1
ATOM 5840 C C . LYS A 1 738 ? -10.850 17.536 16.921 1.00 95.00 738 LYS A C 1
ATOM 5842 O O . LYS A 1 738 ? -10.226 17.597 15.868 1.00 95.00 738 LYS A O 1
ATOM 5847 N N . THR A 1 739 ? -11.849 16.672 17.121 1.00 91.94 739 THR A N 1
ATOM 5848 C CA . THR A 1 739 ? -12.287 15.712 16.089 1.00 91.94 739 THR A CA 1
ATOM 5849 C C . THR A 1 739 ? -12.822 16.435 14.856 1.00 91.94 739 THR A C 1
ATOM 5851 O O . THR A 1 739 ? -12.332 16.160 13.767 1.00 91.94 739 THR A O 1
ATOM 5854 N N . ARG A 1 740 ? -13.640 17.485 15.017 1.00 95.31 740 ARG A N 1
ATOM 5855 C CA . ARG A 1 740 ? -14.008 18.412 13.924 1.00 95.31 740 ARG A CA 1
ATOM 5856 C C . ARG A 1 740 ? -12.805 19.053 13.229 1.00 95.31 740 ARG A C 1
ATOM 5858 O O . ARG A 1 740 ? -12.788 19.187 12.009 1.00 95.31 740 ARG A O 1
ATOM 5865 N N . GLY A 1 741 ? -11.786 19.453 13.991 1.00 96.56 741 GLY A N 1
ATOM 5866 C CA . GLY A 1 741 ? -10.536 19.987 13.444 1.00 96.56 741 GLY A CA 1
ATOM 5867 C C . GLY A 1 741 ? -9.744 18.965 12.617 1.00 96.56 741 GLY A C 1
ATOM 5868 O O . GLY A 1 741 ? -9.082 19.345 11.651 1.00 96.56 741 GLY A O 1
ATOM 5869 N N . LEU A 1 742 ? -9.830 17.676 12.959 1.00 94.31 742 LEU A N 1
ATOM 5870 C CA . LEU A 1 742 ? -9.253 16.577 12.182 1.00 94.31 742 LEU A CA 1
ATOM 5871 C C . LEU A 1 742 ? -10.116 16.229 10.961 1.00 94.31 742 LEU A C 1
ATOM 5873 O O . LEU A 1 742 ? -9.566 16.097 9.876 1.00 94.31 742 LEU A O 1
ATOM 5877 N N . GLU A 1 743 ? -11.443 16.174 11.094 1.00 94.62 743 GLU A N 1
ATOM 5878 C CA . GLU A 1 743 ? -12.398 15.997 9.985 1.00 94.62 743 GLU A CA 1
ATOM 5879 C C . GLU A 1 743 ? -12.204 17.077 8.904 1.00 94.62 743 GLU A C 1
ATOM 5881 O O . GLU A 1 743 ? -12.085 16.767 7.719 1.00 94.62 743 GLU A O 1
ATOM 5886 N N . ALA A 1 744 ? -12.061 18.344 9.308 1.00 96.19 744 ALA A N 1
ATOM 5887 C CA . ALA A 1 744 ? -11.780 19.450 8.393 1.00 96.19 744 ALA A CA 1
ATOM 5888 C C . ALA A 1 744 ? -10.403 19.338 7.707 1.00 96.19 744 ALA A C 1
ATOM 5890 O O . ALA A 1 744 ? -10.264 19.731 6.549 1.00 96.19 744 ALA A O 1
ATOM 5891 N N . ARG A 1 745 ? -9.386 18.792 8.391 1.00 96.62 745 ARG A N 1
ATOM 5892 C CA . ARG A 1 745 ? -8.063 18.512 7.798 1.00 96.62 745 ARG A CA 1
ATOM 5893 C C . ARG A 1 745 ? -8.101 17.322 6.837 1.00 96.62 745 ARG A C 1
ATOM 5895 O O . ARG A 1 745 ? -7.447 17.380 5.803 1.00 96.62 745 ARG A O 1
ATOM 5902 N N . LEU A 1 746 ? -8.866 16.275 7.149 1.00 94.44 746 LEU A N 1
ATOM 5903 C CA . LEU A 1 746 ? -9.063 15.124 6.264 1.00 94.44 746 LEU A CA 1
ATOM 5904 C C . LEU A 1 746 ? -9.744 15.560 4.964 1.00 94.44 746 LEU A C 1
ATOM 5906 O O . LEU A 1 746 ? -9.191 15.315 3.899 1.00 94.44 746 LEU A O 1
ATOM 5910 N N . SER A 1 747 ? -10.833 16.331 5.045 1.00 95.88 747 SER A N 1
ATOM 5911 C CA . SER A 1 747 ? -11.498 16.899 3.863 1.00 95.88 747 SER A CA 1
ATOM 5912 C C . SER A 1 747 ? -10.567 17.790 3.020 1.00 95.88 747 SER A C 1
ATOM 5914 O O . SER A 1 747 ? -10.602 17.729 1.794 1.00 95.88 747 SER A O 1
ATOM 5916 N N . GLN A 1 748 ? -9.670 18.565 3.645 1.00 97.56 748 GLN A N 1
ATOM 5917 C CA . GLN A 1 748 ? -8.650 19.338 2.918 1.00 97.56 748 GLN A CA 1
ATOM 5918 C C . GLN A 1 748 ? -7.621 18.450 2.201 1.00 97.56 748 GLN A C 1
ATOM 5920 O O . GLN A 1 748 ? -7.200 18.784 1.094 1.00 97.56 748 GLN A O 1
ATOM 5925 N N . LEU A 1 749 ? -7.224 17.325 2.804 1.00 94.56 749 LEU A N 1
ATOM 5926 C CA . LEU A 1 749 ? -6.319 16.351 2.188 1.00 94.56 749 LEU A CA 1
ATOM 5927 C C . LEU A 1 749 ? -7.007 15.558 1.068 1.00 94.56 749 LEU A C 1
ATOM 5929 O O . LEU A 1 749 ? -6.381 15.303 0.044 1.00 94.56 749 LEU A O 1
ATOM 5933 N N . GLU A 1 750 ? -8.291 15.231 1.207 1.00 96.38 750 GLU A N 1
ATOM 5934 C CA . GLU A 1 750 ? -9.119 14.633 0.150 1.00 96.38 750 GLU A CA 1
ATOM 5935 C C . GLU A 1 750 ? -9.225 15.574 -1.065 1.00 96.38 750 GLU A C 1
ATOM 5937 O O . GLU A 1 750 ? -8.981 15.149 -2.198 1.00 96.38 750 GLU A O 1
ATOM 5942 N N . ASP A 1 751 ? -9.454 16.874 -0.838 1.00 96.38 751 ASP A N 1
ATOM 5943 C CA . ASP A 1 751 ? -9.409 17.914 -1.877 1.00 96.38 751 ASP A CA 1
ATOM 5944 C C . ASP A 1 751 ? -8.017 18.057 -2.530 1.00 96.38 751 ASP A C 1
ATOM 5946 O O . ASP A 1 751 ? -7.913 18.484 -3.685 1.00 96.38 751 ASP A O 1
ATOM 5950 N N . GLU A 1 752 ? -6.925 17.751 -1.818 1.00 97.00 752 GLU A N 1
ATOM 5951 C CA . GLU A 1 752 ? -5.564 17.737 -2.380 1.00 97.00 752 GLU A CA 1
ATOM 5952 C C . GLU A 1 752 ? -5.286 16.478 -3.195 1.00 97.00 752 GLU A C 1
ATOM 5954 O O . GLU A 1 752 ? -4.798 16.585 -4.320 1.00 97.00 752 GLU A O 1
ATOM 5959 N N . ILE A 1 753 ? -5.673 15.305 -2.698 1.00 94.62 753 ILE A N 1
ATOM 5960 C CA . ILE A 1 753 ? -5.594 14.032 -3.425 1.00 94.62 753 ILE A CA 1
ATOM 5961 C C . ILE A 1 753 ? -6.415 14.110 -4.721 1.00 94.62 753 ILE A C 1
ATOM 5963 O O . ILE A 1 753 ? -5.926 13.709 -5.781 1.00 94.62 753 ILE A O 1
ATOM 5967 N N . GLY A 1 754 ? -7.611 14.707 -4.682 1.00 97.31 754 GLY A N 1
ATOM 5968 C CA . GLY A 1 754 ? -8.430 14.969 -5.867 1.00 97.31 754 GLY A CA 1
ATOM 5969 C C . GLY A 1 754 ? -7.731 15.875 -6.889 1.00 97.31 754 GLY A C 1
ATOM 5970 O O . GLY A 1 754 ? -7.704 15.555 -8.080 1.00 97.31 754 GLY A O 1
ATOM 5971 N N . ARG A 1 755 ? -7.087 16.961 -6.436 1.00 97.88 755 ARG A N 1
ATOM 5972 C CA . ARG A 1 755 ? -6.279 17.853 -7.293 1.00 97.88 755 ARG A CA 1
ATOM 5973 C C . ARG A 1 755 ? -5.060 17.149 -7.900 1.00 97.88 755 ARG A C 1
ATOM 5975 O O . ARG A 1 755 ? -4.787 17.336 -9.084 1.00 97.88 755 ARG A O 1
ATOM 5982 N N . TYR A 1 756 ? -4.344 16.324 -7.134 1.00 96.50 756 TYR A N 1
ATOM 5983 C CA . TYR A 1 756 ? -3.216 15.546 -7.659 1.00 96.50 756 TYR A CA 1
ATOM 5984 C C . TYR A 1 756 ? -3.668 14.476 -8.660 1.00 96.50 756 TYR A C 1
ATOM 5986 O O . TYR A 1 756 ? -3.020 14.311 -9.689 1.00 96.50 756 TYR A O 1
ATOM 5994 N N . SER A 1 757 ? -4.805 13.818 -8.421 1.00 95.94 757 SER A N 1
ATOM 5995 C CA . SER A 1 757 ? -5.388 12.838 -9.350 1.00 95.94 757 SER A CA 1
ATOM 5996 C C . SER A 1 757 ? -5.780 13.482 -10.685 1.00 95.94 757 SER A C 1
ATOM 5998 O O . SER A 1 757 ? -5.458 12.951 -11.745 1.00 95.94 757 SER A O 1
ATOM 6000 N N . GLN A 1 758 ? -6.391 14.672 -10.654 1.00 97.25 758 GLN A N 1
ATOM 6001 C CA . GLN A 1 758 ? -6.690 15.452 -11.864 1.00 97.25 758 GLN A CA 1
ATOM 6002 C C . GLN A 1 758 ? -5.414 15.857 -12.619 1.00 97.25 758 GLN A C 1
ATOM 6004 O O . GLN A 1 758 ? -5.355 15.730 -13.840 1.00 97.25 758 GLN A O 1
ATOM 6009 N N . LEU A 1 759 ? -4.372 16.301 -11.907 1.00 97.81 759 LEU A N 1
ATOM 6010 C CA . LEU A 1 759 ? -3.095 16.671 -12.522 1.00 97.81 759 LEU A CA 1
ATOM 6011 C C . LEU A 1 759 ? -2.374 15.466 -13.147 1.00 97.81 759 LEU A C 1
ATOM 6013 O O . LEU A 1 759 ? -1.771 15.613 -14.212 1.00 97.81 759 LEU A O 1
ATOM 6017 N N . LEU A 1 760 ? -2.433 14.292 -12.510 1.00 95.31 760 LEU A N 1
ATOM 6018 C CA . LEU A 1 760 ? -1.922 13.037 -13.066 1.00 95.31 760 LEU A CA 1
ATOM 6019 C C . LEU A 1 760 ? -2.657 12.678 -14.359 1.00 95.31 760 LEU A C 1
ATOM 6021 O O . LEU A 1 760 ? -2.001 12.405 -15.358 1.00 95.31 760 LEU A O 1
ATOM 6025 N N . GLU A 1 761 ? -3.985 12.789 -14.389 1.00 96.69 761 GLU A N 1
ATOM 6026 C CA . GLU A 1 761 ? -4.762 12.506 -15.598 1.00 96.69 761 GLU A CA 1
ATOM 6027 C C . GLU A 1 761 ? -4.470 13.499 -16.738 1.00 96.69 761 GLU A C 1
ATOM 6029 O O . GLU A 1 761 ? -4.284 13.098 -17.888 1.00 96.69 761 GLU A O 1
ATOM 6034 N N . GLU A 1 762 ? -4.283 14.789 -16.431 1.00 97.25 762 GLU A N 1
ATOM 6035 C CA . GLU A 1 762 ? -3.749 15.742 -17.413 1.00 97.25 762 GLU A CA 1
ATOM 6036 C C . GLU A 1 762 ? -2.366 15.333 -17.945 1.00 97.25 762 GLU A C 1
ATOM 6038 O O . GLU A 1 762 ? -2.068 15.577 -19.117 1.00 97.25 762 GLU A O 1
ATOM 6043 N N . ARG A 1 763 ? -1.491 14.762 -17.100 1.00 96.31 763 ARG A N 1
ATOM 6044 C CA . ARG A 1 763 ? -0.178 14.274 -17.545 1.00 96.31 763 ARG A CA 1
ATOM 6045 C C . ARG A 1 763 ? -0.322 13.029 -18.417 1.00 96.31 763 ARG A C 1
ATOM 6047 O O . ARG A 1 763 ? 0.311 13.007 -19.467 1.00 96.31 763 ARG A O 1
ATOM 6054 N N . ASN A 1 764 ? -1.166 12.065 -18.051 1.00 96.38 764 ASN A N 1
ATOM 6055 C CA . ASN A 1 764 ? -1.443 10.856 -18.838 1.00 96.38 764 ASN A CA 1
ATOM 6056 C C . ASN A 1 764 ? -1.877 11.235 -20.262 1.00 96.38 764 ASN A C 1
ATOM 6058 O O . ASN A 1 764 ? -1.224 10.879 -21.241 1.00 96.38 764 ASN A O 1
ATOM 6062 N N . VAL A 1 765 ? -2.883 12.105 -20.369 1.00 97.50 765 VAL A N 1
ATOM 6063 C CA . VAL A 1 765 ? -3.415 12.623 -21.638 1.00 97.50 765 VAL A CA 1
ATOM 6064 C C . VAL A 1 765 ? -2.382 13.445 -22.438 1.00 97.50 765 VAL A C 1
ATOM 6066 O O . VAL A 1 765 ? -2.518 13.606 -23.654 1.00 97.50 765 VAL A O 1
ATOM 6069 N N . LEU A 1 766 ? -1.339 13.994 -21.803 1.00 95.88 766 LEU A N 1
ATOM 6070 C CA . LEU A 1 766 ? -0.199 14.619 -22.493 1.00 95.88 766 LEU A CA 1
ATOM 6071 C C . LEU A 1 766 ? 0.855 13.592 -22.938 1.00 95.88 766 LEU A C 1
ATOM 6073 O O . LEU A 1 766 ? 1.435 13.766 -24.013 1.00 95.88 766 LEU A O 1
ATOM 6077 N N . VAL A 1 767 ? 1.074 12.525 -22.164 1.00 96.25 767 VAL A N 1
ATOM 6078 C CA . VAL A 1 767 ? 1.952 11.403 -22.526 1.00 96.25 767 VAL A CA 1
ATOM 6079 C C . VAL A 1 767 ? 1.395 10.687 -23.755 1.00 96.25 767 VAL A C 1
ATOM 6081 O O . VAL A 1 767 ? 2.101 10.640 -24.758 1.00 96.25 767 VAL A O 1
ATOM 6084 N N . GLU A 1 768 ? 0.120 10.288 -23.766 1.00 97.00 768 GLU A N 1
ATOM 6085 C CA . GLU A 1 768 ? -0.553 9.670 -24.928 1.00 97.00 768 GLU A CA 1
ATOM 6086 C C . GLU A 1 768 ? -0.419 10.511 -26.214 1.00 97.00 768 GLU A C 1
ATOM 6088 O O . GLU A 1 768 ? -0.161 10.004 -27.312 1.00 97.00 768 GLU A O 1
ATOM 6093 N N . LYS A 1 769 ? -0.557 11.839 -26.094 1.00 97.38 769 LYS A N 1
ATOM 6094 C CA . LYS A 1 769 ? -0.362 12.781 -27.211 1.00 97.38 769 LYS A CA 1
ATOM 6095 C C . LYS A 1 769 ? 1.091 12.827 -27.683 1.00 97.38 769 LYS A C 1
ATOM 6097 O O . LYS A 1 769 ? 1.331 12.968 -28.879 1.00 97.38 769 LYS A O 1
ATOM 6102 N N . SER A 1 770 ? 2.061 12.703 -26.780 1.00 94.00 770 SER A N 1
ATOM 6103 C CA . SER A 1 770 ? 3.474 12.610 -27.159 1.00 94.00 770 SER A CA 1
ATOM 6104 C C . SER A 1 770 ? 3.811 11.257 -27.797 1.00 94.00 770 SER A C 1
ATOM 6106 O O . SER A 1 770 ? 4.492 11.221 -28.820 1.00 94.00 770 SER A O 1
ATOM 6108 N N . GLU A 1 771 ? 3.263 10.157 -27.277 1.00 97.31 771 GLU A N 1
ATOM 6109 C CA . GLU A 1 771 ? 3.483 8.802 -27.783 1.00 97.31 771 GLU A CA 1
ATOM 6110 C C . GLU A 1 771 ? 2.870 8.602 -29.166 1.00 97.31 771 GLU A C 1
ATOM 6112 O O . GLU A 1 771 ? 3.543 8.092 -30.055 1.00 97.31 771 GLU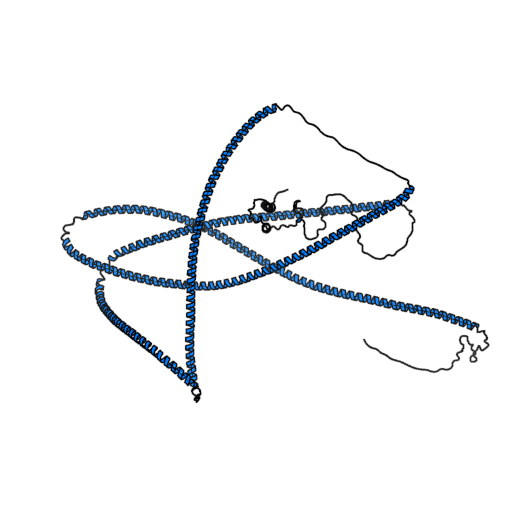 A O 1
ATOM 6117 N N . SER A 1 772 ? 1.643 9.070 -29.403 1.00 96.44 772 SER A N 1
ATOM 6118 C CA . SER A 1 772 ? 1.021 9.023 -30.735 1.00 96.44 772 SER A CA 1
ATOM 6119 C C . SER A 1 772 ? 1.807 9.827 -31.784 1.00 96.44 772 SER A C 1
ATOM 6121 O O . SER A 1 772 ? 1.955 9.373 -32.921 1.00 96.44 772 SER A O 1
ATOM 6123 N N . VAL A 1 773 ? 2.407 10.965 -31.408 1.00 97.31 773 VAL A N 1
ATOM 6124 C CA . VAL A 1 773 ? 3.336 11.709 -32.281 1.00 97.31 773 VAL A CA 1
ATOM 6125 C C . VAL A 1 773 ? 4.638 10.931 -32.513 1.00 97.31 773 VAL A C 1
ATOM 6127 O O . VAL A 1 773 ? 5.115 10.882 -33.647 1.00 97.31 773 VAL A O 1
ATOM 6130 N N . ILE A 1 774 ? 5.200 10.281 -31.489 1.00 95.69 774 ILE A N 1
ATOM 6131 C CA . ILE A 1 774 ? 6.397 9.430 -31.619 1.00 95.69 774 ILE A CA 1
ATOM 6132 C C . ILE A 1 774 ? 6.114 8.226 -32.531 1.00 95.69 774 ILE A C 1
ATOM 6134 O O . ILE A 1 774 ? 6.905 7.952 -33.431 1.00 95.69 774 ILE A O 1
ATOM 6138 N N . GLN A 1 775 ? 4.970 7.556 -32.374 1.00 96.50 775 GLN A N 1
ATOM 6139 C CA . GLN A 1 775 ? 4.526 6.447 -33.225 1.00 96.50 775 GLN A CA 1
ATOM 6140 C C . GLN A 1 775 ? 4.337 6.899 -34.679 1.00 96.50 775 GLN A C 1
ATOM 6142 O O . GLN A 1 775 ? 4.842 6.243 -35.593 1.00 96.50 775 GLN A O 1
ATOM 6147 N N . GLN A 1 776 ? 3.693 8.052 -34.911 1.00 97.38 776 GLN A N 1
ATOM 6148 C CA . GLN A 1 776 ? 3.579 8.634 -36.251 1.00 97.38 776 GLN A CA 1
ATOM 6149 C C . GLN A 1 776 ? 4.965 8.894 -36.859 1.00 97.38 776 GLN A C 1
ATOM 6151 O O . GLN A 1 776 ? 5.203 8.536 -38.013 1.00 97.38 776 GLN A O 1
ATOM 6156 N N . LYS A 1 777 ? 5.898 9.486 -36.102 1.00 96.88 777 LYS A N 1
ATOM 6157 C CA . LYS A 1 777 ? 7.250 9.778 -36.600 1.00 96.88 777 LYS A CA 1
ATOM 6158 C C . LYS A 1 777 ? 8.087 8.519 -36.816 1.00 96.88 777 LYS A C 1
ATOM 6160 O O . LYS A 1 777 ? 8.831 8.474 -37.789 1.00 96.88 777 LYS A O 1
ATOM 6165 N N . GLY A 1 778 ? 7.902 7.475 -36.010 1.00 97.44 778 GLY A N 1
ATOM 6166 C CA . GLY A 1 778 ? 8.464 6.148 -36.265 1.00 97.44 778 GLY A CA 1
ATOM 6167 C C . GLY A 1 778 ? 7.975 5.567 -37.595 1.00 97.44 778 GLY A C 1
ATOM 6168 O O . GLY A 1 778 ? 8.789 5.176 -38.427 1.00 97.44 778 GLY A O 1
ATOM 6169 N N . ALA A 1 779 ? 6.662 5.598 -37.848 1.00 97.44 779 ALA A N 1
ATOM 6170 C CA . ALA A 1 779 ? 6.078 5.134 -39.108 1.00 97.44 779 ALA A CA 1
ATOM 6171 C C . ALA A 1 779 ? 6.505 5.981 -40.327 1.00 97.44 779 ALA A C 1
ATOM 6173 O O . ALA A 1 779 ? 6.684 5.444 -41.420 1.00 97.44 779 ALA A O 1
ATOM 6174 N N . GLU A 1 780 ? 6.699 7.293 -40.159 1.00 97.31 780 GLU A N 1
ATOM 6175 C CA . GLU A 1 780 ? 7.294 8.153 -41.191 1.00 97.31 780 GLU A CA 1
ATOM 6176 C C . GLU A 1 780 ? 8.767 7.798 -41.457 1.00 97.31 780 GLU A C 1
ATOM 6178 O O . GLU A 1 780 ? 9.152 7.706 -42.622 1.00 97.31 780 GLU A O 1
ATOM 6183 N N . MET A 1 781 ? 9.581 7.543 -40.422 1.00 95.19 781 MET A N 1
ATOM 6184 C CA . MET A 1 781 ? 10.979 7.130 -40.607 1.00 95.19 781 MET A CA 1
ATOM 6185 C C . MET A 1 781 ? 11.094 5.777 -41.309 1.00 95.19 781 MET A C 1
ATOM 6187 O O . MET A 1 781 ? 11.859 5.680 -42.260 1.00 95.19 781 MET A O 1
ATOM 6191 N N . VAL A 1 782 ? 10.307 4.768 -40.911 1.00 97.56 782 VAL A N 1
ATOM 6192 C CA . VAL A 1 782 ? 10.307 3.442 -41.562 1.00 97.56 782 VAL A CA 1
ATOM 6193 C C . VAL A 1 782 ? 10.035 3.577 -43.062 1.00 97.56 782 VAL A C 1
ATOM 6195 O O . VAL A 1 782 ? 10.830 3.100 -43.866 1.00 97.56 782 VAL A O 1
ATOM 6198 N N . ARG A 1 783 ? 9.003 4.340 -43.449 1.00 97.56 783 ARG A N 1
ATOM 6199 C CA . ARG A 1 783 ? 8.702 4.620 -44.865 1.00 97.56 783 ARG A CA 1
ATOM 6200 C C . ARG A 1 783 ? 9.841 5.337 -45.586 1.00 97.56 783 ARG A C 1
ATOM 6202 O O . ARG A 1 783 ? 10.071 5.087 -46.765 1.00 97.56 783 ARG A O 1
ATOM 6209 N N . LEU A 1 784 ? 10.545 6.257 -44.929 1.00 96.81 784 LEU A N 1
ATOM 6210 C CA . LEU A 1 784 ? 11.699 6.932 -45.530 1.00 96.81 784 LEU A CA 1
ATOM 6211 C C . LEU A 1 784 ? 12.895 5.980 -45.696 1.00 96.81 784 LEU A C 1
ATOM 6213 O O . LEU A 1 784 ? 13.583 6.068 -46.709 1.00 96.81 784 LEU A O 1
ATOM 6217 N N . THR A 1 785 ? 13.104 5.037 -44.774 1.00 97.31 785 THR A N 1
ATOM 6218 C CA . THR A 1 785 ? 14.114 3.973 -44.899 1.00 97.31 785 THR A CA 1
ATOM 6219 C C . THR A 1 785 ? 13.771 2.980 -46.017 1.00 97.31 785 THR A C 1
ATOM 6221 O O . THR A 1 785 ? 14.646 2.640 -46.811 1.00 97.31 785 THR A O 1
ATOM 6224 N N . GLU A 1 786 ? 12.510 2.560 -46.140 1.00 97.62 786 GLU A N 1
ATOM 6225 C CA . GLU A 1 786 ? 12.019 1.709 -47.240 1.00 97.62 786 GLU A CA 1
ATOM 6226 C C . GLU A 1 786 ? 12.232 2.382 -48.609 1.00 97.62 786 GLU A C 1
ATOM 6228 O O . GLU A 1 786 ? 12.782 1.782 -49.530 1.00 97.62 786 GLU A O 1
ATOM 6233 N N . ASN A 1 787 ? 11.877 3.666 -48.734 1.00 97.31 787 ASN A N 1
ATOM 6234 C CA . ASN A 1 787 ? 12.114 4.430 -49.963 1.00 97.31 787 ASN A CA 1
ATOM 6235 C C . ASN A 1 787 ? 13.614 4.621 -50.262 1.00 97.31 787 ASN A C 1
ATOM 6237 O O . ASN A 1 787 ? 14.012 4.560 -51.424 1.00 97.31 787 ASN A O 1
ATOM 6241 N N . LEU A 1 788 ? 14.449 4.845 -49.238 1.00 96.94 788 LEU A N 1
ATOM 6242 C CA . LEU A 1 788 ? 15.898 4.979 -49.409 1.00 96.94 788 LEU A CA 1
ATOM 6243 C C . LEU A 1 788 ? 16.526 3.667 -49.891 1.00 96.94 788 LEU A C 1
ATOM 6245 O O . LEU A 1 788 ? 17.261 3.683 -50.870 1.00 96.94 788 LEU A O 1
ATOM 6249 N N . THR A 1 789 ? 16.194 2.539 -49.261 1.00 96.75 789 THR A N 1
ATOM 6250 C CA . THR A 1 789 ? 16.707 1.218 -49.665 1.00 96.75 789 THR A CA 1
ATOM 6251 C C . THR A 1 789 ? 16.269 0.846 -51.084 1.00 96.75 789 THR A C 1
ATOM 6253 O O . THR A 1 789 ? 17.107 0.427 -51.877 1.00 96.75 789 THR A O 1
ATOM 6256 N N . SER A 1 790 ? 15.016 1.121 -51.469 1.00 97.06 790 SER A N 1
ATOM 6257 C CA . SER A 1 790 ? 14.559 0.957 -52.861 1.00 97.06 790 SER A CA 1
ATOM 6258 C C . SER A 1 790 ? 15.358 1.824 -53.848 1.00 97.06 790 SER A C 1
ATOM 6260 O O . SER A 1 790 ? 15.727 1.359 -54.926 1.00 97.06 790 SER A O 1
ATOM 6262 N N . ALA A 1 791 ? 15.667 3.076 -53.491 1.00 95.25 791 ALA A N 1
ATOM 6263 C CA . ALA A 1 791 ? 16.470 3.968 -54.329 1.00 95.25 791 ALA A CA 1
ATOM 6264 C C . ALA A 1 791 ? 17.955 3.555 -54.398 1.00 95.25 791 ALA A C 1
ATOM 6266 O O . ALA A 1 791 ? 18.600 3.740 -55.430 1.00 95.25 791 ALA A O 1
ATOM 6267 N N . GLU A 1 792 ? 18.506 2.975 -53.329 1.00 96.31 792 GLU A N 1
ATOM 6268 C CA . GLU A 1 792 ? 19.856 2.401 -53.299 1.00 96.31 792 GLU A CA 1
ATOM 6269 C C . GLU A 1 792 ? 19.951 1.124 -54.153 1.00 96.31 792 GLU A C 1
ATOM 6271 O O . GLU A 1 792 ? 20.939 0.940 -54.869 1.00 96.31 792 GLU A O 1
ATOM 6276 N N . GLU A 1 793 ? 18.912 0.282 -54.163 1.00 97.50 793 GLU A N 1
ATOM 6277 C CA . GLU A 1 793 ? 18.805 -0.879 -55.057 1.00 97.50 793 GLU A CA 1
ATOM 6278 C C . GLU A 1 793 ? 18.697 -0.461 -56.535 1.00 97.50 793 GLU A C 1
ATOM 6280 O O . GLU A 1 793 ? 19.453 -0.966 -57.371 1.00 97.50 793 GLU A O 1
ATOM 6285 N N . GLU A 1 794 ? 17.845 0.517 -56.869 1.00 96.56 794 GLU A N 1
ATOM 6286 C CA . GLU A 1 794 ? 17.758 1.095 -58.222 1.00 96.56 794 GLU A CA 1
ATOM 6287 C C . GLU A 1 794 ? 19.084 1.738 -58.669 1.00 96.56 794 GLU A C 1
ATOM 6289 O O . GLU A 1 794 ? 19.528 1.566 -59.814 1.00 96.56 794 GLU A O 1
ATOM 6294 N N . LEU A 1 795 ? 19.769 2.445 -57.765 1.00 96.31 795 LEU A N 1
ATOM 6295 C CA . LEU A 1 795 ? 21.084 3.026 -58.025 1.00 96.31 795 LEU A CA 1
ATOM 6296 C C . LEU A 1 795 ? 22.150 1.937 -58.238 1.00 96.31 795 LEU A C 1
ATOM 6298 O O . LEU A 1 795 ? 22.971 2.051 -59.147 1.00 96.31 795 LEU A O 1
ATOM 6302 N N . SER A 1 796 ? 22.123 0.855 -57.460 1.00 96.19 796 SER A N 1
ATOM 6303 C CA . SER A 1 796 ? 23.018 -0.297 -57.631 1.00 96.19 796 SER A CA 1
ATOM 6304 C C . SER A 1 796 ? 22.793 -0.997 -58.979 1.00 96.19 796 SER A C 1
ATOM 6306 O O . SER A 1 796 ? 23.748 -1.250 -59.721 1.00 96.19 796 SER A O 1
ATOM 6308 N N . ALA A 1 797 ? 21.530 -1.222 -59.358 1.00 96.94 797 ALA A N 1
ATOM 6309 C CA . ALA A 1 797 ? 21.151 -1.826 -60.634 1.00 96.94 797 ALA A CA 1
ATOM 6310 C C . ALA A 1 797 ? 21.562 -0.956 -61.837 1.00 96.94 797 ALA A C 1
ATOM 6312 O O . ALA A 1 797 ? 22.147 -1.454 -62.803 1.00 96.94 797 ALA A O 1
ATOM 6313 N N . THR A 1 798 ? 21.340 0.360 -61.771 1.00 95.12 798 THR A N 1
ATOM 6314 C CA . THR A 1 798 ? 21.777 1.289 -62.828 1.00 95.12 798 THR A CA 1
ATOM 6315 C C . THR A 1 798 ? 23.302 1.441 -62.884 1.00 95.12 798 THR A C 1
ATOM 6317 O O . THR A 1 798 ? 23.859 1.553 -63.977 1.00 95.12 798 THR A O 1
ATOM 6320 N N . GLN A 1 799 ? 24.016 1.355 -61.755 1.00 96.19 799 GLN A N 1
ATOM 6321 C CA . GLN A 1 799 ? 25.484 1.289 -61.729 1.00 96.19 799 GLN A CA 1
ATOM 6322 C C . GLN A 1 799 ? 26.045 -0.033 -62.277 1.00 96.19 799 GLN A C 1
ATOM 6324 O O . GLN A 1 799 ? 27.146 -0.033 -62.836 1.00 96.19 799 GLN A O 1
ATOM 6329 N N . ALA A 1 800 ? 25.330 -1.153 -62.130 1.00 96.12 800 ALA A N 1
ATOM 6330 C CA . ALA A 1 800 ? 25.660 -2.419 -62.786 1.00 96.12 800 ALA A CA 1
ATOM 6331 C C . ALA A 1 800 ? 25.492 -2.299 -64.308 1.00 96.12 800 ALA A C 1
ATOM 6333 O O . ALA A 1 800 ? 26.484 -2.401 -65.021 1.00 96.12 800 ALA A O 1
ATOM 6334 N N . ALA A 1 801 ? 24.314 -1.901 -64.799 1.00 96.69 801 ALA A N 1
ATOM 6335 C CA . ALA A 1 801 ? 24.084 -1.691 -66.233 1.00 96.69 801 ALA A CA 1
ATOM 6336 C C . ALA A 1 801 ? 25.086 -0.695 -66.863 1.00 96.69 801 ALA A C 1
ATOM 6338 O O . ALA A 1 801 ? 25.586 -0.910 -67.968 1.00 96.69 801 ALA A O 1
ATOM 6339 N N . CYS A 1 802 ? 25.454 0.372 -66.142 1.00 94.94 802 CYS A N 1
ATOM 6340 C CA . CYS A 1 802 ? 26.498 1.303 -66.573 1.00 94.94 802 CYS A CA 1
ATOM 6341 C C . CYS A 1 802 ? 27.912 0.690 -66.599 1.00 94.94 802 CYS A C 1
ATOM 6343 O O . CYS A 1 802 ? 28.776 1.234 -67.284 1.00 94.94 802 CYS A O 1
ATOM 6345 N N . ARG A 1 803 ? 28.221 -0.361 -65.826 1.00 96.38 803 ARG A N 1
ATOM 6346 C CA . ARG A 1 803 ? 29.489 -1.116 -65.928 1.00 96.38 803 ARG A CA 1
ATOM 6347 C C . ARG A 1 803 ? 29.453 -2.057 -67.125 1.00 96.38 803 ARG A C 1
ATOM 6349 O O . ARG A 1 803 ? 30.318 -1.928 -67.983 1.00 96.38 803 ARG A O 1
ATOM 6356 N N . ASP A 1 804 ? 28.405 -2.864 -67.249 1.00 96.62 804 ASP A N 1
ATOM 6357 C CA . ASP A 1 804 ? 28.222 -3.818 -68.347 1.00 96.62 804 ASP A CA 1
ATOM 6358 C C . ASP A 1 804 ? 28.327 -3.125 -69.719 1.00 96.62 804 ASP A C 1
ATOM 6360 O O . ASP A 1 804 ? 29.016 -3.600 -70.621 1.00 96.62 804 ASP A O 1
ATOM 6364 N N . LEU A 1 805 ? 27.714 -1.942 -69.867 1.00 96.19 805 LEU A N 1
ATOM 6365 C CA . LEU A 1 805 ? 27.813 -1.124 -71.081 1.00 96.19 805 LEU A CA 1
ATOM 6366 C C . LEU A 1 805 ? 29.227 -0.577 -71.341 1.00 96.19 805 LEU A C 1
ATOM 6368 O O . LEU A 1 805 ? 29.616 -0.450 -72.500 1.00 96.19 805 LEU A O 1
ATOM 6372 N N . ARG A 1 806 ? 30.014 -0.260 -70.303 1.00 96.38 806 ARG A N 1
ATOM 6373 C CA . ARG A 1 806 ? 31.424 0.144 -70.469 1.00 96.38 806 ARG A CA 1
ATOM 6374 C C . ARG A 1 806 ? 32.276 -1.037 -70.921 1.00 96.38 806 ARG A C 1
ATOM 6376 O O . ARG A 1 806 ? 32.995 -0.905 -71.904 1.00 96.38 806 ARG A O 1
ATOM 6383 N N . GLU A 1 807 ? 32.121 -2.193 -70.284 1.00 97.06 807 GLU A N 1
ATOM 6384 C CA . GLU A 1 807 ? 32.835 -3.421 -70.652 1.00 97.06 807 GLU A CA 1
ATOM 6385 C C . GLU A 1 807 ? 32.505 -3.857 -72.091 1.00 97.06 807 GLU A C 1
ATOM 6387 O O . GLU A 1 807 ? 33.409 -4.184 -72.859 1.00 97.06 807 GLU A O 1
ATOM 6392 N N . GLN A 1 808 ? 31.241 -3.748 -72.518 1.00 96.75 808 GLN A N 1
ATOM 6393 C CA . GLN A 1 808 ? 30.840 -3.963 -73.916 1.00 96.75 808 GLN A CA 1
ATOM 6394 C C . GLN A 1 808 ? 31.495 -2.971 -74.892 1.00 96.75 808 GLN A C 1
ATOM 6396 O O . GLN A 1 808 ? 31.894 -3.370 -75.988 1.00 96.75 808 GLN A O 1
ATOM 6401 N N . MET A 1 809 ? 31.632 -1.692 -74.523 1.00 95.12 809 MET A N 1
ATOM 6402 C CA . MET A 1 809 ? 32.315 -0.694 -75.359 1.00 95.12 809 MET A CA 1
ATOM 6403 C C . MET A 1 809 ? 33.829 -0.925 -75.432 1.00 95.12 809 MET A C 1
ATOM 6405 O O . MET A 1 809 ? 34.403 -0.783 -76.512 1.00 95.12 809 MET A O 1
ATOM 6409 N N . ASP A 1 810 ? 34.475 -1.325 -74.335 1.00 95.88 810 ASP A N 1
ATOM 6410 C CA . ASP A 1 810 ? 35.905 -1.650 -74.321 1.00 95.88 810 ASP A CA 1
ATOM 6411 C C . ASP A 1 810 ? 36.212 -2.933 -75.112 1.00 95.88 810 ASP A C 1
ATOM 6413 O O . ASP A 1 810 ? 37.182 -2.960 -75.876 1.00 95.88 810 ASP A O 1
ATOM 6417 N N . LEU A 1 811 ? 35.353 -3.957 -75.024 1.00 97.12 811 LEU A N 1
ATOM 6418 C CA . LEU A 1 811 ? 35.424 -5.156 -75.868 1.00 97.12 811 LEU A CA 1
ATOM 6419 C C . LEU A 1 811 ? 35.243 -4.808 -77.352 1.00 97.12 811 LEU A C 1
ATOM 6421 O O . LEU A 1 811 ? 36.100 -5.148 -78.167 1.00 97.12 811 LEU A O 1
ATOM 6425 N N . ALA A 1 812 ? 34.202 -4.048 -77.710 1.00 95.50 812 ALA A N 1
ATOM 6426 C CA . ALA A 1 812 ? 33.977 -3.611 -79.090 1.00 95.50 812 ALA A CA 1
ATOM 6427 C C . ALA A 1 812 ? 35.131 -2.740 -79.628 1.00 95.50 812 ALA A C 1
ATOM 6429 O O . ALA A 1 812 ? 35.493 -2.831 -80.805 1.00 95.50 812 ALA A O 1
ATOM 6430 N N . ALA A 1 813 ? 35.758 -1.922 -78.775 1.00 95.69 813 ALA A N 1
ATOM 6431 C CA . ALA A 1 813 ? 36.953 -1.161 -79.125 1.00 95.69 813 ALA A CA 1
ATOM 6432 C C . ALA A 1 813 ? 38.191 -2.058 -79.307 1.00 95.69 813 ALA A C 1
ATOM 6434 O O . ALA A 1 813 ? 39.003 -1.791 -80.195 1.00 95.69 813 ALA A O 1
ATOM 6435 N N . ALA A 1 814 ? 38.348 -3.120 -78.513 1.00 95.38 814 ALA A N 1
ATOM 6436 C CA . ALA A 1 814 ? 39.423 -4.100 -78.663 1.00 95.38 814 ALA A CA 1
ATOM 6437 C C . ALA A 1 814 ? 39.269 -4.939 -79.946 1.00 95.38 814 ALA A C 1
ATOM 6439 O O . ALA A 1 814 ? 40.229 -5.059 -80.712 1.00 95.38 814 ALA A O 1
ATOM 6440 N N . ASP A 1 815 ? 38.064 -5.431 -80.239 1.00 95.81 815 ASP A N 1
ATOM 6441 C CA . ASP A 1 815 ? 37.755 -6.159 -81.476 1.00 95.81 815 ASP A CA 1
ATOM 6442 C C . ASP A 1 815 ? 37.955 -5.282 -82.713 1.00 95.81 815 ASP A C 1
ATOM 6444 O O . ASP A 1 815 ? 38.572 -5.712 -83.696 1.00 95.81 815 ASP A O 1
ATOM 6448 N N . ARG A 1 816 ? 37.527 -4.014 -82.650 1.00 95.44 816 ARG A N 1
ATOM 6449 C CA . ARG A 1 816 ? 37.803 -3.038 -83.706 1.00 95.44 816 ARG A CA 1
ATOM 6450 C C . ARG A 1 816 ? 39.305 -2.852 -83.920 1.00 95.44 816 ARG A C 1
ATOM 6452 O O . ARG A 1 816 ? 39.756 -2.990 -85.051 1.00 95.44 816 ARG A O 1
ATOM 6459 N N . ARG A 1 817 ? 40.095 -2.630 -82.859 1.00 95.69 817 ARG A N 1
ATOM 6460 C CA . ARG A 1 817 ? 41.569 -2.546 -82.958 1.00 95.69 817 ARG A CA 1
ATOM 6461 C C . ARG A 1 817 ? 42.170 -3.823 -83.559 1.00 95.69 817 ARG A C 1
ATOM 6463 O O . ARG A 1 817 ? 43.119 -3.734 -84.329 1.00 95.69 817 ARG A O 1
ATOM 6470 N N . SER A 1 818 ? 41.616 -5.002 -83.258 1.00 95.94 818 SER A N 1
ATOM 6471 C CA . SER A 1 818 ? 42.036 -6.271 -83.870 1.00 95.94 818 SER A CA 1
ATOM 6472 C C . SER A 1 818 ? 41.776 -6.298 -85.382 1.00 95.94 818 SER A C 1
ATOM 6474 O O . SER A 1 818 ? 42.637 -6.737 -86.143 1.00 95.94 818 SER A O 1
ATOM 6476 N N . CYS A 1 819 ? 40.619 -5.809 -85.834 1.00 95.69 819 CYS A N 1
ATOM 6477 C CA . CYS A 1 819 ? 40.274 -5.716 -87.257 1.00 95.69 819 CYS A CA 1
ATOM 6478 C C . CYS A 1 819 ? 41.095 -4.643 -87.990 1.00 95.69 819 CYS A C 1
ATOM 6480 O O . CYS A 1 819 ? 41.604 -4.903 -89.081 1.00 95.69 819 CYS A O 1
ATOM 6482 N N . ASP A 1 820 ? 41.295 -3.479 -87.369 1.00 94.94 820 ASP A N 1
ATOM 6483 C CA . ASP A 1 820 ? 42.132 -2.397 -87.894 1.00 94.94 820 ASP A CA 1
ATOM 6484 C C . ASP A 1 820 ? 43.600 -2.870 -88.044 1.00 94.94 820 ASP A C 1
ATOM 6486 O O . ASP A 1 820 ? 44.245 -2.589 -89.051 1.00 94.94 820 ASP A O 1
ATOM 6490 N N . MET A 1 821 ? 44.118 -3.680 -87.109 1.00 95.06 821 MET A N 1
ATOM 6491 C CA . MET A 1 821 ? 45.465 -4.274 -87.201 1.00 95.06 821 MET A CA 1
ATOM 6492 C C . MET A 1 821 ? 45.581 -5.381 -88.261 1.00 95.06 821 MET A C 1
ATOM 6494 O O . MET A 1 821 ? 46.594 -5.451 -88.956 1.00 95.06 821 MET A O 1
ATOM 6498 N N . LYS A 1 822 ? 44.557 -6.233 -88.422 1.00 95.94 822 LYS A N 1
ATOM 6499 C CA . LYS A 1 822 ? 44.518 -7.259 -89.485 1.00 95.94 822 LYS A CA 1
ATOM 6500 C C . LYS A 1 822 ? 44.509 -6.613 -90.870 1.00 95.94 822 LYS A C 1
ATOM 6502 O O . LYS A 1 822 ? 45.361 -6.927 -91.693 1.00 95.94 822 LYS A O 1
ATOM 6507 N N . THR A 1 823 ? 43.611 -5.653 -91.089 1.00 94.50 823 THR A N 1
ATOM 6508 C CA . THR A 1 823 ? 43.512 -4.934 -92.368 1.00 94.50 823 THR A CA 1
ATOM 6509 C C . THR A 1 823 ? 44.759 -4.097 -92.659 1.00 94.50 823 THR A C 1
ATOM 6511 O O . THR A 1 823 ? 45.199 -4.055 -93.805 1.00 94.50 823 THR A O 1
ATOM 6514 N N . ALA A 1 824 ? 45.406 -3.506 -91.646 1.00 95.19 824 ALA A N 1
ATOM 6515 C CA . ALA A 1 824 ? 46.709 -2.861 -91.818 1.00 95.19 824 ALA A CA 1
ATOM 6516 C C . ALA A 1 824 ? 47.804 -3.848 -92.267 1.00 95.19 824 ALA A C 1
ATOM 6518 O O . ALA A 1 824 ? 48.553 -3.534 -93.190 1.00 95.19 824 ALA A O 1
ATOM 6519 N N . ALA A 1 825 ? 47.877 -5.048 -91.677 1.00 95.69 825 ALA A N 1
ATOM 6520 C CA . ALA A 1 825 ? 48.838 -6.079 -92.083 1.00 95.69 825 ALA A CA 1
ATOM 6521 C C . ALA A 1 825 ? 48.574 -6.608 -93.508 1.00 95.69 825 ALA A C 1
ATOM 6523 O O . ALA A 1 825 ? 49.512 -6.762 -94.289 1.00 95.69 825 ALA A O 1
ATOM 6524 N N . GLU A 1 826 ? 47.305 -6.817 -93.873 1.00 96.56 826 GLU A N 1
ATOM 6525 C CA . GLU A 1 826 ? 46.888 -7.176 -95.237 1.00 96.56 826 GLU A CA 1
ATOM 6526 C C . GLU A 1 826 ? 47.286 -6.094 -96.256 1.00 96.56 826 GLU A C 1
ATOM 6528 O O . GLU A 1 826 ? 47.812 -6.407 -97.325 1.00 96.56 826 GLU A O 1
ATOM 6533 N N . ILE A 1 827 ? 47.096 -4.813 -95.917 1.00 96.06 827 ILE A N 1
ATOM 6534 C CA . ILE A 1 827 ? 47.529 -3.670 -96.735 1.00 96.06 827 ILE A CA 1
ATOM 6535 C C . ILE A 1 827 ? 49.057 -3.651 -96.894 1.00 96.06 827 ILE A C 1
ATOM 6537 O O . ILE A 1 827 ? 49.553 -3.433 -98.001 1.00 96.06 827 ILE A O 1
ATOM 6541 N N . ASP A 1 828 ? 49.807 -3.918 -95.827 1.00 96.31 828 ASP A N 1
ATOM 6542 C CA . ASP A 1 828 ? 51.271 -3.981 -95.842 1.00 96.31 828 ASP A CA 1
ATOM 6543 C C . ASP A 1 828 ? 51.794 -5.101 -96.761 1.00 96.31 828 ASP A C 1
ATOM 6545 O O . ASP A 1 828 ? 52.703 -4.878 -97.564 1.00 96.31 828 ASP A O 1
ATOM 6549 N N . ASP A 1 829 ? 51.193 -6.294 -96.712 1.00 96.75 829 ASP A N 1
ATOM 6550 C CA . ASP A 1 829 ? 51.546 -7.406 -97.604 1.00 96.75 829 ASP A CA 1
ATOM 6551 C C . ASP A 1 829 ? 51.109 -7.161 -99.060 1.00 96.75 829 ASP A C 1
ATOM 6553 O O . ASP A 1 829 ? 51.830 -7.534 -99.995 1.00 96.75 829 ASP A O 1
ATOM 6557 N N . LEU A 1 830 ? 50.008 -6.438 -99.290 1.00 96.69 830 LEU A N 1
ATOM 6558 C CA . LEU A 1 830 ? 49.648 -5.932 -100.620 1.00 96.69 830 LEU A CA 1
ATOM 6559 C C . LEU A 1 830 ? 50.662 -4.893 -101.137 1.00 96.69 830 LEU A C 1
ATOM 6561 O O . LEU A 1 830 ? 51.031 -4.936 -102.311 1.00 96.69 830 LEU A O 1
ATOM 6565 N N . TYR A 1 831 ? 51.196 -4.011 -100.285 1.00 96.50 831 TYR A N 1
ATOM 6566 C CA . TYR A 1 831 ? 52.274 -3.091 -100.671 1.00 96.50 831 TYR A CA 1
ATOM 6567 C C . TYR A 1 831 ? 53.602 -3.813 -100.947 1.00 96.50 831 TYR A C 1
ATOM 6569 O O . TYR A 1 831 ? 54.285 -3.474 -101.918 1.00 96.50 831 TYR A O 1
ATOM 6577 N N . ARG A 1 832 ? 53.962 -4.832 -100.155 1.00 97.12 832 ARG A N 1
ATOM 6578 C CA . ARG A 1 832 ? 55.159 -5.667 -100.382 1.00 97.12 832 ARG A CA 1
ATOM 6579 C C . ARG A 1 832 ? 55.057 -6.437 -101.697 1.00 97.12 832 ARG A C 1
ATOM 6581 O O . ARG A 1 832 ? 55.970 -6.378 -102.517 1.00 97.12 832 ARG A O 1
ATOM 6588 N N . THR A 1 833 ? 53.935 -7.114 -101.940 1.00 95.88 833 THR A N 1
ATOM 6589 C CA . THR A 1 833 ? 53.710 -7.855 -103.193 1.00 95.88 833 THR A CA 1
ATOM 6590 C C . THR A 1 833 ? 53.650 -6.924 -104.405 1.00 95.88 833 THR A C 1
ATOM 6592 O O . THR A 1 833 ? 54.295 -7.223 -105.410 1.00 95.88 833 THR A O 1
ATOM 6595 N N . LYS A 1 834 ? 53.000 -5.755 -104.299 1.00 96.94 834 LYS A N 1
ATOM 6596 C CA . LYS A 1 834 ? 53.061 -4.688 -105.314 1.00 96.94 834 LYS A CA 1
ATOM 6597 C C . LYS A 1 834 ? 54.507 -4.292 -105.630 1.00 96.94 834 LYS A C 1
ATOM 6599 O O . LYS A 1 834 ? 54.883 -4.309 -106.797 1.00 96.94 834 LYS A O 1
ATOM 6604 N N . LYS A 1 835 ? 55.320 -3.977 -104.615 1.00 96.38 835 LYS A N 1
ATOM 6605 C CA . LYS A 1 835 ? 56.722 -3.561 -104.796 1.00 96.38 835 LYS A CA 1
ATOM 6606 C C . LYS A 1 835 ? 57.553 -4.642 -105.493 1.00 96.38 835 LYS A C 1
ATOM 6608 O O . LYS A 1 835 ? 58.256 -4.336 -106.450 1.00 96.38 835 LYS A O 1
ATOM 6613 N N . ASN A 1 836 ? 57.405 -5.903 -105.087 1.00 95.75 836 ASN A N 1
ATOM 6614 C CA . ASN A 1 836 ? 58.091 -7.034 -105.720 1.00 95.75 836 ASN A CA 1
ATOM 6615 C C . ASN A 1 836 ? 57.681 -7.204 -107.200 1.00 95.75 836 ASN A C 1
ATOM 6617 O O . ASN A 1 836 ? 58.511 -7.540 -108.043 1.00 95.75 836 ASN A O 1
ATOM 6621 N N . LEU A 1 837 ? 56.407 -6.957 -107.535 1.00 96.12 837 LEU A N 1
ATOM 6622 C CA . LEU A 1 837 ? 55.909 -6.983 -108.916 1.00 96.12 837 LEU A CA 1
ATOM 6623 C C . LEU A 1 837 ? 56.397 -5.780 -109.741 1.00 96.12 837 LEU A C 1
ATOM 6625 O O . LEU A 1 837 ? 56.694 -5.945 -110.921 1.00 96.12 837 LEU A O 1
ATOM 6629 N N . GLU A 1 838 ? 56.518 -4.594 -109.142 1.00 94.12 838 GLU A N 1
ATOM 6630 C CA . GLU A 1 838 ? 57.101 -3.408 -109.786 1.00 94.12 838 GLU A CA 1
ATOM 6631 C C . GLU A 1 838 ? 58.597 -3.602 -110.071 1.00 94.12 838 GLU A C 1
ATOM 6633 O O . GLU A 1 838 ? 59.047 -3.335 -111.184 1.00 94.12 838 GLU A O 1
ATOM 6638 N N . GLU A 1 839 ? 59.355 -4.149 -109.117 1.00 95.12 839 GLU A N 1
ATOM 6639 C CA . GLU A 1 839 ? 60.766 -4.510 -109.297 1.00 95.12 839 GLU A CA 1
ATOM 6640 C C . GLU A 1 839 ? 60.929 -5.565 -110.401 1.00 95.12 839 GLU A C 1
ATOM 6642 O O . GLU A 1 839 ? 61.702 -5.361 -111.340 1.00 95.12 839 GLU A O 1
ATOM 6647 N N . ARG A 1 840 ? 60.116 -6.632 -110.386 1.00 95.56 840 ARG A N 1
ATOM 6648 C CA . ARG A 1 840 ? 60.139 -7.663 -111.437 1.00 95.56 840 ARG A CA 1
ATOM 6649 C C . ARG A 1 840 ? 59.701 -7.137 -112.810 1.00 95.56 840 ARG A C 1
ATOM 6651 O O . ARG A 1 840 ? 60.196 -7.610 -113.833 1.00 95.56 840 ARG A O 1
ATOM 6658 N N . LEU A 1 841 ? 58.800 -6.155 -112.868 1.00 95.75 841 LEU A N 1
ATOM 6659 C CA . LEU A 1 841 ? 58.426 -5.485 -114.117 1.00 95.75 841 LEU A CA 1
ATOM 6660 C C . LEU A 1 841 ? 59.580 -4.632 -114.663 1.00 95.75 841 LEU A C 1
ATOM 6662 O O . LEU A 1 841 ? 59.809 -4.628 -115.872 1.00 95.75 841 LEU A O 1
ATOM 6666 N N . ILE A 1 842 ? 60.332 -3.951 -113.794 1.00 94.19 842 ILE A N 1
ATOM 6667 C CA . ILE A 1 842 ? 61.534 -3.199 -114.178 1.00 94.19 842 ILE A CA 1
ATOM 6668 C C . ILE A 1 842 ? 62.604 -4.147 -114.739 1.00 94.19 842 ILE A C 1
ATOM 6670 O O . ILE A 1 842 ? 63.146 -3.859 -115.806 1.00 94.19 842 ILE A O 1
ATOM 6674 N N . GLU A 1 843 ? 62.858 -5.293 -114.096 1.00 92.88 843 GLU A N 1
ATOM 6675 C CA . GLU A 1 843 ? 63.749 -6.341 -114.624 1.00 92.88 843 GLU A CA 1
ATOM 6676 C C . GLU A 1 843 ? 63.308 -6.803 -116.022 1.00 92.88 843 GLU A C 1
ATOM 6678 O O . GLU A 1 843 ? 64.089 -6.744 -116.969 1.00 92.88 843 GLU A O 1
ATOM 6683 N N . LEU A 1 844 ? 62.032 -7.171 -116.193 1.00 94.50 844 LEU A N 1
ATOM 6684 C CA . LEU A 1 844 ? 61.497 -7.626 -117.483 1.00 94.50 844 LEU A CA 1
ATOM 6685 C C . LEU A 1 844 ? 61.562 -6.547 -118.577 1.00 94.50 844 LEU A C 1
ATOM 6687 O O . LEU A 1 844 ? 61.747 -6.872 -119.751 1.00 94.50 844 LEU A O 1
ATOM 6691 N N . ILE A 1 845 ? 61.437 -5.263 -118.224 1.00 92.69 845 ILE A N 1
ATOM 6692 C CA . ILE A 1 845 ? 61.638 -4.150 -119.162 1.00 92.69 845 ILE A CA 1
ATOM 6693 C C . ILE A 1 845 ? 63.115 -4.036 -119.560 1.00 92.69 845 ILE A C 1
ATOM 6695 O O . ILE A 1 845 ? 63.387 -3.837 -120.746 1.00 92.69 845 ILE A O 1
ATOM 6699 N N . GLN A 1 846 ? 64.050 -4.196 -118.618 1.00 92.56 846 GLN A N 1
ATOM 6700 C CA . GLN A 1 846 ? 65.491 -4.176 -118.888 1.00 92.56 846 GLN A CA 1
ATOM 6701 C C . GLN A 1 846 ? 65.930 -5.368 -119.750 1.00 92.56 846 GLN A C 1
ATOM 6703 O O . GLN A 1 846 ? 66.621 -5.153 -120.746 1.00 92.56 846 GLN A O 1
ATOM 6708 N N . ASP A 1 847 ? 65.468 -6.584 -119.446 1.00 91.81 847 ASP A N 1
ATOM 6709 C CA . ASP A 1 847 ? 65.694 -7.792 -120.254 1.00 91.81 847 ASP A CA 1
ATOM 6710 C C . ASP A 1 847 ? 65.162 -7.604 -121.682 1.00 91.81 847 ASP A C 1
ATOM 6712 O O . ASP A 1 847 ? 65.873 -7.819 -122.666 1.00 91.81 847 ASP A O 1
ATOM 6716 N N . LYS A 1 848 ? 63.919 -7.124 -121.817 1.00 91.31 848 LYS A N 1
ATOM 6717 C CA . LYS A 1 848 ? 63.290 -6.827 -123.111 1.00 91.31 848 LYS A CA 1
ATOM 6718 C C . LYS A 1 848 ? 64.063 -5.748 -123.883 1.00 91.31 848 LYS A C 1
ATOM 6720 O O . LYS A 1 848 ? 64.241 -5.884 -125.090 1.00 91.31 848 LYS A O 1
ATOM 6725 N N . ASP A 1 849 ? 64.552 -4.698 -123.222 1.00 89.25 849 ASP A N 1
ATOM 6726 C CA . ASP A 1 849 ? 65.385 -3.659 -123.848 1.00 89.25 849 ASP A CA 1
ATOM 6727 C C . ASP A 1 849 ? 66.785 -4.173 -124.227 1.00 89.25 849 ASP A C 1
ATOM 6729 O O . ASP A 1 849 ? 67.357 -3.714 -125.218 1.00 89.25 849 ASP A O 1
ATOM 6733 N N . ALA A 1 850 ? 67.348 -5.120 -123.472 1.00 85.62 850 ALA A N 1
ATOM 6734 C CA . ALA A 1 850 ? 68.610 -5.779 -123.796 1.00 85.62 850 ALA A CA 1
ATOM 6735 C C . ALA A 1 850 ? 68.456 -6.681 -125.030 1.00 85.62 850 ALA A C 1
ATOM 6737 O O . ALA A 1 850 ? 69.248 -6.571 -125.966 1.00 85.62 850 ALA A O 1
ATOM 6738 N N . LEU A 1 851 ? 67.384 -7.477 -125.090 1.00 80.94 851 LEU A N 1
ATOM 6739 C CA . LEU A 1 851 ? 67.015 -8.283 -126.258 1.00 80.94 851 LEU A CA 1
ATOM 6740 C C . LEU A 1 851 ? 66.729 -7.411 -127.492 1.00 80.94 851 LEU A C 1
ATOM 6742 O O . LEU A 1 851 ? 67.199 -7.728 -128.582 1.00 80.94 851 LEU A O 1
ATOM 6746 N N . PHE A 1 852 ? 66.057 -6.264 -127.340 1.00 77.38 852 PHE A N 1
ATOM 6747 C CA . PHE A 1 852 ? 65.894 -5.294 -128.434 1.00 77.38 852 PHE A CA 1
ATOM 6748 C C . PHE A 1 852 ? 67.242 -4.752 -128.933 1.00 77.38 852 PHE A C 1
ATOM 6750 O O . PHE A 1 852 ? 67.474 -4.698 -130.140 1.00 77.38 852 PHE A O 1
ATOM 6757 N N . LYS A 1 853 ? 68.165 -4.401 -128.026 1.00 77.00 853 LYS A N 1
ATOM 6758 C CA . LYS A 1 853 ? 69.538 -3.982 -128.373 1.00 77.00 853 LYS A CA 1
ATOM 6759 C C . LYS A 1 853 ? 70.369 -5.112 -128.990 1.00 77.00 853 LYS A C 1
ATOM 6761 O O . LYS A 1 853 ? 71.335 -4.818 -129.689 1.00 77.00 853 LYS A O 1
ATOM 6766 N N . GLN A 1 854 ? 70.017 -6.373 -128.741 1.00 72.19 854 GLN A N 1
ATOM 6767 C CA . GLN A 1 854 ? 70.644 -7.541 -129.354 1.00 72.19 854 GLN A CA 1
ATOM 6768 C C . GLN A 1 854 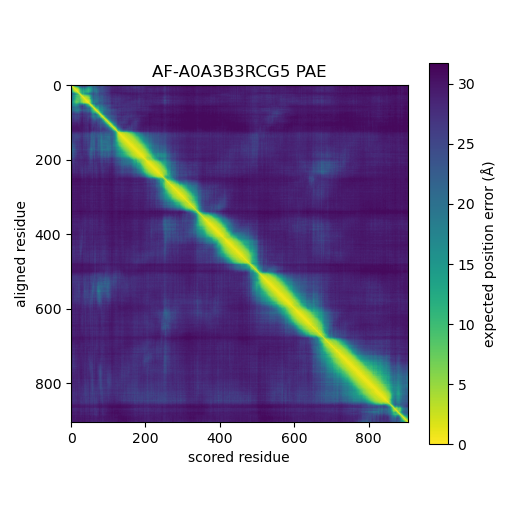? 70.099 -7.785 -130.771 1.00 72.19 854 GLN A C 1
ATOM 6770 O O . GLN A 1 854 ? 70.903 -7.915 -131.690 1.00 72.19 854 GLN A O 1
ATOM 6775 N N . ASN A 1 855 ? 68.778 -7.709 -130.982 1.00 68.19 855 ASN A N 1
ATOM 6776 C CA . ASN A 1 855 ? 68.168 -7.731 -132.322 1.00 68.19 855 ASN A CA 1
ATOM 6777 C C . ASN A 1 855 ? 68.722 -6.609 -133.219 1.00 68.19 855 ASN A C 1
ATOM 6779 O O . ASN A 1 855 ? 69.157 -6.871 -134.338 1.00 68.19 855 ASN A O 1
ATOM 6783 N N . LEU A 1 856 ? 68.818 -5.382 -132.690 1.00 58.31 856 LEU A N 1
ATOM 6784 C CA . LEU A 1 856 ? 69.417 -4.219 -133.367 1.00 58.31 856 LEU A CA 1
ATOM 6785 C C . LEU A 1 856 ? 70.927 -4.361 -133.662 1.00 58.31 856 LEU A C 1
ATOM 6787 O O . LEU A 1 856 ? 71.506 -3.488 -134.301 1.00 58.31 856 LEU A O 1
ATOM 6791 N N . ARG A 1 857 ? 71.584 -5.427 -133.184 1.00 57.09 857 ARG A N 1
ATOM 6792 C CA . ARG A 1 857 ? 72.971 -5.794 -133.533 1.00 57.09 857 ARG A CA 1
ATOM 6793 C C . ARG A 1 857 ? 73.060 -6.990 -134.484 1.00 57.09 857 ARG A C 1
ATOM 6795 O O . ARG A 1 857 ? 74.148 -7.263 -134.977 1.00 57.09 857 ARG A O 1
ATOM 6802 N N . SER A 1 858 ? 71.954 -7.692 -134.733 1.00 50.56 858 SER A N 1
ATOM 6803 C CA . SER A 1 858 ? 71.839 -8.740 -135.758 1.00 50.56 858 SER A CA 1
ATOM 6804 C C . SER A 1 858 ? 71.160 -8.261 -137.048 1.00 50.56 858 SER A C 1
ATOM 6806 O O . SER A 1 858 ? 71.301 -8.914 -138.077 1.00 50.56 858 SER A O 1
ATOM 6808 N N . GLU A 1 859 ? 70.448 -7.132 -137.020 1.00 46.41 859 GLU A N 1
ATOM 6809 C CA . GLU A 1 859 ? 69.905 -6.473 -138.215 1.00 46.41 859 GLU A CA 1
ATOM 6810 C C . GLU A 1 859 ? 70.943 -5.509 -138.827 1.00 46.41 859 GLU A C 1
ATOM 6812 O O . GLU A 1 859 ? 70.948 -4.311 -138.544 1.00 46.41 859 GLU A O 1
ATOM 6817 N N . GLU A 1 860 ? 71.830 -6.020 -139.690 1.00 37.41 860 GLU A N 1
ATOM 6818 C CA . GLU A 1 860 ? 72.598 -5.155 -140.601 1.00 37.41 860 GLU A CA 1
ATOM 6819 C C . GLU A 1 860 ? 71.665 -4.560 -141.682 1.00 37.41 860 GLU A C 1
ATOM 6821 O O . GLU A 1 860 ? 70.841 -5.283 -142.252 1.00 37.41 860 GLU A O 1
ATOM 6826 N N . PRO A 1 861 ? 71.755 -3.251 -141.993 1.00 44.97 861 PRO A N 1
ATOM 6827 C CA . PRO A 1 861 ? 70.758 -2.576 -142.819 1.00 44.97 861 PRO A CA 1
ATOM 6828 C C . PRO A 1 861 ? 70.961 -2.832 -144.319 1.00 44.97 861 PRO A C 1
ATOM 6830 O O . PRO A 1 861 ? 71.888 -2.301 -144.932 1.00 44.97 861 PRO A O 1
ATOM 6833 N N . ASN A 1 862 ? 70.036 -3.567 -144.940 1.00 37.56 862 ASN A N 1
ATOM 6834 C CA . ASN A 1 862 ? 69.979 -3.740 -146.393 1.00 37.56 862 ASN A CA 1
ATOM 6835 C C . ASN A 1 862 ? 68.540 -3.629 -146.930 1.00 37.56 862 ASN A C 1
ATOM 6837 O O . ASN A 1 862 ? 67.951 -4.621 -147.350 1.00 37.56 862 ASN A O 1
ATOM 6841 N N . ASP A 1 863 ? 67.998 -2.408 -146.941 1.00 40.84 863 ASP A N 1
ATOM 6842 C CA . ASP A 1 863 ? 66.723 -2.087 -147.594 1.00 40.84 863 ASP A CA 1
ATOM 6843 C C . ASP A 1 863 ? 66.951 -1.269 -148.876 1.00 40.84 863 ASP A C 1
ATOM 6845 O O . ASP A 1 863 ? 67.004 -0.035 -148.882 1.00 40.84 863 ASP A O 1
ATOM 6849 N N . ARG A 1 864 ? 67.015 -1.980 -150.005 1.00 43.41 864 ARG A N 1
ATOM 6850 C CA . ARG A 1 864 ? 66.381 -1.495 -151.234 1.00 43.41 864 ARG A CA 1
ATOM 6851 C C . ARG A 1 864 ? 64.993 -2.123 -151.303 1.00 43.41 864 ARG A C 1
ATOM 6853 O O . ARG A 1 864 ? 64.908 -3.306 -151.605 1.00 43.41 864 ARG A O 1
ATOM 6860 N N . ASP A 1 865 ? 63.945 -1.339 -151.043 1.00 47.41 865 ASP A N 1
ATOM 6861 C CA . ASP A 1 865 ? 62.852 -1.110 -152.006 1.00 47.41 865 ASP A CA 1
ATOM 6862 C C . ASP A 1 865 ? 61.699 -0.248 -151.437 1.00 47.41 865 ASP A C 1
ATOM 6864 O O . ASP A 1 865 ? 61.377 -0.274 -150.255 1.00 47.41 865 ASP A O 1
ATOM 6868 N N . GLY A 1 866 ? 61.023 0.501 -152.321 1.00 55.69 866 GLY A N 1
ATOM 6869 C CA . GLY A 1 866 ? 59.592 0.814 -152.162 1.00 55.69 866 GLY A CA 1
ATOM 6870 C C . GLY A 1 866 ? 59.134 1.857 -151.123 1.00 55.69 866 GLY A C 1
ATOM 6871 O O . GLY A 1 866 ? 58.151 1.620 -150.428 1.00 55.69 866 GLY A O 1
ATOM 6872 N N . THR A 1 867 ? 59.723 3.056 -151.057 1.00 55.28 867 THR A N 1
ATOM 6873 C CA . THR A 1 867 ? 59.308 4.108 -150.090 1.00 55.28 867 THR A CA 1
ATOM 6874 C C . THR A 1 867 ? 57.948 4.796 -150.343 1.00 55.28 867 THR A C 1
ATOM 6876 O O . THR A 1 867 ? 57.548 5.636 -149.536 1.00 55.28 867 THR A O 1
ATOM 6879 N N . HIS A 1 868 ? 57.211 4.466 -151.414 1.00 64.12 868 HIS A N 1
ATOM 6880 C CA . HIS A 1 868 ? 55.971 5.159 -151.815 1.00 64.12 868 HIS A CA 1
ATOM 6881 C C . HIS A 1 868 ? 54.833 4.194 -152.194 1.00 64.12 868 HIS A C 1
ATOM 6883 O O . HIS A 1 868 ? 55.055 3.166 -152.834 1.00 64.12 868 HIS A O 1
ATOM 6889 N N . CYS A 1 869 ? 53.590 4.554 -151.866 1.00 68.69 869 CYS A N 1
ATOM 6890 C CA . CYS A 1 869 ? 52.399 3.782 -152.222 1.00 68.69 869 CYS A CA 1
ATOM 6891 C C . CYS A 1 869 ? 51.984 4.007 -153.688 1.00 68.69 869 CYS A C 1
ATOM 6893 O O . CYS A 1 869 ? 51.579 5.108 -154.063 1.00 68.69 869 CYS A O 1
ATOM 6895 N N . LEU A 1 870 ? 51.996 2.952 -154.512 1.00 64.44 870 LEU A N 1
ATOM 6896 C CA . LEU A 1 870 ? 51.691 3.023 -155.954 1.00 64.44 870 LEU A CA 1
ATOM 6897 C C . LEU A 1 870 ? 50.286 3.566 -156.294 1.00 64.44 870 LEU A C 1
ATOM 6899 O O . LEU A 1 870 ? 50.081 4.051 -157.402 1.00 64.44 870 LEU A O 1
ATOM 6903 N N . GLY A 1 871 ? 49.326 3.504 -155.362 1.00 59.97 871 GLY A N 1
ATOM 6904 C CA . GLY A 1 871 ? 47.951 3.981 -155.571 1.00 59.97 871 GLY A CA 1
ATOM 6905 C C . GLY A 1 871 ? 47.695 5.455 -155.225 1.00 59.97 871 GLY A C 1
ATOM 6906 O O . GLY A 1 871 ? 46.643 5.976 -155.583 1.00 59.97 871 GLY A O 1
ATOM 6907 N N . CYS A 1 872 ? 48.608 6.131 -154.518 1.00 69.81 872 CYS A N 1
ATOM 6908 C CA . CYS A 1 872 ? 48.425 7.531 -154.092 1.00 69.81 872 CYS A CA 1
ATOM 6909 C C . CYS A 1 872 ? 49.712 8.378 -154.060 1.00 69.81 872 CYS A C 1
ATOM 6911 O O . CYS A 1 872 ? 49.648 9.552 -153.709 1.00 69.81 872 CYS A O 1
ATOM 6913 N N . GLN A 1 873 ? 50.872 7.792 -154.374 1.00 59.34 873 GLN A N 1
ATOM 6914 C CA . GLN A 1 873 ? 52.218 8.382 -154.292 1.00 59.34 873 GLN A CA 1
ATOM 6915 C C . GLN A 1 873 ? 52.629 8.946 -152.913 1.00 59.34 873 GLN A C 1
ATOM 6917 O O . GLN A 1 873 ? 53.707 9.518 -152.780 1.00 59.34 873 GLN A O 1
ATOM 6922 N N . GLY A 1 874 ? 51.835 8.725 -151.860 1.00 61.59 874 GLY A N 1
ATOM 6923 C CA . GLY A 1 874 ? 52.221 9.041 -150.484 1.00 61.59 874 GLY A CA 1
ATOM 6924 C C . GLY A 1 874 ? 53.387 8.174 -149.999 1.00 61.59 874 GLY A C 1
ATOM 6925 O O . GLY A 1 874 ? 53.439 6.975 -150.288 1.00 61.59 874 GLY A O 1
ATOM 6926 N N . GLN A 1 875 ? 54.313 8.777 -149.250 1.00 62.09 875 GLN A N 1
ATOM 6927 C CA . GLN A 1 875 ? 55.433 8.070 -148.620 1.00 62.09 875 GLN A CA 1
ATOM 6928 C C . GLN A 1 875 ? 54.963 7.219 -147.435 1.00 62.09 875 GLN A C 1
ATOM 6930 O O . GLN A 1 875 ? 54.088 7.630 -146.669 1.00 62.09 875 GLN A O 1
ATOM 6935 N N . PHE A 1 876 ? 55.571 6.047 -147.252 1.00 61.34 876 PHE A N 1
ATOM 6936 C CA . PHE A 1 876 ? 55.372 5.244 -146.045 1.00 61.34 876 PHE A CA 1
ATOM 6937 C C . PHE A 1 876 ? 56.205 5.815 -144.890 1.00 61.34 876 PHE A C 1
ATOM 6939 O O . PHE A 1 876 ? 57.417 5.977 -145.017 1.00 61.34 876 PHE A O 1
ATOM 6946 N N . SER A 1 877 ? 55.575 6.094 -143.746 1.00 59.38 877 SER A N 1
ATOM 6947 C CA . SER A 1 877 ? 56.288 6.484 -142.527 1.00 59.38 877 SER A CA 1
ATOM 6948 C C . SER A 1 877 ? 56.640 5.257 -141.679 1.00 59.38 877 SER A C 1
ATOM 6950 O O . SER A 1 877 ? 55.848 4.323 -141.562 1.00 59.38 877 SER A O 1
ATOM 6952 N N . TRP A 1 878 ? 57.819 5.285 -141.043 1.00 60.75 878 TRP A N 1
ATOM 6953 C CA . TRP A 1 878 ? 58.367 4.236 -140.156 1.00 60.75 878 TRP A CA 1
ATOM 6954 C C . TRP A 1 878 ? 57.326 3.601 -139.214 1.00 60.75 878 TRP A C 1
ATOM 6956 O O . TRP A 1 878 ? 57.291 2.385 -139.032 1.00 60.75 878 TRP A O 1
ATOM 6966 N N . TRP A 1 879 ? 56.449 4.425 -138.633 1.00 54.59 879 TRP A N 1
ATOM 6967 C CA . TRP A 1 879 ? 55.471 4.018 -137.620 1.00 54.59 879 TRP A CA 1
ATOM 6968 C C . TRP A 1 879 ? 54.228 3.312 -138.189 1.00 54.59 879 TRP A C 1
ATOM 6970 O O . TRP A 1 879 ? 53.421 2.791 -137.423 1.00 54.59 879 TRP A O 1
ATOM 6980 N N . LEU A 1 880 ? 54.059 3.270 -139.515 1.00 57.38 880 LEU A N 1
ATOM 6981 C CA . LEU A 1 880 ? 52.887 2.711 -140.191 1.00 57.38 880 LEU A CA 1
ATOM 6982 C C . LEU A 1 880 ? 53.297 1.756 -141.322 1.00 57.38 880 LEU A C 1
ATOM 6984 O O . LEU A 1 880 ? 53.158 2.067 -142.504 1.00 57.38 880 LEU A O 1
ATOM 6988 N N . ARG A 1 881 ? 53.680 0.519 -140.961 1.00 56.19 881 ARG A N 1
ATOM 6989 C CA . ARG A 1 881 ? 53.936 -0.596 -141.910 1.00 56.19 881 ARG A CA 1
ATOM 6990 C C . ARG A 1 881 ? 52.708 -1.020 -142.757 1.00 56.19 881 ARG A C 1
ATOM 6992 O O . ARG A 1 881 ? 52.776 -1.995 -143.499 1.00 56.19 881 ARG A O 1
ATOM 6999 N N . ARG A 1 882 ? 51.581 -0.300 -142.664 1.00 57.38 882 ARG A N 1
ATOM 7000 C CA . ARG A 1 882 ? 50.435 -0.334 -143.589 1.00 57.38 882 ARG A CA 1
ATOM 7001 C C . ARG A 1 882 ? 49.865 1.080 -143.755 1.00 57.38 882 ARG A C 1
ATOM 7003 O O . ARG A 1 882 ? 49.319 1.633 -142.804 1.00 57.38 882 ARG A O 1
ATOM 7010 N N . HIS A 1 883 ? 49.919 1.635 -144.967 1.00 58.16 883 HIS A N 1
ATOM 7011 C CA . HIS A 1 883 ? 49.175 2.852 -145.317 1.00 58.16 883 HIS A CA 1
ATOM 7012 C C . HIS A 1 883 ? 47.670 2.519 -145.418 1.00 58.16 883 HIS A C 1
ATOM 7014 O O . HIS A 1 883 ? 47.308 1.654 -146.221 1.00 58.16 883 HIS A O 1
ATOM 7020 N N . PRO A 1 884 ? 46.768 3.184 -144.671 1.00 58.78 884 PRO A N 1
ATOM 7021 C CA . PRO A 1 884 ? 45.349 2.826 -144.621 1.00 58.78 884 PRO A CA 1
ATOM 7022 C C . PRO A 1 884 ? 44.565 3.308 -145.859 1.00 58.78 884 PRO A C 1
ATOM 7024 O O . PRO A 1 884 ? 43.781 4.253 -145.797 1.00 58.78 884 PRO A O 1
ATOM 7027 N N . CYS A 1 885 ? 44.741 2.630 -146.997 1.00 55.16 885 CYS A N 1
ATOM 7028 C CA . CYS A 1 885 ? 43.771 2.692 -148.095 1.00 55.16 885 CYS A CA 1
ATOM 7029 C C . CYS A 1 885 ? 42.514 1.900 -147.676 1.00 55.16 885 CYS A C 1
ATOM 7031 O O . CYS A 1 885 ? 42.622 0.736 -147.293 1.00 55.16 885 CYS A O 1
ATOM 7033 N N . ARG A 1 886 ? 41.340 2.545 -147.644 1.00 53.22 886 ARG A N 1
ATOM 7034 C CA . ARG A 1 886 ? 40.223 2.142 -146.765 1.00 53.22 886 ARG A CA 1
ATOM 7035 C C . ARG A 1 886 ? 38.979 1.689 -147.539 1.00 53.22 886 ARG A C 1
ATOM 7037 O O . ARG A 1 886 ? 38.294 2.531 -148.109 1.00 53.22 886 ARG A O 1
ATOM 7044 N N . TRP A 1 887 ? 38.647 0.395 -147.487 1.00 37.22 887 TRP A N 1
ATOM 7045 C CA . TRP A 1 887 ? 37.432 -0.196 -148.079 1.00 37.22 887 TRP A CA 1
ATOM 7046 C C . TRP A 1 887 ? 36.887 -1.362 -147.224 1.00 37.22 887 TRP A C 1
ATOM 7048 O O . TRP A 1 887 ? 37.659 -2.256 -146.902 1.00 37.22 887 TRP A O 1
ATOM 7058 N N . VAL A 1 888 ? 35.565 -1.357 -146.947 1.00 37.59 888 VAL A N 1
ATOM 7059 C CA . VAL A 1 888 ? 34.712 -2.431 -146.340 1.00 37.59 888 VAL A CA 1
ATOM 7060 C C . VAL A 1 888 ? 35.079 -2.875 -144.888 1.00 37.59 888 VAL A C 1
ATOM 7062 O O . VAL A 1 888 ? 36.252 -3.040 -144.595 1.00 37.59 888 VAL A O 1
ATOM 7065 N N . ALA A 1 889 ? 34.232 -3.102 -143.860 1.00 35.50 889 ALA A N 1
ATOM 7066 C CA . ALA A 1 889 ? 32.797 -2.931 -143.507 1.00 35.50 889 ALA A CA 1
ATOM 7067 C C . ALA A 1 889 ? 32.008 -4.229 -143.130 1.00 35.50 889 ALA A C 1
ATOM 7069 O O . ALA A 1 889 ? 32.193 -5.261 -143.760 1.00 35.50 889 ALA A O 1
ATOM 7070 N N . VAL A 1 890 ? 31.049 -4.092 -142.181 1.00 36.94 890 VAL A N 1
ATOM 7071 C CA . VAL A 1 890 ? 29.849 -4.946 -141.884 1.00 36.94 890 VAL A CA 1
ATOM 7072 C C . VAL A 1 890 ? 29.887 -6.054 -140.772 1.00 36.94 890 VAL A C 1
ATOM 7074 O O . VAL A 1 890 ? 30.394 -7.148 -140.974 1.00 36.94 890 VAL A O 1
ATOM 7077 N N . SER A 1 891 ? 29.129 -5.798 -139.678 1.00 37.31 891 SER A N 1
ATOM 7078 C CA . SER A 1 891 ? 28.319 -6.707 -138.792 1.00 37.31 891 SER A CA 1
ATOM 7079 C C . SER A 1 891 ? 28.910 -7.723 -137.769 1.00 37.31 891 SER A C 1
ATOM 7081 O O . SER A 1 891 ? 29.903 -8.386 -138.035 1.00 37.31 891 SER A O 1
ATOM 7083 N N . GLY A 1 892 ? 28.191 -7.910 -136.635 1.00 35.25 892 GLY A N 1
ATOM 7084 C CA . GLY A 1 892 ? 28.306 -9.033 -135.662 1.00 35.25 892 GLY A CA 1
ATOM 7085 C C . GLY A 1 892 ? 27.655 -8.768 -134.270 1.00 35.25 892 GLY A C 1
ATOM 7086 O O . GLY A 1 892 ? 27.871 -7.701 -133.709 1.00 35.25 892 GLY A O 1
ATOM 7087 N N . VAL A 1 893 ? 26.855 -9.700 -133.710 1.00 36.62 893 VAL A N 1
ATOM 7088 C CA . VAL A 1 893 ? 26.040 -9.624 -132.440 1.00 36.62 893 VAL A CA 1
ATOM 7089 C C . VAL A 1 893 ? 26.016 -11.029 -131.743 1.00 36.62 893 VAL A C 1
ATOM 7091 O O . VAL A 1 893 ? 26.615 -11.914 -132.359 1.00 36.62 893 VAL A O 1
ATOM 7094 N N . PRO A 1 894 ? 25.307 -11.378 -130.616 1.00 54.81 894 PRO A N 1
ATOM 7095 C CA . PRO A 1 894 ? 24.671 -10.656 -129.466 1.00 54.81 894 PRO A CA 1
ATOM 7096 C C . PRO A 1 894 ? 24.803 -11.363 -128.044 1.00 54.81 894 PRO A C 1
ATOM 7098 O O . PRO A 1 894 ? 25.551 -12.323 -127.910 1.00 54.81 894 PRO A O 1
ATOM 7101 N N . VAL A 1 895 ? 23.980 -10.948 -127.037 1.00 41.97 895 VAL A N 1
ATOM 7102 C CA . VAL A 1 895 ? 23.545 -11.613 -125.740 1.00 41.97 895 VAL A CA 1
ATOM 7103 C C . VAL A 1 895 ? 24.605 -11.851 -124.609 1.00 41.97 895 VAL A C 1
ATOM 7105 O O . VAL A 1 895 ? 25.774 -11.586 -124.850 1.00 41.97 895 VAL A O 1
ATOM 7108 N N . THR A 1 896 ? 24.338 -12.213 -123.320 1.00 36.94 896 THR A N 1
ATOM 7109 C CA . THR A 1 896 ? 23.174 -12.841 -122.589 1.00 36.94 896 THR A CA 1
ATOM 7110 C C . THR A 1 896 ? 23.013 -12.384 -121.088 1.00 36.94 896 THR A C 1
ATOM 7112 O O . THR A 1 896 ? 23.364 -11.253 -120.782 1.00 36.94 896 THR A O 1
ATOM 7115 N N . ASN A 1 897 ? 22.412 -13.195 -120.178 1.00 42.03 897 ASN A N 1
ATOM 7116 C CA . ASN A 1 897 ? 21.944 -12.924 -118.775 1.00 42.03 897 ASN A CA 1
ATOM 7117 C C . ASN A 1 897 ? 21.696 -14.292 -118.026 1.00 42.03 897 ASN A C 1
ATOM 7119 O O . ASN A 1 897 ? 21.928 -15.295 -118.713 1.00 42.03 897 ASN A O 1
ATOM 7123 N N . PRO A 1 898 ? 21.148 -14.470 -116.774 1.00 62.88 898 PRO A N 1
ATOM 7124 C CA . PRO A 1 898 ? 20.795 -13.608 -115.608 1.00 62.88 898 PRO A CA 1
ATOM 7125 C C . PRO A 1 898 ? 21.532 -14.103 -114.295 1.00 62.88 898 PRO A C 1
ATOM 7127 O O . PRO A 1 898 ? 22.739 -14.260 -114.477 1.00 62.88 898 PRO A O 1
ATOM 7130 N N . PRO A 1 899 ? 21.022 -14.386 -113.034 1.00 59.09 899 PRO A N 1
ATOM 7131 C CA . PRO A 1 899 ? 19.687 -14.437 -112.360 1.00 59.09 899 PRO A CA 1
ATOM 7132 C C . PRO A 1 899 ? 19.511 -13.483 -111.115 1.00 59.09 899 PRO A C 1
ATOM 7134 O O . PRO A 1 899 ? 19.702 -12.284 -111.284 1.00 59.09 899 PRO A O 1
ATOM 7137 N N . ALA A 1 900 ? 19.044 -13.943 -109.921 1.00 45.44 900 ALA A N 1
ATOM 7138 C CA . ALA A 1 900 ? 18.551 -13.111 -108.779 1.00 45.44 900 ALA A CA 1
ATOM 7139 C C . ALA A 1 900 ? 18.458 -13.823 -107.373 1.00 45.44 900 ALA A C 1
ATOM 7141 O O . ALA A 1 900 ? 18.813 -14.996 -107.280 1.00 45.44 900 ALA A O 1
ATOM 7142 N N . GLN A 1 901 ? 17.862 -13.142 -106.352 1.00 43.72 901 GLN A N 1
ATOM 7143 C CA . GLN A 1 901 ? 17.552 -13.503 -104.916 1.00 43.72 901 GLN A CA 1
ATOM 7144 C C . GLN A 1 901 ? 18.621 -13.114 -103.852 1.00 43.72 901 GLN A C 1
ATOM 7146 O O . GLN A 1 901 ? 19.779 -12.968 -104.224 1.00 43.72 901 GLN A O 1
ATOM 7151 N N . GLY A 1 902 ? 18.350 -12.894 -102.539 1.00 44.84 902 GLY A N 1
ATOM 7152 C CA . GLY A 1 902 ? 17.113 -12.881 -101.690 1.00 44.84 902 GLY A CA 1
ATOM 7153 C C . GLY A 1 902 ? 17.180 -13.849 -100.465 1.00 44.84 902 GLY A C 1
ATOM 7154 O O . GLY A 1 902 ? 17.899 -14.836 -100.619 1.00 44.84 902 GLY A O 1
ATOM 7155 N N . PRO A 1 903 ? 16.457 -13.691 -99.307 1.00 63.47 903 PRO A N 1
ATOM 7156 C CA . PRO A 1 903 ? 15.484 -12.658 -98.859 1.00 63.47 903 PRO A CA 1
ATOM 7157 C C . PRO A 1 903 ? 15.623 -12.133 -97.374 1.00 63.47 903 PRO A C 1
ATOM 7159 O O . PRO A 1 903 ? 16.468 -12.593 -96.621 1.00 63.47 903 PRO A O 1
ATOM 7162 N N . VAL A 1 904 ? 14.727 -11.206 -96.972 1.00 47.59 904 VAL A N 1
ATOM 7163 C CA . VAL A 1 904 ? 14.175 -10.861 -95.616 1.00 47.59 904 VAL A CA 1
ATOM 7164 C C . VAL A 1 904 ? 15.025 -11.025 -94.331 1.00 47.59 904 VAL A C 1
ATOM 7166 O O . VAL A 1 904 ? 15.194 -12.130 -93.817 1.00 47.59 904 VAL A O 1
ATOM 7169 N N . SER A 1 905 ? 15.297 -9.892 -93.665 1.00 43.47 905 SER A N 1
ATOM 7170 C CA . SER A 1 905 ? 14.727 -9.515 -92.345 1.00 43.47 905 SER A CA 1
ATOM 7171 C C . SER A 1 905 ? 14.725 -7.992 -92.197 1.00 43.47 905 SER A C 1
ATOM 7173 O O . SER A 1 905 ? 15.682 -7.378 -92.715 1.00 43.47 905 SER A O 1
#